Protein AF-A0A2E5EJB9-F1 (afdb_monomer_lite)

Structure (mmCIF, N/CA/C/O backbone):
data_AF-A0A2E5EJB9-F1
#
_entry.id   AF-A0A2E5EJB9-F1
#
loop_
_atom_site.group_PDB
_atom_site.id
_atom_site.type_symbol
_atom_site.label_atom_id
_atom_site.label_alt_id
_atom_site.label_comp_id
_atom_site.label_asym_id
_atom_site.label_entity_id
_atom_site.label_seq_id
_atom_site.pdbx_PDB_ins_code
_atom_site.Cartn_x
_atom_site.Cartn_y
_atom_site.Cartn_z
_atom_site.occupancy
_atom_site.B_iso_or_equiv
_atom_site.auth_seq_id
_atom_site.auth_comp_id
_atom_site.auth_asym_id
_atom_site.auth_atom_id
_atom_site.pdbx_PDB_model_num
ATOM 1 N N . MET A 1 1 ? -8.604 26.087 9.071 1.00 63.03 1 MET A N 1
ATOM 2 C CA . MET A 1 1 ? -8.391 26.375 7.628 1.00 63.03 1 MET A CA 1
ATOM 3 C C . MET A 1 1 ? -7.013 25.954 7.106 1.00 63.03 1 MET A C 1
ATOM 5 O O . MET A 1 1 ? -7.003 25.175 6.163 1.00 63.03 1 MET A O 1
ATOM 9 N N . LEU A 1 2 ? -5.882 26.389 7.697 1.00 74.94 2 LEU A N 1
ATOM 10 C CA . LEU A 1 2 ? -4.496 26.127 7.223 1.00 74.94 2 LEU A CA 1
ATOM 11 C C . LEU A 1 2 ? -4.254 24.764 6.537 1.00 74.94 2 LEU A C 1
ATOM 13 O O . LEU A 1 2 ? -3.757 24.719 5.417 1.00 74.94 2 LEU A O 1
ATOM 17 N N . GLY A 1 3 ? -4.651 23.653 7.168 1.00 79.88 3 GLY A N 1
ATOM 18 C CA . GLY A 1 3 ? -4.430 22.298 6.639 1.00 79.88 3 GLY A CA 1
ATOM 19 C C . GLY A 1 3 ? -5.108 21.962 5.298 1.00 79.88 3 GLY A C 1
ATOM 20 O O . GLY A 1 3 ? -4.725 20.964 4.690 1.00 79.88 3 GLY A O 1
ATOM 21 N N . ARG A 1 4 ? -6.078 22.767 4.831 1.00 87.62 4 ARG A N 1
ATOM 22 C CA . ARG A 1 4 ? -6.666 22.680 3.476 1.00 87.62 4 ARG A CA 1
ATOM 23 C C . ARG A 1 4 ? -5.884 23.524 2.461 1.00 87.62 4 ARG A C 1
ATOM 25 O O . ARG A 1 4 ? -5.716 23.090 1.330 1.00 87.62 4 ARG A O 1
ATOM 32 N N . VAL A 1 5 ? -5.340 24.671 2.882 1.00 89.94 5 VAL A N 1
ATOM 33 C CA . VAL A 1 5 ? -4.486 25.540 2.045 1.00 89.94 5 VAL A CA 1
ATOM 34 C C . VAL A 1 5 ? -3.178 24.827 1.695 1.00 89.94 5 VAL A C 1
ATOM 36 O O . VAL A 1 5 ? -2.822 24.738 0.524 1.00 89.94 5 VAL A O 1
ATOM 39 N N . PHE A 1 6 ? -2.514 24.218 2.685 1.00 92.06 6 PHE A N 1
ATOM 40 C CA . PHE A 1 6 ? -1.332 23.387 2.431 1.00 92.06 6 PHE A CA 1
ATOM 41 C C . PHE A 1 6 ? -1.642 22.194 1.517 1.00 92.06 6 PHE A C 1
ATOM 43 O O . PHE A 1 6 ? -0.830 21.867 0.659 1.00 92.06 6 PHE A O 1
ATOM 50 N N . ALA A 1 7 ? -2.821 21.571 1.642 1.00 91.38 7 ALA A N 1
ATOM 51 C CA . ALA A 1 7 ? -3.222 20.479 0.755 1.00 91.38 7 ALA A CA 1
ATOM 52 C C . ALA A 1 7 ? -3.375 20.937 -0.709 1.00 91.38 7 ALA A C 1
ATOM 54 O O . ALA A 1 7 ? -2.936 20.224 -1.604 1.00 91.38 7 ALA A O 1
ATOM 55 N N . GLY A 1 8 ? -3.907 22.141 -0.955 1.00 94.06 8 GLY A N 1
ATOM 56 C CA . GLY A 1 8 ? -3.954 22.732 -2.299 1.00 94.06 8 GLY A CA 1
ATOM 57 C C . GLY A 1 8 ? -2.569 23.039 -2.880 1.00 94.06 8 GLY A C 1
ATOM 58 O O . GLY A 1 8 ? -2.322 22.770 -4.055 1.00 94.06 8 GLY A O 1
ATOM 59 N N . LEU A 1 9 ? -1.634 23.520 -2.051 1.00 95.75 9 LEU A N 1
ATOM 60 C CA . LEU A 1 9 ? -0.243 23.736 -2.462 1.00 95.75 9 LEU A CA 1
ATOM 61 C C . LEU A 1 9 ? 0.457 22.413 -2.825 1.00 95.75 9 LEU A C 1
ATOM 63 O O . LEU A 1 9 ? 1.077 22.320 -3.881 1.00 95.75 9 LEU A O 1
ATOM 67 N N . PHE A 1 10 ? 0.323 21.375 -1.991 1.00 96.12 10 PHE A N 1
ATOM 68 C CA . PHE A 1 10 ? 0.894 20.054 -2.282 1.00 96.12 10 PHE A CA 1
ATOM 69 C C . PHE A 1 10 ? 0.244 19.381 -3.497 1.00 96.12 10 PHE A C 1
ATOM 71 O O . PHE A 1 10 ? 0.957 18.753 -4.272 1.00 96.12 10 PHE A O 1
ATOM 78 N N . PHE A 1 11 ? -1.064 19.563 -3.723 1.00 96.81 11 PHE A N 1
ATOM 79 C CA . PHE A 1 11 ? -1.734 19.122 -4.952 1.00 96.81 11 PHE A CA 1
ATOM 80 C C . PHE A 1 11 ? -1.070 19.724 -6.199 1.00 96.81 11 PHE A C 1
ATOM 82 O O . PHE A 1 11 ? -0.663 18.974 -7.083 1.00 96.81 11 PHE A O 1
ATOM 89 N N . ALA A 1 12 ? -0.886 21.048 -6.246 1.00 96.75 12 ALA A N 1
ATOM 90 C CA . ALA A 1 12 ? -0.256 21.712 -7.388 1.00 96.75 12 ALA A CA 1
ATOM 91 C C . ALA A 1 12 ? 1.209 21.275 -7.597 1.00 96.75 12 ALA A C 1
ATOM 93 O O . ALA A 1 12 ? 1.613 21.002 -8.727 1.00 96.75 12 ALA A O 1
ATOM 94 N N . ILE A 1 13 ? 1.989 21.160 -6.513 1.00 97.56 13 ILE A N 1
ATOM 95 C CA . ILE A 1 13 ? 3.393 20.718 -6.566 1.00 97.56 13 ILE A CA 1
ATOM 96 C C . ILE A 1 13 ? 3.499 19.276 -7.075 1.00 97.56 13 ILE A C 1
ATOM 98 O O . ILE A 1 13 ? 4.293 19.009 -7.974 1.00 97.56 13 ILE A O 1
ATOM 102 N N . PHE A 1 14 ? 2.706 18.347 -6.532 1.00 97.81 14 PHE A N 1
ATOM 103 C CA . PHE A 1 14 ? 2.740 16.948 -6.957 1.00 97.81 14 PHE A CA 1
ATOM 104 C C . PHE A 1 14 ? 2.210 16.771 -8.383 1.00 97.81 14 PHE A C 1
ATOM 106 O O . PHE A 1 14 ? 2.842 16.071 -9.166 1.00 97.81 14 PHE A O 1
ATOM 113 N N . LEU A 1 15 ? 1.129 17.449 -8.776 1.00 97.25 15 LEU A N 1
ATOM 114 C CA . LEU A 1 15 ? 0.631 17.366 -10.150 1.00 97.25 15 LEU A CA 1
ATOM 115 C C . LEU A 1 15 ? 1.692 17.833 -11.164 1.00 97.25 15 LEU A C 1
ATOM 117 O O . LEU A 1 15 ? 1.954 17.132 -12.139 1.00 97.25 15 LEU A O 1
ATOM 121 N N . ALA A 1 16 ? 2.360 18.963 -10.906 1.00 97.75 16 ALA A N 1
ATOM 122 C CA . ALA A 1 16 ? 3.422 19.470 -11.776 1.00 97.75 16 ALA A CA 1
ATOM 123 C C . ALA A 1 16 ? 4.668 18.562 -11.796 1.00 97.75 16 ALA A C 1
ATOM 125 O O . ALA A 1 16 ? 5.182 18.250 -12.870 1.00 97.75 16 ALA A O 1
ATOM 126 N N . LEU A 1 17 ? 5.139 18.108 -10.627 1.00 97.75 17 LEU A N 1
ATOM 127 C CA . LEU A 1 17 ? 6.310 17.231 -10.507 1.00 97.75 17 LEU A CA 1
ATOM 128 C C . LEU A 1 17 ? 6.074 15.863 -11.162 1.00 97.75 17 LEU A C 1
ATOM 130 O O . LEU A 1 17 ? 6.958 15.343 -11.837 1.00 97.75 17 LEU A O 1
ATOM 134 N N . GLY A 1 18 ? 4.884 15.295 -10.976 1.00 96.94 18 GLY A N 1
ATOM 135 C CA . GLY A 1 18 ? 4.509 14.007 -11.543 1.00 96.94 18 GLY A CA 1
ATOM 136 C C . GLY A 1 18 ? 4.367 14.058 -13.065 1.00 96.94 18 GLY A C 1
ATOM 137 O O . GLY A 1 18 ? 4.929 13.209 -13.746 1.00 96.94 18 GLY A O 1
ATOM 138 N N . LEU A 1 19 ? 3.719 15.093 -13.618 1.00 96.25 19 LEU A N 1
ATOM 139 C CA . LEU A 1 19 ? 3.636 15.297 -15.074 1.00 96.25 19 LEU A CA 1
ATOM 140 C C . LEU A 1 19 ? 5.011 15.557 -15.715 1.00 96.25 19 LEU A C 1
ATOM 142 O O . LEU A 1 19 ? 5.276 15.091 -16.824 1.00 96.25 19 LEU A O 1
ATOM 146 N N . TRP A 1 20 ? 5.905 16.267 -15.019 1.00 97.06 20 TRP A N 1
ATOM 147 C CA . TRP A 1 20 ? 7.295 16.431 -15.453 1.00 97.06 20 TRP A CA 1
ATOM 148 C C . TRP A 1 20 ? 8.044 15.090 -15.479 1.00 97.06 20 TRP A C 1
ATOM 150 O O . TRP A 1 20 ? 8.716 14.787 -16.466 1.00 97.06 20 TRP A O 1
ATOM 160 N N . LEU A 1 21 ? 7.882 14.268 -14.437 1.00 96.62 21 LEU A N 1
ATOM 161 C CA . LEU A 1 21 ? 8.530 12.961 -14.331 1.00 96.62 21 LEU A CA 1
ATOM 162 C C . LEU A 1 21 ? 7.988 11.949 -15.358 1.00 96.62 21 LEU A C 1
ATOM 164 O O . LEU A 1 21 ? 8.785 11.225 -15.949 1.00 96.62 21 LEU A O 1
ATOM 168 N N . GLU A 1 22 ? 6.684 11.956 -15.658 1.00 94.69 22 GLU A N 1
ATOM 169 C CA . GLU A 1 22 ? 6.112 11.172 -16.766 1.00 94.69 22 GLU A CA 1
ATOM 170 C C . GLU A 1 22 ? 6.654 11.608 -18.135 1.00 94.69 22 GLU A C 1
ATOM 172 O O . GLU A 1 22 ? 7.011 10.774 -18.965 1.00 94.69 22 GLU A O 1
ATOM 177 N N . SER A 1 23 ? 6.756 12.918 -18.388 1.00 94.62 23 SER A N 1
ATOM 178 C CA . SER A 1 23 ? 7.301 13.440 -19.649 1.00 94.62 23 SER A CA 1
ATOM 179 C C . SER A 1 23 ? 8.758 13.005 -19.865 1.00 94.62 23 SER A C 1
ATOM 181 O O . SER A 1 23 ? 9.145 12.591 -20.959 1.00 94.62 23 SER A O 1
ATOM 183 N N . LEU A 1 24 ? 9.552 13.047 -18.793 1.00 95.50 24 LEU A N 1
ATOM 184 C CA . LEU A 1 24 ? 10.957 12.647 -18.766 1.00 95.50 24 LEU A CA 1
ATOM 185 C C . LEU A 1 24 ? 11.122 11.118 -18.893 1.00 95.50 24 LEU A C 1
ATOM 187 O O . LEU A 1 24 ? 11.963 10.647 -19.657 1.00 95.50 24 LEU A O 1
ATOM 191 N N . SER A 1 25 ? 10.249 10.352 -18.236 1.00 94.56 25 SER A N 1
ATOM 192 C CA . SER A 1 25 ? 10.111 8.899 -18.378 1.00 94.56 25 SER A CA 1
ATOM 193 C C . SER A 1 25 ? 9.823 8.465 -19.821 1.00 94.56 25 SER A C 1
ATOM 195 O O . SER A 1 25 ? 10.523 7.613 -20.377 1.00 94.56 25 SER A O 1
ATOM 197 N N . PHE A 1 26 ? 8.828 9.092 -20.457 1.00 93.75 26 PHE A N 1
ATOM 198 C CA . PHE A 1 26 ? 8.464 8.828 -21.848 1.00 93.75 26 PHE A CA 1
ATOM 199 C C . PHE A 1 26 ? 9.611 9.167 -22.815 1.00 93.75 26 PHE A C 1
ATOM 201 O O . PHE A 1 26 ? 9.797 8.476 -23.816 1.00 93.75 26 PHE A O 1
ATOM 208 N N . GLY A 1 27 ? 10.426 10.180 -22.493 1.00 93.38 27 GLY A N 1
ATOM 209 C CA . GLY A 1 27 ? 11.668 10.483 -23.210 1.00 93.38 27 GLY A CA 1
ATOM 210 C C . GLY A 1 27 ? 12.625 9.288 -23.257 1.00 93.38 27 GLY A C 1
ATOM 211 O O . GLY A 1 27 ? 12.993 8.843 -24.344 1.00 93.38 27 GLY A O 1
ATOM 212 N N . TRP A 1 28 ? 12.953 8.705 -22.099 1.00 93.38 28 TRP A N 1
ATOM 213 C CA . TRP A 1 28 ? 13.815 7.518 -22.018 1.00 93.38 28 TRP A CA 1
ATOM 214 C C . TRP A 1 28 ? 13.224 6.290 -22.722 1.00 93.38 28 TRP A C 1
ATOM 216 O O . TRP A 1 28 ? 13.954 5.566 -23.403 1.00 93.38 28 TRP A O 1
ATOM 226 N N . LEU A 1 29 ? 11.908 6.072 -22.608 1.00 92.25 29 LEU A N 1
ATOM 227 C CA . LEU A 1 29 ? 11.217 4.987 -23.312 1.00 92.25 29 LEU A CA 1
ATOM 228 C C . LEU A 1 29 ? 11.375 5.133 -24.830 1.00 92.25 29 LEU A C 1
ATOM 230 O O . LEU A 1 29 ? 11.723 4.174 -25.521 1.00 92.25 29 LEU A O 1
ATOM 234 N N . ARG A 1 30 ? 11.163 6.347 -25.348 1.00 91.25 30 ARG A N 1
ATOM 235 C CA . ARG A 1 30 ? 11.303 6.650 -26.772 1.00 91.25 30 ARG A CA 1
ATOM 236 C C . ARG A 1 30 ? 12.739 6.487 -27.258 1.00 91.25 30 ARG A C 1
ATOM 238 O O . ARG A 1 30 ? 12.937 5.883 -28.304 1.00 91.25 30 ARG A O 1
ATOM 245 N N . GLU A 1 31 ? 13.730 6.969 -26.513 1.00 91.25 31 GLU A N 1
ATOM 246 C CA . GLU A 1 31 ? 15.151 6.776 -26.846 1.00 91.25 31 GLU A CA 1
ATOM 247 C C . GLU A 1 31 ? 15.518 5.282 -26.926 1.00 91.25 31 GLU A C 1
ATOM 249 O O . GLU A 1 31 ? 16.180 4.829 -27.863 1.00 91.25 31 GLU A O 1
ATOM 254 N N . MET A 1 32 ? 15.021 4.475 -25.982 1.00 91.19 32 MET A N 1
ATOM 255 C CA . MET A 1 32 ? 15.191 3.021 -26.009 1.00 91.19 32 MET A CA 1
ATOM 256 C C . MET A 1 32 ? 14.561 2.400 -27.269 1.00 91.19 32 MET A C 1
ATOM 258 O O . MET A 1 32 ? 15.213 1.608 -27.957 1.00 91.19 32 MET A O 1
ATOM 262 N N . ARG A 1 33 ? 13.329 2.805 -27.610 1.00 88.75 33 ARG A N 1
ATOM 263 C CA . ARG A 1 33 ? 12.585 2.321 -28.788 1.00 88.75 33 ARG A CA 1
ATOM 264 C C . ARG A 1 33 ? 13.207 2.767 -30.116 1.00 88.75 33 ARG A C 1
ATOM 266 O O . ARG A 1 33 ? 13.258 1.970 -31.051 1.00 88.75 33 ARG A O 1
ATOM 273 N N . GLN A 1 34 ? 13.749 3.983 -30.195 1.00 88.50 34 GLN A N 1
ATOM 274 C CA . GLN A 1 34 ? 14.555 4.455 -31.328 1.00 88.50 34 GLN A CA 1
ATOM 275 C C . GLN A 1 34 ? 15.764 3.536 -31.542 1.00 88.50 34 GLN A C 1
ATOM 277 O O . GLN A 1 34 ? 15.936 2.974 -32.625 1.00 88.50 34 GLN A O 1
ATOM 282 N N . MET A 1 35 ? 16.557 3.295 -30.492 1.00 88.19 35 MET A N 1
ATOM 283 C CA . MET A 1 35 ? 17.724 2.410 -30.572 1.00 88.19 35 MET A CA 1
ATOM 284 C C . MET A 1 35 ? 17.367 0.947 -30.886 1.00 88.19 35 MET A C 1
ATOM 286 O O . MET A 1 35 ? 18.165 0.264 -31.523 1.00 88.19 35 MET A O 1
ATOM 290 N N . SER A 1 36 ? 16.191 0.439 -30.489 1.00 84.81 36 SER A N 1
ATOM 291 C CA . SER A 1 36 ? 15.765 -0.921 -30.866 1.00 84.81 36 SER A CA 1
ATOM 292 C C . SER A 1 36 ? 15.254 -1.014 -32.309 1.00 84.81 36 SER A C 1
ATOM 294 O O . SER A 1 36 ? 15.343 -2.078 -32.921 1.00 84.81 36 SER A O 1
ATOM 296 N N . ARG A 1 37 ? 14.724 0.085 -32.870 1.00 84.81 37 ARG A N 1
ATOM 297 C CA . ARG A 1 37 ? 14.212 0.148 -34.251 1.00 84.81 37 ARG A CA 1
ATOM 298 C C . ARG A 1 37 ? 15.318 0.280 -35.313 1.00 84.81 37 ARG A C 1
ATOM 300 O O . ARG A 1 37 ? 15.056 -0.040 -36.474 1.00 84.81 37 ARG A O 1
ATOM 307 N N . ILE A 1 38 ? 16.538 0.691 -34.950 1.00 87.50 38 ILE A N 1
ATOM 308 C CA . ILE A 1 38 ? 17.683 0.821 -35.874 1.00 87.50 38 ILE A CA 1
ATOM 309 C C . ILE A 1 38 ? 18.577 -0.441 -35.799 1.00 87.50 38 ILE A C 1
ATOM 311 O O . ILE A 1 38 ? 19.299 -0.624 -34.813 1.00 87.50 38 ILE A O 1
ATOM 315 N N . PRO A 1 39 ? 18.561 -1.331 -36.816 1.00 86.31 39 PRO A N 1
ATOM 316 C CA . PRO A 1 39 ? 19.358 -2.556 -36.802 1.00 86.31 39 PRO A CA 1
ATOM 317 C C . PRO A 1 39 ? 20.857 -2.260 -36.941 1.00 86.31 39 PRO A C 1
ATOM 319 O O . PRO A 1 39 ? 21.262 -1.361 -37.682 1.00 86.31 39 PRO A O 1
ATOM 322 N N . GLN A 1 40 ? 21.685 -3.065 -36.271 1.00 89.06 40 GLN A N 1
ATOM 323 C CA . GLN A 1 40 ? 23.136 -3.019 -36.439 1.00 89.06 40 GLN A CA 1
ATOM 324 C C . GLN A 1 40 ? 23.508 -3.313 -37.900 1.00 89.06 40 GLN A C 1
ATOM 326 O O . GLN A 1 40 ? 23.061 -4.306 -38.480 1.00 89.06 40 GLN A O 1
ATOM 331 N N . THR A 1 41 ? 24.313 -2.425 -38.479 1.00 89.62 41 THR A N 1
ATOM 332 C CA . THR A 1 41 ? 24.704 -2.401 -39.893 1.00 89.62 41 THR A CA 1
ATOM 333 C C . THR A 1 41 ? 26.230 -2.406 -39.994 1.00 89.62 41 THR A C 1
ATOM 335 O O . THR A 1 41 ? 26.900 -1.683 -39.260 1.00 89.62 41 THR A O 1
ATOM 338 N N . GLN A 1 42 ? 26.788 -3.213 -40.900 1.00 90.88 42 GLN A N 1
ATOM 339 C CA . GLN A 1 42 ? 28.237 -3.274 -41.144 1.00 90.88 42 GLN A CA 1
ATOM 340 C C . GLN A 1 42 ? 28.729 -2.015 -41.872 1.00 90.88 42 GLN A C 1
ATOM 342 O O . GLN A 1 42 ? 28.010 -1.459 -42.706 1.00 90.88 42 GLN A O 1
ATOM 347 N N . VAL A 1 43 ? 29.969 -1.588 -41.620 1.00 91.12 43 VAL A N 1
ATOM 348 C CA . VAL A 1 43 ? 30.525 -0.307 -42.094 1.00 91.12 43 VAL A CA 1
ATOM 349 C C . VAL A 1 43 ? 30.408 -0.139 -43.610 1.00 91.12 43 VAL A C 1
ATOM 351 O O . VAL A 1 43 ? 29.977 0.912 -44.092 1.00 91.12 43 VAL A O 1
ATOM 354 N N . HIS A 1 44 ? 30.718 -1.177 -44.390 1.00 89.00 44 HIS A N 1
ATOM 355 C CA . HIS A 1 44 ? 30.594 -1.096 -45.846 1.00 89.00 44 HIS A CA 1
ATOM 356 C C . HIS A 1 44 ? 29.144 -0.880 -46.325 1.00 89.00 44 HIS A C 1
ATOM 358 O O . HIS A 1 44 ? 28.943 -0.278 -47.380 1.00 89.00 44 HIS A O 1
ATOM 364 N N . ALA A 1 45 ? 28.136 -1.305 -45.560 1.00 89.31 45 ALA A N 1
ATOM 365 C CA . ALA A 1 45 ? 26.717 -1.281 -45.922 1.00 89.31 45 ALA A CA 1
ATOM 366 C C . ALA A 1 45 ? 25.965 -0.010 -45.486 1.00 89.31 45 ALA A C 1
ATOM 368 O O . ALA A 1 45 ? 24.795 0.147 -45.829 1.00 89.31 45 ALA A O 1
ATOM 369 N N . ILE A 1 46 ? 26.630 0.908 -44.776 1.00 92.25 46 ILE A N 1
ATOM 370 C CA . ILE A 1 46 ? 26.067 2.179 -44.298 1.00 92.25 46 ILE A CA 1
ATOM 371 C C . ILE A 1 46 ? 25.344 2.940 -45.427 1.00 92.25 46 ILE A C 1
ATOM 373 O O . ILE A 1 46 ? 25.959 3.359 -46.416 1.00 92.25 46 ILE A O 1
ATOM 377 N N . LEU A 1 47 ? 24.035 3.147 -45.245 1.00 91.38 47 LEU A N 1
ATOM 378 C CA . LEU A 1 47 ? 23.187 4.016 -46.065 1.00 91.38 47 LEU A CA 1
ATOM 379 C C . LEU A 1 47 ? 23.116 5.428 -45.458 1.00 91.38 47 LEU A C 1
ATOM 381 O O . LEU A 1 47 ? 23.068 5.539 -44.236 1.00 91.38 47 LEU A O 1
ATOM 385 N N . PRO A 1 48 ? 23.037 6.498 -46.273 1.00 91.50 48 PRO A N 1
ATOM 386 C CA . PRO A 1 48 ? 22.734 7.839 -45.780 1.00 91.50 48 PRO A CA 1
ATOM 387 C C . PRO A 1 48 ? 21.378 7.891 -45.055 1.00 91.50 48 PRO A C 1
ATOM 389 O O . PRO A 1 48 ? 20.350 7.536 -45.646 1.00 91.50 48 PRO A O 1
ATOM 392 N N . GLY A 1 49 ? 21.387 8.332 -43.796 1.00 91.75 49 GLY A N 1
ATOM 393 C CA . GLY A 1 49 ? 20.266 8.242 -42.855 1.00 91.75 49 GLY A CA 1
ATOM 394 C C . GLY A 1 49 ? 20.700 7.776 -41.461 1.00 91.75 49 GLY A C 1
ATOM 395 O O . GLY A 1 49 ? 21.886 7.694 -41.155 1.00 91.75 49 GLY A O 1
ATOM 396 N N . GLU A 1 50 ? 19.731 7.446 -40.612 1.00 92.88 50 GLU A N 1
ATOM 397 C CA . GLU A 1 50 ? 19.952 6.931 -39.258 1.00 92.88 50 GLU A CA 1
ATOM 398 C C . GLU A 1 50 ? 20.625 5.544 -39.270 1.00 92.88 50 GLU A C 1
ATOM 400 O O . GLU A 1 50 ? 20.157 4.635 -39.963 1.00 92.88 50 GLU A O 1
ATOM 405 N N . VAL A 1 51 ? 21.702 5.363 -38.495 1.00 92.56 51 VAL A N 1
ATOM 406 C CA . VAL A 1 51 ? 22.515 4.131 -38.468 1.00 92.56 51 VAL A CA 1
ATOM 407 C C . VAL A 1 51 ? 22.929 3.707 -37.059 1.00 92.56 51 VAL A C 1
ATOM 409 O O . VAL A 1 51 ? 23.073 4.530 -36.159 1.00 92.56 51 VAL A O 1
ATOM 412 N N . ASN A 1 52 ? 23.148 2.401 -36.898 1.00 93.19 52 ASN A N 1
ATOM 413 C CA . ASN A 1 52 ? 23.681 1.746 -35.705 1.00 93.19 52 ASN A CA 1
ATOM 414 C C . ASN A 1 52 ? 24.863 0.870 -36.152 1.00 93.19 52 ASN A C 1
ATOM 416 O O . ASN A 1 52 ? 24.675 -0.028 -36.975 1.00 93.19 52 ASN A O 1
ATOM 420 N N . VAL A 1 53 ? 26.076 1.168 -35.686 1.00 93.69 53 VAL A N 1
ATOM 421 C CA . VAL A 1 53 ? 27.328 0.563 -36.181 1.00 93.69 53 VAL A CA 1
ATOM 422 C C . VAL A 1 53 ? 28.232 0.202 -35.004 1.00 93.69 53 VAL A C 1
ATOM 424 O O . VAL A 1 53 ? 28.329 0.959 -34.039 1.00 93.69 53 VAL A O 1
ATOM 427 N N . VAL A 1 54 ? 28.911 -0.942 -35.090 1.00 94.19 54 VAL A N 1
ATOM 428 C CA . VAL A 1 54 ? 29.873 -1.422 -34.085 1.00 94.19 54 VAL A CA 1
ATOM 429 C C . VAL A 1 54 ? 31.222 -1.647 -34.756 1.00 94.19 54 VAL A C 1
ATOM 431 O O . VAL A 1 54 ? 31.279 -2.168 -35.867 1.00 94.19 54 VAL A O 1
ATOM 434 N N . GLY A 1 55 ? 32.308 -1.267 -34.088 1.00 94.50 55 GLY A N 1
ATOM 435 C CA . GLY A 1 55 ? 33.664 -1.497 -34.578 1.00 94.50 55 GLY A CA 1
ATOM 436 C C . GLY A 1 55 ? 34.723 -0.987 -33.609 1.00 94.50 55 GLY A C 1
ATOM 437 O O . GLY A 1 55 ? 34.412 -0.546 -32.502 1.00 94.50 55 GLY A O 1
ATOM 438 N N . LYS A 1 56 ? 35.984 -1.035 -34.031 1.00 96.25 56 LYS A N 1
ATOM 439 C CA . LYS A 1 56 ? 37.121 -0.541 -33.252 1.00 96.25 56 LYS A CA 1
ATOM 440 C C . LYS A 1 56 ? 37.440 0.918 -33.545 1.00 96.25 56 LYS A C 1
ATOM 442 O O . LYS A 1 56 ? 37.459 1.336 -34.707 1.00 96.25 56 LYS A O 1
ATOM 447 N N . ALA A 1 57 ? 37.750 1.670 -32.495 1.00 94.81 57 ALA A N 1
ATOM 448 C CA . ALA A 1 57 ? 38.225 3.040 -32.579 1.00 94.81 57 ALA A CA 1
ATOM 449 C C . ALA A 1 57 ? 39.668 3.095 -33.121 1.00 94.81 57 ALA A C 1
ATOM 451 O O . ALA A 1 57 ? 40.572 2.422 -32.624 1.00 94.81 57 ALA A O 1
ATOM 452 N N . SER A 1 58 ? 39.889 3.910 -34.152 1.00 94.00 58 SER A N 1
ATOM 453 C CA . SER A 1 58 ? 41.148 3.992 -34.905 1.00 94.00 58 SER A CA 1
ATOM 454 C C . SER A 1 58 ? 41.456 5.435 -35.328 1.00 94.00 58 SER A C 1
ATOM 456 O O . SER A 1 58 ? 40.547 6.239 -35.527 1.00 94.00 58 SER A O 1
ATOM 458 N N . ALA A 1 59 ? 42.738 5.798 -35.442 1.00 91.62 59 ALA A N 1
ATOM 459 C CA . ALA A 1 59 ? 43.141 7.193 -35.635 1.00 91.62 59 ALA A CA 1
ATOM 460 C C . ALA A 1 59 ? 42.818 7.718 -37.045 1.00 91.62 59 ALA A C 1
ATOM 462 O O . ALA A 1 59 ? 43.276 7.163 -38.044 1.00 91.62 59 ALA A O 1
ATOM 463 N N . PHE A 1 60 ? 42.100 8.842 -37.132 1.00 86.19 60 PHE A N 1
ATOM 464 C CA . PHE A 1 60 ? 41.876 9.545 -38.397 1.00 86.19 60 PHE A CA 1
ATOM 465 C C . PHE A 1 60 ? 42.991 10.575 -38.630 1.00 86.19 60 PHE A C 1
ATOM 467 O O . PHE A 1 60 ? 43.209 11.475 -37.819 1.00 86.19 60 PHE A O 1
ATOM 474 N N . GLY A 1 61 ? 43.733 10.427 -39.731 1.00 81.12 61 GLY A N 1
ATOM 475 C CA . GLY A 1 61 ? 44.856 11.314 -40.069 1.00 81.12 61 GLY A CA 1
ATOM 476 C C . GLY A 1 61 ? 46.057 11.241 -39.113 1.00 81.12 61 GLY A C 1
ATOM 477 O O . GLY A 1 61 ? 46.900 12.128 -39.148 1.00 81.12 61 GLY A O 1
ATOM 478 N N . GLY A 1 62 ? 46.136 10.214 -38.256 1.00 79.50 62 GLY A N 1
ATOM 479 C CA . GLY A 1 62 ? 47.210 10.043 -37.267 1.00 79.50 62 GLY A CA 1
ATOM 480 C C . GLY A 1 62 ? 47.067 10.876 -35.985 1.00 79.50 62 GLY A C 1
ATOM 481 O O . GLY A 1 62 ? 47.923 10.779 -35.110 1.00 79.50 62 GLY A O 1
ATOM 482 N N . ASN A 1 63 ? 45.996 11.662 -35.843 1.00 86.38 63 ASN A N 1
ATOM 483 C CA . ASN A 1 63 ? 45.771 12.497 -34.662 1.00 86.38 63 ASN A CA 1
ATOM 484 C C . ASN A 1 63 ? 45.307 11.670 -33.449 1.00 86.38 63 ASN A C 1
ATOM 486 O O . ASN A 1 63 ? 44.466 10.778 -33.581 1.00 86.38 63 ASN A O 1
ATOM 490 N N . VAL A 1 64 ? 45.821 12.017 -32.264 1.00 92.00 64 VAL A N 1
ATOM 491 C CA . VAL A 1 64 ? 45.425 11.495 -30.943 1.00 92.00 64 VAL A CA 1
ATOM 492 C C . VAL A 1 64 ? 45.509 12.611 -29.895 1.00 92.00 64 VAL A C 1
ATOM 494 O O . VAL A 1 64 ? 46.371 13.483 -29.990 1.00 92.00 64 VAL A O 1
ATOM 497 N N . LEU A 1 65 ? 44.640 12.569 -28.885 1.00 93.75 65 LEU A N 1
ATOM 498 C CA . LEU A 1 65 ? 44.713 13.392 -27.672 1.00 93.75 65 LEU A CA 1
ATOM 499 C C . LEU A 1 65 ? 45.528 12.675 -26.588 1.00 93.75 65 LEU A C 1
ATOM 501 O O . LEU A 1 65 ? 45.553 11.446 -26.563 1.00 93.75 65 LEU A O 1
ATOM 505 N N . SER A 1 66 ? 46.133 13.415 -25.652 1.00 93.62 66 SER A N 1
ATOM 506 C CA . SER A 1 66 ? 46.741 12.835 -24.441 1.00 93.62 66 SER A CA 1
ATOM 507 C C . SER A 1 66 ? 45.876 13.114 -23.214 1.00 93.62 66 SER A C 1
ATOM 509 O O . SER A 1 66 ? 45.581 14.269 -22.910 1.00 93.62 66 SER A O 1
ATOM 511 N N . ALA A 1 67 ? 45.487 12.066 -22.487 1.00 91.56 67 ALA A N 1
ATOM 512 C CA . ALA A 1 67 ? 44.639 12.188 -21.301 1.00 91.56 67 ALA A CA 1
ATOM 513 C C . ALA A 1 67 ? 45.327 13.003 -20.174 1.00 91.56 67 ALA A C 1
ATOM 515 O O . ALA A 1 67 ? 46.451 12.654 -19.794 1.00 91.56 67 ALA A O 1
ATOM 516 N N . PRO A 1 68 ? 44.692 14.038 -19.581 1.00 90.44 68 PRO A N 1
ATOM 517 C CA . PRO A 1 68 ? 45.384 15.016 -18.734 1.00 90.44 68 PRO A CA 1
ATOM 518 C C . PRO A 1 68 ? 46.189 14.461 -17.550 1.00 90.44 68 PRO A C 1
ATOM 520 O O . PRO A 1 68 ? 47.265 14.990 -17.264 1.00 90.44 68 PRO A O 1
ATOM 523 N N . HIS A 1 69 ? 45.721 13.410 -16.865 1.00 88.31 69 HIS A N 1
ATOM 524 C CA . HIS A 1 69 ? 46.438 12.817 -15.731 1.00 88.31 69 HIS A CA 1
ATOM 525 C C . HIS A 1 69 ? 47.111 11.487 -16.089 1.00 88.31 69 HIS A C 1
ATOM 527 O O . HIS A 1 69 ? 48.219 11.233 -15.612 1.00 88.31 69 HIS A O 1
ATOM 533 N N . SER A 1 70 ? 46.475 10.604 -16.863 1.00 88.50 70 SER A N 1
ATOM 534 C CA . SER A 1 70 ? 47.073 9.291 -17.175 1.00 88.50 70 SER A CA 1
ATOM 535 C C . SER A 1 70 ? 47.995 9.277 -18.399 1.00 88.50 70 SER A C 1
ATOM 537 O O . SER A 1 70 ? 48.726 8.305 -18.571 1.00 88.50 70 SER A O 1
ATOM 539 N N . GLN A 1 71 ? 47.989 10.335 -19.219 1.00 91.19 71 GLN A N 1
ATOM 540 C CA . GLN A 1 71 ? 48.896 10.559 -20.354 1.00 91.19 71 GLN A CA 1
ATOM 541 C C . GLN A 1 71 ? 48.948 9.412 -21.386 1.00 91.19 71 GLN A C 1
ATOM 543 O O . GLN A 1 71 ? 49.963 9.206 -22.051 1.00 91.19 71 GLN A O 1
ATOM 548 N N . LYS A 1 72 ? 47.846 8.659 -21.548 1.00 92.12 72 LYS A N 1
ATOM 549 C CA . LYS A 1 72 ? 47.660 7.792 -22.724 1.00 92.12 72 LYS A CA 1
ATOM 550 C C . LYS A 1 72 ? 47.097 8.584 -23.904 1.00 92.12 72 LYS A C 1
ATOM 552 O O . LYS A 1 72 ? 46.253 9.461 -23.708 1.00 92.12 72 LYS A O 1
ATOM 557 N N . SER A 1 73 ? 47.449 8.137 -25.107 1.00 92.62 73 SER A N 1
ATOM 558 C CA . SER A 1 73 ? 46.746 8.442 -26.355 1.00 92.62 73 SER A CA 1
ATOM 559 C C . SER A 1 73 ? 45.277 7.998 -26.308 1.00 92.62 73 SER A C 1
ATOM 561 O O . SER A 1 73 ? 45.002 6.861 -25.932 1.00 92.62 73 SER A O 1
ATOM 563 N N . CYS A 1 74 ? 44.355 8.863 -26.726 1.00 94.25 74 CYS A N 1
ATOM 564 C CA . CYS A 1 74 ? 42.908 8.618 -26.802 1.00 94.25 74 CYS A CA 1
ATOM 565 C C . CYS A 1 74 ? 42.249 9.489 -27.899 1.00 94.25 74 CYS A C 1
ATOM 567 O O . CYS A 1 74 ? 42.882 10.404 -28.426 1.00 94.25 74 CYS A O 1
ATOM 569 N N . PHE A 1 75 ? 40.992 9.214 -28.268 1.00 94.75 75 PHE A N 1
ATOM 570 C CA . PHE A 1 75 ? 40.216 10.026 -29.235 1.00 94.75 75 PHE A CA 1
ATOM 571 C C . PHE A 1 75 ? 39.172 10.937 -28.575 1.00 94.75 75 PHE A C 1
ATOM 573 O O . PHE A 1 75 ? 38.748 11.936 -29.154 1.00 94.75 75 PHE A O 1
ATOM 580 N N . TYR A 1 76 ? 38.782 10.582 -27.355 1.00 94.94 76 TYR A N 1
ATOM 581 C CA . TYR A 1 76 ? 37.920 11.339 -26.458 1.00 94.94 76 TYR A CA 1
ATOM 582 C C . TYR A 1 76 ? 38.501 11.222 -25.053 1.00 94.94 76 TYR A C 1
ATOM 584 O O . TYR A 1 76 ? 38.894 10.120 -24.649 1.00 94.94 76 TYR A O 1
ATOM 592 N N . TYR A 1 77 ? 38.461 12.306 -24.283 1.00 94.50 77 TYR A N 1
ATOM 593 C CA . TYR A 1 77 ? 38.487 12.211 -22.831 1.00 94.50 77 TYR A CA 1
ATOM 594 C C . TYR A 1 77 ? 37.488 13.169 -22.177 1.00 94.50 77 TYR A C 1
ATOM 596 O O . TYR A 1 77 ? 37.273 14.288 -22.639 1.00 94.50 77 TYR A O 1
ATOM 604 N N . ARG A 1 78 ? 36.967 12.757 -21.019 1.00 94.88 78 ARG A N 1
ATOM 605 C CA . ARG A 1 78 ? 36.486 13.659 -19.970 1.00 94.88 78 ARG A CA 1
ATOM 606 C C . ARG A 1 78 ? 37.335 13.468 -18.724 1.00 94.88 78 ARG A C 1
ATOM 608 O O . ARG A 1 78 ? 37.512 12.341 -18.264 1.00 94.88 78 ARG A O 1
ATOM 615 N N . TYR A 1 79 ? 37.849 14.566 -18.186 1.00 94.38 79 TYR A N 1
ATOM 616 C CA . TYR A 1 79 ? 38.708 14.623 -17.010 1.00 94.38 79 TYR A CA 1
ATOM 617 C C . TYR A 1 79 ? 38.013 15.424 -15.907 1.00 94.38 79 TYR A C 1
ATOM 619 O O . TYR A 1 79 ? 37.799 16.628 -16.047 1.00 94.38 79 TYR A O 1
ATOM 627 N N . LEU A 1 80 ? 37.686 14.748 -14.803 1.00 94.62 80 LEU A N 1
ATOM 628 C CA . LEU A 1 80 ? 37.092 15.351 -13.613 1.00 94.62 80 LEU A CA 1
ATOM 629 C C . LEU A 1 80 ? 38.094 15.329 -12.455 1.00 94.62 80 LEU A C 1
ATOM 631 O O . LEU A 1 80 ? 38.481 14.266 -11.958 1.00 94.62 80 LEU A O 1
ATOM 635 N N . GLU A 1 81 ? 38.461 16.517 -11.990 1.00 94.62 81 GLU A N 1
ATOM 636 C CA . GLU A 1 81 ? 39.272 16.747 -10.804 1.00 94.62 81 GLU A CA 1
ATOM 637 C C . GLU A 1 81 ? 38.414 17.321 -9.678 1.00 94.62 81 GLU A C 1
ATOM 639 O O . GLU A 1 81 ? 37.805 18.384 -9.805 1.00 94.62 81 GLU A O 1
ATOM 644 N N . GLU A 1 82 ? 38.411 16.643 -8.536 1.00 94.81 82 GLU A N 1
ATOM 645 C CA . GLU A 1 82 ? 37.644 17.023 -7.355 1.00 94.81 82 GLU A CA 1
ATOM 646 C C . GLU A 1 82 ? 38.571 17.185 -6.152 1.00 94.81 82 GLU A C 1
ATOM 648 O O . GLU A 1 82 ? 39.429 16.340 -5.885 1.00 94.81 82 GLU A O 1
ATOM 653 N N . LYS A 1 83 ? 38.358 18.234 -5.360 1.00 94.56 83 LYS A N 1
ATOM 654 C CA . LYS A 1 83 ? 39.051 18.447 -4.089 1.00 94.56 83 LYS A CA 1
ATOM 655 C C . LYS A 1 83 ? 38.124 18.132 -2.925 1.00 94.56 83 LYS A C 1
ATOM 657 O O . LYS A 1 83 ? 36.972 18.558 -2.890 1.00 94.56 83 LYS A O 1
ATOM 662 N N . GLU A 1 84 ? 38.653 17.408 -1.950 1.00 93.31 84 GLU A N 1
ATOM 663 C CA . GLU A 1 84 ? 37.992 17.125 -0.687 1.00 93.31 84 GLU A CA 1
ATOM 664 C C . GLU A 1 84 ? 37.947 18.406 0.157 1.00 93.31 84 GLU A C 1
ATOM 666 O O . GLU A 1 84 ? 38.970 18.897 0.648 1.00 93.31 84 GLU A O 1
ATOM 671 N N . LYS A 1 85 ? 36.747 18.973 0.293 1.00 91.62 85 LYS A N 1
ATOM 672 C CA . LYS A 1 85 ? 36.446 20.122 1.144 1.00 91.62 85 LYS A CA 1
ATOM 673 C C . LYS A 1 85 ? 35.821 19.600 2.434 1.00 91.62 85 LYS A C 1
ATOM 675 O O . LYS A 1 85 ? 34.787 18.942 2.403 1.00 91.62 85 LYS A O 1
ATOM 680 N N . ARG A 1 86 ? 36.445 19.895 3.574 1.00 88.00 86 ARG A N 1
ATOM 681 C CA . ARG A 1 86 ? 35.840 19.695 4.896 1.00 88.00 86 ARG A CA 1
ATOM 682 C C . ARG A 1 86 ? 35.001 20.925 5.243 1.00 88.00 86 ARG A C 1
ATOM 684 O O . ARG A 1 86 ? 35.467 22.045 5.039 1.00 88.00 86 ARG A O 1
ATOM 691 N N . ASP A 1 87 ? 33.778 20.715 5.715 1.00 85.75 87 ASP A N 1
ATOM 692 C CA . ASP A 1 87 ? 32.930 21.785 6.241 1.00 85.75 87 ASP A CA 1
ATOM 693 C C . ASP A 1 87 ? 33.225 22.088 7.724 1.00 85.75 87 ASP A C 1
ATOM 695 O O . ASP A 1 87 ? 34.060 21.440 8.360 1.00 85.75 87 ASP A O 1
ATOM 699 N N . SER A 1 88 ? 32.553 23.107 8.262 1.00 74.00 88 SER A N 1
ATOM 700 C CA . SER A 1 88 ? 32.698 23.603 9.638 1.00 74.00 88 SER A CA 1
ATOM 701 C C . SER A 1 88 ? 32.374 22.577 10.735 1.00 74.00 88 SER A C 1
ATOM 703 O O . SER A 1 88 ? 32.757 22.784 11.881 1.00 74.00 88 SER A O 1
ATOM 705 N N . GLU A 1 89 ? 31.736 21.455 10.399 1.00 67.44 89 GLU A N 1
ATOM 706 C CA . GLU A 1 89 ? 31.362 20.382 11.323 1.00 67.44 89 GLU A CA 1
ATOM 707 C C . GLU A 1 89 ? 32.063 19.061 10.953 1.00 67.44 89 GLU A C 1
ATOM 709 O O . GLU A 1 89 ? 31.642 17.970 11.337 1.00 67.44 89 GLU A O 1
ATOM 714 N N . GLY A 1 90 ? 33.168 19.148 10.205 1.00 73.25 90 GLY A N 1
ATOM 715 C CA . GLY A 1 90 ? 34.076 18.034 9.950 1.00 73.25 90 GLY A CA 1
ATOM 716 C C . GLY A 1 90 ? 33.661 17.090 8.818 1.00 73.25 90 GLY A C 1
ATOM 717 O O . GLY A 1 90 ? 34.467 16.228 8.439 1.00 73.25 90 GLY A O 1
ATOM 718 N N . LYS A 1 91 ? 32.470 17.258 8.230 1.00 76.12 91 LYS A N 1
ATOM 719 C CA . LYS A 1 91 ? 31.984 16.426 7.124 1.00 76.12 91 LYS A CA 1
ATOM 720 C C . LYS A 1 91 ? 32.763 16.770 5.856 1.00 76.12 91 LYS A C 1
ATOM 722 O O . LYS A 1 91 ? 32.916 17.943 5.518 1.00 76.12 91 LYS A O 1
ATOM 727 N N . THR A 1 92 ? 33.280 15.761 5.156 1.00 84.19 92 THR A N 1
ATOM 728 C CA . THR A 1 92 ? 33.966 15.974 3.876 1.00 84.19 92 THR A CA 1
ATOM 729 C C . THR A 1 92 ? 33.014 15.795 2.700 1.00 84.19 92 THR A C 1
ATOM 731 O O . THR A 1 92 ? 32.197 14.873 2.661 1.00 84.19 92 THR A O 1
ATOM 734 N N . SER A 1 93 ? 33.115 16.699 1.731 1.00 87.81 93 SER A N 1
ATOM 735 C CA . SER A 1 93 ? 32.465 16.612 0.428 1.00 87.81 93 SER A CA 1
ATOM 736 C C . SER A 1 93 ? 33.503 16.759 -0.681 1.00 87.81 93 SER A C 1
ATOM 738 O O . SER A 1 93 ? 34.569 17.350 -0.496 1.00 87.81 93 SER A O 1
ATOM 740 N N . TRP A 1 94 ? 33.201 16.192 -1.843 1.00 89.12 94 TRP A N 1
ATOM 741 C CA . TRP A 1 94 ? 33.998 16.385 -3.048 1.00 89.12 94 TRP A CA 1
ATOM 742 C C . TRP A 1 94 ? 33.444 17.591 -3.802 1.00 89.12 94 TRP A C 1
ATOM 744 O O . TRP A 1 94 ? 32.236 17.690 -4.003 1.00 89.12 94 TRP A O 1
ATOM 754 N N . VAL A 1 95 ? 34.322 18.524 -4.163 1.00 91.62 95 VAL A N 1
ATOM 755 C CA . VAL A 1 95 ? 33.978 19.735 -4.914 1.00 91.62 95 VAL A CA 1
ATOM 756 C C . VAL A 1 95 ? 34.811 19.754 -6.185 1.00 91.62 95 VAL A C 1
ATOM 758 O O . VAL A 1 95 ? 36.039 19.688 -6.111 1.00 91.62 95 VAL A O 1
ATOM 761 N N . THR A 1 96 ? 34.151 19.845 -7.338 1.00 94.31 96 THR A N 1
ATOM 762 C CA . THR A 1 96 ? 34.801 19.977 -8.645 1.00 94.31 96 THR A CA 1
ATOM 763 C C . THR A 1 96 ? 35.740 21.183 -8.663 1.00 94.31 96 THR A C 1
ATOM 765 O O . THR A 1 96 ? 35.359 22.289 -8.285 1.00 94.31 96 THR A O 1
ATOM 768 N N . VAL A 1 97 ? 36.976 20.952 -9.098 1.00 93.38 97 VAL A N 1
ATOM 769 C CA . VAL A 1 97 ? 38.005 21.972 -9.350 1.00 93.38 97 VAL A CA 1
ATOM 770 C C . VAL A 1 97 ? 38.177 22.193 -10.850 1.00 93.38 97 VAL A C 1
ATOM 772 O O . VAL A 1 97 ? 38.414 23.320 -11.275 1.00 93.38 97 VAL A O 1
ATOM 775 N N . ARG A 1 98 ? 38.061 21.120 -11.640 1.00 94.50 98 ARG A N 1
ATOM 776 C CA . ARG A 1 98 ? 38.236 21.104 -13.094 1.00 94.50 98 ARG A CA 1
ATOM 777 C C . ARG A 1 98 ? 37.365 19.980 -13.657 1.00 94.50 98 ARG A C 1
ATOM 779 O O . ARG A 1 98 ? 37.415 18.867 -13.140 1.00 94.50 98 ARG A O 1
ATOM 786 N N . ASP A 1 99 ? 36.548 20.279 -14.656 1.00 94.44 99 ASP A N 1
ATOM 787 C CA . ASP A 1 99 ? 35.781 19.302 -15.435 1.00 94.44 99 ASP A CA 1
ATOM 788 C C . ASP A 1 99 ? 35.960 19.714 -16.893 1.00 94.44 99 ASP A C 1
ATOM 790 O O . ASP A 1 99 ? 35.503 20.781 -17.302 1.00 94.44 99 ASP A O 1
ATOM 794 N N . GLU A 1 100 ? 36.741 18.937 -17.631 1.00 93.75 100 GLU A N 1
ATOM 795 C CA . GLU A 1 100 ? 37.131 19.233 -19.008 1.00 93.75 100 GLU A CA 1
ATOM 796 C C . GLU A 1 100 ? 36.795 18.044 -19.894 1.00 93.75 100 GLU A C 1
ATOM 798 O O . GLU A 1 100 ? 36.941 16.893 -19.487 1.00 93.75 100 GLU A O 1
ATOM 803 N N . THR A 1 101 ? 36.335 18.321 -21.110 1.00 93.88 101 THR A N 1
ATOM 804 C CA . THR A 1 101 ? 36.009 17.308 -22.116 1.00 93.88 101 THR A CA 1
ATOM 805 C C . THR A 1 101 ? 36.586 17.752 -23.450 1.00 93.88 101 THR A C 1
ATOM 807 O O . THR A 1 101 ? 36.337 18.878 -23.875 1.00 93.88 101 THR A O 1
ATOM 810 N N . GLU A 1 102 ? 37.350 16.879 -24.098 1.00 94.50 102 GLU A N 1
ATOM 811 C CA . GLU A 1 102 ? 37.977 17.132 -25.395 1.00 94.50 102 GLU A CA 1
ATOM 812 C C . GLU A 1 102 ? 37.849 15.885 -26.278 1.00 94.50 102 GLU A C 1
ATOM 814 O O . GLU A 1 102 ? 37.900 14.748 -25.799 1.00 94.50 102 GLU A O 1
ATOM 819 N N . PHE A 1 103 ? 37.644 16.097 -27.577 1.00 93.62 103 PHE A N 1
ATOM 820 C CA . PHE A 1 103 ? 37.476 15.035 -28.561 1.00 93.62 103 PHE A CA 1
ATOM 821 C C . PHE A 1 103 ? 37.955 15.476 -29.941 1.00 93.62 103 PHE A C 1
ATOM 823 O O . PHE A 1 103 ? 37.949 16.661 -30.272 1.00 93.62 103 PHE A O 1
ATOM 830 N N . ILE A 1 104 ? 38.340 14.501 -30.760 1.00 94.75 104 ILE A N 1
ATOM 831 C CA . ILE A 1 104 ? 38.763 14.706 -32.148 1.00 94.75 104 ILE A CA 1
ATOM 832 C C . ILE A 1 104 ? 37.961 13.824 -33.106 1.00 94.75 104 ILE A C 1
ATOM 834 O O . ILE A 1 104 ? 37.310 12.862 -32.704 1.00 94.75 104 ILE A O 1
ATOM 838 N N . ASN A 1 105 ? 38.037 14.133 -34.402 1.00 94.62 105 ASN A N 1
ATOM 839 C CA . ASN A 1 105 ? 37.581 13.216 -35.445 1.00 94.62 105 ASN A CA 1
ATOM 840 C C . ASN A 1 105 ? 38.435 11.941 -35.410 1.00 94.62 105 ASN A C 1
ATOM 842 O O . ASN A 1 105 ? 39.664 12.022 -35.412 1.00 94.62 105 ASN A O 1
ATOM 846 N N . PHE A 1 106 ? 37.790 10.779 -35.441 1.00 94.94 106 PHE A N 1
ATOM 847 C CA . PHE A 1 106 ? 38.448 9.474 -35.489 1.00 94.94 106 PHE A CA 1
ATOM 848 C C . PHE A 1 106 ? 37.670 8.516 -36.403 1.00 94.94 106 PHE A C 1
ATOM 850 O O . PHE A 1 106 ? 36.627 8.878 -36.948 1.00 94.94 106 PHE A O 1
ATOM 857 N N . SER A 1 107 ? 38.198 7.319 -36.635 1.00 94.56 107 SER A N 1
ATOM 858 C CA . SER A 1 107 ? 37.620 6.326 -37.542 1.00 94.56 107 SER A CA 1
ATOM 859 C C . SER A 1 107 ? 37.092 5.113 -36.781 1.00 94.56 107 SER A C 1
ATOM 861 O O . SER A 1 107 ? 37.768 4.595 -35.890 1.00 94.56 107 SER A O 1
ATOM 863 N N . LEU A 1 108 ? 35.930 4.604 -37.191 1.00 95.00 108 LEU A N 1
ATOM 864 C CA . LEU A 1 108 ? 35.429 3.291 -36.786 1.00 95.00 108 LEU A CA 1
ATOM 865 C C . LEU A 1 108 ? 35.808 2.261 -37.854 1.00 95.00 108 LEU A C 1
ATOM 867 O O . LEU A 1 108 ? 35.546 2.494 -39.035 1.00 95.00 108 LEU A O 1
ATOM 871 N N . THR A 1 109 ? 36.401 1.140 -37.450 1.00 93.88 109 THR A N 1
ATOM 872 C CA . THR A 1 109 ? 36.809 0.055 -38.360 1.00 93.88 109 THR A CA 1
ATOM 873 C C . THR A 1 109 ? 36.142 -1.260 -37.956 1.00 93.88 109 THR A C 1
ATOM 875 O O . THR A 1 109 ? 36.220 -1.649 -36.790 1.00 93.88 109 THR A O 1
ATOM 878 N N . ASP A 1 110 ? 35.511 -1.950 -38.907 1.00 92.56 110 ASP A N 1
ATOM 879 C CA . ASP A 1 110 ? 35.024 -3.330 -38.765 1.00 92.56 110 ASP A CA 1
ATOM 880 C C . ASP A 1 110 ? 35.696 -4.254 -39.805 1.00 92.56 110 ASP A C 1
ATOM 882 O O . ASP A 1 110 ? 36.591 -3.835 -40.540 1.00 92.56 110 ASP A O 1
ATOM 886 N N . GLU A 1 111 ? 35.283 -5.521 -39.876 1.00 88.81 111 GLU A N 1
ATOM 887 C CA . GLU A 1 111 ? 35.824 -6.508 -40.831 1.00 88.81 111 GLU A CA 1
ATOM 888 C C . GLU A 1 111 ? 35.531 -6.176 -42.309 1.00 88.81 111 GLU A C 1
ATOM 890 O O . GLU A 1 111 ? 36.109 -6.774 -43.215 1.00 88.81 111 GLU A O 1
ATOM 895 N N . THR A 1 112 ? 34.626 -5.228 -42.568 1.00 87.69 112 THR A N 1
ATOM 896 C CA . THR A 1 112 ? 34.118 -4.869 -43.898 1.00 87.69 112 THR A CA 1
ATOM 897 C C . THR A 1 112 ? 34.647 -3.530 -44.413 1.00 87.69 112 THR A C 1
ATOM 899 O O . THR A 1 112 ? 34.651 -3.299 -45.625 1.00 87.69 112 THR A O 1
ATOM 902 N N . GLY A 1 113 ? 3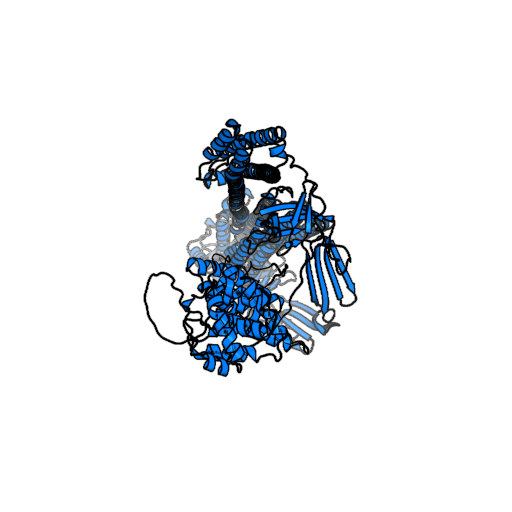5.105 -2.641 -43.527 1.00 88.69 113 GLY A N 1
ATOM 903 C CA . GLY A 1 113 ? 35.712 -1.370 -43.908 1.00 88.69 113 GLY A CA 1
ATOM 904 C C . GLY A 1 113 ? 35.888 -0.378 -42.760 1.00 88.69 113 GLY A C 1
ATOM 905 O O . GLY A 1 113 ? 35.778 -0.709 -41.582 1.00 88.69 113 GLY A O 1
ATOM 906 N N . GLN A 1 114 ? 36.157 0.875 -43.132 1.00 92.12 114 GLN A N 1
ATOM 907 C CA . GLN A 1 114 ? 36.373 1.987 -42.209 1.00 92.12 114 GLN A CA 1
ATOM 908 C C . GLN A 1 114 ? 35.455 3.172 -42.554 1.00 92.12 114 GLN A C 1
ATOM 910 O O . GLN A 1 114 ? 35.285 3.505 -43.728 1.00 92.12 114 GLN A O 1
ATOM 915 N N . VAL A 1 115 ? 34.884 3.822 -41.535 1.00 93.94 115 VAL A N 1
ATOM 916 C CA . VAL A 1 115 ? 34.053 5.034 -41.655 1.00 93.94 115 VAL A CA 1
ATOM 917 C C . VAL A 1 115 ? 34.579 6.142 -40.744 1.00 93.94 115 VAL A C 1
ATOM 919 O O . VAL A 1 115 ? 35.008 5.887 -39.618 1.00 93.94 115 VAL A O 1
ATOM 922 N N . ARG A 1 116 ? 34.551 7.386 -41.234 1.00 94.25 116 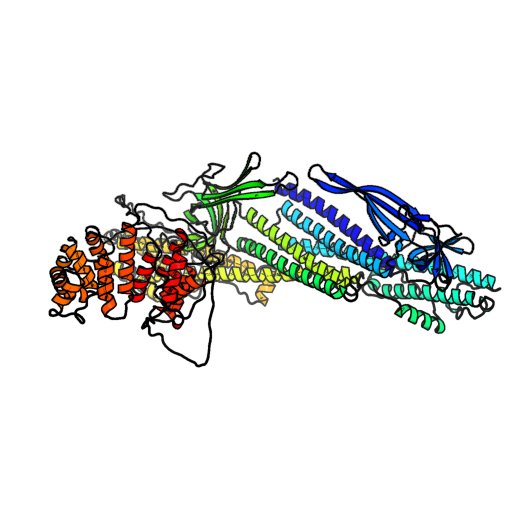ARG A N 1
ATOM 923 C CA . ARG A 1 116 ? 34.949 8.575 -40.470 1.00 94.25 116 ARG A CA 1
ATOM 924 C C . ARG A 1 116 ? 33.823 8.985 -39.520 1.00 94.25 116 ARG A C 1
ATOM 926 O O . ARG A 1 116 ? 32.671 9.094 -39.932 1.00 94.25 116 ARG A O 1
ATOM 933 N N . LEU A 1 117 ? 34.172 9.288 -38.279 1.00 94.62 117 LEU A N 1
ATOM 934 C CA . LEU A 1 117 ? 33.276 9.853 -37.277 1.00 94.62 117 LEU A CA 1
ATOM 935 C C . LEU A 1 117 ? 33.570 11.345 -37.110 1.00 94.62 117 LEU A C 1
ATOM 937 O O . LEU A 1 117 ? 34.735 11.756 -37.103 1.00 94.62 117 LEU A O 1
ATOM 941 N N . GLN A 1 118 ? 32.518 12.143 -36.936 1.00 93.81 118 GLN A N 1
ATOM 942 C CA . GLN A 1 118 ? 32.608 13.543 -36.524 1.00 93.81 118 GLN A CA 1
ATOM 943 C C . GLN A 1 118 ? 31.786 13.752 -35.239 1.00 93.81 118 GLN A C 1
ATOM 945 O O . GLN A 1 118 ? 30.610 14.117 -35.311 1.00 93.81 118 GLN A O 1
ATOM 950 N N . PRO A 1 119 ? 32.368 13.475 -34.052 1.00 92.88 119 PRO A N 1
ATOM 951 C CA . PRO A 1 119 ? 31.716 13.754 -32.777 1.00 92.88 119 PRO A CA 1
ATOM 952 C C . PRO A 1 119 ? 31.480 15.258 -32.597 1.00 92.88 119 PRO A C 1
ATOM 954 O O . PRO A 1 119 ? 32.231 16.087 -33.112 1.00 92.88 119 PRO A O 1
ATOM 957 N N . ASN A 1 120 ? 30.440 15.619 -31.850 1.00 91.25 120 ASN A N 1
ATOM 958 C CA . ASN A 1 120 ? 30.073 17.007 -31.574 1.00 91.25 120 ASN A CA 1
ATOM 959 C C . ASN A 1 120 ? 29.565 17.148 -30.118 1.00 91.25 120 ASN A C 1
ATOM 961 O O . ASN A 1 120 ? 29.378 16.136 -29.445 1.00 91.25 120 ASN A O 1
ATOM 965 N N . PRO A 1 121 ? 29.299 18.364 -29.606 1.00 87.06 121 PRO A N 1
ATOM 966 C CA . PRO A 1 121 ? 28.794 18.550 -28.239 1.00 87.06 121 PRO A CA 1
ATOM 967 C C . PRO A 1 121 ? 27.348 18.077 -27.977 1.00 87.06 121 PRO A C 1
ATOM 969 O O . PRO A 1 121 ? 26.837 18.322 -26.888 1.00 87.06 121 PRO A O 1
ATOM 972 N N . LEU A 1 122 ? 26.666 17.472 -28.960 1.00 85.00 122 LEU A N 1
ATOM 973 C CA . LEU A 1 122 ? 25.284 16.980 -28.855 1.00 85.00 122 LEU A CA 1
ATOM 974 C C . LEU A 1 122 ? 25.200 15.456 -28.659 1.00 85.00 122 LEU A C 1
ATOM 976 O O . LEU A 1 122 ? 24.129 14.958 -28.319 1.00 85.00 122 LEU A O 1
ATOM 980 N N . VAL A 1 123 ? 26.292 14.717 -28.890 1.00 90.31 123 VAL A N 1
ATOM 981 C CA . VAL A 1 123 ? 26.328 13.257 -28.713 1.00 90.31 123 VAL A CA 1
ATOM 982 C C . VAL A 1 123 ? 26.587 12.885 -27.254 1.00 90.31 123 VAL A C 1
ATOM 984 O O . VAL A 1 123 ? 27.455 13.468 -26.602 1.00 90.31 123 VAL A O 1
ATOM 987 N N . ASP A 1 124 ? 25.853 11.895 -26.744 1.00 88.88 124 ASP A N 1
ATOM 988 C CA . ASP A 1 124 ? 26.128 11.331 -25.421 1.00 88.88 124 ASP A CA 1
ATOM 989 C C . ASP A 1 124 ? 27.321 10.357 -25.482 1.00 88.88 124 ASP A C 1
ATOM 991 O O . ASP A 1 124 ? 27.478 9.599 -26.443 1.00 88.88 124 ASP A O 1
ATOM 995 N N . PHE A 1 125 ? 28.166 10.376 -24.451 1.00 92.00 125 PHE A N 1
ATOM 996 C CA . PHE A 1 125 ? 29.395 9.581 -24.356 1.00 92.00 125 PHE A CA 1
ATOM 997 C C . PHE A 1 125 ? 29.299 8.608 -23.175 1.00 92.00 125 PHE A C 1
ATOM 999 O O . PHE A 1 125 ? 29.807 8.862 -22.077 1.00 92.00 125 PHE A O 1
ATOM 1006 N N . SER A 1 126 ? 28.651 7.467 -23.410 1.00 91.94 126 SER A N 1
ATOM 1007 C CA . SER A 1 126 ? 28.444 6.431 -22.396 1.00 91.94 126 SER A CA 1
ATOM 1008 C C . SER A 1 126 ? 29.669 5.517 -22.293 1.00 91.94 126 SER A C 1
ATOM 1010 O O . SER A 1 126 ? 29.838 4.536 -23.021 1.00 91.94 126 SER A O 1
ATOM 1012 N N . LEU A 1 127 ? 30.579 5.898 -21.396 1.00 91.62 127 LEU A N 1
ATOM 1013 C CA . LEU A 1 127 ? 31.899 5.288 -21.238 1.00 91.62 127 LEU A CA 1
ATOM 1014 C C . LEU A 1 127 ? 32.148 4.863 -19.779 1.00 91.62 127 LEU A C 1
ATOM 1016 O O . LEU A 1 127 ? 31.649 5.503 -18.846 1.00 91.62 127 LEU A O 1
ATOM 1020 N N . PRO A 1 128 ? 32.963 3.823 -19.532 1.00 87.81 128 PRO A N 1
ATOM 1021 C CA . PRO A 1 128 ? 33.403 3.462 -18.197 1.00 87.81 128 PRO A CA 1
ATOM 1022 C C . PRO A 1 128 ? 34.417 4.465 -17.640 1.00 87.81 128 PRO A C 1
ATOM 1024 O O . PRO A 1 128 ? 35.086 5.214 -18.352 1.00 87.81 128 PRO A O 1
ATOM 1027 N N . LYS A 1 129 ? 34.583 4.431 -16.316 1.00 87.56 129 LYS A N 1
ATOM 1028 C CA . LYS A 1 129 ? 35.623 5.180 -15.595 1.00 87.56 129 LYS A CA 1
ATOM 1029 C C . LYS A 1 129 ? 36.964 4.462 -15.756 1.00 87.56 129 LYS A C 1
ATOM 1031 O O . LYS A 1 129 ? 37.390 3.741 -14.857 1.00 87.56 129 LYS A O 1
ATOM 1036 N N . VAL A 1 130 ? 37.594 4.643 -16.920 1.00 83.69 130 VAL A N 1
ATOM 1037 C CA . VAL A 1 130 ? 38.849 3.983 -17.337 1.00 83.69 130 VAL A CA 1
ATOM 1038 C C . VAL A 1 130 ? 40.002 4.263 -16.365 1.00 83.69 130 VAL A C 1
ATOM 1040 O O . VAL A 1 130 ? 40.906 3.444 -16.218 1.00 83.69 130 VAL A O 1
ATOM 1043 N N . PHE A 1 131 ? 39.998 5.413 -15.683 1.00 85.94 131 PHE A N 1
ATOM 1044 C CA . PHE A 1 131 ? 40.986 5.726 -14.649 1.00 85.94 131 PHE A CA 1
ATOM 1045 C C . PHE A 1 131 ? 40.365 6.468 -13.464 1.00 85.94 131 PHE A C 1
ATOM 1047 O O . PHE A 1 131 ? 39.507 7.337 -13.626 1.00 85.94 131 PHE A O 1
ATOM 1054 N N . ARG A 1 132 ? 40.825 6.142 -12.251 1.00 88.62 132 ARG A N 1
ATOM 1055 C CA . ARG A 1 132 ? 40.451 6.839 -11.016 1.00 88.62 132 ARG A CA 1
ATOM 1056 C C . ARG A 1 132 ? 41.569 6.735 -9.983 1.00 88.62 132 ARG A C 1
ATOM 1058 O O . ARG A 1 132 ? 41.970 5.631 -9.632 1.00 88.62 132 ARG A O 1
ATOM 1065 N N . THR A 1 133 ? 42.028 7.860 -9.439 1.00 90.44 133 THR A N 1
ATOM 1066 C CA . THR A 1 133 ? 43.014 7.866 -8.342 1.00 90.44 133 THR A CA 1
ATOM 1067 C C . THR A 1 133 ? 42.771 8.997 -7.339 1.00 90.44 133 THR A C 1
ATOM 1069 O O . THR A 1 133 ? 42.086 9.975 -7.643 1.00 90.44 133 THR A O 1
ATOM 1072 N N . LYS A 1 134 ? 43.312 8.864 -6.122 1.00 90.00 134 LYS A N 1
ATOM 1073 C CA . LYS A 1 134 ? 43.284 9.890 -5.065 1.00 90.00 134 LYS A CA 1
ATOM 1074 C C . LYS A 1 134 ? 44.715 10.188 -4.617 1.00 90.00 134 LYS A C 1
ATOM 1076 O O . LYS A 1 134 ? 45.424 9.285 -4.186 1.00 90.00 134 LYS A O 1
ATOM 1081 N N . LYS A 1 135 ? 45.123 11.459 -4.672 1.00 88.44 135 LYS A N 1
ATOM 1082 C CA . LYS A 1 135 ? 46.439 11.939 -4.218 1.00 88.44 135 LYS A CA 1
ATOM 1083 C C . LYS A 1 135 ? 46.226 13.043 -3.184 1.00 88.44 135 LYS A C 1
ATOM 1085 O O . LYS A 1 135 ? 45.800 14.147 -3.520 1.00 88.44 135 LYS A O 1
ATOM 1090 N N . GLY A 1 136 ? 46.475 12.731 -1.912 1.00 88.50 136 GLY A N 1
ATOM 1091 C CA . GLY A 1 136 ? 46.152 13.629 -0.800 1.00 88.50 136 GLY A CA 1
ATOM 1092 C C . GLY A 1 136 ? 44.655 13.960 -0.759 1.00 88.50 136 GLY A C 1
ATOM 1093 O O . GLY A 1 136 ? 43.818 13.059 -0.750 1.00 88.50 136 GLY A O 1
ATOM 1094 N N . ASN A 1 137 ? 44.316 15.251 -0.770 1.00 88.50 137 ASN A N 1
ATOM 1095 C CA . ASN A 1 137 ? 42.934 15.742 -0.780 1.00 88.50 137 ASN A CA 1
ATOM 1096 C C . ASN A 1 137 ? 42.347 15.968 -2.189 1.00 88.50 137 ASN A C 1
ATOM 1098 O O . ASN A 1 137 ? 41.310 16.615 -2.295 1.00 88.50 137 ASN A O 1
ATOM 1102 N N . ARG A 1 138 ? 42.971 15.465 -3.265 1.00 92.00 138 ARG A N 1
ATOM 1103 C CA . ARG A 1 138 ? 42.407 15.518 -4.628 1.00 92.00 138 ARG A CA 1
ATOM 1104 C C . ARG A 1 138 ? 42.099 14.127 -5.174 1.00 92.00 138 ARG A C 1
ATOM 1106 O O . ARG A 1 138 ? 42.850 13.182 -4.929 1.00 92.00 138 ARG A O 1
ATOM 1113 N N . ARG A 1 139 ? 41.003 14.019 -5.920 1.00 92.69 139 ARG A N 1
ATOM 1114 C CA . ARG A 1 139 ? 40.557 12.842 -6.668 1.00 92.69 139 ARG A CA 1
ATOM 1115 C C . ARG A 1 139 ? 40.497 13.203 -8.145 1.00 92.69 139 ARG A C 1
ATOM 1117 O O . ARG A 1 139 ? 39.993 14.263 -8.493 1.00 92.69 139 ARG A O 1
ATOM 1124 N N . TYR A 1 140 ? 40.981 12.299 -8.980 1.00 93.12 140 TYR A N 1
ATOM 1125 C CA . TYR A 1 140 ? 41.025 12.449 -10.429 1.00 93.12 140 TYR A CA 1
ATOM 1126 C C . TYR A 1 140 ? 40.292 11.262 -11.045 1.00 93.12 140 TYR A C 1
ATOM 1128 O O . TYR A 1 140 ? 40.518 10.123 -10.621 1.00 93.12 140 TYR A O 1
ATOM 1136 N N . THR A 1 141 ? 39.410 11.524 -12.004 1.00 94.25 141 THR A N 1
ATOM 1137 C CA . THR A 1 141 ? 38.627 10.506 -12.716 1.00 94.25 141 THR A CA 1
ATOM 1138 C C . THR A 1 141 ? 38.667 10.807 -14.210 1.00 94.25 141 THR A C 1
ATOM 1140 O O . THR A 1 141 ? 38.424 11.947 -14.600 1.00 94.25 141 THR A O 1
ATOM 1143 N N . GLU A 1 142 ? 38.954 9.802 -15.037 1.00 93.69 142 GLU A N 1
ATOM 1144 C CA . GLU A 1 142 ? 38.934 9.923 -16.499 1.00 93.69 142 GLU A CA 1
ATOM 1145 C C . GLU A 1 142 ? 37.986 8.892 -17.124 1.00 93.69 142 GLU A C 1
ATOM 1147 O O . GLU A 1 142 ? 38.015 7.703 -16.783 1.00 93.69 142 GLU A O 1
ATOM 1152 N N . TRP A 1 143 ? 37.196 9.366 -18.084 1.00 94.88 143 TRP A N 1
ATOM 1153 C CA . TRP A 1 143 ? 36.418 8.586 -19.046 1.00 94.88 143 TRP A CA 1
ATOM 1154 C C . TRP A 1 143 ? 37.053 8.801 -20.417 1.00 94.88 143 TRP A C 1
ATOM 1156 O O . TRP A 1 143 ? 37.402 9.939 -20.730 1.00 94.88 143 TRP A O 1
ATOM 1166 N N . ARG A 1 144 ? 37.251 7.747 -21.212 1.00 94.44 144 ARG A N 1
ATOM 1167 C CA . ARG A 1 144 ? 38.039 7.813 -22.453 1.00 94.44 144 ARG A CA 1
ATOM 1168 C C . ARG A 1 144 ? 37.569 6.820 -23.502 1.00 94.44 144 ARG A C 1
ATOM 1170 O O . ARG A 1 144 ? 36.912 5.844 -23.159 1.00 94.44 144 ARG A O 1
ATOM 1177 N N . ILE A 1 145 ? 37.985 7.082 -24.739 1.00 94.69 145 ILE A N 1
ATOM 1178 C CA . ILE A 1 145 ? 38.064 6.097 -25.821 1.00 94.69 145 ILE A CA 1
ATOM 1179 C C . ILE A 1 145 ? 39.548 5.983 -26.189 1.00 94.69 145 ILE A C 1
ATOM 1181 O O . ILE A 1 145 ? 40.105 6.907 -26.791 1.00 94.69 145 ILE A O 1
ATOM 1185 N N . ASP A 1 146 ? 40.190 4.895 -25.777 1.00 93.69 146 ASP A N 1
ATOM 1186 C CA . ASP A 1 146 ? 41.569 4.558 -26.137 1.00 93.69 146 ASP A CA 1
ATOM 1187 C C . ASP A 1 146 ? 41.593 3.893 -27.548 1.00 93.69 146 ASP A C 1
ATOM 1189 O O . ASP A 1 146 ? 40.557 3.456 -28.059 1.00 93.69 146 ASP A O 1
ATOM 1193 N N . PRO A 1 147 ? 42.745 3.816 -28.242 1.00 93.75 147 PRO A N 1
ATOM 1194 C CA . PRO A 1 147 ? 42.866 3.062 -29.494 1.00 93.75 147 PRO A CA 1
ATOM 1195 C C . PRO A 1 147 ? 42.511 1.575 -29.346 1.00 93.75 147 PRO A C 1
ATOM 1197 O O . PRO A 1 147 ? 42.773 0.979 -28.305 1.00 93.75 147 PRO A O 1
ATOM 1200 N N . ASP A 1 148 ? 41.944 0.985 -30.404 1.00 92.25 148 ASP A N 1
ATOM 1201 C CA . ASP A 1 148 ? 41.404 -0.387 -30.457 1.00 92.25 148 ASP A CA 1
ATOM 1202 C C . ASP A 1 148 ? 40.173 -0.673 -29.565 1.00 92.25 148 ASP A C 1
ATOM 1204 O O . ASP A 1 148 ? 39.604 -1.766 -29.678 1.00 92.25 148 ASP A O 1
ATOM 1208 N N . ASP A 1 149 ? 39.691 0.290 -28.761 1.00 93.88 149 ASP A N 1
ATOM 1209 C CA . ASP A 1 149 ? 38.433 0.151 -28.013 1.00 93.88 149 ASP A CA 1
ATOM 1210 C C . ASP A 1 149 ? 37.272 -0.173 -28.962 1.00 93.88 149 ASP A C 1
ATOM 1212 O O . ASP A 1 149 ? 37.073 0.477 -29.994 1.00 93.88 149 ASP A O 1
ATOM 1216 N N . THR A 1 150 ? 36.479 -1.184 -28.605 1.00 94.69 150 THR A N 1
ATOM 1217 C CA . THR A 1 150 ? 35.274 -1.548 -29.358 1.00 94.69 150 THR A CA 1
ATOM 1218 C C . THR A 1 150 ? 34.111 -0.685 -28.890 1.00 94.69 150 THR A C 1
ATOM 1220 O O . THR A 1 150 ? 33.729 -0.731 -27.721 1.00 94.69 150 THR A O 1
ATOM 1223 N N . ILE A 1 151 ? 33.545 0.098 -29.806 1.00 95.00 151 ILE A N 1
ATOM 1224 C CA . ILE A 1 151 ? 32.455 1.032 -29.525 1.00 95.00 151 ILE A CA 1
ATOM 1225 C C . ILE A 1 151 ? 31.259 0.768 -30.437 1.00 95.00 151 ILE A C 1
ATOM 1227 O O . ILE A 1 151 ? 31.395 0.356 -31.590 1.00 95.00 151 ILE A O 1
ATOM 1231 N N . THR A 1 152 ? 30.071 1.020 -29.897 1.00 94.69 152 THR A N 1
ATOM 1232 C CA . THR A 1 152 ? 28.802 1.084 -30.621 1.00 94.69 152 THR A CA 1
ATOM 1233 C C . THR A 1 152 ? 28.403 2.540 -30.795 1.00 94.69 152 THR A C 1
ATOM 1235 O O . THR A 1 152 ? 28.519 3.337 -29.863 1.00 94.69 152 THR A O 1
ATOM 1238 N N . ILE A 1 153 ? 27.918 2.881 -31.982 1.00 94.38 153 ILE A N 1
ATOM 1239 C CA . ILE A 1 153 ? 27.532 4.237 -32.349 1.00 94.38 153 ILE A CA 1
ATOM 1240 C C . ILE A 1 153 ? 26.132 4.210 -32.940 1.00 94.38 153 ILE A C 1
ATOM 1242 O O . ILE A 1 153 ? 25.892 3.497 -33.915 1.00 94.38 153 ILE A O 1
ATOM 1246 N N . VAL A 1 154 ? 25.239 5.031 -32.387 1.00 94.06 154 VAL A N 1
ATOM 1247 C CA . VAL A 1 154 ? 23.964 5.378 -33.020 1.00 94.06 154 VAL A CA 1
ATOM 1248 C C . VAL A 1 154 ? 24.032 6.848 -33.415 1.00 94.06 154 VAL A C 1
ATOM 1250 O O . VAL A 1 154 ? 24.249 7.722 -32.576 1.00 94.06 154 VAL A O 1
ATOM 1253 N N . GLY A 1 155 ? 23.908 7.112 -34.713 1.00 93.75 155 GLY A N 1
ATOM 1254 C CA . GLY A 1 155 ? 24.163 8.421 -35.310 1.00 93.75 155 GLY A CA 1
ATOM 1255 C C . GLY A 1 155 ? 23.527 8.553 -36.689 1.00 93.75 155 GLY A C 1
ATOM 1256 O O . GLY A 1 155 ? 22.770 7.681 -37.124 1.00 93.75 155 GLY A O 1
ATOM 1257 N N . PHE A 1 156 ? 23.855 9.629 -37.399 1.00 94.19 156 PHE A N 1
ATOM 1258 C CA . PHE A 1 156 ? 23.357 9.880 -38.747 1.00 94.19 156 PHE A CA 1
ATOM 1259 C C . PHE A 1 156 ? 24.499 9.815 -39.761 1.00 94.19 156 PHE A C 1
ATOM 1261 O O . PHE A 1 156 ? 25.495 10.525 -39.649 1.00 94.19 156 PHE A O 1
ATOM 1268 N N . ALA A 1 157 ? 24.361 8.954 -40.763 1.00 94.19 157 ALA A N 1
ATOM 1269 C CA . ALA A 1 157 ? 25.328 8.820 -41.837 1.00 94.19 157 ALA A CA 1
ATOM 1270 C C . ALA A 1 157 ? 25.037 9.810 -42.974 1.00 94.19 157 ALA A C 1
ATOM 1272 O O . ALA A 1 157 ? 23.928 9.856 -43.511 1.00 94.19 157 ALA A O 1
ATOM 1273 N N . GLN A 1 158 ? 26.062 10.542 -43.403 1.00 92.19 158 GLN A N 1
ATOM 1274 C CA . GLN A 1 158 ? 26.048 11.421 -44.572 1.00 92.19 158 GLN A CA 1
ATOM 1275 C C . GLN A 1 158 ? 27.177 11.057 -45.547 1.00 92.19 158 GLN A C 1
ATOM 1277 O O . GLN A 1 158 ? 28.116 10.333 -45.210 1.00 92.19 158 GLN A O 1
ATOM 1282 N N . THR A 1 159 ? 27.078 11.542 -46.786 1.00 87.75 159 THR A N 1
ATOM 1283 C CA . THR A 1 159 ? 28.097 11.333 -47.826 1.00 87.75 159 THR A CA 1
ATOM 1284 C C . THR A 1 159 ? 28.899 12.615 -48.034 1.00 87.75 159 THR A C 1
ATOM 1286 O O . THR A 1 159 ? 28.407 13.573 -48.626 1.00 87.75 159 THR A O 1
ATOM 1289 N N . GLU A 1 160 ? 30.150 12.624 -47.575 1.00 86.06 160 GLU A N 1
ATOM 1290 C CA . GLU A 1 160 ? 31.098 13.721 -47.780 1.00 86.06 160 GLU A CA 1
ATOM 1291 C C . GLU A 1 160 ? 31.959 13.391 -49.014 1.00 86.06 160 GLU A C 1
ATOM 1293 O O . GLU A 1 160 ? 32.911 12.606 -48.966 1.00 86.06 160 GLU A O 1
ATOM 1298 N N . GLY A 1 161 ? 31.568 13.929 -50.173 1.00 80.00 161 GLY A N 1
ATOM 1299 C CA . GLY A 1 161 ? 32.212 13.638 -51.457 1.00 80.00 161 GLY A CA 1
ATOM 1300 C C . GLY A 1 161 ? 31.987 12.191 -51.914 1.00 80.00 161 GLY A C 1
ATOM 1301 O O . GLY A 1 161 ? 30.921 11.861 -52.425 1.00 80.00 161 GLY A O 1
ATOM 1302 N N . ASN A 1 162 ? 33.000 11.335 -51.756 1.00 73.25 162 ASN A N 1
ATOM 1303 C CA . ASN A 1 162 ? 32.942 9.899 -52.081 1.00 73.25 162 ASN A CA 1
ATOM 1304 C C . ASN A 1 162 ? 33.098 8.999 -50.832 1.00 73.25 162 ASN A C 1
ATOM 1306 O O . ASN A 1 162 ? 33.171 7.776 -50.957 1.00 73.25 162 ASN A O 1
ATOM 1310 N N . SER A 1 163 ? 33.142 9.592 -49.635 1.00 83.00 163 SER A N 1
ATOM 1311 C CA . SER A 1 163 ? 33.297 8.894 -48.355 1.00 83.00 163 SER A CA 1
ATOM 1312 C C . SER A 1 163 ? 32.012 8.968 -47.532 1.00 83.00 163 SER A C 1
ATOM 1314 O O . SER A 1 163 ? 31.283 9.958 -47.594 1.00 83.00 163 SER A O 1
ATOM 1316 N N . MET A 1 164 ? 31.744 7.937 -46.728 1.00 89.69 164 MET A N 1
ATOM 1317 C CA . MET A 1 164 ? 30.719 8.020 -45.686 1.00 89.69 164 MET A CA 1
ATOM 1318 C C . MET A 1 164 ? 31.306 8.641 -44.419 1.00 89.69 164 MET A C 1
ATOM 1320 O O . MET A 1 164 ? 32.457 8.381 -44.057 1.00 89.69 164 MET A O 1
ATOM 1324 N N . VAL A 1 165 ? 30.485 9.439 -43.747 1.00 93.69 165 VAL A N 1
ATOM 1325 C CA . VAL A 1 165 ? 30.766 10.079 -42.462 1.00 93.69 165 VAL A CA 1
ATOM 1326 C C . VAL A 1 165 ? 29.574 9.841 -41.547 1.00 93.69 165 VAL A C 1
ATOM 1328 O O . VAL A 1 165 ? 28.444 9.906 -42.021 1.00 93.69 165 VAL A O 1
ATOM 1331 N N . ILE A 1 166 ? 29.805 9.592 -40.258 1.00 94.81 166 ILE A N 1
ATOM 1332 C CA . ILE A 1 166 ? 28.748 9.619 -39.238 1.00 94.81 166 ILE A CA 1
ATOM 1333 C C . ILE A 1 166 ? 28.888 10.902 -38.415 1.00 94.81 166 ILE A C 1
ATOM 1335 O O . ILE A 1 166 ? 29.955 11.160 -37.850 1.00 94.81 166 ILE A O 1
ATOM 1339 N N . ASP A 1 167 ? 27.809 11.679 -38.348 1.00 92.12 167 ASP A N 1
ATOM 1340 C CA . ASP A 1 167 ? 27.643 12.833 -37.464 1.00 92.12 167 ASP A CA 1
ATOM 1341 C C . ASP A 1 167 ? 26.455 12.644 -36.501 1.00 92.12 167 ASP A C 1
ATOM 1343 O O . ASP A 1 167 ? 25.749 11.632 -36.522 1.00 92.12 167 ASP A O 1
ATOM 1347 N N . PHE A 1 168 ? 26.261 13.634 -35.629 1.00 92.12 168 PHE A N 1
ATOM 1348 C CA . PHE A 1 168 ? 25.241 13.652 -34.576 1.00 92.12 168 PHE A CA 1
ATOM 1349 C C . PHE A 1 168 ? 24.513 15.008 -34.535 1.00 92.12 168 PHE A C 1
ATOM 1351 O O . PHE A 1 168 ? 24.235 15.559 -33.472 1.00 92.12 168 PHE A O 1
ATOM 1358 N N . SER A 1 169 ? 24.331 15.632 -35.699 1.00 87.94 169 SER A N 1
ATOM 1359 C CA . SER A 1 169 ? 23.726 16.964 -35.869 1.00 87.94 169 SER A CA 1
ATOM 1360 C C . SER A 1 169 ? 22.583 16.989 -36.881 1.00 87.94 169 SER A C 1
ATOM 1362 O O . SER A 1 169 ? 21.732 17.876 -36.817 1.00 87.94 169 SER A O 1
ATOM 1364 N N . ALA A 1 170 ? 22.525 16.018 -37.795 1.00 86.44 170 ALA A N 1
ATOM 1365 C CA . ALA A 1 170 ? 21.394 15.865 -38.697 1.00 86.44 170 ALA A CA 1
ATOM 1366 C C . ALA A 1 170 ? 20.104 15.468 -37.939 1.00 86.44 170 ALA A C 1
ATOM 1368 O O . ALA A 1 170 ? 20.153 14.597 -37.062 1.00 86.44 170 ALA A O 1
ATOM 1369 N N . PRO A 1 171 ? 18.939 16.053 -38.284 1.00 81.12 171 PRO A N 1
ATOM 1370 C CA . PRO A 1 171 ? 17.654 15.672 -37.707 1.00 81.12 171 PRO A CA 1
ATOM 1371 C C . PRO A 1 171 ? 17.186 14.308 -38.240 1.00 81.12 171 PRO A C 1
ATOM 1373 O O . PRO A 1 171 ? 17.155 14.075 -39.448 1.00 81.12 171 PRO A O 1
ATOM 1376 N N . GLY A 1 172 ? 16.769 13.423 -37.336 1.00 82.31 172 GLY A N 1
ATOM 1377 C CA . GLY A 1 172 ? 16.254 12.088 -37.648 1.00 82.31 172 GLY A CA 1
ATOM 1378 C C . GLY A 1 172 ? 15.609 11.435 -36.424 1.00 82.31 172 GLY A C 1
ATOM 1379 O O . GLY A 1 172 ? 15.604 12.016 -35.340 1.00 82.31 172 GLY A O 1
ATOM 1380 N N . ASP A 1 173 ? 15.079 10.225 -36.588 1.00 86.19 173 ASP A N 1
ATOM 1381 C CA . ASP A 1 173 ? 14.445 9.460 -35.504 1.00 86.19 173 ASP A CA 1
ATOM 1382 C C . ASP A 1 173 ? 15.445 8.484 -34.858 1.00 86.19 173 ASP A C 1
ATOM 1384 O O . ASP A 1 173 ? 15.368 7.266 -35.022 1.00 86.19 173 ASP A O 1
ATOM 1388 N N . TYR A 1 174 ? 16.442 9.047 -34.171 1.00 90.12 174 TYR A N 1
ATOM 1389 C CA . TYR A 1 174 ? 17.508 8.314 -33.486 1.00 90.12 174 TYR A CA 1
ATOM 1390 C C . TYR A 1 174 ? 17.939 9.025 -32.197 1.00 90.12 174 TYR A C 1
ATOM 1392 O O . TYR A 1 174 ? 17.739 10.228 -32.033 1.00 90.12 174 TYR A O 1
ATOM 1400 N N . THR A 1 175 ? 18.578 8.277 -31.297 1.00 91.12 175 THR A N 1
ATOM 1401 C CA . THR A 1 175 ? 19.264 8.824 -30.120 1.00 91.12 175 THR A CA 1
ATOM 1402 C C . THR A 1 175 ? 20.764 8.931 -30.432 1.00 91.12 175 THR A C 1
ATOM 1404 O O . THR A 1 175 ? 21.367 7.896 -30.719 1.00 91.12 175 THR A O 1
ATOM 1407 N N . PRO A 1 176 ? 21.385 10.127 -30.417 1.00 92.69 176 PRO A N 1
ATOM 1408 C CA . PRO A 1 176 ? 22.809 10.287 -30.709 1.00 92.69 176 PRO A CA 1
ATOM 1409 C C . PRO A 1 176 ? 23.669 9.797 -29.534 1.00 92.69 176 PRO A C 1
ATOM 1411 O O . PRO A 1 176 ? 23.709 10.434 -28.482 1.00 92.69 176 PRO A O 1
ATOM 1414 N N . ILE A 1 177 ? 24.383 8.682 -29.710 1.00 93.62 177 ILE A N 1
ATOM 1415 C CA . ILE A 1 177 ? 25.230 8.104 -28.656 1.00 93.62 177 ILE A CA 1
ATOM 1416 C C . ILE A 1 177 ? 26.480 7.408 -29.210 1.00 93.62 177 ILE A C 1
ATOM 1418 O O . ILE A 1 177 ? 26.427 6.688 -30.210 1.00 93.62 177 ILE A O 1
ATOM 1422 N N . ILE A 1 178 ? 27.598 7.587 -28.504 1.00 95.00 178 ILE A N 1
ATOM 1423 C CA . ILE A 1 178 ? 28.815 6.779 -28.607 1.00 95.00 178 ILE A CA 1
ATOM 1424 C C . ILE A 1 178 ? 28.962 6.023 -27.281 1.00 95.00 178 ILE A C 1
ATOM 1426 O O . ILE A 1 178 ? 29.106 6.636 -26.224 1.00 95.00 178 ILE A O 1
ATOM 1430 N N . SER A 1 179 ? 28.917 4.690 -27.329 1.00 94.81 179 SER A N 1
ATOM 1431 C CA . SER A 1 179 ? 28.962 3.828 -26.142 1.00 94.81 179 SER A CA 1
ATOM 1432 C C . SER A 1 179 ? 29.976 2.699 -26.287 1.00 94.81 179 SER A C 1
ATOM 1434 O O . SER A 1 179 ? 29.975 1.984 -27.288 1.00 94.81 179 SER A O 1
ATOM 1436 N N . SER A 1 180 ? 30.789 2.471 -25.255 1.00 92.56 180 SER A N 1
ATOM 1437 C CA . SER A 1 180 ? 31.616 1.258 -25.135 1.00 92.56 180 SER A CA 1
ATOM 1438 C C . SER A 1 180 ? 30.961 0.167 -24.268 1.00 92.56 180 SER A C 1
ATOM 1440 O O . SER A 1 180 ? 31.539 -0.901 -24.087 1.00 92.56 180 SER A O 1
ATOM 1442 N N . TYR A 1 181 ? 29.768 0.419 -23.716 1.00 88.56 181 TYR A N 1
ATOM 1443 C CA . TYR A 1 181 ? 28.920 -0.600 -23.075 1.00 88.56 181 TYR A CA 1
ATOM 1444 C C . TYR A 1 181 ? 28.049 -1.351 -24.096 1.00 88.56 181 TYR A C 1
ATOM 1446 O O . TYR A 1 181 ? 27.631 -2.485 -23.860 1.00 88.56 181 TYR A O 1
ATOM 1454 N N . GLY A 1 182 ? 27.799 -0.721 -25.245 1.00 86.94 182 GLY A N 1
ATOM 1455 C CA . GLY A 1 182 ? 27.074 -1.279 -26.379 1.00 86.94 182 GLY A CA 1
ATOM 1456 C C . GLY A 1 182 ? 25.560 -1.075 -26.309 1.00 86.94 182 GLY A C 1
ATOM 1457 O O . GLY A 1 182 ? 24.951 -1.076 -25.238 1.00 86.94 182 GLY A O 1
ATOM 1458 N N . ALA A 1 183 ? 24.920 -0.952 -27.477 1.00 85.06 183 ALA A N 1
ATOM 1459 C CA . ALA A 1 183 ? 23.498 -0.596 -27.606 1.00 85.06 183 ALA A CA 1
ATOM 1460 C C . ALA A 1 183 ? 22.507 -1.590 -26.956 1.00 85.06 183 ALA A C 1
ATOM 1462 O O . ALA A 1 183 ? 21.309 -1.316 -26.890 1.00 85.06 183 ALA A O 1
ATOM 1463 N N . LEU A 1 184 ? 22.966 -2.753 -26.485 1.00 85.00 184 LEU A N 1
ATOM 1464 C CA . LEU A 1 184 ? 22.154 -3.708 -25.723 1.00 85.00 184 LEU A CA 1
ATOM 1465 C C . LEU A 1 184 ? 22.124 -3.401 -24.208 1.00 85.00 184 LEU A C 1
ATOM 1467 O O . LEU A 1 184 ? 21.163 -3.788 -23.538 1.00 85.00 184 LEU A O 1
ATOM 1471 N N . SER A 1 185 ? 23.139 -2.693 -23.689 1.00 86.25 185 SER A N 1
ATOM 1472 C CA . SER A 1 185 ? 23.173 -2.148 -22.323 1.00 86.25 185 SER A CA 1
ATOM 1473 C C . SER A 1 185 ? 22.429 -0.815 -22.259 1.00 86.25 185 SER A C 1
ATOM 1475 O O . SER A 1 185 ? 21.511 -0.674 -21.459 1.00 86.25 185 SER A O 1
ATOM 1477 N N . GLU A 1 186 ? 22.725 0.108 -23.185 1.00 90.19 186 GLU A N 1
ATOM 1478 C CA . GLU A 1 186 ? 22.087 1.438 -23.262 1.00 90.19 186 GLU A CA 1
ATOM 1479 C C . GLU A 1 186 ? 20.555 1.358 -23.321 1.00 90.19 186 GLU A C 1
ATOM 1481 O O . GLU A 1 186 ? 19.842 2.124 -22.672 1.00 90.19 186 GLU A O 1
ATOM 1486 N N . ARG A 1 187 ? 20.031 0.384 -24.079 1.00 90.62 187 ARG A N 1
ATOM 1487 C CA . ARG A 1 187 ? 18.593 0.106 -24.124 1.00 90.62 187 ARG A CA 1
ATOM 1488 C C . ARG A 1 187 ? 18.054 -0.410 -22.785 1.00 90.62 187 ARG A C 1
ATOM 1490 O O . ARG A 1 187 ? 16.960 -0.016 -22.400 1.00 90.62 187 ARG A O 1
ATOM 1497 N N . GLY A 1 188 ? 18.798 -1.262 -22.078 1.00 88.06 188 GLY A N 1
ATOM 1498 C CA . GLY A 1 188 ? 18.391 -1.819 -20.782 1.00 88.06 188 GLY A CA 1
ATOM 1499 C C . GLY A 1 188 ? 18.313 -0.761 -19.678 1.00 88.06 188 GLY A C 1
ATOM 1500 O O . GLY A 1 188 ? 17.325 -0.716 -18.944 1.00 88.06 188 GLY A O 1
ATOM 1501 N N . ASP A 1 189 ? 19.297 0.138 -19.610 1.00 87.31 189 ASP A N 1
ATOM 1502 C CA . ASP A 1 189 ? 19.306 1.226 -18.628 1.00 87.31 189 ASP A CA 1
ATOM 1503 C C . ASP A 1 189 ? 18.172 2.228 -18.889 1.00 87.31 189 ASP A C 1
ATOM 1505 O O . ASP A 1 189 ? 17.387 2.520 -17.985 1.00 87.31 189 ASP A O 1
ATOM 1509 N N . LYS A 1 190 ? 17.994 2.697 -20.135 1.00 91.88 190 LYS A N 1
ATOM 1510 C CA . LYS A 1 190 ? 16.884 3.610 -20.478 1.00 91.88 190 LYS A CA 1
ATOM 1511 C C . LYS A 1 190 ? 15.506 2.967 -20.261 1.00 91.88 190 LYS A C 1
ATOM 1513 O O . LYS A 1 190 ? 14.607 3.629 -19.745 1.00 91.88 190 LYS A O 1
ATOM 1518 N N . ALA A 1 191 ? 15.353 1.672 -20.555 1.00 90.69 191 ALA A N 1
ATOM 1519 C CA . ALA A 1 191 ? 14.150 0.900 -20.230 1.00 90.69 191 ALA A CA 1
ATOM 1520 C C . ALA A 1 191 ? 13.851 0.880 -18.718 1.00 90.69 191 ALA A C 1
ATOM 1522 O O . ALA A 1 191 ? 12.733 1.197 -18.300 1.00 90.69 191 ALA A O 1
ATOM 1523 N N . MET A 1 192 ? 14.853 0.570 -17.888 1.00 89.94 192 MET A N 1
ATOM 1524 C CA . MET A 1 192 ? 14.726 0.580 -16.427 1.00 89.94 192 MET A CA 1
ATOM 1525 C C . MET A 1 192 ? 14.346 1.971 -15.904 1.00 89.94 192 MET A C 1
ATOM 1527 O O . MET A 1 192 ? 13.431 2.094 -15.085 1.00 89.94 192 MET A O 1
ATOM 1531 N N . PHE A 1 193 ? 15.004 3.022 -16.400 1.00 91.56 193 PHE A N 1
ATOM 1532 C CA . PHE A 1 193 ? 14.700 4.396 -16.013 1.00 91.56 193 PHE A CA 1
ATOM 1533 C C . PHE A 1 193 ? 13.293 4.832 -16.453 1.00 91.56 193 PHE A C 1
ATOM 1535 O O . PHE A 1 193 ? 12.615 5.489 -15.667 1.00 91.56 193 PHE A O 1
ATOM 1542 N N . SER A 1 194 ? 12.789 4.409 -17.620 1.00 92.75 194 SER A N 1
ATOM 1543 C CA . SER A 1 194 ? 11.392 4.679 -18.010 1.00 92.75 194 SER A CA 1
ATOM 1544 C C . SER A 1 194 ? 10.355 3.962 -17.133 1.00 92.75 194 SER A C 1
ATOM 1546 O O . SER A 1 194 ? 9.338 4.553 -16.781 1.00 92.75 194 SER A O 1
ATOM 1548 N N . ILE A 1 195 ? 10.604 2.726 -16.685 1.00 91.06 195 ILE A N 1
ATOM 1549 C CA . ILE A 1 195 ? 9.667 2.040 -15.776 1.00 91.06 195 ILE A CA 1
ATOM 1550 C C . ILE A 1 195 ? 9.650 2.718 -14.405 1.00 91.06 195 ILE A C 1
ATOM 1552 O O . ILE A 1 195 ? 8.579 3.022 -13.880 1.00 91.06 195 ILE A O 1
ATOM 1556 N N . LEU A 1 196 ? 10.825 3.006 -13.837 1.00 92.69 196 LEU A N 1
ATOM 1557 C CA . LEU A 1 196 ? 10.932 3.693 -12.546 1.00 92.69 196 LEU A CA 1
ATOM 1558 C C . LEU A 1 196 ? 10.388 5.128 -12.612 1.00 92.69 196 LEU A C 1
ATOM 1560 O O . LEU A 1 196 ? 9.748 5.584 -11.665 1.00 92.69 196 LEU A O 1
ATOM 1564 N N . GLY A 1 197 ? 10.604 5.814 -13.736 1.00 94.00 197 GLY A N 1
ATOM 1565 C CA . GLY A 1 197 ? 10.064 7.138 -14.018 1.00 94.00 197 GLY A CA 1
ATOM 1566 C C . GLY A 1 197 ? 8.541 7.135 -14.120 1.00 94.00 197 GLY A C 1
ATOM 1567 O O . GLY A 1 197 ? 7.910 7.926 -13.429 1.00 94.00 197 GLY A O 1
ATOM 1568 N N . SER A 1 198 ? 7.945 6.225 -14.904 1.00 92.75 198 SER A N 1
ATOM 1569 C CA . SER A 1 198 ? 6.483 6.165 -15.076 1.00 92.75 198 SER A CA 1
ATOM 1570 C C . SER A 1 198 ? 5.763 5.646 -13.828 1.00 92.75 198 SER A C 1
ATOM 1572 O O . SER A 1 198 ? 4.683 6.100 -13.470 1.00 92.75 198 SER A O 1
ATOM 1574 N N . TRP A 1 199 ? 6.372 4.733 -13.069 1.00 93.12 199 TRP A N 1
ATOM 1575 C CA . TRP A 1 199 ? 5.844 4.409 -11.744 1.00 93.12 199 TRP A CA 1
ATOM 1576 C C . TRP A 1 199 ? 5.899 5.618 -10.803 1.00 93.12 199 TRP A C 1
ATOM 1578 O O . TRP A 1 199 ? 4.918 5.911 -10.121 1.00 93.12 199 TRP A O 1
ATOM 1588 N N . GLY A 1 200 ? 7.033 6.325 -10.769 1.00 95.38 200 GLY A N 1
ATOM 1589 C CA . GLY A 1 200 ? 7.236 7.478 -9.899 1.00 95.38 200 GLY A CA 1
ATOM 1590 C C . GLY A 1 200 ? 6.307 8.646 -10.229 1.00 95.38 200 GLY A C 1
ATOM 1591 O O . GLY A 1 200 ? 5.731 9.239 -9.317 1.00 95.38 200 GLY A O 1
ATOM 1592 N N . GLY A 1 201 ? 6.121 8.969 -11.510 1.00 96.38 201 GLY A N 1
ATOM 1593 C CA . GLY A 1 201 ? 5.227 10.039 -11.936 1.00 96.38 201 GLY A CA 1
ATOM 1594 C C . GLY A 1 201 ? 3.769 9.679 -11.664 1.00 96.38 201 GLY A C 1
ATOM 1595 O O . GLY A 1 201 ? 3.107 10.435 -10.956 1.00 96.38 201 GLY A O 1
ATOM 1596 N N . LEU A 1 202 ? 3.288 8.501 -12.075 1.00 95.25 202 LEU A N 1
ATOM 1597 C CA . LEU A 1 202 ? 1.927 8.032 -11.775 1.00 95.25 202 LEU A CA 1
ATOM 1598 C C . LEU A 1 202 ? 1.654 7.974 -10.259 1.00 95.25 202 LEU A C 1
ATOM 1600 O O . LEU A 1 202 ? 0.594 8.426 -9.817 1.00 95.25 202 LEU A O 1
ATOM 1604 N N . LEU A 1 203 ? 2.612 7.526 -9.436 1.00 96.19 203 LEU A N 1
ATOM 1605 C CA . LEU A 1 203 ? 2.535 7.573 -7.966 1.00 96.19 203 LEU A CA 1
ATOM 1606 C C . LEU A 1 203 ? 2.409 9.014 -7.433 1.00 96.19 203 LEU A C 1
ATOM 1608 O O . LEU A 1 203 ? 1.612 9.272 -6.531 1.00 96.19 203 LEU A O 1
ATOM 1612 N N . ILE A 1 204 ? 3.159 9.972 -7.980 1.00 97.38 204 ILE A N 1
ATOM 1613 C CA . ILE A 1 204 ? 3.125 11.375 -7.539 1.00 97.38 204 ILE A CA 1
ATOM 1614 C C . ILE A 1 204 ? 1.843 12.083 -8.026 1.00 97.38 204 ILE A C 1
ATOM 1616 O O . ILE A 1 204 ? 1.202 12.795 -7.249 1.00 97.38 204 ILE A O 1
ATOM 1620 N N . ILE A 1 205 ? 1.402 11.852 -9.268 1.00 96.69 205 ILE A N 1
ATOM 1621 C CA . ILE A 1 205 ? 0.136 12.390 -9.797 1.00 96.69 205 ILE A CA 1
ATOM 1622 C C . ILE A 1 205 ? -1.049 11.838 -8.985 1.00 96.69 205 ILE A C 1
ATOM 1624 O O . ILE A 1 205 ? -1.950 12.597 -8.622 1.00 96.69 205 ILE A O 1
ATOM 1628 N N . SER A 1 206 ? -1.035 10.555 -8.617 1.00 95.94 206 SER A N 1
ATOM 1629 C CA . SER A 1 206 ? -2.077 9.946 -7.775 1.00 95.94 206 SER A CA 1
ATOM 1630 C C . SER A 1 206 ? -2.002 10.389 -6.298 1.00 95.94 206 SER A C 1
ATOM 1632 O O . SER A 1 206 ? -3.036 10.682 -5.697 1.00 95.94 206 SER A O 1
ATOM 1634 N N . MET A 1 207 ? -0.810 10.641 -5.739 1.00 96.75 207 MET A N 1
ATOM 1635 C CA . MET A 1 207 ? -0.663 11.370 -4.463 1.00 96.75 207 MET A CA 1
ATOM 1636 C C . MET A 1 207 ? -1.290 12.775 -4.511 1.00 96.75 207 MET A C 1
ATOM 1638 O O . MET A 1 207 ? -1.911 13.202 -3.532 1.00 96.75 207 MET A O 1
ATOM 1642 N N . SER A 1 208 ? -1.206 13.483 -5.647 1.00 97.00 208 SER A N 1
ATOM 1643 C CA . SER A 1 208 ? -1.887 14.776 -5.822 1.00 97.00 208 SER A CA 1
ATOM 1644 C C . SER A 1 208 ? -3.409 14.651 -5.646 1.00 97.00 208 SER A C 1
ATOM 1646 O O . SER A 1 208 ? -4.019 15.507 -5.003 1.00 97.00 208 SER A O 1
ATOM 1648 N N . LEU A 1 209 ? -4.024 13.548 -6.091 1.00 96.31 209 LEU A N 1
ATOM 1649 C CA . LEU A 1 209 ? -5.456 13.288 -5.913 1.00 96.31 209 LEU A CA 1
ATOM 1650 C C . LEU A 1 209 ? -5.835 13.102 -4.431 1.00 96.31 209 LEU A C 1
ATOM 1652 O O . LEU A 1 209 ? -6.902 13.558 -4.012 1.00 96.31 209 LEU A O 1
ATOM 1656 N N . VAL A 1 210 ? -4.958 12.522 -3.605 1.00 95.88 210 VAL A N 1
ATOM 1657 C CA . VAL A 1 210 ? -5.164 12.463 -2.144 1.00 95.88 210 VAL A CA 1
ATOM 1658 C C . VAL A 1 210 ? -5.101 13.868 -1.525 1.00 95.88 210 VAL A C 1
ATOM 1660 O O . VAL A 1 210 ? -5.937 14.226 -0.688 1.00 95.88 210 VAL A O 1
ATOM 1663 N N . CYS A 1 211 ? -4.162 14.710 -1.973 1.00 96.06 211 CYS A N 1
ATOM 1664 C CA . CYS A 1 211 ? -4.099 16.118 -1.574 1.00 96.06 211 CYS A CA 1
ATOM 1665 C C . CYS A 1 211 ? -5.353 16.901 -2.007 1.00 96.06 211 CYS A C 1
ATOM 1667 O O . CYS A 1 211 ? -5.889 17.673 -1.209 1.00 96.06 211 CYS A O 1
ATOM 1669 N N . LEU A 1 212 ? -5.878 16.649 -3.211 1.00 95.50 212 LEU A N 1
ATOM 1670 C CA . LEU A 1 212 ? -7.130 17.226 -3.706 1.00 95.50 212 LEU A CA 1
ATOM 1671 C C . LEU A 1 212 ? -8.328 16.801 -2.841 1.00 95.50 212 LEU A C 1
ATOM 1673 O O . LEU A 1 212 ? -9.109 17.654 -2.415 1.00 95.50 212 LEU A O 1
ATOM 1677 N N . CYS A 1 213 ? -8.434 15.514 -2.492 1.00 93.94 213 CYS A N 1
ATOM 1678 C CA . CYS A 1 213 ? -9.479 15.014 -1.595 1.00 93.94 213 CYS A CA 1
ATOM 1679 C C . CYS A 1 213 ? -9.431 15.723 -0.231 1.00 93.94 213 CYS A C 1
ATOM 1681 O O . CYS A 1 213 ? -10.460 16.211 0.245 1.00 93.94 213 CYS A O 1
ATOM 1683 N N . ARG A 1 214 ? -8.235 15.900 0.351 1.00 93.69 214 ARG A N 1
ATOM 1684 C CA . ARG A 1 214 ? -8.043 16.686 1.585 1.00 93.69 214 ARG A CA 1
ATOM 1685 C C . ARG A 1 214 ? -8.396 18.170 1.420 1.00 93.69 214 ARG A C 1
ATOM 1687 O O . ARG A 1 214 ? -8.934 18.770 2.351 1.00 93.69 214 ARG A O 1
ATOM 1694 N N . MET A 1 215 ? -8.088 18.774 0.272 1.00 93.94 215 MET A N 1
ATOM 1695 C CA . MET A 1 215 ? -8.386 20.181 -0.012 1.00 93.94 215 MET A CA 1
ATOM 1696 C C . MET A 1 215 ? -9.898 20.427 -0.105 1.00 93.94 215 MET A C 1
ATOM 1698 O O . MET A 1 215 ? -10.397 21.389 0.485 1.00 93.94 215 MET A O 1
ATOM 1702 N N . VAL A 1 216 ? -10.635 19.550 -0.795 1.00 93.12 216 VAL A N 1
ATOM 1703 C CA . VAL A 1 216 ? -12.095 19.649 -0.986 1.00 93.12 216 VAL A CA 1
ATOM 1704 C C . VAL A 1 216 ? -12.875 19.175 0.251 1.00 93.12 216 VAL A C 1
ATOM 1706 O O . VAL A 1 216 ? -13.930 19.729 0.553 1.00 93.12 216 VAL A O 1
ATOM 1709 N N . GLY A 1 217 ? -12.330 18.233 1.025 1.00 90.00 217 GLY A N 1
ATOM 1710 C CA . GLY A 1 217 ? -13.011 17.606 2.166 1.00 90.00 217 GLY A CA 1
ATOM 1711 C C . GLY A 1 217 ? -13.697 16.279 1.817 1.00 90.00 217 GLY A C 1
ATOM 1712 O O . GLY A 1 217 ? -14.616 15.857 2.517 1.00 90.00 217 GLY A O 1
ATOM 1713 N N . ILE A 1 218 ? -13.251 15.608 0.752 1.00 91.94 218 ILE A N 1
ATOM 1714 C CA . ILE A 1 218 ? -13.767 14.308 0.314 1.00 91.94 218 ILE A CA 1
ATOM 1715 C C . ILE A 1 218 ? -13.138 13.201 1.168 1.00 91.94 218 ILE A C 1
ATOM 1717 O O . ILE A 1 218 ? -11.944 12.935 1.075 1.00 91.94 218 ILE A O 1
ATOM 1721 N N . HIS A 1 219 ? -13.962 12.527 1.971 1.00 90.50 219 HIS A N 1
ATOM 1722 C CA . HIS A 1 219 ? -13.597 11.322 2.731 1.00 90.50 219 HIS A CA 1
ATOM 1723 C C . HIS A 1 219 ? -14.190 10.030 2.127 1.00 90.50 219 HIS A C 1
ATOM 1725 O O . HIS A 1 219 ? -13.864 8.928 2.575 1.00 90.50 219 HIS A O 1
ATOM 1731 N N . ARG A 1 220 ? -15.087 10.137 1.133 1.00 91.06 220 ARG A N 1
ATOM 1732 C CA . ARG A 1 220 ? -15.739 8.984 0.490 1.00 91.06 220 ARG A CA 1
ATOM 1733 C C . ARG A 1 220 ? -14.738 8.228 -0.385 1.00 91.06 220 ARG A C 1
ATOM 1735 O O . ARG A 1 220 ? -14.346 8.701 -1.449 1.00 91.06 220 ARG A O 1
ATOM 1742 N N . LEU A 1 221 ? -14.347 7.038 0.071 1.00 90.56 221 LEU A N 1
ATOM 1743 C CA . LEU A 1 221 ? -13.313 6.219 -0.562 1.00 90.56 221 LEU A CA 1
ATOM 1744 C C . LEU A 1 221 ? -13.656 5.826 -2.002 1.00 90.56 221 LEU A C 1
ATOM 1746 O O . LEU A 1 221 ? -12.789 5.901 -2.863 1.00 90.56 221 LEU A O 1
ATOM 1750 N N . LEU A 1 222 ? -14.904 5.424 -2.266 1.00 90.44 222 LEU A N 1
ATOM 1751 C CA . LEU A 1 222 ? -15.320 4.962 -3.592 1.00 90.44 222 LEU A CA 1
ATOM 1752 C C . LEU A 1 222 ? -15.103 6.046 -4.661 1.00 90.44 222 LEU A C 1
ATOM 1754 O O . LEU A 1 222 ? -14.577 5.756 -5.728 1.00 90.44 222 LEU A O 1
ATOM 1758 N N . LEU A 1 223 ? -15.408 7.310 -4.339 1.00 93.25 223 LEU A N 1
ATOM 1759 C CA . LEU A 1 223 ? -15.154 8.448 -5.226 1.00 93.25 223 LEU A CA 1
ATOM 1760 C C . LEU A 1 223 ? -13.653 8.645 -5.486 1.00 93.25 223 LEU A C 1
ATOM 1762 O O . LEU A 1 223 ? -13.257 8.877 -6.623 1.00 93.25 223 LEU A O 1
ATOM 1766 N N . TYR A 1 224 ? -12.812 8.502 -4.458 1.00 95.00 224 TYR A N 1
ATOM 1767 C CA . TYR A 1 224 ? -11.359 8.540 -4.624 1.00 95.00 224 TYR A CA 1
ATOM 1768 C C . TYR A 1 224 ? -10.842 7.395 -5.514 1.00 95.00 224 TYR A C 1
ATOM 1770 O O . TYR A 1 224 ? -10.056 7.654 -6.418 1.00 95.00 224 TYR A O 1
ATOM 1778 N N . LEU A 1 225 ? -11.306 6.153 -5.318 1.00 94.00 225 LEU A N 1
ATOM 1779 C CA . LEU A 1 225 ? -10.884 5.006 -6.135 1.00 94.00 225 LEU A CA 1
ATOM 1780 C C . LEU A 1 225 ? -11.369 5.115 -7.593 1.00 94.00 225 LEU A C 1
ATOM 1782 O O . LEU A 1 225 ? -10.630 4.753 -8.505 1.00 94.00 225 LEU A O 1
ATOM 1786 N N . ILE A 1 226 ? -12.565 5.667 -7.827 1.00 95.38 226 ILE A N 1
ATOM 1787 C CA . ILE A 1 226 ? -13.064 5.990 -9.174 1.00 95.38 226 ILE A CA 1
ATOM 1788 C C . ILE A 1 226 ? -12.169 7.043 -9.837 1.00 95.38 226 ILE A C 1
ATOM 1790 O O . ILE A 1 226 ? -11.701 6.832 -10.954 1.00 95.38 226 ILE A O 1
ATOM 1794 N N . LEU A 1 227 ? -11.879 8.152 -9.146 1.00 95.88 227 LEU A N 1
ATOM 1795 C CA . LEU A 1 227 ? -11.011 9.209 -9.671 1.00 95.88 227 LEU A CA 1
ATOM 1796 C C . LEU A 1 227 ? -9.579 8.705 -9.922 1.00 95.88 227 LEU A C 1
ATOM 1798 O O . LEU A 1 227 ? -9.000 9.046 -10.948 1.00 95.88 227 LEU A O 1
ATOM 1802 N N . LEU A 1 228 ? -9.041 7.850 -9.046 1.00 95.50 228 LEU A N 1
ATOM 1803 C CA . LEU A 1 228 ? -7.741 7.191 -9.207 1.00 95.50 228 LEU A CA 1
ATOM 1804 C C . LEU A 1 228 ? -7.723 6.286 -10.447 1.00 95.50 228 LEU A C 1
ATOM 1806 O O . LEU A 1 228 ? -6.794 6.359 -11.248 1.00 95.50 228 LEU A O 1
ATOM 1810 N N . SER A 1 229 ? -8.766 5.472 -10.633 1.00 95.25 229 SER A N 1
ATOM 1811 C CA . SER A 1 229 ? -8.902 4.591 -11.794 1.00 95.25 229 SER A CA 1
ATOM 1812 C C . SER A 1 229 ? -9.006 5.377 -13.104 1.00 95.25 229 SER A C 1
ATOM 1814 O O . SER A 1 229 ? -8.357 5.008 -14.077 1.00 95.25 229 SER A O 1
ATOM 1816 N N . ILE A 1 230 ? -9.800 6.454 -13.143 1.00 96.19 230 ILE A N 1
ATOM 1817 C CA . ILE A 1 230 ? -9.961 7.309 -14.334 1.00 96.19 230 ILE A CA 1
ATOM 1818 C C . ILE A 1 230 ? -8.647 8.025 -14.665 1.00 96.19 230 ILE A C 1
ATOM 1820 O O . ILE A 1 230 ? -8.225 8.036 -15.820 1.00 96.19 230 ILE A O 1
ATOM 1824 N N . LEU A 1 231 ? -7.983 8.583 -13.650 1.00 95.06 231 LEU A N 1
ATOM 1825 C CA . LEU A 1 231 ? -6.689 9.251 -13.766 1.00 95.06 231 LEU A CA 1
ATOM 1826 C C . LEU A 1 231 ? -5.619 8.306 -14.329 1.00 95.06 231 LEU A C 1
ATOM 1828 O O . LEU A 1 231 ? -4.973 8.638 -15.321 1.00 95.06 231 LEU A O 1
ATOM 1832 N N . GLN A 1 232 ? -5.475 7.112 -13.747 1.00 93.31 232 GLN A N 1
ATOM 1833 C CA . GLN A 1 232 ? -4.496 6.125 -14.201 1.00 93.31 232 GLN A CA 1
ATOM 1834 C C . GLN A 1 232 ? -4.792 5.639 -15.623 1.00 93.31 232 GLN A C 1
ATOM 1836 O O . GLN A 1 232 ? -3.884 5.584 -16.452 1.00 93.31 232 GLN A O 1
ATOM 1841 N N . PHE A 1 233 ? -6.057 5.310 -15.910 1.00 95.06 233 PHE A N 1
ATOM 1842 C CA . PHE A 1 233 ? -6.497 4.883 -17.236 1.00 95.06 233 PHE A CA 1
ATOM 1843 C C . PHE A 1 233 ? -6.163 5.950 -18.284 1.00 95.06 233 PHE A C 1
ATOM 1845 O O . PHE A 1 233 ? -5.544 5.636 -19.295 1.00 95.06 233 PHE A O 1
ATOM 1852 N N . GLY A 1 234 ? -6.503 7.216 -18.015 1.00 94.88 234 GLY A N 1
ATOM 1853 C CA . GLY A 1 234 ? -6.228 8.336 -18.914 1.00 94.88 234 GLY A CA 1
ATOM 1854 C C . GLY A 1 234 ? -4.736 8.549 -19.175 1.00 94.88 234 GLY A C 1
ATOM 1855 O O . GLY A 1 234 ? -4.342 8.687 -20.331 1.00 94.88 234 GLY A O 1
ATOM 1856 N N . MET A 1 235 ? -3.898 8.523 -18.132 1.00 94.06 235 MET A N 1
ATOM 1857 C CA . MET A 1 235 ? -2.448 8.715 -18.272 1.00 94.06 235 MET A CA 1
ATOM 1858 C C . MET A 1 235 ? -1.777 7.569 -19.045 1.00 94.06 235 MET A C 1
ATOM 1860 O O . MET A 1 235 ? -1.020 7.822 -19.984 1.00 94.06 235 MET A O 1
ATOM 1864 N N . LEU A 1 236 ? -2.077 6.310 -18.701 1.00 92.06 236 LEU A N 1
ATOM 1865 C CA . LEU A 1 236 ? -1.501 5.143 -19.380 1.00 92.06 236 LEU A CA 1
ATOM 1866 C C . LEU A 1 236 ? -2.015 4.995 -20.820 1.00 92.06 236 LEU A C 1
ATOM 1868 O O . LEU A 1 236 ? -1.225 4.702 -21.717 1.00 92.06 236 LEU A O 1
ATOM 1872 N N . ALA A 1 237 ? -3.301 5.265 -21.073 1.00 93.81 237 ALA A N 1
ATOM 1873 C CA . ALA A 1 237 ? -3.850 5.267 -22.427 1.00 93.81 237 ALA A CA 1
ATOM 1874 C C . ALA A 1 237 ? -3.245 6.389 -23.283 1.00 93.81 237 ALA A C 1
ATOM 1876 O O . ALA A 1 237 ? -2.897 6.147 -24.437 1.00 93.81 237 ALA A O 1
ATOM 1877 N N . TYR A 1 238 ? -3.058 7.591 -22.723 1.00 94.31 238 TYR A N 1
ATOM 1878 C CA . TYR A 1 238 ? -2.400 8.701 -23.415 1.00 94.31 238 TYR A CA 1
ATOM 1879 C C . TYR A 1 238 ? -0.975 8.334 -23.845 1.00 94.31 238 TYR A C 1
ATOM 1881 O O . TYR A 1 238 ? -0.649 8.468 -25.025 1.00 94.31 238 TYR A O 1
ATOM 1889 N N . TYR A 1 239 ? -0.138 7.823 -22.934 1.00 91.94 239 TYR A N 1
ATOM 1890 C CA . TYR A 1 239 ? 1.235 7.451 -23.287 1.00 91.94 239 TYR A CA 1
ATOM 1891 C C . TYR A 1 239 ? 1.315 6.217 -24.191 1.00 91.94 239 TYR A C 1
ATOM 1893 O O . TYR A 1 239 ? 2.133 6.216 -25.108 1.00 91.94 239 TYR A O 1
ATOM 1901 N N . GLY A 1 240 ? 0.438 5.222 -24.022 1.00 92.19 240 GLY A N 1
ATOM 1902 C CA . GLY A 1 240 ? 0.338 4.080 -24.936 1.00 92.19 240 GLY A CA 1
ATOM 1903 C C . GLY A 1 240 ? -0.008 4.509 -26.367 1.00 92.19 240 GLY A C 1
ATOM 1904 O O . GLY A 1 240 ? 0.732 4.205 -27.300 1.00 92.19 240 GLY A O 1
ATOM 1905 N N . LEU A 1 241 ? -1.077 5.292 -26.550 1.00 93.75 241 LEU A N 1
ATOM 1906 C CA . LEU A 1 241 ? -1.479 5.816 -27.864 1.00 93.75 241 LEU A CA 1
ATOM 1907 C C . LEU A 1 241 ? -0.417 6.742 -28.475 1.00 93.75 241 LEU A C 1
ATOM 1909 O O . LEU A 1 241 ? -0.170 6.694 -29.680 1.00 93.75 241 LEU A O 1
ATOM 1913 N N . ARG A 1 242 ? 0.247 7.561 -27.651 1.00 93.25 242 ARG A N 1
ATOM 1914 C CA . ARG A 1 242 ? 1.349 8.423 -28.093 1.00 93.25 242 ARG A CA 1
ATOM 1915 C C . ARG A 1 242 ? 2.571 7.613 -28.542 1.00 93.25 242 ARG A C 1
ATOM 1917 O O . ARG A 1 242 ? 3.217 8.002 -29.513 1.00 93.25 242 ARG A O 1
ATOM 1924 N N . LEU A 1 243 ? 2.865 6.488 -27.885 1.00 91.81 243 LEU A N 1
ATOM 1925 C CA . LEU A 1 243 ? 3.953 5.589 -28.272 1.00 91.81 243 LEU A CA 1
ATOM 1926 C C . LEU A 1 243 ? 3.680 4.921 -29.627 1.00 91.81 243 LEU A C 1
ATOM 1928 O O . LEU A 1 243 ? 4.580 4.908 -30.462 1.00 91.81 243 LEU A O 1
ATOM 1932 N N . VAL A 1 244 ? 2.442 4.460 -29.883 1.00 92.25 244 VAL A N 1
ATOM 1933 C CA . VAL A 1 244 ? 2.022 3.966 -31.217 1.00 92.25 244 VAL A CA 1
ATOM 1934 C C . VAL A 1 244 ? 2.335 5.008 -32.291 1.00 92.25 244 VAL A C 1
ATOM 1936 O O . VAL A 1 244 ? 2.965 4.690 -33.298 1.00 92.25 244 VAL A O 1
ATOM 1939 N N . TYR A 1 245 ? 1.920 6.258 -32.067 1.00 93.12 245 TYR A N 1
ATOM 1940 C CA . TYR A 1 245 ? 2.111 7.331 -33.038 1.00 93.12 245 TYR A CA 1
ATOM 1941 C C . TYR A 1 245 ? 3.595 7.640 -33.295 1.00 93.12 245 TYR A C 1
ATOM 1943 O O . TYR A 1 245 ? 4.025 7.639 -34.450 1.00 93.12 245 TYR A O 1
ATOM 1951 N N . GLU A 1 246 ? 4.390 7.887 -32.243 1.00 90.38 246 GLU A N 1
ATOM 1952 C CA . GLU A 1 246 ? 5.804 8.263 -32.401 1.00 90.38 246 GLU A CA 1
ATOM 1953 C C . GLU A 1 246 ? 6.648 7.113 -32.991 1.00 90.38 246 GLU A C 1
ATOM 1955 O O . GLU A 1 246 ? 7.477 7.368 -33.867 1.00 90.38 246 GLU A O 1
ATOM 1960 N N . ASP A 1 247 ? 6.404 5.852 -32.608 1.00 89.50 247 ASP A N 1
ATOM 1961 C CA . ASP A 1 247 ? 7.142 4.708 -33.163 1.00 89.50 247 ASP A CA 1
ATOM 1962 C C . ASP A 1 247 ? 6.809 4.429 -34.635 1.00 89.50 247 ASP A C 1
ATOM 1964 O O . ASP A 1 247 ? 7.726 4.236 -35.441 1.00 89.50 247 ASP A O 1
ATOM 1968 N N . LEU A 1 248 ? 5.519 4.396 -34.999 1.00 90.69 248 LEU A N 1
ATOM 1969 C CA . LEU A 1 248 ? 5.090 4.049 -36.357 1.00 90.69 248 LEU A CA 1
ATOM 1970 C C . LEU A 1 248 ? 5.384 5.170 -37.361 1.00 90.69 248 LEU A C 1
ATOM 1972 O O . LEU A 1 248 ? 5.849 4.881 -38.467 1.00 90.69 248 LEU A O 1
ATOM 1976 N N . ASN A 1 249 ? 5.169 6.439 -36.986 1.00 91.31 249 ASN A N 1
ATOM 1977 C CA . ASN A 1 249 ? 5.495 7.566 -37.860 1.00 91.31 249 ASN A CA 1
ATOM 1978 C C . ASN A 1 249 ? 7.012 7.653 -38.094 1.00 91.31 249 ASN A C 1
ATOM 1980 O O . ASN A 1 249 ? 7.460 7.667 -39.240 1.00 91.31 249 ASN A O 1
ATOM 1984 N N . GLY A 1 250 ? 7.809 7.643 -37.018 1.00 88.62 250 GLY A N 1
ATOM 1985 C CA . GLY A 1 250 ? 9.268 7.732 -37.109 1.00 88.62 250 GLY A CA 1
ATOM 1986 C C . GLY A 1 250 ? 9.895 6.573 -37.894 1.00 88.62 250 GLY A C 1
ATOM 1987 O O . GLY A 1 250 ? 10.789 6.786 -38.718 1.00 88.62 250 GLY A O 1
ATOM 1988 N N . ALA A 1 251 ? 9.365 5.352 -37.738 1.00 87.56 251 ALA A N 1
ATOM 1989 C CA . ALA A 1 251 ? 9.772 4.205 -38.548 1.00 87.56 251 ALA A CA 1
ATOM 1990 C C . ALA A 1 251 ? 9.412 4.369 -40.038 1.00 87.56 251 ALA A C 1
ATOM 1992 O O . ALA A 1 251 ? 10.264 4.124 -40.895 1.00 87.56 251 ALA A O 1
ATOM 1993 N N . GLY A 1 252 ? 8.193 4.815 -40.361 1.00 88.44 252 GLY A N 1
ATOM 1994 C CA . GLY A 1 252 ? 7.767 5.068 -41.743 1.00 88.44 252 GLY A CA 1
ATOM 1995 C C . GLY A 1 252 ? 8.638 6.114 -42.447 1.00 88.44 252 GLY A C 1
ATOM 1996 O O . GLY A 1 252 ? 9.166 5.858 -43.533 1.00 88.44 252 GLY A O 1
ATOM 1997 N N . ASP A 1 253 ? 8.866 7.248 -41.783 1.00 89.06 253 ASP A N 1
ATOM 1998 C CA . ASP A 1 253 ? 9.719 8.343 -42.254 1.00 89.06 253 ASP A CA 1
ATOM 1999 C C . ASP A 1 253 ? 11.172 7.896 -42.499 1.00 89.06 253 ASP A C 1
ATOM 2001 O O . ASP A 1 253 ? 11.783 8.246 -43.517 1.00 89.06 253 ASP A O 1
ATOM 2005 N N . ARG A 1 254 ? 11.734 7.081 -41.596 1.00 90.06 254 ARG A N 1
ATOM 2006 C CA . ARG A 1 254 ? 13.095 6.535 -41.724 1.00 90.06 254 ARG A CA 1
ATOM 2007 C C . ARG A 1 254 ? 13.221 5.563 -42.899 1.00 90.06 254 ARG A C 1
ATOM 2009 O O . ARG A 1 254 ? 14.173 5.667 -43.672 1.00 90.06 254 ARG A O 1
ATOM 2016 N N . ILE A 1 255 ? 12.258 4.655 -43.081 1.00 90.69 255 ILE A N 1
ATOM 2017 C CA . ILE A 1 255 ? 12.247 3.728 -44.227 1.00 90.69 255 ILE A CA 1
ATOM 2018 C C . ILE A 1 255 ? 12.098 4.498 -45.549 1.00 90.69 255 ILE A C 1
ATOM 2020 O O . ILE A 1 255 ? 12.779 4.169 -46.522 1.00 90.69 255 ILE A O 1
ATOM 2024 N N . ALA A 1 256 ? 11.292 5.565 -45.587 1.00 90.06 256 ALA A N 1
ATOM 2025 C CA . ALA A 1 256 ? 11.180 6.436 -46.757 1.00 90.06 256 ALA A CA 1
ATOM 2026 C C . ALA A 1 256 ? 12.507 7.152 -47.092 1.00 90.06 256 ALA A C 1
ATOM 2028 O O . ALA A 1 256 ? 12.909 7.167 -48.260 1.00 90.06 256 ALA A O 1
ATOM 2029 N N . ARG A 1 257 ? 13.226 7.679 -46.084 1.00 90.31 257 ARG A N 1
ATOM 2030 C CA . ARG A 1 257 ? 14.583 8.240 -46.248 1.00 90.31 257 ARG A CA 1
ATOM 2031 C C . ARG A 1 257 ? 15.560 7.204 -46.806 1.00 90.31 257 ARG A C 1
ATOM 2033 O O . ARG A 1 257 ? 16.116 7.411 -47.882 1.00 90.31 257 ARG A O 1
ATOM 2040 N N . GLN A 1 258 ? 15.739 6.082 -46.108 1.00 90.62 258 GLN A N 1
ATOM 2041 C CA . GLN A 1 258 ? 16.743 5.069 -46.453 1.00 90.62 258 GLN A CA 1
ATOM 2042 C C . GLN A 1 258 ? 16.476 4.420 -47.823 1.00 90.62 258 GLN A C 1
ATOM 2044 O O . GLN A 1 258 ? 17.419 4.200 -48.587 1.00 90.62 258 GLN A O 1
ATOM 2049 N N . LYS A 1 259 ? 15.203 4.198 -48.190 1.00 92.00 259 LYS A N 1
ATOM 2050 C CA . LYS A 1 259 ? 14.816 3.752 -49.537 1.00 92.00 259 LYS A CA 1
ATOM 2051 C C . LYS A 1 259 ? 15.259 4.751 -50.607 1.00 92.00 259 LYS A C 1
ATOM 2053 O O . LYS A 1 259 ? 15.951 4.352 -51.540 1.00 92.00 259 LYS A O 1
ATOM 2058 N N . LYS A 1 260 ? 14.937 6.040 -50.451 1.00 91.69 260 LYS A N 1
ATOM 2059 C CA . LYS A 1 260 ? 15.330 7.096 -51.402 1.00 91.69 260 LYS A CA 1
ATOM 2060 C C . LYS A 1 260 ? 16.856 7.218 -51.531 1.00 91.69 260 LYS A C 1
ATOM 2062 O O . LYS A 1 260 ? 17.365 7.379 -52.641 1.00 91.69 260 LYS A O 1
ATOM 2067 N N . SER A 1 261 ? 17.588 7.092 -50.420 1.00 91.75 261 SER A N 1
ATOM 2068 C CA . SER A 1 261 ? 19.057 7.051 -50.414 1.00 91.75 261 SER A CA 1
ATOM 2069 C C . SER A 1 261 ? 19.598 5.876 -51.241 1.00 91.75 261 SER A C 1
ATOM 2071 O O . SER A 1 261 ? 20.463 6.069 -52.098 1.00 91.75 261 SER A O 1
ATOM 2073 N N . LEU A 1 262 ? 19.069 4.663 -51.036 1.00 92.31 262 LEU A N 1
ATOM 2074 C CA . LEU A 1 262 ? 19.492 3.472 -51.779 1.00 92.31 262 LEU A CA 1
ATOM 2075 C C . LEU A 1 262 ? 19.087 3.531 -53.262 1.00 92.31 262 LEU A C 1
ATOM 2077 O O . LEU A 1 262 ? 19.889 3.167 -54.118 1.00 92.31 262 LEU A O 1
ATOM 2081 N N . GLU A 1 263 ? 17.907 4.056 -53.600 1.00 92.88 263 GLU A N 1
ATOM 2082 C CA . GLU A 1 263 ? 17.486 4.266 -54.994 1.00 92.88 263 GLU A CA 1
ATOM 2083 C C . GLU A 1 263 ? 18.458 5.196 -55.744 1.00 92.88 263 GLU A C 1
ATOM 2085 O O . GLU A 1 263 ? 18.864 4.895 -56.872 1.00 92.88 263 GLU A O 1
ATOM 2090 N N . GLY A 1 264 ? 18.920 6.271 -55.095 1.00 91.06 264 GLY A N 1
ATOM 2091 C CA . GLY A 1 264 ? 19.971 7.145 -55.626 1.00 91.06 264 GLY A CA 1
ATOM 2092 C C . GLY A 1 264 ? 21.310 6.425 -55.829 1.00 91.06 264 GLY A C 1
ATOM 2093 O O . GLY A 1 264 ? 21.921 6.544 -56.894 1.00 91.06 264 GLY A O 1
ATOM 2094 N N . ILE A 1 265 ? 21.746 5.625 -54.847 1.00 90.81 265 ILE A N 1
ATOM 2095 C CA . ILE A 1 265 ? 22.994 4.844 -54.915 1.00 90.81 265 ILE A CA 1
ATOM 2096 C C . ILE A 1 265 ? 22.942 3.804 -56.046 1.00 90.81 265 ILE A C 1
ATOM 2098 O O . ILE A 1 265 ? 23.886 3.719 -56.836 1.00 90.81 265 ILE A O 1
ATOM 2102 N N . ILE A 1 266 ? 21.846 3.047 -56.171 1.00 91.81 266 ILE A N 1
ATOM 2103 C CA . ILE A 1 266 ? 21.651 2.055 -57.240 1.00 91.81 266 ILE A CA 1
ATOM 2104 C C . ILE A 1 266 ? 21.662 2.747 -58.607 1.00 91.81 266 ILE A C 1
ATOM 2106 O O . ILE A 1 266 ? 22.374 2.302 -59.505 1.00 91.81 266 ILE A O 1
ATOM 2110 N N . THR A 1 267 ? 20.954 3.870 -58.762 1.00 92.19 267 THR A N 1
ATOM 2111 C CA . THR A 1 267 ? 20.909 4.630 -60.025 1.00 92.19 267 THR A CA 1
ATOM 2112 C C . THR A 1 267 ? 22.296 5.146 -60.429 1.00 92.19 267 THR A C 1
ATOM 2114 O O . THR A 1 267 ? 22.720 4.982 -61.577 1.00 92.19 267 THR A O 1
ATOM 2117 N N . ALA A 1 268 ? 23.057 5.702 -59.479 1.00 89.75 268 ALA A N 1
ATOM 2118 C CA . ALA A 1 268 ? 24.428 6.152 -59.715 1.00 89.75 268 ALA A CA 1
ATOM 2119 C C . ALA A 1 268 ? 25.367 4.989 -60.093 1.00 89.75 268 ALA A C 1
ATOM 2121 O O . ALA A 1 268 ? 26.202 5.131 -60.991 1.00 89.75 268 ALA A O 1
ATOM 2122 N N . LYS A 1 269 ? 25.214 3.818 -59.459 1.00 90.50 269 LYS A N 1
ATOM 2123 C CA . LYS A 1 269 ? 26.024 2.625 -59.752 1.00 90.50 269 LYS A CA 1
ATOM 2124 C C . LYS A 1 269 ? 25.636 1.941 -61.065 1.00 90.50 269 LYS A C 1
ATOM 2126 O O . LYS A 1 269 ? 26.534 1.484 -61.765 1.00 90.50 269 LYS A O 1
ATOM 2131 N N . ALA A 1 270 ? 24.362 1.955 -61.461 1.00 90.06 270 ALA A N 1
ATOM 2132 C CA . ALA A 1 270 ? 23.922 1.520 -62.789 1.00 90.06 270 ALA A CA 1
ATOM 2133 C C . ALA A 1 270 ? 24.576 2.371 -63.892 1.00 90.06 270 ALA A C 1
ATOM 2135 O O . ALA A 1 270 ? 25.140 1.825 -64.842 1.00 90.06 270 ALA A O 1
ATOM 2136 N N . LYS A 1 271 ? 24.593 3.700 -63.707 1.00 89.56 271 LYS A N 1
ATOM 2137 C CA . LYS A 1 271 ? 25.265 4.639 -64.617 1.00 89.56 271 LYS A CA 1
ATOM 2138 C C . LYS A 1 271 ? 26.779 4.415 -64.667 1.00 89.56 271 LYS A C 1
ATOM 2140 O O . LYS A 1 271 ? 27.347 4.399 -65.754 1.00 89.56 271 LYS A O 1
ATOM 2145 N N . GLN A 1 272 ? 27.429 4.171 -63.522 1.00 87.31 272 GLN A N 1
ATOM 2146 C CA . GLN A 1 272 ? 28.853 3.802 -63.474 1.00 87.31 272 GLN A CA 1
ATOM 2147 C C . GLN A 1 272 ? 29.144 2.475 -64.204 1.00 87.31 272 GLN A C 1
ATOM 2149 O O . GLN A 1 272 ? 30.214 2.322 -64.785 1.00 87.31 272 GLN A O 1
ATOM 2154 N N . ALA A 1 273 ? 28.198 1.533 -64.204 1.00 87.44 273 ALA A N 1
ATOM 2155 C CA . ALA A 1 273 ? 28.321 0.237 -64.870 1.00 87.44 273 ALA A CA 1
ATOM 2156 C C . ALA A 1 273 ? 28.061 0.279 -66.394 1.00 87.44 273 ALA A C 1
ATOM 2158 O O . ALA A 1 273 ? 28.175 -0.751 -67.059 1.00 87.44 273 ALA A O 1
ATOM 2159 N N . GLY A 1 274 ? 27.713 1.444 -66.957 1.00 83.38 274 GLY A N 1
ATOM 2160 C CA . GLY A 1 274 ? 27.408 1.605 -68.383 1.00 83.38 274 GLY A CA 1
ATOM 2161 C C . GLY A 1 274 ? 25.960 1.280 -68.770 1.00 83.38 274 GLY A C 1
ATOM 2162 O O . GLY A 1 274 ? 25.707 0.914 -69.915 1.00 83.38 274 GLY A O 1
ATOM 2163 N N . GLY A 1 275 ? 25.009 1.393 -67.837 1.00 87.00 275 GLY A N 1
ATOM 2164 C CA . GLY A 1 275 ? 23.579 1.224 -68.108 1.00 87.00 275 GLY A CA 1
ATOM 2165 C C . GLY A 1 275 ? 22.695 2.177 -67.300 1.00 87.00 275 GLY A C 1
ATOM 2166 O O . GLY A 1 275 ? 23.157 3.196 -66.789 1.00 87.00 275 GLY A O 1
ATOM 2167 N N . ALA A 1 276 ? 21.412 1.842 -67.180 1.00 86.19 276 ALA A N 1
ATOM 2168 C CA . ALA A 1 276 ? 20.423 2.606 -66.423 1.00 86.19 276 ALA A CA 1
ATOM 2169 C C . ALA A 1 276 ? 19.522 1.671 -65.600 1.00 86.19 276 ALA A C 1
ATOM 2171 O O . ALA A 1 276 ? 19.418 0.480 -65.893 1.00 86.19 276 ALA A O 1
ATOM 2172 N N . TRP A 1 277 ? 18.877 2.220 -64.571 1.00 88.44 277 TRP A N 1
ATOM 2173 C CA . TRP A 1 277 ? 17.835 1.555 -63.789 1.00 88.44 277 TRP A CA 1
ATOM 2174 C C . TRP A 1 277 ? 16.773 2.588 -63.409 1.00 88.44 277 TRP A C 1
ATOM 2176 O O . TRP A 1 277 ? 17.107 3.662 -62.916 1.00 88.44 277 TRP A O 1
ATOM 2186 N N . GLU A 1 278 ? 15.505 2.269 -63.657 1.00 83.81 278 GLU A N 1
ATOM 2187 C CA . GLU A 1 278 ? 14.378 3.215 -63.604 1.00 83.81 278 GLU A CA 1
ATOM 2188 C C . GLU A 1 278 ? 13.587 3.121 -62.284 1.00 83.81 278 GLU A C 1
ATOM 2190 O O . GLU A 1 278 ? 12.374 3.308 -62.252 1.00 83.81 278 GLU A O 1
ATOM 2195 N N . GLY A 1 279 ? 14.244 2.746 -61.180 1.00 83.38 279 GLY A N 1
ATOM 2196 C CA . GLY A 1 279 ? 13.591 2.565 -59.873 1.00 83.38 279 GLY A CA 1
ATOM 2197 C C . GLY A 1 279 ? 12.732 1.298 -59.738 1.00 83.38 279 GLY A C 1
ATOM 2198 O O . GLY A 1 279 ? 12.161 1.043 -58.676 1.00 83.38 279 GLY A O 1
ATOM 2199 N N . ASN A 1 280 ? 12.621 0.470 -60.784 1.00 86.31 280 ASN A N 1
ATOM 2200 C CA . ASN A 1 280 ? 11.779 -0.724 -60.747 1.00 86.31 280 ASN A CA 1
ATOM 2201 C C . ASN A 1 280 ? 12.444 -1.873 -59.969 1.00 86.31 280 ASN A C 1
ATOM 2203 O O . ASN A 1 280 ? 13.217 -2.672 -60.504 1.00 86.31 280 ASN A O 1
ATOM 2207 N N . TRP A 1 281 ? 12.086 -1.980 -58.691 1.00 86.38 281 TRP A N 1
ATOM 2208 C CA . TRP A 1 281 ? 12.535 -3.042 -57.793 1.00 86.38 281 TRP A CA 1
ATOM 2209 C C . TRP A 1 281 ? 12.123 -4.455 -58.232 1.00 86.38 281 TRP A C 1
ATOM 2211 O O . TRP A 1 281 ? 12.880 -5.394 -58.007 1.00 86.38 281 TRP A O 1
ATOM 2221 N N . LYS A 1 282 ? 10.969 -4.637 -58.896 1.00 83.69 282 LYS A N 1
ATOM 2222 C CA . LYS A 1 282 ? 10.509 -5.974 -59.336 1.00 83.69 282 LYS A CA 1
ATOM 2223 C C . LYS A 1 282 ? 11.349 -6.552 -60.480 1.00 83.69 282 LYS A C 1
ATOM 2225 O O . LYS A 1 282 ? 11.352 -7.761 -60.673 1.00 83.69 282 LYS A O 1
ATOM 2230 N N . GLN A 1 283 ? 12.060 -5.703 -61.223 1.00 81.81 283 GLN A N 1
ATOM 2231 C CA . GLN A 1 283 ? 12.988 -6.114 -62.283 1.00 81.81 283 GLN A CA 1
ATOM 2232 C C . GLN A 1 283 ? 14.415 -6.371 -61.760 1.00 81.81 283 GLN A C 1
ATOM 2234 O O . GLN A 1 283 ? 15.243 -6.920 -62.483 1.00 81.81 283 GLN A O 1
ATOM 2239 N N . LEU A 1 284 ? 14.718 -6.001 -60.510 1.00 82.94 284 LEU A N 1
ATOM 2240 C CA . LEU A 1 284 ? 16.059 -6.064 -59.921 1.00 82.94 284 LEU A CA 1
ATOM 2241 C C . LEU A 1 284 ? 16.323 -7.426 -59.248 1.00 82.94 284 LEU A C 1
ATOM 2243 O O . LEU A 1 284 ? 16.546 -7.512 -58.041 1.00 82.94 284 LEU A O 1
ATOM 2247 N N . SER A 1 285 ? 16.282 -8.512 -60.023 1.00 78.25 285 SER A N 1
ATOM 2248 C CA . SER A 1 285 ? 16.424 -9.880 -59.493 1.00 78.25 285 SER A CA 1
ATOM 2249 C C . SER A 1 285 ? 17.799 -10.169 -58.875 1.00 78.25 285 SER A C 1
ATOM 2251 O O . SER A 1 285 ? 17.879 -10.924 -57.911 1.00 78.25 285 SER A O 1
ATOM 2253 N N . SER A 1 286 ? 18.881 -9.554 -59.362 1.00 83.38 286 SER A N 1
ATOM 2254 C CA . SER A 1 286 ? 20.213 -9.646 -58.749 1.00 83.38 286 SER A CA 1
ATOM 2255 C C . SER A 1 286 ? 21.112 -8.474 -59.151 1.00 83.38 286 SER A C 1
ATOM 2257 O O . SER A 1 286 ? 20.985 -7.930 -60.246 1.00 83.38 286 SER A O 1
ATOM 2259 N N . PHE A 1 287 ? 22.071 -8.113 -58.294 1.00 88.62 287 PHE A N 1
ATOM 2260 C CA . PHE A 1 287 ? 23.167 -7.208 -58.661 1.00 88.62 287 PHE A CA 1
ATOM 2261 C C . PHE A 1 287 ? 24.268 -7.909 -59.483 1.00 88.62 287 PHE A C 1
ATOM 2263 O O . PHE A 1 287 ? 25.167 -7.247 -59.992 1.00 88.62 287 PHE A O 1
ATOM 2270 N N . GLU A 1 288 ? 24.175 -9.227 -59.682 1.00 85.19 288 GLU A N 1
ATOM 2271 C CA . GLU A 1 288 ? 25.045 -9.987 -60.589 1.00 85.19 288 GLU A CA 1
ATOM 2272 C C . GLU A 1 288 ? 24.638 -9.857 -62.070 1.00 85.19 288 GLU A C 1
ATOM 2274 O O . GLU A 1 288 ? 25.443 -10.131 -62.959 1.00 85.19 288 GLU A O 1
ATOM 2279 N N . SER A 1 289 ? 23.405 -9.426 -62.371 1.00 84.75 289 SER A N 1
ATOM 2280 C CA . SER A 1 289 ? 22.931 -9.243 -63.751 1.00 84.75 289 SER A CA 1
ATOM 2281 C C . SER A 1 289 ? 23.255 -7.853 -64.311 1.00 84.75 289 SER A C 1
ATOM 2283 O O . SER A 1 289 ? 23.596 -6.917 -63.586 1.00 84.75 289 SER A O 1
ATOM 2285 N N . LYS A 1 290 ? 23.121 -7.677 -65.633 1.00 80.31 290 LYS A N 1
ATOM 2286 C CA . LYS A 1 290 ? 23.185 -6.341 -66.255 1.00 80.31 290 LYS A CA 1
ATOM 2287 C C . LYS A 1 290 ? 22.087 -5.426 -65.666 1.00 80.31 290 LYS A C 1
ATOM 2289 O O . LYS A 1 290 ? 20.996 -5.926 -65.397 1.00 80.31 290 LYS A O 1
ATOM 2294 N N . PRO A 1 291 ? 22.344 -4.116 -65.476 1.00 85.06 291 PRO A N 1
ATOM 2295 C CA . PRO A 1 291 ? 23.581 -3.397 -65.810 1.00 85.06 291 PRO A CA 1
ATOM 2296 C C . PRO A 1 291 ? 24.750 -3.639 -64.834 1.00 85.06 291 PRO A C 1
ATOM 2298 O O . PRO A 1 291 ? 25.901 -3.441 -65.207 1.00 85.06 291 PRO A O 1
ATOM 2301 N N . PHE A 1 292 ? 24.481 -4.101 -63.612 1.00 88.25 292 PHE A N 1
ATOM 2302 C CA . PHE A 1 292 ? 25.428 -4.139 -62.489 1.00 88.25 292 PHE A CA 1
ATOM 2303 C C . PHE A 1 292 ? 26.581 -5.149 -62.624 1.00 88.25 292 PHE A C 1
ATOM 2305 O O . PHE A 1 292 ? 27.618 -4.955 -61.993 1.00 88.25 292 PHE A O 1
ATOM 2312 N N . ALA A 1 293 ? 26.454 -6.157 -63.493 1.00 84.62 293 ALA A N 1
ATOM 2313 C CA . ALA A 1 293 ? 27.490 -7.156 -63.795 1.00 84.62 293 ALA A CA 1
ATOM 2314 C C . ALA A 1 293 ? 28.894 -6.570 -64.078 1.00 84.62 293 ALA A C 1
ATOM 2316 O O . ALA A 1 293 ? 29.902 -7.191 -63.743 1.00 84.62 293 ALA A O 1
ATOM 2317 N N . ASN A 1 294 ? 28.969 -5.366 -64.661 1.00 85.50 294 ASN A N 1
ATOM 2318 C CA . ASN A 1 294 ? 30.228 -4.681 -64.981 1.00 85.50 294 ASN A CA 1
ATOM 2319 C C . ASN A 1 294 ? 30.938 -4.067 -63.752 1.00 85.50 294 ASN A C 1
ATOM 2321 O O . ASN A 1 294 ? 32.067 -3.594 -63.868 1.00 85.50 294 ASN A O 1
ATOM 2325 N N . LEU A 1 295 ? 30.297 -4.030 -62.578 1.00 88.00 295 LEU A N 1
ATOM 2326 C CA . LEU A 1 295 ? 30.903 -3.523 -61.343 1.00 88.00 295 LEU A CA 1
ATOM 2327 C C . LEU A 1 295 ? 31.844 -4.569 -60.717 1.00 88.00 295 LEU A C 1
ATOM 2329 O O . LEU A 1 295 ? 31.602 -5.771 -60.861 1.00 88.00 295 LEU A O 1
ATOM 2333 N N . PRO A 1 296 ? 32.869 -4.157 -59.947 1.00 89.62 296 PRO A N 1
ATOM 2334 C CA . PRO A 1 296 ? 33.640 -5.070 -59.102 1.00 89.62 296 PRO A CA 1
ATOM 2335 C C . PRO A 1 296 ? 32.737 -5.874 -58.154 1.00 89.62 296 PRO A C 1
ATOM 2337 O O . PRO A 1 296 ? 31.725 -5.356 -57.679 1.00 89.62 296 PRO A O 1
ATOM 2340 N N . SER A 1 297 ? 33.122 -7.110 -57.828 1.00 86.81 297 SER A N 1
ATOM 2341 C CA . SER A 1 297 ? 32.356 -8.008 -56.944 1.00 86.81 297 SER A CA 1
ATOM 2342 C C . SER A 1 297 ? 32.050 -7.381 -55.579 1.00 86.81 297 SER A C 1
ATOM 2344 O O . SER A 1 297 ? 30.904 -7.405 -55.142 1.00 86.81 297 SER A O 1
ATOM 2346 N N . ALA A 1 298 ? 33.024 -6.712 -54.954 1.00 84.38 298 ALA A N 1
ATOM 2347 C CA . ALA A 1 298 ? 32.815 -5.953 -53.716 1.00 84.38 298 ALA A CA 1
ATOM 2348 C C . ALA A 1 298 ? 31.757 -4.836 -53.867 1.00 84.38 298 ALA A C 1
ATOM 2350 O O . ALA A 1 298 ? 30.996 -4.563 -52.942 1.00 84.38 298 ALA A O 1
ATOM 2351 N N . GLY A 1 299 ? 31.662 -4.217 -55.050 1.00 85.88 299 GLY A N 1
ATOM 2352 C CA . GLY A 1 299 ? 30.641 -3.216 -55.365 1.00 85.88 299 GLY A CA 1
ATOM 2353 C C . GLY A 1 299 ? 29.238 -3.810 -55.521 1.00 85.88 299 GLY A C 1
ATOM 2354 O O . GLY A 1 299 ? 28.274 -3.181 -55.092 1.00 85.88 299 GLY A O 1
ATOM 2355 N N . ARG A 1 300 ? 29.124 -5.023 -56.081 1.00 90.19 300 ARG A N 1
ATOM 2356 C CA . ARG A 1 300 ? 27.863 -5.784 -56.154 1.00 90.19 300 ARG A CA 1
ATOM 2357 C C . ARG A 1 300 ? 27.426 -6.264 -54.772 1.00 90.19 300 ARG A C 1
ATOM 2359 O O . ARG A 1 300 ? 26.315 -5.955 -54.355 1.00 90.19 300 ARG A O 1
ATOM 2366 N N . HIS A 1 301 ? 28.326 -6.900 -54.019 1.00 88.38 301 HIS A N 1
ATOM 2367 C CA . HIS A 1 301 ? 28.054 -7.389 -52.665 1.00 88.38 301 HIS A CA 1
ATOM 2368 C C . HIS A 1 301 ? 27.600 -6.265 -51.720 1.00 88.38 301 HIS A C 1
ATOM 2370 O O . HIS A 1 301 ? 26.627 -6.434 -50.990 1.00 88.38 301 HIS A O 1
ATOM 2376 N N . ARG A 1 302 ? 28.219 -5.076 -51.808 1.00 90.00 302 ARG A N 1
ATOM 2377 C CA . ARG A 1 302 ? 27.785 -3.875 -51.075 1.00 90.00 302 ARG A CA 1
ATOM 2378 C C . ARG A 1 302 ? 26.327 -3.498 -51.369 1.00 90.00 302 ARG A C 1
ATOM 2380 O O . ARG A 1 302 ? 25.593 -3.178 -50.440 1.00 90.00 302 ARG A O 1
ATOM 2387 N N . LEU A 1 303 ? 25.902 -3.540 -52.636 1.00 91.00 303 LEU A N 1
ATOM 2388 C CA . LEU A 1 303 ? 24.516 -3.246 -53.026 1.00 91.00 303 LEU A CA 1
ATOM 2389 C C . LEU A 1 303 ? 23.542 -4.329 -52.535 1.00 91.00 303 LEU A C 1
ATOM 2391 O O . LEU A 1 303 ? 22.468 -3.990 -52.037 1.00 91.00 303 LEU A O 1
ATOM 2395 N N . THR A 1 304 ? 23.929 -5.608 -52.600 1.00 91.31 304 THR A N 1
ATOM 2396 C CA . THR A 1 304 ? 23.162 -6.724 -52.018 1.00 91.31 304 THR A CA 1
ATOM 2397 C C . THR A 1 304 ? 22.966 -6.528 -50.515 1.00 91.31 304 THR A C 1
ATOM 2399 O O . THR A 1 304 ? 21.833 -6.530 -50.040 1.00 91.31 304 THR A O 1
ATOM 2402 N N . ARG A 1 305 ? 24.045 -6.266 -49.766 1.00 90.88 305 ARG A N 1
ATOM 2403 C CA . ARG A 1 305 ? 23.995 -6.050 -48.313 1.00 90.88 305 ARG A CA 1
ATOM 2404 C C . ARG A 1 305 ? 23.125 -4.840 -47.945 1.00 90.88 305 ARG A C 1
ATOM 2406 O O . ARG A 1 305 ? 22.252 -4.965 -47.093 1.00 90.88 305 ARG A O 1
ATOM 2413 N N . MET A 1 306 ? 23.275 -3.716 -48.653 1.00 91.75 306 MET A N 1
ATOM 2414 C CA . MET A 1 306 ? 22.416 -2.531 -48.494 1.00 91.75 306 MET A CA 1
ATOM 2415 C C . MET A 1 306 ? 20.928 -2.824 -48.732 1.00 91.75 306 MET A C 1
ATOM 2417 O O . MET A 1 306 ? 20.077 -2.310 -48.005 1.00 91.75 306 MET A O 1
ATOM 2421 N N . ARG A 1 307 ? 20.597 -3.650 -49.736 1.00 92.12 307 ARG A N 1
ATOM 2422 C CA . ARG A 1 307 ? 19.220 -4.102 -49.986 1.00 92.12 307 ARG A CA 1
ATOM 2423 C C . ARG A 1 307 ? 18.702 -4.961 -48.832 1.00 92.12 307 ARG A C 1
ATOM 2425 O O . ARG A 1 307 ? 17.590 -4.722 -48.369 1.00 92.12 307 ARG A O 1
ATOM 2432 N N . VAL A 1 308 ? 19.495 -5.924 -48.361 1.00 91.62 308 VAL A N 1
ATOM 2433 C CA . VAL A 1 308 ? 19.117 -6.824 -47.260 1.00 91.62 308 VAL A CA 1
ATOM 2434 C C . VAL A 1 308 ? 18.892 -6.054 -45.956 1.00 91.62 308 VAL A C 1
ATOM 2436 O O . VAL A 1 308 ? 17.853 -6.248 -45.331 1.00 91.62 308 VAL A O 1
ATOM 2439 N N . ASP A 1 309 ? 19.781 -5.134 -45.567 1.00 90.00 309 ASP A N 1
ATOM 2440 C CA . ASP A 1 309 ? 19.613 -4.354 -44.328 1.00 90.00 309 ASP A CA 1
ATOM 2441 C C . ASP A 1 309 ? 18.412 -3.386 -44.393 1.00 90.00 309 ASP A C 1
ATOM 2443 O O . ASP A 1 309 ? 17.690 -3.233 -43.401 1.00 90.00 309 ASP A O 1
ATOM 2447 N N . LEU A 1 310 ? 18.119 -2.794 -45.563 1.00 91.25 310 LEU A N 1
ATOM 2448 C CA . LEU A 1 310 ? 16.895 -2.004 -45.759 1.00 91.25 310 LEU A CA 1
ATOM 2449 C C . LEU A 1 310 ? 15.635 -2.872 -45.610 1.00 91.25 310 LEU A C 1
ATOM 2451 O O . LEU A 1 310 ? 14.701 -2.470 -44.915 1.00 91.25 310 LEU A O 1
ATOM 2455 N N . VAL A 1 311 ? 15.603 -4.062 -46.224 1.00 91.88 311 VAL A N 1
ATOM 2456 C CA . VAL A 1 311 ? 14.450 -4.974 -46.126 1.00 91.88 311 VAL A CA 1
ATOM 2457 C C . VAL A 1 311 ? 14.293 -5.527 -44.706 1.00 91.88 311 VAL A C 1
ATOM 2459 O O . VAL A 1 311 ? 13.180 -5.499 -44.191 1.00 91.88 311 VAL A O 1
ATOM 2462 N N . ARG A 1 312 ? 15.380 -5.893 -44.009 1.00 90.62 312 ARG A N 1
ATOM 2463 C CA . ARG A 1 312 ? 15.387 -6.263 -42.573 1.00 90.62 312 ARG A CA 1
ATOM 2464 C C . ARG A 1 312 ? 14.725 -5.187 -41.712 1.00 90.62 312 ARG A C 1
ATOM 2466 O O . ARG A 1 312 ? 13.946 -5.487 -40.811 1.00 90.62 312 ARG A O 1
ATOM 2473 N N . SER A 1 313 ? 15.005 -3.915 -41.995 1.00 88.94 313 SER A N 1
ATOM 2474 C CA . SER A 1 313 ? 14.396 -2.796 -41.271 1.00 88.94 313 SER A CA 1
ATOM 2475 C C . SER A 1 313 ? 12.929 -2.553 -41.666 1.00 88.94 313 SER A C 1
ATOM 2477 O O . SER A 1 313 ? 12.093 -2.239 -40.810 1.00 88.94 313 SER A O 1
ATOM 2479 N N . GLN A 1 314 ? 12.595 -2.734 -42.947 1.00 91.31 314 GLN A N 1
ATOM 2480 C CA . GLN A 1 314 ? 11.233 -2.595 -43.456 1.00 91.31 314 GLN A CA 1
ATOM 2481 C C . GLN A 1 314 ? 10.306 -3.705 -42.945 1.00 91.31 314 GLN A C 1
ATOM 2483 O O . GLN A 1 314 ? 9.201 -3.393 -42.508 1.00 91.31 314 GLN A O 1
ATOM 2488 N N . GLU A 1 315 ? 10.731 -4.970 -42.956 1.00 89.56 315 GLU A N 1
ATOM 2489 C CA . GLU A 1 315 ? 9.919 -6.094 -42.478 1.00 89.56 315 GLU A CA 1
ATOM 2490 C C . GLU A 1 315 ? 9.581 -5.960 -40.995 1.00 89.56 315 GLU A C 1
ATOM 2492 O O . GLU A 1 315 ? 8.428 -6.153 -40.622 1.00 89.56 315 GLU A O 1
ATOM 2497 N N . ARG A 1 316 ? 10.527 -5.526 -40.153 1.00 87.69 316 ARG A N 1
ATOM 2498 C CA . ARG A 1 316 ? 10.250 -5.223 -38.737 1.00 87.69 316 ARG A CA 1
ATOM 2499 C C . ARG A 1 316 ? 9.181 -4.148 -38.572 1.00 87.69 316 ARG A C 1
ATOM 2501 O O . ARG A 1 316 ? 8.273 -4.312 -37.765 1.00 87.69 316 ARG A O 1
ATOM 2508 N N . THR A 1 317 ? 9.254 -3.088 -39.375 1.00 89.31 317 THR A N 1
ATOM 2509 C CA . THR A 1 317 ? 8.238 -2.024 -39.382 1.00 89.31 317 THR A CA 1
ATOM 2510 C C . THR A 1 317 ? 6.888 -2.558 -39.882 1.00 89.31 317 THR A C 1
ATOM 2512 O O . THR A 1 317 ? 5.854 -2.253 -39.304 1.00 89.31 317 THR A O 1
ATOM 2515 N N . ILE A 1 318 ? 6.872 -3.411 -40.910 1.00 91.50 318 ILE A N 1
ATOM 2516 C CA . ILE A 1 318 ? 5.653 -4.053 -41.424 1.00 91.50 318 ILE A CA 1
ATOM 2517 C C . ILE A 1 318 ? 5.002 -4.951 -40.365 1.00 91.50 318 ILE A C 1
ATOM 2519 O O . ILE A 1 318 ? 3.807 -4.796 -40.128 1.00 91.50 318 ILE A O 1
ATOM 2523 N N . ARG A 1 319 ? 5.781 -5.795 -39.675 1.00 89.12 319 ARG A N 1
ATOM 2524 C CA . ARG A 1 319 ? 5.302 -6.647 -38.573 1.00 89.12 319 ARG A CA 1
ATOM 2525 C C . ARG A 1 319 ? 4.756 -5.8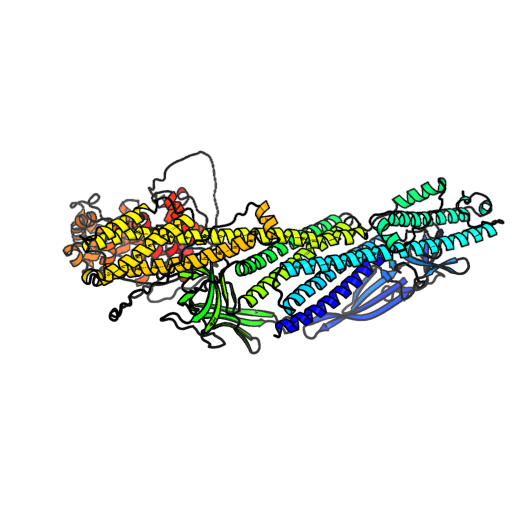11 -37.406 1.00 89.12 319 ARG A C 1
ATOM 2527 O O . ARG A 1 319 ? 3.769 -6.203 -36.799 1.00 89.12 319 ARG A O 1
ATOM 2534 N N . GLN A 1 320 ? 5.331 -4.633 -37.137 1.00 87.94 320 GLN A N 1
ATOM 2535 C CA . GLN A 1 320 ? 4.783 -3.665 -36.172 1.00 87.94 320 GLN A CA 1
ATOM 2536 C C . GLN A 1 320 ? 3.448 -3.058 -36.637 1.00 87.94 320 GLN A C 1
ATOM 2538 O O . GLN A 1 320 ? 2.515 -3.006 -35.851 1.00 87.94 320 GLN A O 1
ATOM 2543 N N . PHE A 1 321 ? 3.306 -2.666 -37.909 1.00 91.00 321 PHE A N 1
ATOM 2544 C CA . PHE A 1 321 ? 2.025 -2.200 -38.476 1.00 91.00 321 PHE A CA 1
ATOM 2545 C C . PHE A 1 321 ? 0.943 -3.302 -38.564 1.00 91.00 321 PHE A C 1
ATOM 2547 O O . PHE A 1 321 ? -0.228 -2.986 -38.763 1.00 91.00 321 PHE A O 1
ATOM 2554 N N . GLU A 1 322 ? 1.320 -4.580 -38.467 1.00 91.69 322 GLU A N 1
ATOM 2555 C CA . GLU A 1 322 ? 0.418 -5.744 -38.474 1.00 91.69 322 GLU A CA 1
ATOM 2556 C C . GLU A 1 322 ? 0.085 -6.269 -37.064 1.00 91.69 322 GLU A C 1
ATOM 2558 O O . GLU A 1 322 ? -0.820 -7.091 -36.919 1.00 91.69 322 GLU A O 1
ATOM 2563 N N . ALA A 1 323 ? 0.779 -5.792 -36.026 1.00 89.38 323 ALA A N 1
ATOM 2564 C CA . ALA A 1 323 ? 0.535 -6.173 -34.638 1.00 89.38 323 ALA A CA 1
ATOM 2565 C C . ALA A 1 323 ? -0.780 -5.584 -34.095 1.00 89.38 323 ALA A C 1
ATOM 2567 O O . ALA A 1 323 ? -1.309 -4.597 -34.608 1.00 89.38 323 ALA A O 1
ATOM 2568 N N . PHE A 1 324 ? -1.322 -6.187 -33.035 1.00 87.31 324 PHE A N 1
ATOM 2569 C CA . PHE A 1 324 ? -2.404 -5.590 -32.251 1.00 87.31 324 PHE A CA 1
ATOM 2570 C C . PHE A 1 324 ? -1.808 -4.780 -31.089 1.00 87.31 324 PHE A C 1
ATOM 2572 O O . PHE A 1 324 ? -0.998 -5.351 -30.358 1.00 87.31 324 PHE A O 1
ATOM 2579 N N . PRO A 1 325 ? -2.274 -3.540 -30.824 1.00 89.25 325 PRO A N 1
ATOM 2580 C CA . PRO A 1 325 ? -3.390 -2.830 -31.467 1.00 89.25 325 PRO A CA 1
ATOM 2581 C C . PRO A 1 325 ? -3.007 -1.953 -32.676 1.00 89.25 325 PRO A C 1
ATOM 2583 O O . PRO A 1 325 ? -3.880 -1.294 -33.246 1.00 89.25 325 PRO A O 1
ATOM 2586 N N . GLU A 1 326 ? -1.736 -1.917 -33.072 1.00 90.94 326 GLU A N 1
ATOM 2587 C CA . GLU A 1 326 ? -1.192 -1.060 -34.132 1.00 90.94 326 GLU A CA 1
ATOM 2588 C C . GLU A 1 326 ? -1.976 -1.144 -35.453 1.00 90.94 326 GLU A C 1
ATOM 2590 O O . GLU A 1 326 ? -2.257 -0.104 -36.048 1.00 90.94 326 GLU A O 1
ATOM 2595 N N . PHE A 1 327 ? -2.414 -2.333 -35.883 1.00 91.12 327 PHE A N 1
ATOM 2596 C CA . PHE A 1 327 ? -3.175 -2.513 -37.128 1.00 91.12 327 PHE A CA 1
ATOM 2597 C C . PHE A 1 327 ? -4.538 -1.793 -37.123 1.00 91.12 327 PHE A C 1
ATOM 2599 O O . PHE A 1 327 ? -5.053 -1.436 -38.183 1.00 91.12 327 PHE A O 1
ATOM 2606 N N . ILE A 1 328 ? -5.122 -1.571 -35.938 1.00 92.62 328 ILE A N 1
ATOM 2607 C CA . ILE A 1 328 ? -6.384 -0.838 -35.746 1.00 92.62 328 ILE A CA 1
ATOM 2608 C C . ILE A 1 328 ? -6.102 0.661 -35.618 1.00 92.62 328 ILE A C 1
ATOM 2610 O O . ILE A 1 328 ? -6.819 1.488 -36.180 1.00 92.62 328 ILE A O 1
ATOM 2614 N N . LEU A 1 329 ? -5.058 1.020 -34.869 1.00 93.19 329 LEU A N 1
ATOM 2615 C CA . LEU A 1 329 ? -4.757 2.405 -34.514 1.00 93.19 329 LEU A CA 1
ATOM 2616 C C . LEU A 1 329 ? -4.063 3.179 -35.639 1.00 93.19 329 LEU A C 1
ATOM 2618 O O . LEU A 1 329 ? -4.375 4.350 -35.839 1.00 93.19 329 LEU A O 1
ATOM 2622 N N . ALA A 1 330 ? -3.170 2.551 -36.406 1.00 92.38 330 ALA A N 1
ATOM 2623 C CA . ALA A 1 330 ? -2.416 3.231 -37.455 1.00 92.38 330 ALA A CA 1
ATOM 2624 C C . ALA A 1 330 ? -3.317 3.845 -38.552 1.00 92.38 330 ALA A C 1
ATOM 2626 O O . ALA A 1 330 ? -3.124 5.026 -38.855 1.00 92.38 330 ALA A O 1
ATOM 2627 N N . PRO A 1 331 ? -4.354 3.155 -39.080 1.00 93.38 331 PRO A N 1
ATOM 2628 C CA . PRO A 1 331 ? -5.310 3.769 -40.005 1.00 93.38 331 PRO A CA 1
ATOM 2629 C C . PRO A 1 331 ? -6.096 4.931 -39.381 1.00 93.38 331 PRO A C 1
ATOM 2631 O O . PRO A 1 331 ? -6.307 5.945 -40.042 1.00 93.38 331 PRO A O 1
ATOM 2634 N N . LEU A 1 332 ? -6.491 4.818 -38.104 1.00 94.19 332 LEU A N 1
ATOM 2635 C CA . LEU A 1 332 ? -7.208 5.875 -37.374 1.00 94.19 332 LEU A CA 1
ATOM 2636 C C . LEU A 1 332 ? -6.332 7.114 -37.120 1.00 94.19 332 LEU A C 1
ATOM 2638 O O . LEU A 1 332 ? -6.842 8.230 -37.075 1.00 94.19 332 LEU A O 1
ATOM 2642 N N . MET A 1 333 ? -5.017 6.924 -36.996 1.00 93.88 333 MET A N 1
ATOM 2643 C CA . MET A 1 333 ? -4.009 7.985 -36.885 1.00 93.88 333 MET A CA 1
ATOM 2644 C C . MET A 1 333 ? -3.534 8.522 -38.251 1.00 93.88 333 MET A C 1
ATOM 2646 O O . MET A 1 333 ? -2.669 9.392 -38.293 1.00 93.88 333 MET A O 1
ATOM 2650 N N . GLY A 1 334 ? -4.068 8.015 -39.370 1.00 92.94 334 GLY A N 1
ATOM 2651 C CA . GLY A 1 334 ? -3.668 8.411 -40.727 1.00 92.94 334 GLY A CA 1
ATOM 2652 C C . GLY A 1 334 ? -2.295 7.889 -41.179 1.00 92.94 334 GLY A C 1
ATOM 2653 O O . GLY A 1 334 ? -1.778 8.331 -42.205 1.00 92.94 334 GLY A O 1
ATOM 2654 N N . LEU A 1 335 ? -1.694 6.951 -40.441 1.00 92.25 335 LEU A N 1
ATOM 2655 C CA . LEU A 1 335 ? -0.350 6.433 -40.697 1.00 92.25 335 LEU A CA 1
ATOM 2656 C C . LEU A 1 335 ? -0.382 5.324 -41.760 1.00 92.25 335 LEU A C 1
ATOM 2658 O O . LEU A 1 335 ? -1.022 4.285 -41.584 1.00 92.25 335 LEU A O 1
ATOM 2662 N N . LYS A 1 336 ? 0.344 5.517 -42.870 1.00 90.31 336 LYS A N 1
ATOM 2663 C CA . LYS A 1 336 ? 0.420 4.528 -43.956 1.00 90.31 336 LYS A CA 1
ATOM 2664 C C . LYS A 1 336 ? 1.524 3.493 -43.697 1.00 90.31 336 LYS A C 1
ATOM 2666 O O . LYS A 1 336 ? 2.702 3.834 -43.635 1.00 90.31 336 LYS A O 1
ATOM 2671 N N . LYS A 1 337 ? 1.145 2.211 -43.679 1.00 91.19 337 LYS A N 1
ATOM 2672 C CA . LYS A 1 337 ? 2.068 1.064 -43.726 1.00 91.19 337 LYS A CA 1
ATOM 2673 C C . LYS A 1 337 ? 3.037 1.165 -44.930 1.00 91.19 337 LYS A C 1
ATOM 2675 O O . LYS A 1 337 ? 2.567 1.415 -46.045 1.00 91.19 337 LYS A O 1
ATOM 2680 N N . PRO A 1 338 ? 4.355 0.928 -44.757 1.00 88.25 338 PRO A N 1
ATOM 2681 C CA . PRO A 1 338 ? 5.317 0.921 -45.862 1.00 88.25 338 PRO A CA 1
ATOM 2682 C C . PRO A 1 338 ? 5.052 -0.174 -46.910 1.00 88.25 338 PRO A C 1
ATOM 2684 O O . PRO A 1 338 ? 4.754 -1.318 -46.568 1.00 88.25 338 PRO A O 1
ATOM 2687 N N . ASP A 1 339 ? 5.230 0.154 -48.194 1.00 86.31 339 ASP A N 1
ATOM 2688 C CA . ASP A 1 339 ? 5.052 -0.792 -49.306 1.00 86.31 339 ASP A CA 1
ATOM 2689 C C . ASP A 1 339 ? 6.256 -1.754 -49.414 1.00 86.31 339 ASP A C 1
ATOM 2691 O O . ASP A 1 339 ? 7.372 -1.320 -49.719 1.00 86.31 339 ASP A O 1
ATOM 2695 N N . ALA A 1 340 ? 6.033 -3.051 -49.168 1.00 87.31 340 ALA A N 1
ATOM 2696 C CA . ALA A 1 340 ? 7.075 -4.084 -49.116 1.00 87.31 340 ALA A CA 1
ATOM 2697 C C . ALA A 1 340 ? 7.928 -4.166 -50.400 1.00 87.31 340 ALA A C 1
ATOM 2699 O O . ALA A 1 340 ? 7.403 -4.300 -51.511 1.00 87.31 340 ALA A O 1
ATOM 2700 N N . LEU A 1 341 ? 9.253 -4.125 -50.244 1.00 86.81 341 LEU A N 1
ATOM 2701 C CA . LEU A 1 341 ? 10.210 -4.291 -51.336 1.00 86.81 341 LEU A CA 1
ATOM 2702 C C . LEU A 1 341 ? 10.404 -5.783 -51.685 1.00 86.81 341 LEU A C 1
ATOM 2704 O O . LEU A 1 341 ? 10.496 -6.620 -50.788 1.00 86.81 341 LEU A O 1
ATOM 2708 N N . PRO A 1 342 ? 10.503 -6.148 -52.978 1.00 86.56 342 PRO A N 1
ATOM 2709 C CA . PRO A 1 342 ? 10.760 -7.526 -53.385 1.00 86.56 342 PRO A CA 1
ATOM 2710 C C . PRO A 1 342 ? 12.208 -7.937 -53.070 1.00 86.56 342 PRO A C 1
ATOM 2712 O O . PRO A 1 342 ? 13.153 -7.383 -53.634 1.00 86.56 342 PRO A O 1
ATOM 2715 N N . LEU A 1 343 ? 12.373 -8.947 -52.210 1.00 88.81 343 LEU A N 1
ATOM 2716 C CA . LEU A 1 343 ? 13.665 -9.567 -51.905 1.00 88.81 343 LEU A CA 1
ATOM 2717 C C . LEU A 1 343 ? 13.793 -10.945 -52.594 1.00 88.81 343 LEU A C 1
ATOM 2719 O O . LEU A 1 343 ? 12.957 -11.819 -52.326 1.00 88.81 343 LEU A O 1
ATOM 2723 N N . PRO A 1 344 ? 14.805 -11.159 -53.464 1.00 86.88 344 PRO A N 1
ATOM 2724 C CA . PRO A 1 344 ? 15.061 -12.444 -54.124 1.00 86.88 344 PRO A CA 1
ATOM 2725 C C . PRO A 1 344 ? 15.386 -13.574 -53.142 1.00 86.88 344 PRO A C 1
ATOM 2727 O O . PRO A 1 344 ? 15.924 -13.335 -52.065 1.00 86.88 344 PRO A O 1
ATOM 2730 N N . GLU A 1 345 ? 15.127 -14.823 -53.530 1.00 84.06 345 GLU A N 1
ATOM 2731 C CA . GLU A 1 345 ? 15.321 -15.994 -52.656 1.00 84.06 345 GLU A CA 1
ATOM 2732 C C . GLU A 1 345 ? 16.774 -16.174 -52.187 1.00 84.06 345 GLU A C 1
ATOM 2734 O O . GLU A 1 345 ? 17.002 -16.501 -51.025 1.00 84.06 345 GLU A O 1
ATOM 2739 N N . ALA A 1 346 ? 17.755 -15.865 -53.043 1.00 80.06 346 ALA A N 1
ATOM 2740 C CA . ALA A 1 346 ? 19.174 -15.882 -52.679 1.00 80.06 346 ALA A CA 1
ATOM 2741 C C . ALA A 1 346 ? 19.522 -14.875 -51.561 1.00 80.06 346 ALA A C 1
ATOM 2743 O O . ALA A 1 346 ? 20.330 -15.177 -50.685 1.00 80.06 346 ALA A O 1
ATOM 2744 N N . ASP A 1 347 ? 18.879 -13.704 -51.553 1.00 87.56 347 ASP A N 1
ATOM 2745 C CA . ASP A 1 347 ? 19.055 -12.679 -50.520 1.00 87.56 347 ASP A CA 1
ATOM 2746 C C . ASP A 1 347 ? 18.270 -13.017 -49.232 1.00 87.56 347 ASP A C 1
ATOM 2748 O O . ASP A 1 347 ? 18.674 -12.616 -48.140 1.00 87.56 347 ASP A O 1
ATOM 2752 N N . ARG A 1 348 ? 17.160 -13.770 -49.322 1.00 88.00 348 ARG A N 1
ATOM 2753 C CA . ARG A 1 348 ? 16.338 -14.153 -48.153 1.00 88.00 348 ARG A CA 1
ATOM 2754 C C . ARG A 1 348 ? 17.094 -15.011 -47.141 1.00 88.00 348 ARG A C 1
ATOM 2756 O O . ARG A 1 348 ? 16.874 -14.852 -45.945 1.00 88.00 348 ARG A O 1
ATOM 2763 N N . ALA A 1 349 ? 18.001 -15.877 -47.592 1.00 87.00 349 ALA A N 1
ATOM 2764 C CA . ALA A 1 349 ? 18.861 -16.649 -46.692 1.00 87.00 349 ALA A CA 1
ATOM 2765 C C . ALA A 1 349 ? 19.775 -15.732 -45.851 1.00 87.00 349 ALA A C 1
ATOM 2767 O O . ALA A 1 349 ? 19.957 -15.960 -44.657 1.00 87.00 349 ALA A O 1
ATOM 2768 N N . MET A 1 350 ? 20.285 -14.652 -46.456 1.00 86.38 350 MET A N 1
ATOM 2769 C CA . MET A 1 350 ? 21.078 -13.635 -45.758 1.00 86.38 350 MET A CA 1
ATOM 2770 C C . MET A 1 350 ? 20.226 -12.827 -44.771 1.00 86.38 350 MET A C 1
ATOM 2772 O O . MET A 1 350 ? 20.685 -12.538 -43.670 1.00 86.38 350 MET A O 1
ATOM 2776 N N . LEU A 1 351 ? 18.979 -12.500 -45.132 1.00 88.25 351 LEU A N 1
ATOM 2777 C CA . LEU A 1 351 ? 18.027 -11.860 -44.219 1.00 88.25 351 LEU A CA 1
ATOM 2778 C C . LEU A 1 351 ? 17.734 -12.740 -42.992 1.00 88.25 351 LEU A C 1
ATOM 2780 O O . LEU A 1 351 ? 17.802 -12.236 -41.876 1.00 88.25 351 LEU A O 1
ATOM 2784 N N . GLY A 1 352 ? 17.461 -14.036 -43.182 1.00 85.56 352 GLY A N 1
ATOM 2785 C CA . GLY A 1 352 ? 17.147 -14.967 -42.090 1.00 85.56 352 GLY A CA 1
ATOM 2786 C C . GLY A 1 352 ? 18.263 -15.069 -41.046 1.00 85.56 352 GLY A C 1
ATOM 2787 O O . GLY A 1 352 ? 18.014 -14.854 -39.862 1.00 85.56 352 GLY A O 1
ATOM 2788 N N . ALA A 1 353 ? 19.510 -15.266 -41.485 1.00 85.75 353 ALA A N 1
ATOM 2789 C CA . ALA A 1 353 ? 20.674 -15.294 -40.590 1.00 85.75 353 ALA A CA 1
ATOM 2790 C C . ALA A 1 353 ? 20.873 -13.975 -39.807 1.00 85.75 353 ALA A C 1
ATOM 2792 O O . ALA A 1 353 ? 21.382 -13.973 -38.690 1.00 85.75 353 ALA A O 1
ATOM 2793 N N . LEU A 1 354 ? 20.441 -12.843 -40.372 1.00 84.12 354 LEU A N 1
ATOM 2794 C CA . LEU A 1 354 ? 20.451 -11.537 -39.707 1.00 84.12 354 LEU A CA 1
ATOM 2795 C C . LEU A 1 354 ? 19.218 -11.300 -38.815 1.00 84.12 354 LEU A C 1
ATOM 2797 O O . LEU A 1 354 ? 19.205 -10.360 -38.017 1.00 84.12 354 LEU A O 1
ATOM 2801 N N . GLU A 1 355 ? 18.162 -12.098 -38.921 1.00 80.81 355 GLU A N 1
ATOM 2802 C CA . GLU A 1 355 ? 17.050 -12.059 -37.969 1.00 80.81 355 GLU A CA 1
ATOM 2803 C C . GLU A 1 355 ? 17.401 -12.836 -36.694 1.00 80.81 355 GLU A C 1
ATOM 2805 O O . GLU A 1 355 ? 17.149 -12.327 -35.605 1.00 80.81 355 GLU A O 1
ATOM 2810 N N . GLU A 1 356 ? 18.089 -13.978 -36.817 1.00 80.06 356 GLU A N 1
ATOM 2811 C CA . GLU A 1 356 ? 18.594 -14.784 -35.688 1.00 80.06 356 GLU A CA 1
ATOM 2812 C C . GLU A 1 356 ? 19.610 -14.035 -34.799 1.00 80.06 356 GLU A C 1
ATOM 2814 O O . GLU A 1 356 ? 19.694 -14.283 -33.599 1.00 80.06 356 GLU A O 1
ATOM 2819 N N . GLU A 1 357 ? 20.340 -13.062 -35.355 1.00 76.00 357 GLU A N 1
ATOM 2820 C CA . GLU A 1 357 ? 21.274 -12.181 -34.627 1.00 76.00 357 GLU A CA 1
ATOM 2821 C C . GLU A 1 357 ? 20.569 -11.209 -33.643 1.00 76.00 357 GLU A C 1
ATOM 2823 O O . GLU A 1 357 ? 21.213 -10.538 -32.832 1.00 76.00 357 GLU A O 1
ATOM 2828 N N . TYR A 1 358 ? 19.241 -11.058 -33.714 1.00 75.06 358 TYR A N 1
ATOM 2829 C CA . TYR A 1 358 ? 18.529 -10.024 -32.963 1.00 75.06 358 TYR A CA 1
ATOM 2830 C C . TYR A 1 358 ? 18.235 -10.403 -31.507 1.00 75.06 358 TYR A C 1
ATOM 2832 O O . TYR A 1 358 ? 17.414 -11.270 -31.223 1.00 75.06 358 TYR A O 1
ATOM 2840 N N . VAL A 1 359 ? 18.829 -9.650 -30.574 1.00 76.31 359 VAL A N 1
ATOM 2841 C CA . VAL A 1 359 ? 18.563 -9.771 -29.133 1.00 76.31 359 VAL A CA 1
ATOM 2842 C C . VAL A 1 359 ? 17.645 -8.647 -28.633 1.00 76.31 359 VAL A C 1
ATOM 2844 O O . VAL A 1 359 ? 17.931 -7.448 -28.785 1.00 76.31 359 VAL A O 1
ATOM 2847 N N . GLU A 1 360 ? 16.552 -9.050 -27.985 1.00 77.75 360 GLU A N 1
ATOM 2848 C CA . GLU A 1 360 ? 15.550 -8.172 -27.373 1.00 77.75 360 GLU A CA 1
ATOM 2849 C C . GLU A 1 360 ? 16.070 -7.435 -26.125 1.00 77.75 360 GLU A C 1
ATOM 2851 O O . GLU A 1 360 ? 17.060 -7.824 -25.491 1.00 77.75 360 GLU A O 1
ATOM 2856 N N . THR A 1 361 ? 15.414 -6.326 -25.767 1.00 79.56 361 THR A N 1
ATOM 2857 C CA . THR A 1 361 ? 15.793 -5.485 -24.619 1.00 79.56 361 THR A CA 1
ATOM 2858 C C . THR A 1 361 ? 15.264 -6.063 -23.301 1.00 79.56 361 THR A C 1
ATOM 2860 O O . THR A 1 361 ? 14.310 -5.550 -22.737 1.00 79.56 361 THR A O 1
ATOM 2863 N N . GLU A 1 362 ? 15.887 -7.104 -22.759 1.00 81.56 362 GLU A N 1
ATOM 2864 C CA . GLU A 1 362 ? 15.631 -7.517 -21.370 1.00 81.56 362 GLU A CA 1
ATOM 2865 C C . GLU A 1 362 ? 16.345 -6.574 -20.381 1.00 81.56 362 GLU A C 1
ATOM 2867 O O . GLU A 1 362 ? 17.539 -6.309 -20.549 1.00 81.56 362 GLU A O 1
ATOM 2872 N N . ILE A 1 363 ? 15.658 -6.116 -19.323 1.00 78.06 363 ILE A N 1
ATOM 2873 C CA . ILE A 1 363 ? 16.287 -5.314 -18.245 1.00 78.06 363 ILE A CA 1
ATOM 2874 C C . ILE A 1 363 ? 17.301 -6.160 -17.464 1.00 78.06 363 ILE A C 1
ATOM 2876 O O . ILE A 1 363 ? 18.403 -5.719 -17.141 1.00 78.06 363 ILE A O 1
ATOM 2880 N N . PHE A 1 364 ? 16.919 -7.398 -17.151 1.00 76.31 364 PHE A N 1
ATOM 2881 C CA . PHE A 1 364 ? 17.705 -8.325 -16.348 1.00 76.31 364 PHE A CA 1
ATOM 2882 C C . PHE A 1 364 ? 18.091 -9.532 -17.205 1.00 76.31 364 PHE A C 1
ATOM 2884 O O . PHE A 1 364 ? 17.228 -10.167 -17.805 1.00 76.31 364 PHE A O 1
ATOM 2891 N N . ARG A 1 365 ? 19.385 -9.873 -17.256 1.00 71.00 365 ARG A N 1
ATOM 2892 C CA . ARG A 1 365 ? 19.929 -10.951 -18.100 1.00 71.00 365 ARG A CA 1
ATOM 2893 C C . ARG A 1 365 ? 20.759 -11.947 -17.302 1.00 71.00 365 ARG A C 1
ATOM 2895 O O . ARG A 1 365 ? 21.435 -11.599 -16.332 1.00 71.00 365 ARG A O 1
ATOM 2902 N N . GLY A 1 366 ? 20.723 -13.209 -17.728 1.00 76.56 366 GLY A N 1
ATOM 2903 C CA . GLY A 1 366 ? 21.433 -14.300 -17.060 1.00 76.56 366 GLY A CA 1
ATOM 2904 C C . GLY A 1 366 ? 21.122 -14.339 -15.560 1.00 76.56 366 GLY A C 1
ATOM 2905 O O . GLY A 1 366 ? 19.960 -14.346 -15.156 1.00 76.56 366 GLY A O 1
ATOM 2906 N N . ARG A 1 367 ? 22.164 -14.308 -14.719 1.00 72.31 367 ARG A N 1
ATOM 2907 C CA . ARG A 1 367 ? 22.019 -14.367 -13.254 1.00 72.31 367 ARG A CA 1
ATOM 2908 C C . ARG A 1 367 ? 21.232 -13.198 -12.642 1.00 72.31 367 ARG A C 1
ATOM 2910 O O . ARG A 1 367 ? 20.659 -13.396 -11.573 1.00 72.31 367 ARG A O 1
ATOM 2917 N N . SER A 1 368 ? 21.135 -12.023 -13.280 1.00 79.31 368 SER A N 1
ATOM 2918 C CA . SER A 1 368 ? 20.355 -10.912 -12.704 1.00 79.31 368 SER A CA 1
ATOM 2919 C C . SER A 1 368 ? 18.837 -11.083 -12.845 1.00 79.31 368 SER A C 1
ATOM 2921 O O . SER A 1 368 ? 18.099 -10.413 -12.126 1.00 79.31 368 SER A O 1
ATOM 2923 N N . LYS A 1 369 ? 18.340 -12.040 -13.650 1.00 82.56 369 LYS A N 1
ATOM 2924 C CA . LYS A 1 369 ? 16.898 -12.359 -13.707 1.00 82.56 369 LYS A CA 1
ATOM 2925 C C . LYS A 1 369 ? 16.323 -12.785 -12.352 1.00 82.56 369 LYS A C 1
ATOM 2927 O O . LYS A 1 369 ? 15.184 -12.448 -12.052 1.00 82.56 369 LYS A O 1
ATOM 2932 N N . MET A 1 370 ? 17.117 -13.440 -11.499 1.00 85.31 370 MET A N 1
ATOM 2933 C CA . MET A 1 370 ? 16.716 -13.762 -10.119 1.00 85.31 370 MET A CA 1
ATOM 2934 C C . MET A 1 370 ? 16.465 -12.506 -9.271 1.00 85.31 370 MET A C 1
ATOM 2936 O O . MET A 1 370 ? 15.554 -12.490 -8.448 1.00 85.31 370 MET A O 1
ATOM 2940 N N . PHE A 1 371 ? 17.238 -11.439 -9.490 1.00 84.38 371 PHE A N 1
ATOM 2941 C CA . PHE A 1 371 ? 17.042 -10.155 -8.816 1.00 84.38 371 PHE A CA 1
ATOM 2942 C C . PHE A 1 371 ? 15.803 -9.421 -9.354 1.00 84.38 371 PHE A C 1
ATOM 2944 O O . PHE A 1 371 ? 15.026 -8.898 -8.561 1.00 84.38 371 PHE A O 1
ATOM 2951 N N . GLY A 1 372 ? 15.551 -9.472 -10.668 1.00 82.69 372 GLY A N 1
ATOM 2952 C CA . GLY A 1 372 ? 14.312 -8.967 -11.275 1.00 82.69 372 GLY A CA 1
ATOM 2953 C C . GLY A 1 372 ? 13.051 -9.644 -10.717 1.00 82.69 372 GLY A C 1
ATOM 2954 O O . GLY A 1 372 ? 12.131 -8.961 -10.270 1.00 82.69 372 GLY A O 1
ATOM 2955 N N . TRP A 1 373 ? 13.040 -10.980 -10.629 1.00 87.25 373 TRP A N 1
ATOM 2956 C CA . TRP A 1 373 ? 11.966 -11.722 -9.953 1.00 87.25 373 TRP A CA 1
ATOM 2957 C C . TRP A 1 373 ? 11.836 -11.359 -8.467 1.00 87.25 373 TRP A C 1
ATOM 2959 O O . TRP A 1 373 ? 10.719 -11.215 -7.973 1.00 87.25 373 TRP A O 1
ATOM 2969 N N . GLY A 1 374 ? 12.955 -11.144 -7.767 1.00 87.38 374 GLY A N 1
ATOM 2970 C CA . GLY A 1 374 ? 12.965 -10.657 -6.386 1.00 87.38 374 GLY A CA 1
ATOM 2971 C C . GLY A 1 374 ? 12.309 -9.280 -6.222 1.00 87.38 374 GLY A C 1
ATOM 2972 O O . GLY A 1 374 ? 11.531 -9.086 -5.290 1.00 87.38 374 GLY A O 1
ATOM 2973 N N . LEU A 1 375 ? 12.553 -8.345 -7.149 1.00 85.06 375 LEU A N 1
ATOM 2974 C CA . LEU A 1 375 ? 11.907 -7.027 -7.160 1.00 85.06 375 LEU A CA 1
ATOM 2975 C C . LEU A 1 375 ? 10.401 -7.112 -7.446 1.00 85.06 375 LEU A C 1
ATOM 2977 O O . LEU A 1 375 ? 9.627 -6.420 -6.787 1.00 85.06 375 LEU A O 1
ATOM 2981 N N . ILE A 1 376 ? 9.971 -7.975 -8.373 1.00 87.94 376 ILE A N 1
ATOM 2982 C CA . ILE A 1 376 ? 8.541 -8.204 -8.653 1.00 87.94 376 ILE A CA 1
ATOM 2983 C C . ILE A 1 376 ? 7.850 -8.820 -7.428 1.00 87.94 376 ILE A C 1
ATOM 2985 O O . ILE A 1 376 ? 6.811 -8.323 -6.996 1.00 87.94 376 ILE A O 1
ATOM 2989 N N . GLY A 1 377 ? 8.449 -9.848 -6.815 1.00 87.75 377 GLY A N 1
ATOM 2990 C CA . GLY A 1 377 ? 7.936 -10.469 -5.591 1.00 87.75 377 GLY A CA 1
ATOM 2991 C C . GLY A 1 377 ? 7.847 -9.484 -4.422 1.00 87.75 377 GLY A C 1
ATOM 2992 O O . GLY A 1 377 ? 6.815 -9.406 -3.759 1.00 87.75 377 GLY A O 1
ATOM 2993 N N . PHE A 1 378 ? 8.882 -8.663 -4.218 1.00 87.44 378 PHE A N 1
ATOM 2994 C CA . PHE A 1 378 ? 8.863 -7.579 -3.233 1.00 87.44 378 PHE A CA 1
ATOM 2995 C C . PHE A 1 378 ? 7.773 -6.541 -3.536 1.00 87.44 378 PHE A C 1
ATOM 2997 O O . PHE A 1 378 ? 7.058 -6.129 -2.626 1.00 87.44 378 PHE A O 1
ATOM 3004 N N . GLY A 1 379 ? 7.594 -6.154 -4.804 1.00 85.56 379 GLY A N 1
ATOM 3005 C CA . GLY A 1 379 ? 6.537 -5.237 -5.237 1.00 85.56 379 GLY A CA 1
ATOM 3006 C C . GLY A 1 379 ? 5.133 -5.767 -4.938 1.00 85.56 379 GLY A C 1
ATOM 3007 O O . GLY A 1 379 ? 4.306 -5.035 -4.397 1.00 85.56 379 GLY A O 1
ATOM 3008 N N . LEU A 1 380 ? 4.878 -7.051 -5.204 1.00 87.38 380 LEU A N 1
ATOM 3009 C CA . LEU A 1 380 ? 3.604 -7.708 -4.892 1.00 87.38 380 LEU A CA 1
ATOM 3010 C C . LEU A 1 380 ? 3.366 -7.827 -3.377 1.00 87.38 380 LEU A C 1
ATOM 3012 O O . LEU A 1 380 ? 2.272 -7.513 -2.909 1.00 87.38 380 LEU A O 1
ATOM 3016 N N . LEU A 1 381 ? 4.384 -8.203 -2.594 1.00 89.81 381 LEU A N 1
ATOM 3017 C CA . LEU A 1 381 ? 4.294 -8.270 -1.128 1.00 89.81 381 LEU A CA 1
ATOM 3018 C C . LEU A 1 381 ? 4.070 -6.886 -0.498 1.00 89.81 381 LEU A C 1
ATOM 3020 O O . LEU A 1 381 ? 3.219 -6.738 0.380 1.00 89.81 381 LEU A O 1
ATOM 3024 N N . ALA A 1 382 ? 4.772 -5.856 -0.978 1.00 88.69 382 ALA A N 1
ATOM 3025 C CA . ALA A 1 382 ? 4.557 -4.471 -0.567 1.00 88.69 382 ALA A CA 1
ATOM 3026 C C . ALA A 1 382 ? 3.152 -3.982 -0.957 1.00 88.69 382 ALA A C 1
ATOM 3028 O O . ALA A 1 382 ? 2.486 -3.329 -0.150 1.00 88.69 382 ALA A O 1
ATOM 3029 N N . GLY A 1 383 ? 2.668 -4.348 -2.148 1.00 90.19 383 GLY A N 1
ATOM 3030 C CA . GLY A 1 383 ? 1.307 -4.072 -2.609 1.00 90.19 383 GLY A CA 1
ATOM 3031 C C . GLY A 1 383 ? 0.240 -4.715 -1.720 1.00 90.19 383 GLY A C 1
ATOM 3032 O O . GLY A 1 383 ? -0.713 -4.051 -1.313 1.00 90.19 383 GLY A O 1
ATOM 3033 N N . PHE A 1 384 ? 0.424 -5.979 -1.332 1.00 91.62 384 PHE A N 1
ATOM 3034 C CA . PHE A 1 384 ? -0.474 -6.672 -0.407 1.00 91.62 384 PHE A CA 1
ATOM 3035 C C . PHE A 1 384 ? -0.444 -6.052 0.999 1.00 91.62 384 PHE A C 1
ATOM 3037 O O . PHE A 1 384 ? -1.494 -5.722 1.550 1.00 91.62 384 PHE A O 1
ATOM 3044 N N . GLY A 1 385 ? 0.745 -5.805 1.559 1.00 92.19 385 GLY A N 1
ATOM 3045 C CA . GLY A 1 385 ? 0.898 -5.194 2.884 1.00 92.19 385 GLY A CA 1
ATOM 3046 C C . GLY A 1 385 ? 0.300 -3.785 2.969 1.00 92.19 385 GLY A C 1
ATOM 3047 O O . GLY A 1 385 ? -0.404 -3.461 3.926 1.00 92.19 385 GLY A O 1
ATOM 3048 N N . THR A 1 386 ? 0.499 -2.957 1.941 1.00 94.25 386 THR A N 1
ATOM 3049 C CA . THR A 1 386 ? -0.109 -1.615 1.864 1.00 94.25 386 THR A CA 1
ATOM 3050 C C . THR A 1 386 ? -1.610 -1.658 1.552 1.00 94.25 386 THR A C 1
ATOM 3052 O O . THR A 1 386 ? -2.342 -0.788 2.035 1.00 94.25 386 THR A O 1
ATOM 3055 N N . THR A 1 387 ? -2.106 -2.698 0.866 1.00 93.88 387 THR A N 1
ATOM 3056 C CA . THR A 1 387 ? -3.551 -2.967 0.747 1.00 93.88 387 THR A CA 1
ATOM 3057 C C . THR A 1 387 ? -4.144 -3.271 2.119 1.00 93.88 387 THR A C 1
ATOM 3059 O O . THR A 1 387 ? -5.109 -2.626 2.521 1.00 93.88 387 THR A O 1
ATOM 3062 N N . TRP A 1 388 ? -3.541 -4.196 2.873 1.00 92.12 388 TRP A N 1
ATOM 3063 C CA . TRP A 1 388 ? -3.990 -4.583 4.213 1.00 92.12 388 TRP A CA 1
ATOM 3064 C C . TRP A 1 388 ? -3.984 -3.400 5.191 1.00 92.12 388 TRP A C 1
ATOM 3066 O O . TRP A 1 388 ? -4.987 -3.156 5.863 1.00 92.12 388 TRP A O 1
ATOM 3076 N N . LEU A 1 389 ? -2.908 -2.603 5.216 1.00 91.25 389 LEU A N 1
ATOM 3077 C CA . LEU A 1 389 ? -2.838 -1.370 6.011 1.00 91.25 389 LEU A CA 1
ATOM 3078 C C . LEU A 1 389 ? -3.938 -0.369 5.621 1.00 91.25 389 LEU A C 1
ATOM 3080 O O . LEU A 1 389 ? -4.591 0.196 6.501 1.00 91.25 389 LEU A O 1
ATOM 3084 N N . GLY A 1 390 ? -4.188 -0.183 4.321 1.00 91.06 390 GLY A N 1
ATOM 3085 C CA . GLY A 1 390 ? -5.250 0.691 3.824 1.00 91.06 390 GLY A CA 1
ATOM 3086 C C . GLY A 1 390 ? -6.634 0.213 4.256 1.00 91.06 390 GLY A C 1
ATOM 3087 O O . GLY A 1 390 ? -7.373 0.958 4.904 1.00 91.06 390 GLY A O 1
ATOM 3088 N N . VAL A 1 391 ? -6.959 -1.051 3.971 1.00 89.94 391 VAL A N 1
ATOM 3089 C CA . VAL A 1 391 ? -8.222 -1.697 4.359 1.00 89.94 391 VAL A CA 1
ATOM 3090 C C . VAL A 1 391 ? -8.423 -1.661 5.877 1.00 89.94 391 VAL A C 1
ATOM 3092 O O . VAL A 1 391 ? -9.541 -1.416 6.317 1.00 89.94 391 VAL A O 1
ATOM 3095 N N . ARG A 1 392 ? -7.370 -1.792 6.696 1.00 87.12 392 ARG A N 1
ATOM 3096 C CA . ARG A 1 392 ? -7.457 -1.663 8.163 1.00 87.12 392 ARG A CA 1
ATOM 3097 C C . ARG A 1 392 ? -7.887 -0.259 8.613 1.00 87.12 392 ARG A C 1
ATOM 3099 O O . ARG A 1 392 ? -8.769 -0.147 9.462 1.00 87.12 392 ARG A O 1
ATOM 3106 N N . GLN A 1 393 ? -7.324 0.807 8.033 1.00 86.06 393 GLN A N 1
ATOM 3107 C CA . GLN A 1 393 ? -7.752 2.190 8.325 1.00 86.06 393 GLN A CA 1
ATOM 3108 C C . GLN A 1 393 ? -9.187 2.459 7.832 1.00 86.06 393 GLN A C 1
ATOM 3110 O O . GLN A 1 393 ? -9.975 3.136 8.495 1.00 86.06 393 GLN A O 1
ATOM 3115 N N . ILE A 1 394 ? -9.539 1.888 6.678 1.00 88.44 394 ILE A N 1
ATOM 3116 C CA . ILE A 1 394 ? -10.852 2.026 6.037 1.00 88.44 394 ILE A CA 1
ATOM 3117 C C . ILE A 1 394 ? -11.945 1.263 6.795 1.00 88.44 394 ILE A C 1
ATOM 3119 O O . ILE A 1 394 ? -13.035 1.807 6.954 1.00 88.44 394 ILE A O 1
ATOM 3123 N N . LYS A 1 395 ? -11.661 0.061 7.319 1.00 86.88 395 LYS A N 1
ATOM 3124 C CA . LYS A 1 395 ? -12.587 -0.713 8.165 1.00 86.88 395 LYS A CA 1
ATOM 3125 C C . LYS A 1 395 ? -13.000 0.100 9.387 1.00 86.88 395 LYS A C 1
ATOM 3127 O O . LYS A 1 395 ? -14.184 0.168 9.686 1.00 86.88 395 LYS A O 1
ATOM 3132 N N . PHE A 1 396 ? -12.051 0.770 10.048 1.00 83.50 396 PHE A N 1
ATOM 3133 C CA . PHE A 1 396 ? -12.388 1.645 11.169 1.00 83.50 396 PHE A CA 1
ATOM 3134 C C . PHE A 1 396 ? -13.270 2.826 10.736 1.00 83.50 396 PHE A C 1
ATOM 3136 O O . PHE A 1 396 ? -14.295 3.078 11.356 1.00 83.50 396 PHE A O 1
ATOM 3143 N N . LYS A 1 397 ? -12.936 3.513 9.635 1.00 89.00 397 LYS A N 1
ATOM 3144 C CA . LYS A 1 397 ? -13.792 4.590 9.113 1.00 89.00 397 LYS A CA 1
ATOM 3145 C C . LYS A 1 397 ? -15.215 4.111 8.785 1.00 89.00 397 LYS A C 1
ATOM 3147 O O . LYS A 1 397 ? -16.164 4.837 9.043 1.00 89.00 397 LYS A O 1
ATOM 3152 N N . ARG A 1 398 ? -15.368 2.918 8.211 1.00 87.62 398 ARG A N 1
ATOM 3153 C CA . ARG A 1 398 ? -16.685 2.373 7.841 1.00 87.62 398 ARG A CA 1
ATOM 3154 C C . ARG A 1 398 ? -17.439 1.808 9.042 1.00 87.62 398 ARG A C 1
ATOM 3156 O O . ARG A 1 398 ? -18.656 1.761 9.010 1.00 87.62 398 ARG A O 1
ATOM 3163 N N . CYS A 1 399 ? -16.740 1.492 10.131 1.00 85.62 399 CYS A N 1
ATOM 3164 C CA . CYS A 1 399 ? -17.362 1.291 11.435 1.00 85.62 399 CYS A CA 1
ATOM 3165 C C . CYS A 1 399 ? -18.067 2.566 11.926 1.00 85.62 399 CYS A C 1
ATOM 3167 O O . CYS A 1 399 ? -19.157 2.446 12.459 1.00 85.62 399 CYS A O 1
ATOM 3169 N N . ILE A 1 400 ? -17.496 3.760 11.698 1.00 88.44 400 ILE A N 1
ATOM 3170 C CA . ILE A 1 400 ? -18.178 5.043 11.970 1.00 88.44 400 ILE A CA 1
ATOM 3171 C C . ILE A 1 400 ? -19.395 5.198 11.045 1.00 88.44 400 ILE A C 1
ATOM 3173 O O . ILE A 1 400 ? -20.508 5.395 11.505 1.00 88.44 400 ILE A O 1
ATOM 3177 N N . GLU A 1 401 ? -19.201 5.052 9.729 1.00 87.12 401 GLU A N 1
ATOM 3178 C CA . GLU A 1 401 ? -20.268 5.281 8.731 1.00 87.12 401 GLU A CA 1
ATOM 3179 C C . GLU A 1 401 ? -21.466 4.313 8.826 1.00 87.12 401 GLU A C 1
ATOM 3181 O O . GLU A 1 401 ? -22.494 4.588 8.213 1.00 87.12 401 GLU A O 1
ATOM 3186 N N . ASN A 1 402 ? -21.335 3.198 9.554 1.00 85.50 402 ASN A N 1
ATOM 3187 C CA . ASN A 1 402 ? -22.351 2.148 9.687 1.00 85.50 402 ASN A CA 1
ATOM 3188 C C . ASN A 1 402 ? -22.873 1.972 11.135 1.00 85.50 402 ASN A C 1
ATOM 3190 O O . ASN A 1 402 ? -23.625 1.028 11.379 1.00 85.50 402 ASN A O 1
ATOM 3194 N N . LEU A 1 403 ? -22.446 2.792 12.104 1.00 86.44 403 LEU A N 1
ATOM 3195 C CA . LEU A 1 403 ? -22.840 2.680 13.517 1.00 86.44 403 LEU A CA 1
ATOM 3196 C C . LEU A 1 403 ? -23.644 3.930 13.923 1.00 86.44 403 LEU A C 1
ATOM 3198 O O . LEU A 1 403 ? -23.079 5.022 13.909 1.00 86.44 403 LEU A O 1
ATOM 3202 N N . PRO A 1 404 ? -24.940 3.814 14.272 1.00 82.62 404 PRO A N 1
ATOM 3203 C CA . PRO A 1 404 ? -25.727 4.966 14.703 1.00 82.62 404 PRO A CA 1
ATOM 3204 C C . PRO A 1 404 ? -25.212 5.517 16.041 1.00 82.62 404 PRO A C 1
ATOM 3206 O O . PRO A 1 404 ? -24.788 4.761 16.918 1.00 82.62 404 PRO A O 1
ATOM 3209 N N . THR A 1 405 ? -25.269 6.841 16.211 1.00 86.81 405 THR A N 1
ATOM 3210 C CA . THR A 1 405 ? -24.935 7.493 17.484 1.00 86.81 405 THR A CA 1
ATOM 3211 C C . THR A 1 405 ? -26.004 7.186 18.529 1.00 86.81 405 THR A C 1
ATOM 3213 O O . THR A 1 405 ? -27.162 7.565 18.366 1.00 86.81 405 THR A O 1
ATOM 3216 N N . SER A 1 406 ? -25.611 6.558 19.631 1.00 85.44 406 SER A N 1
ATOM 3217 C CA . SER A 1 406 ? -26.462 6.360 20.801 1.00 85.44 406 SER A CA 1
ATOM 3218 C C . SER A 1 406 ? -26.518 7.629 21.660 1.00 85.44 406 SER A C 1
ATOM 3220 O O . SER A 1 406 ? -25.502 8.286 21.898 1.00 85.44 406 SER A O 1
ATOM 3222 N N . LYS A 1 407 ? -27.713 7.936 22.171 1.00 85.06 407 LYS A N 1
ATOM 3223 C CA . LYS A 1 407 ? -27.933 8.882 23.281 1.00 85.06 407 LYS A CA 1
ATOM 3224 C C . LYS A 1 407 ? -27.249 8.336 24.537 1.00 85.06 407 LYS A C 1
ATOM 3226 O O . LYS A 1 407 ? -27.286 7.122 24.735 1.00 85.06 407 LYS A O 1
ATOM 3231 N N . ALA A 1 408 ? -26.679 9.179 25.397 1.00 84.38 408 ALA A N 1
ATOM 3232 C CA . ALA A 1 408 ? -25.914 8.720 26.565 1.00 84.38 408 ALA A CA 1
ATOM 3233 C C . ALA A 1 408 ? -26.730 7.808 27.506 1.00 84.38 408 ALA A C 1
ATOM 3235 O O . ALA A 1 408 ? -26.211 6.794 27.968 1.00 84.38 408 ALA A O 1
ATOM 3236 N N . SER A 1 409 ? -28.018 8.108 27.722 1.00 77.56 409 SER A N 1
ATOM 3237 C CA . SER A 1 409 ? -28.929 7.266 28.520 1.00 77.56 409 SER A CA 1
ATOM 3238 C C . SER A 1 409 ? -29.492 6.043 27.778 1.00 77.56 409 SER A C 1
ATOM 3240 O O . SER A 1 409 ? -30.083 5.169 28.405 1.00 77.56 409 SER A O 1
ATOM 3242 N N . GLY A 1 410 ? -29.314 5.970 26.455 1.00 72.94 410 GLY A N 1
ATOM 3243 C CA . GLY A 1 410 ? -29.792 4.893 25.578 1.00 72.94 410 GLY A CA 1
ATOM 3244 C C . GLY A 1 410 ? -28.679 4.003 25.021 1.00 72.94 410 GLY A C 1
ATOM 3245 O O . GLY A 1 410 ? -28.884 3.320 24.018 1.00 72.94 410 GLY A O 1
ATOM 3246 N N . VAL A 1 411 ? -27.488 4.029 25.623 1.00 83.50 411 VAL A N 1
ATOM 3247 C CA . VAL A 1 411 ? -26.393 3.121 25.266 1.00 83.50 411 VAL A CA 1
ATOM 3248 C C . VAL A 1 411 ? -26.747 1.698 25.697 1.00 83.50 411 VAL A C 1
ATOM 3250 O O . VAL A 1 411 ? -27.165 1.467 26.827 1.00 83.50 411 VAL A O 1
ATOM 3253 N N . VAL A 1 412 ? -26.541 0.731 24.802 1.00 78.88 412 VAL A N 1
ATOM 3254 C CA . VAL A 1 412 ? -26.847 -0.691 25.023 1.00 78.88 412 VAL A CA 1
ATOM 3255 C C . VAL A 1 412 ? -25.556 -1.512 24.971 1.00 78.88 412 VAL A C 1
ATOM 3257 O O . VAL A 1 412 ? -24.625 -1.153 24.251 1.00 78.88 412 VAL A O 1
ATOM 3260 N N . TYR A 1 413 ? -25.501 -2.628 25.706 1.00 83.69 413 TYR A N 1
ATOM 3261 C CA . TYR A 1 413 ? -24.345 -3.529 25.763 1.00 83.69 413 TYR A CA 1
ATOM 3262 C C . TYR A 1 413 ? -23.789 -3.905 24.371 1.00 83.69 413 TYR A C 1
ATOM 3264 O O . TYR A 1 413 ? -24.525 -4.320 23.468 1.00 83.69 413 TYR A O 1
ATOM 3272 N N . GLY A 1 414 ? -22.467 -3.802 24.211 1.00 85.56 414 GLY A N 1
ATOM 3273 C CA . GLY A 1 414 ? -21.756 -4.025 22.949 1.00 85.56 414 GLY A CA 1
ATOM 3274 C C . GLY A 1 414 ? -21.151 -2.745 22.362 1.00 85.56 414 GLY A C 1
ATOM 3275 O O . GLY A 1 414 ? -20.969 -1.749 23.049 1.00 85.56 414 GLY A O 1
ATOM 3276 N N . LEU A 1 415 ? -20.772 -2.773 21.083 1.00 89.19 415 LEU A N 1
ATOM 3277 C CA . LEU A 1 415 ? -20.194 -1.611 20.394 1.00 89.19 415 LEU A CA 1
ATOM 3278 C C . LEU A 1 415 ? -21.233 -0.487 20.235 1.00 89.19 415 LEU A C 1
ATOM 3280 O O . LEU A 1 415 ? -22.264 -0.724 19.596 1.00 89.19 415 LEU A O 1
ATOM 3284 N N . ALA A 1 416 ? -20.909 0.706 20.739 1.00 89.19 416 ALA A N 1
ATOM 3285 C CA . ALA A 1 416 ? -21.724 1.919 20.668 1.00 89.19 416 ALA A CA 1
ATOM 3286 C C . ALA A 1 416 ? -20.878 3.155 20.296 1.00 89.19 416 ALA A C 1
ATOM 3288 O O . ALA A 1 416 ? -19.665 3.187 20.529 1.00 89.19 416 ALA A O 1
ATOM 3289 N N . GLU A 1 417 ? -21.528 4.174 19.729 1.00 92.12 417 GLU A N 1
ATOM 3290 C CA . GLU A 1 417 ? -20.970 5.515 19.502 1.00 92.12 417 GLU A CA 1
ATOM 3291 C C . GLU A 1 417 ? -21.704 6.526 20.391 1.00 92.12 417 GLU A C 1
ATOM 3293 O O . GLU A 1 417 ? -22.929 6.511 20.430 1.00 92.12 417 GLU A O 1
ATOM 3298 N N . VAL A 1 418 ? -20.978 7.425 21.061 1.00 92.75 418 VAL A N 1
ATOM 3299 C CA . VAL A 1 418 ? -21.549 8.480 21.918 1.00 92.75 418 VAL A CA 1
ATOM 3300 C C . VAL A 1 418 ? -20.913 9.835 21.591 1.00 92.75 418 VAL A C 1
ATOM 3302 O O . VAL A 1 418 ? -19.719 9.924 21.279 1.00 92.75 418 VAL A O 1
ATOM 3305 N N . LYS A 1 419 ? -21.722 10.901 21.661 1.00 95.00 419 LYS A N 1
ATOM 3306 C CA . LYS A 1 419 ? -21.318 12.302 21.460 1.00 95.00 419 LYS A CA 1
ATOM 3307 C C . LYS A 1 419 ? -21.860 13.162 22.605 1.00 95.00 419 LYS A C 1
ATOM 3309 O O . LYS A 1 419 ? -23.063 13.164 22.835 1.00 95.00 419 LYS A O 1
ATOM 3314 N N . GLY A 1 420 ? -20.990 13.899 23.291 1.00 94.69 420 GLY A N 1
ATOM 3315 C CA . GLY A 1 420 ? -21.351 14.703 24.465 1.00 94.69 420 GLY A CA 1
ATOM 3316 C C . GLY A 1 420 ? -20.135 15.364 25.117 1.00 94.69 420 GLY A C 1
ATOM 3317 O O . GLY A 1 420 ? -19.004 15.144 24.693 1.00 94.69 420 GLY A O 1
ATOM 3318 N N . LYS A 1 421 ? -20.330 16.177 26.154 1.00 96.50 421 LYS A N 1
ATOM 3319 C CA . LYS A 1 421 ? -19.259 16.951 26.805 1.00 96.50 421 LYS A CA 1
ATOM 3320 C C . LYS A 1 421 ? -18.517 16.145 27.857 1.00 96.50 421 LYS A C 1
ATOM 3322 O O . LYS A 1 421 ? -19.128 15.391 28.604 1.00 96.50 421 LYS A O 1
ATOM 3327 N N . ALA A 1 422 ? -17.207 16.354 27.965 1.00 95.31 422 ALA A N 1
ATOM 3328 C CA . ALA A 1 422 ? -16.417 15.793 29.056 1.00 95.31 422 ALA A CA 1
ATOM 3329 C C . ALA A 1 422 ? -16.667 16.560 30.366 1.00 95.31 422 ALA A C 1
ATOM 3331 O O . ALA A 1 422 ? -16.288 17.733 30.475 1.00 95.31 422 ALA A O 1
ATOM 3332 N N . VAL A 1 423 ? -17.264 15.900 31.358 1.00 95.06 423 VAL A N 1
ATOM 3333 C CA . VAL A 1 423 ? -17.527 16.459 32.692 1.00 95.06 423 VAL A CA 1
ATOM 3334 C C . VAL A 1 423 ? -16.955 15.571 33.803 1.00 95.06 423 VAL A C 1
ATOM 3336 O O . VAL A 1 423 ? -16.635 14.397 33.594 1.00 95.06 423 VAL A O 1
ATOM 3339 N N . ASP A 1 424 ? -16.768 16.170 34.980 1.00 93.56 424 ASP A N 1
ATOM 3340 C CA . ASP A 1 424 ? -16.185 15.511 36.152 1.00 93.56 424 ASP A CA 1
ATOM 3341 C C . ASP A 1 424 ? -17.109 14.402 36.677 1.00 93.56 424 ASP A C 1
ATOM 3343 O O . ASP A 1 424 ? -18.332 14.497 36.556 1.00 93.56 424 ASP A O 1
ATOM 3347 N N . MET A 1 425 ? -16.530 13.364 37.288 1.00 88.75 425 MET A N 1
ATOM 3348 C CA . MET A 1 425 ? -17.320 12.400 38.060 1.00 88.75 425 MET A CA 1
ATOM 3349 C C . MET A 1 425 ? -17.602 12.968 39.454 1.00 88.75 425 MET A C 1
ATOM 3351 O O . MET A 1 425 ? -16.810 13.752 39.985 1.00 88.75 425 MET A O 1
ATOM 3355 N N . GLU A 1 426 ? -18.702 12.555 40.081 1.00 82.69 426 GLU A N 1
ATOM 3356 C CA . GLU A 1 426 ? -19.005 12.968 41.452 1.00 82.69 426 GLU A CA 1
ATOM 3357 C C . GLU A 1 426 ? -17.870 12.534 42.401 1.00 82.69 426 GLU A C 1
ATOM 3359 O O . GLU A 1 426 ? -17.430 11.386 42.392 1.00 82.69 426 GLU A O 1
ATOM 3364 N N . GLY A 1 427 ? -17.319 13.490 43.157 1.00 76.69 427 GLY A N 1
ATOM 3365 C CA . GLY A 1 427 ? -16.145 13.277 44.012 1.00 76.69 427 GLY A CA 1
ATOM 3366 C C . GLY A 1 427 ? -14.774 13.234 43.309 1.00 76.69 427 GLY A C 1
ATOM 3367 O O . GLY A 1 427 ? -13.774 13.052 44.001 1.00 76.69 427 GLY A O 1
ATOM 3368 N N . SER A 1 428 ? -14.672 13.426 41.984 1.00 82.56 428 SER A N 1
ATOM 3369 C CA . SER A 1 428 ? -13.393 13.370 41.246 1.00 82.56 428 SER A CA 1
ATOM 3370 C C . SER A 1 428 ? -13.166 14.586 40.338 1.00 82.56 428 SER A C 1
ATOM 3372 O O . SER A 1 428 ? -13.758 14.696 39.265 1.00 82.56 428 SER A O 1
ATOM 3374 N N . GLU A 1 429 ? -12.267 15.494 40.736 1.00 86.19 429 GLU A N 1
ATOM 3375 C CA . GLU A 1 429 ? -11.854 16.628 39.893 1.00 86.19 429 GLU A CA 1
ATOM 3376 C C . GLU A 1 429 ? -10.907 16.201 38.756 1.00 86.19 429 GLU A C 1
ATOM 3378 O O . GLU A 1 429 ? -10.004 15.381 38.946 1.00 86.19 429 GLU A O 1
ATOM 3383 N N . ALA A 1 430 ? -11.046 16.826 37.583 1.00 88.94 430 ALA A N 1
ATOM 3384 C CA . ALA A 1 430 ? -10.080 16.715 36.491 1.00 88.94 430 ALA A CA 1
ATOM 3385 C C . ALA A 1 430 ? -8.654 17.131 36.913 1.00 88.94 430 ALA A C 1
ATOM 3387 O O . ALA A 1 430 ? -8.412 18.274 37.320 1.00 88.94 430 ALA A O 1
ATOM 3388 N N . ALA A 1 431 ? -7.681 16.238 36.717 1.00 90.44 431 ALA A N 1
ATOM 3389 C CA . ALA A 1 431 ? -6.264 16.529 36.928 1.00 90.44 431 ALA A CA 1
ATOM 3390 C C . ALA A 1 431 ? -5.758 17.675 36.028 1.00 90.44 431 ALA A C 1
ATOM 3392 O O . ALA A 1 431 ? -6.366 18.013 35.013 1.00 90.44 431 ALA A O 1
ATOM 3393 N N . ARG A 1 432 ? -4.615 18.287 36.366 1.00 93.12 432 ARG A N 1
ATOM 3394 C CA . ARG A 1 432 ? -4.071 19.435 35.614 1.00 93.12 432 ARG A CA 1
ATOM 3395 C C . ARG A 1 432 ? -2.924 19.048 34.684 1.00 93.12 432 ARG A C 1
ATOM 3397 O O . ARG A 1 432 ? -1.989 18.368 35.099 1.00 93.12 432 ARG A O 1
ATOM 3404 N N . GLY A 1 433 ? -2.968 19.546 33.447 1.00 91.06 433 GLY A N 1
ATOM 3405 C CA . GLY A 1 433 ? -1.925 19.331 32.440 1.00 91.06 433 GLY A CA 1
ATOM 3406 C C . GLY A 1 433 ? -0.563 19.911 32.873 1.00 91.06 433 GLY A C 1
ATOM 3407 O O . GLY A 1 433 ? -0.531 21.074 33.284 1.00 91.06 433 GLY A O 1
ATOM 3408 N N . PRO A 1 434 ? 0.567 19.175 32.769 1.00 91.75 434 PRO A N 1
ATOM 3409 C CA . PRO A 1 434 ? 1.863 19.617 33.307 1.00 91.75 434 PRO A CA 1
ATOM 3410 C C . PRO A 1 434 ? 2.440 20.902 32.696 1.00 91.75 434 PRO A C 1
ATOM 3412 O O . PRO A 1 434 ? 3.308 21.527 33.302 1.00 91.75 434 PRO A O 1
ATOM 3415 N N . LEU A 1 435 ? 2.000 21.290 31.492 1.00 92.69 435 LEU A N 1
ATOM 3416 C CA . LEU A 1 435 ? 2.514 22.458 30.767 1.00 92.69 435 LEU A CA 1
ATOM 3417 C C . LEU A 1 435 ? 1.448 23.550 30.588 1.00 92.69 435 LEU A C 1
ATOM 3419 O O . LEU A 1 435 ? 1.787 24.729 30.479 1.00 92.69 435 LEU A O 1
ATOM 3423 N N . SER A 1 436 ? 0.171 23.165 30.526 1.00 92.19 436 SER A N 1
ATOM 3424 C CA . SER A 1 436 ? -0.967 24.072 30.350 1.00 92.19 436 SER A CA 1
ATOM 3425 C C . SER A 1 436 ? -1.696 24.438 31.643 1.00 92.19 436 SER A C 1
ATOM 3427 O O . SER A 1 436 ? -2.524 25.350 31.618 1.00 92.19 436 SER A O 1
ATOM 3429 N N . PHE A 1 437 ? -1.448 23.710 32.739 1.00 92.94 437 PHE A N 1
ATOM 3430 C CA . PHE A 1 437 ? -2.130 23.801 34.042 1.00 92.94 437 PHE A CA 1
ATOM 3431 C C . PHE A 1 437 ? -3.670 23.752 33.975 1.00 92.94 437 PHE A C 1
ATOM 3433 O O . PHE A 1 437 ? -4.354 24.094 34.941 1.00 92.94 437 PHE A O 1
ATOM 3440 N N . SER A 1 438 ? -4.215 23.321 32.835 1.00 92.44 438 SER A N 1
ATOM 3441 C CA . SER A 1 438 ? -5.648 23.271 32.543 1.00 92.44 438 SER A CA 1
ATOM 3442 C C . SER A 1 438 ? -6.253 21.951 33.042 1.00 92.44 438 SER A C 1
ATOM 3444 O O . SER A 1 438 ? -5.561 20.937 32.953 1.00 92.44 438 SER A O 1
ATOM 3446 N N . PRO A 1 439 ? -7.511 21.929 33.523 1.00 94.19 439 PRO A N 1
ATOM 3447 C CA . PRO A 1 439 ? -8.198 20.695 33.911 1.00 94.19 439 PRO A CA 1
ATOM 3448 C C . PRO A 1 439 ? -8.419 19.777 32.699 1.00 94.19 439 PRO A C 1
ATOM 3450 O O . PRO A 1 439 ? -8.983 20.199 31.683 1.00 94.19 439 PRO A O 1
ATOM 3453 N N . CYS A 1 440 ? -7.961 18.530 32.796 1.00 93.75 440 CYS A N 1
ATOM 3454 C CA . CYS A 1 440 ? -7.943 17.552 31.715 1.00 93.75 440 CYS A CA 1
ATOM 3455 C C . CYS A 1 440 ? -8.014 16.097 32.203 1.00 93.75 440 CYS A C 1
ATOM 3457 O O . CYS A 1 440 ? -7.235 15.683 33.058 1.00 93.75 440 CYS A O 1
ATOM 3459 N N . TYR A 1 441 ? -8.886 15.306 31.573 1.00 94.06 441 TYR A N 1
ATOM 3460 C CA . TYR A 1 441 ? -9.023 13.863 31.820 1.00 94.06 441 TYR A CA 1
ATOM 3461 C C . TYR A 1 441 ? -7.979 13.035 31.062 1.00 94.06 441 TYR A C 1
ATOM 3463 O O . TYR A 1 441 ? -7.658 11.912 31.438 1.00 94.06 441 TYR A O 1
ATOM 3471 N N . TYR A 1 442 ? -7.416 13.603 29.996 1.00 94.81 442 TYR A N 1
ATOM 3472 C CA . TYR A 1 442 ? -6.274 13.035 29.292 1.00 94.81 442 TYR A CA 1
ATOM 3473 C C . TYR A 1 442 ? -5.212 14.099 29.069 1.00 94.81 442 TYR A C 1
ATOM 3475 O O . TYR A 1 442 ? -5.512 15.194 28.579 1.00 94.81 442 TYR A O 1
ATOM 3483 N N . TYR A 1 443 ? -3.958 13.737 29.318 1.00 94.50 443 TYR A N 1
ATOM 3484 C CA . TYR A 1 443 ? -2.824 14.409 28.702 1.00 94.50 443 TYR A CA 1
ATOM 3485 C C . TYR A 1 443 ? -1.733 13.409 28.338 1.00 94.50 443 TYR A C 1
ATOM 3487 O O . TYR A 1 443 ? -1.482 12.454 29.066 1.00 94.50 443 TYR A O 1
ATOM 3495 N N . ARG A 1 444 ? -1.014 13.694 27.252 1.00 95.69 444 ARG A N 1
ATOM 3496 C CA . ARG A 1 444 ? 0.314 13.140 26.984 1.00 95.69 444 ARG A CA 1
ATOM 3497 C C . ARG A 1 444 ? 1.337 14.265 26.974 1.00 95.69 444 ARG A C 1
ATOM 3499 O O . ARG A 1 444 ? 1.228 15.194 26.171 1.00 95.69 444 ARG A O 1
ATOM 3506 N N . TYR A 1 445 ? 2.311 14.180 27.870 1.00 95.81 445 TYR A N 1
ATOM 3507 C CA . TYR A 1 445 ? 3.373 15.153 28.084 1.00 95.81 445 TYR A CA 1
ATOM 3508 C C . TYR A 1 445 ? 4.724 14.526 27.730 1.00 95.81 445 TYR A C 1
ATOM 3510 O O . TYR A 1 445 ? 5.190 13.599 28.387 1.00 95.81 445 TYR A O 1
ATOM 3518 N N . VAL A 1 446 ? 5.342 15.032 26.662 1.00 96.44 446 VAL A N 1
ATOM 3519 C CA . VAL A 1 446 ? 6.597 14.507 26.113 1.00 96.44 446 VAL A CA 1
ATOM 3520 C C . VAL A 1 446 ? 7.694 15.556 26.223 1.00 96.44 446 VAL A C 1
ATOM 3522 O O . VAL A 1 446 ? 7.560 16.657 25.678 1.00 96.44 446 VAL A O 1
ATOM 3525 N N . VAL A 1 447 ? 8.807 15.186 26.852 1.00 95.75 447 VAL A N 1
ATOM 3526 C CA . VAL A 1 447 ? 10.021 16.003 26.940 1.00 95.75 447 VAL A CA 1
ATOM 3527 C C . VAL A 1 447 ? 11.087 15.424 26.025 1.00 95.75 447 VAL A C 1
ATOM 3529 O O . VAL A 1 447 ? 11.437 14.244 26.103 1.00 95.75 447 VAL A O 1
ATOM 3532 N N . LYS A 1 448 ? 11.620 16.263 25.136 1.00 96.50 448 LYS A N 1
ATOM 3533 C CA . LYS A 1 448 ? 12.648 15.878 24.165 1.00 96.50 448 LYS A CA 1
ATOM 3534 C C . LYS A 1 448 ? 13.889 16.737 24.342 1.00 96.50 448 LYS A C 1
ATOM 3536 O O . LYS A 1 448 ? 13.795 17.961 24.375 1.00 96.50 448 LYS A O 1
ATOM 3541 N N . GLU A 1 449 ? 15.051 16.100 24.387 1.00 96.56 449 GLU A N 1
ATOM 3542 C CA . GLU A 1 449 ? 16.349 16.768 24.373 1.00 96.56 449 GLU A CA 1
ATOM 3543 C C . GLU A 1 449 ? 16.953 16.723 22.964 1.00 96.56 449 GLU A C 1
ATOM 3545 O O . GLU A 1 449 ? 16.982 15.674 22.319 1.00 96.56 449 GLU A O 1
ATOM 3550 N N . LYS A 1 450 ? 17.476 17.851 22.485 1.00 93.81 450 LYS A N 1
ATOM 3551 C CA . LYS A 1 450 ? 18.308 17.942 21.284 1.00 93.81 450 LYS A CA 1
ATOM 3552 C C . LYS A 1 450 ? 19.729 17.476 21.621 1.00 93.81 450 LYS A C 1
ATOM 3554 O O . LYS A 1 450 ? 20.504 18.218 22.224 1.00 93.81 450 LYS A O 1
ATOM 3559 N N . VAL A 1 451 ? 20.067 16.253 21.215 1.00 89.94 451 VAL A N 1
ATOM 3560 C CA . VAL A 1 451 ? 21.350 15.591 21.500 1.00 89.94 451 VAL A CA 1
ATOM 3561 C C . VAL A 1 451 ? 22.209 15.515 20.235 1.00 89.94 451 VAL A C 1
ATOM 3563 O O . VAL A 1 451 ? 21.779 14.964 19.221 1.00 89.94 451 VAL A O 1
ATOM 3566 N N . GLY A 1 452 ? 23.443 16.023 20.315 1.00 83.81 452 GLY A N 1
ATOM 3567 C CA . GLY A 1 452 ? 24.443 16.010 19.238 1.00 83.81 452 GLY A CA 1
ATOM 3568 C C . GLY A 1 452 ? 24.902 17.410 18.809 1.00 83.81 452 GLY A C 1
ATOM 3569 O O . GLY A 1 452 ? 24.285 18.412 19.162 1.00 83.81 452 GLY A O 1
ATOM 3570 N N . SER A 1 453 ? 25.994 17.471 18.038 1.00 68.88 453 SER A N 1
ATOM 3571 C CA . SER A 1 453 ? 26.439 18.692 17.338 1.00 68.88 453 SER A CA 1
ATOM 3572 C C . SER A 1 453 ? 25.397 19.117 16.295 1.00 68.88 453 SER A C 1
ATOM 3574 O O . SER A 1 453 ? 24.756 18.248 15.708 1.00 68.88 453 SER A O 1
ATOM 3576 N N . ASP A 1 454 ? 25.229 20.420 16.046 1.00 66.38 454 ASP A N 1
ATOM 3577 C CA . ASP A 1 454 ? 24.060 20.997 15.362 1.00 66.38 454 ASP A CA 1
ATOM 3578 C C . ASP A 1 454 ? 23.639 20.340 14.035 1.00 66.38 454 ASP A C 1
ATOM 3580 O O . ASP A 1 454 ? 22.439 20.195 13.805 1.00 66.38 454 ASP A O 1
ATOM 3584 N N . LYS A 1 455 ? 24.572 19.859 13.198 1.00 71.62 455 LYS A N 1
ATOM 3585 C CA . LYS A 1 455 ? 24.235 19.121 11.959 1.00 71.62 455 LYS A CA 1
ATOM 3586 C C . LYS A 1 455 ? 23.717 17.698 12.163 1.00 71.62 455 LYS A C 1
ATOM 3588 O O . LYS A 1 455 ? 22.962 17.209 11.329 1.00 71.62 455 LYS A O 1
ATOM 3593 N N . ASN A 1 456 ? 24.125 17.037 13.242 1.00 79.12 456 ASN A N 1
ATOM 3594 C CA . ASN A 1 456 ? 23.746 15.660 13.580 1.00 79.12 456 ASN A CA 1
ATOM 3595 C C . ASN A 1 456 ? 22.823 15.613 14.815 1.00 79.12 456 ASN A C 1
ATOM 3597 O O . ASN A 1 456 ? 22.641 14.555 15.421 1.00 79.12 456 ASN A O 1
ATOM 3601 N N . ALA A 1 457 ? 22.277 16.761 15.220 1.00 82.31 457 ALA A N 1
ATOM 3602 C CA . ALA A 1 457 ? 21.495 16.906 16.433 1.00 82.31 457 ALA A CA 1
ATOM 3603 C C . ALA A 1 457 ? 20.103 16.284 16.267 1.00 82.31 457 ALA A C 1
ATOM 3605 O O . ALA A 1 457 ? 19.268 16.779 15.508 1.00 82.31 457 ALA A O 1
ATOM 3606 N N . LYS A 1 458 ? 19.840 15.208 17.012 1.00 90.50 458 LYS A N 1
ATOM 3607 C CA . LYS A 1 458 ? 18.558 14.495 17.016 1.00 90.50 458 LYS A CA 1
ATOM 3608 C C . LYS A 1 458 ? 17.773 14.789 18.289 1.00 90.50 458 LYS A C 1
ATOM 3610 O O . LYS A 1 458 ? 18.349 14.907 19.368 1.00 90.50 458 LYS A O 1
ATOM 3615 N N . TRP A 1 459 ? 16.452 14.875 18.167 1.00 89.75 459 TRP A N 1
ATOM 3616 C CA . TRP A 1 459 ? 15.558 14.945 19.322 1.00 89.75 459 TRP A CA 1
ATOM 3617 C C . TRP A 1 459 ? 15.391 13.545 19.917 1.00 89.75 459 TRP A C 1
ATOM 3619 O O . TRP A 1 459 ? 14.883 12.646 19.251 1.00 89.75 459 TRP A O 1
ATOM 3629 N N . VAL A 1 460 ? 15.825 13.369 21.161 1.00 93.94 460 VAL A N 1
ATOM 3630 C CA . VAL A 1 460 ? 15.703 12.131 21.938 1.00 93.94 460 VAL A CA 1
ATOM 3631 C C . VAL A 1 460 ? 14.651 12.359 23.017 1.00 93.94 460 VAL A C 1
ATOM 3633 O O . VAL A 1 460 ? 14.732 13.342 23.750 1.00 93.94 460 VAL A O 1
ATOM 3636 N N . VAL A 1 461 ? 13.654 11.477 23.109 1.00 95.50 461 VAL A N 1
ATOM 3637 C CA . VAL A 1 461 ? 12.674 11.510 24.205 1.00 95.50 461 VAL A CA 1
ATOM 3638 C C . VAL A 1 461 ? 13.396 11.198 25.517 1.00 95.50 461 VAL A C 1
ATOM 3640 O O . VAL A 1 461 ? 14.210 10.276 25.571 1.00 95.50 461 VAL A O 1
ATOM 3643 N N . ARG A 1 462 ? 13.136 11.998 26.551 1.00 96.31 462 ARG A N 1
ATOM 3644 C CA . ARG A 1 462 ? 13.634 11.788 27.920 1.00 96.31 462 ARG A CA 1
ATOM 3645 C C . ARG A 1 462 ? 12.526 11.383 28.884 1.00 96.31 462 ARG A C 1
ATOM 3647 O O . ARG A 1 462 ? 12.798 10.667 29.835 1.00 96.31 462 ARG A O 1
ATOM 3654 N N . GLU A 1 463 ? 11.305 11.820 28.604 1.00 95.12 463 GLU A N 1
ATOM 3655 C CA . GLU A 1 463 ? 10.114 11.613 29.421 1.00 95.12 463 GLU A CA 1
ATOM 3656 C C . GLU A 1 463 ? 8.893 11.618 28.487 1.00 95.12 463 GLU A C 1
ATOM 3658 O O . GLU A 1 463 ? 8.849 12.406 27.535 1.00 95.12 463 GLU A O 1
ATOM 3663 N N . ASP A 1 464 ? 7.944 10.711 28.713 1.00 95.12 464 ASP A N 1
ATOM 3664 C CA . ASP A 1 464 ? 6.718 10.543 27.919 1.00 95.12 464 ASP A CA 1
ATOM 3665 C C . ASP A 1 464 ? 5.595 10.072 28.859 1.00 95.12 464 ASP A C 1
ATOM 3667 O O . ASP A 1 464 ? 5.269 8.889 28.942 1.00 95.12 464 ASP A O 1
ATOM 3671 N N . ILE A 1 465 ? 5.085 11.003 29.667 1.00 93.81 465 ILE A N 1
ATOM 3672 C CA . ILE A 1 465 ? 4.059 10.738 30.682 1.00 93.81 465 ILE A CA 1
ATOM 3673 C C . ILE A 1 465 ? 2.687 10.824 30.019 1.00 93.81 465 ILE A C 1
ATOM 3675 O O . ILE A 1 465 ? 2.393 11.793 29.318 1.00 93.81 465 ILE A O 1
ATOM 3679 N N . THR A 1 466 ? 1.826 9.840 30.274 1.00 94.06 466 THR A N 1
ATOM 3680 C CA . THR A 1 466 ? 0.425 9.856 29.837 1.00 94.06 466 THR A CA 1
ATOM 3681 C C . THR A 1 466 ? -0.498 9.654 31.034 1.00 94.06 466 THR A C 1
ATOM 3683 O O . THR A 1 466 ? -0.309 8.708 31.794 1.00 94.06 466 THR A O 1
ATOM 3686 N N . LEU A 1 467 ? -1.495 10.526 31.187 1.00 93.50 467 LEU A N 1
ATOM 3687 C CA . LEU A 1 467 ? -2.612 10.357 32.115 1.00 93.50 467 LEU A CA 1
ATOM 3688 C C . LEU A 1 467 ? -3.858 9.921 31.343 1.00 93.50 467 LEU A C 1
ATOM 3690 O O . LEU A 1 467 ? -4.225 10.574 30.368 1.00 93.50 467 LEU A O 1
ATOM 3694 N N . ASN A 1 468 ? -4.536 8.894 31.857 1.00 92.88 468 ASN A N 1
ATOM 3695 C CA . ASN A 1 468 ? -5.853 8.434 31.422 1.00 92.88 468 ASN A CA 1
ATOM 3696 C C . ASN A 1 468 ? -6.783 8.418 32.654 1.00 92.88 468 ASN A C 1
ATOM 3698 O O . ASN A 1 468 ? -6.782 7.446 33.401 1.00 92.88 468 ASN A O 1
ATOM 3702 N N . GLN A 1 469 ? -7.522 9.499 32.909 1.00 93.00 469 GLN A N 1
ATOM 3703 C CA . GLN A 1 469 ? -8.493 9.602 34.008 1.00 93.00 469 GLN A CA 1
ATOM 3704 C C . GLN A 1 469 ? -9.905 9.306 33.482 1.00 93.00 469 GLN A C 1
ATOM 3706 O O . GLN A 1 469 ? -10.312 9.866 32.467 1.00 93.00 469 GLN A O 1
ATOM 3711 N N . THR A 1 470 ? -10.659 8.456 34.179 1.00 93.88 470 THR A N 1
ATOM 3712 C CA . THR A 1 470 ? -12.084 8.192 33.905 1.00 93.88 470 THR A CA 1
ATOM 3713 C C . THR A 1 470 ? -12.928 9.455 34.095 1.00 93.88 470 THR A C 1
ATOM 3715 O O . THR A 1 470 ? -12.715 10.204 35.048 1.00 93.88 470 THR A O 1
ATOM 3718 N N . PHE A 1 471 ? -13.893 9.690 33.204 1.00 94.75 471 PHE A N 1
ATOM 3719 C CA . PHE A 1 471 ? -14.738 10.891 33.198 1.00 94.75 471 PHE A CA 1
ATOM 3720 C C . PHE A 1 471 ? -16.156 10.586 32.692 1.00 94.75 471 PHE A C 1
ATOM 3722 O O . PHE A 1 471 ? -16.412 9.497 32.176 1.00 94.75 471 PHE A O 1
ATOM 3729 N N . LEU A 1 472 ? -17.090 11.532 32.828 1.00 94.25 472 LEU A N 1
ATOM 3730 C CA . LEU A 1 472 ? -18.445 11.400 32.280 1.00 94.25 472 LEU A CA 1
ATOM 3731 C C . LEU A 1 472 ? -18.558 12.096 30.919 1.00 94.25 472 LEU A C 1
ATOM 3733 O O . LEU A 1 472 ? -18.061 13.206 30.730 1.00 94.25 472 LEU A O 1
ATOM 3737 N N . CYS A 1 473 ? -19.259 11.464 29.982 1.00 94.88 473 CYS A N 1
ATOM 3738 C CA . CYS A 1 473 ? -19.737 12.090 28.756 1.00 94.88 473 CYS A CA 1
ATOM 3739 C C . CYS A 1 473 ? -21.204 12.490 28.951 1.00 94.88 473 CYS A C 1
ATOM 3741 O O . CYS A 1 473 ? -22.057 11.618 29.110 1.00 94.88 473 CYS A O 1
ATOM 3743 N N . GLU A 1 474 ? -21.474 13.794 28.991 1.00 94.62 474 GLU A N 1
ATOM 3744 C CA . GLU A 1 474 ? -22.797 14.393 29.200 1.00 94.62 474 GLU A CA 1
ATOM 3745 C C . GLU A 1 474 ? -23.439 14.783 27.864 1.00 94.62 474 GLU A C 1
ATOM 3747 O O . GLU A 1 474 ? -22.861 15.552 27.091 1.00 94.62 474 GLU A O 1
ATOM 3752 N N . ASP A 1 475 ? -24.655 14.308 27.605 1.00 92.00 475 ASP A N 1
ATOM 3753 C CA . ASP A 1 475 ? -25.503 14.814 26.529 1.00 92.00 475 ASP A CA 1
ATOM 3754 C C . ASP A 1 475 ? -26.842 15.348 27.074 1.00 92.00 475 ASP A C 1
ATOM 3756 O O . ASP A 1 475 ? -27.079 15.434 28.276 1.00 92.00 475 ASP A O 1
ATOM 3760 N N . HIS A 1 476 ? -27.736 15.749 26.173 1.00 87.12 476 HIS A N 1
ATOM 3761 C CA . HIS A 1 476 ? -29.063 16.273 26.509 1.00 87.12 476 HIS A CA 1
ATOM 3762 C C . HIS A 1 476 ? -30.049 15.245 27.111 1.00 87.12 476 HIS A C 1
ATOM 3764 O O . HIS A 1 476 ? -31.187 15.608 27.406 1.00 87.12 476 HIS A O 1
ATOM 3770 N N . THR A 1 477 ? -29.644 13.981 27.260 1.00 80.31 477 THR A N 1
ATOM 3771 C CA . THR A 1 477 ? -30.456 12.858 27.758 1.00 80.31 477 THR A CA 1
ATOM 3772 C C . THR A 1 477 ? -29.927 12.261 29.062 1.00 80.31 477 THR A C 1
ATOM 3774 O O . THR A 1 477 ? -30.701 11.647 29.796 1.00 80.31 477 THR A O 1
ATOM 3777 N N . GLY A 1 478 ? -28.635 12.431 29.358 1.00 85.75 478 GLY A N 1
ATOM 3778 C CA . GLY A 1 478 ? -27.996 11.924 30.568 1.00 85.75 478 GLY A CA 1
ATOM 3779 C C . GLY A 1 478 ? -26.471 11.900 30.467 1.00 85.75 478 GLY A C 1
ATOM 3780 O O . GLY A 1 478 ? -25.866 12.601 29.656 1.00 85.75 478 GLY A O 1
ATOM 3781 N N . THR A 1 479 ? -25.845 11.067 31.295 1.00 90.62 479 THR A N 1
ATOM 3782 C CA . THR A 1 479 ? -24.393 10.859 31.319 1.00 90.62 479 THR A CA 1
ATOM 3783 C C . THR A 1 479 ? -24.042 9.386 31.129 1.00 90.62 479 THR A C 1
ATOM 3785 O O . THR A 1 479 ? -24.779 8.500 31.556 1.00 90.62 479 THR A O 1
ATOM 3788 N N . ILE A 1 480 ? -22.884 9.115 30.523 1.00 91.81 480 ILE A N 1
ATOM 3789 C CA . ILE A 1 480 ? -22.254 7.788 30.526 1.00 91.81 480 ILE A CA 1
ATOM 3790 C C . ILE A 1 480 ? -20.790 7.892 30.955 1.00 91.81 480 ILE A C 1
ATOM 3792 O O . ILE A 1 480 ? -20.076 8.816 30.557 1.00 91.81 480 ILE A O 1
ATOM 3796 N N . ARG A 1 481 ? -20.322 6.935 31.763 1.00 93.31 481 ARG A N 1
ATOM 3797 C CA . ARG A 1 481 ? -18.918 6.853 32.178 1.00 93.31 481 ARG A CA 1
ATOM 3798 C C . ARG A 1 481 ? -18.042 6.405 31.008 1.00 93.31 481 ARG A C 1
ATOM 3800 O O . ARG A 1 481 ? -18.281 5.347 30.433 1.00 93.31 481 ARG A O 1
ATOM 3807 N N . ILE A 1 482 ? -17.008 7.179 30.686 1.00 94.00 482 ILE A N 1
ATOM 3808 C CA . ILE A 1 482 ? -15.938 6.790 29.763 1.00 94.00 482 ILE A CA 1
ATOM 3809 C C . ILE A 1 482 ? -14.700 6.434 30.583 1.00 94.00 482 ILE A C 1
ATOM 3811 O O . ILE A 1 482 ? -14.157 7.270 31.306 1.00 94.00 482 ILE A O 1
ATOM 3815 N N . ASP A 1 483 ? -14.232 5.198 30.428 1.00 92.69 483 ASP A N 1
ATOM 3816 C CA . ASP A 1 483 ? -12.908 4.764 30.876 1.00 92.69 483 ASP A CA 1
ATOM 3817 C C . ASP A 1 483 ? -11.938 4.835 29.690 1.00 92.69 483 ASP A C 1
ATOM 3819 O O . ASP A 1 483 ? -12.017 3.978 28.816 1.00 92.69 483 ASP A O 1
ATOM 3823 N N . PRO A 1 484 ? -11.032 5.824 29.605 1.00 91.94 484 PRO A N 1
ATOM 3824 C CA . PRO A 1 484 ? -10.130 5.963 28.465 1.00 91.94 484 PRO A CA 1
ATOM 3825 C C . PRO A 1 484 ? -8.992 4.924 28.411 1.00 91.94 484 PRO A C 1
ATOM 3827 O O . PRO A 1 484 ? -8.172 4.990 27.488 1.00 91.94 484 PRO A O 1
ATOM 3830 N N . MET A 1 485 ? -8.884 3.973 29.349 1.00 89.06 485 MET A N 1
ATOM 3831 C CA . MET A 1 485 ? -7.827 2.959 29.294 1.00 89.06 485 MET A CA 1
ATOM 3832 C C . MET A 1 485 ? -7.945 2.077 28.036 1.00 89.06 485 MET A C 1
ATOM 3834 O O . MET A 1 485 ? -8.989 1.518 27.709 1.00 89.06 485 MET A O 1
ATOM 3838 N N . GLY A 1 486 ? -6.843 1.973 27.286 1.00 86.00 486 GLY A N 1
ATOM 3839 C CA . GLY A 1 486 ? -6.778 1.209 26.034 1.00 86.00 486 GLY A CA 1
ATOM 3840 C C . GLY A 1 486 ? -7.331 1.909 24.780 1.00 86.00 486 GLY A C 1
ATOM 3841 O O . GLY A 1 486 ? -7.359 1.276 23.723 1.00 86.00 486 GLY A O 1
ATOM 3842 N N . ALA A 1 487 ? -7.747 3.180 24.856 1.00 89.88 487 ALA A N 1
ATOM 3843 C CA . ALA A 1 487 ? -8.260 3.943 23.710 1.00 89.88 487 ALA A CA 1
ATOM 3844 C C . ALA A 1 487 ? -7.169 4.521 22.778 1.00 89.88 487 ALA A C 1
ATOM 3846 O O . ALA A 1 487 ? -6.108 4.968 23.218 1.00 89.88 487 ALA A O 1
ATOM 3847 N N . ASP A 1 488 ? -7.480 4.634 21.479 1.00 89.31 488 ASP A N 1
ATOM 3848 C CA . ASP A 1 488 ? -6.762 5.475 20.500 1.00 89.31 488 ASP A CA 1
ATOM 3849 C C . ASP A 1 488 ? -7.108 6.961 20.746 1.00 89.31 488 ASP A C 1
ATOM 3851 O O . ASP A 1 488 ? -7.959 7.554 20.077 1.00 89.31 488 ASP A O 1
ATOM 3855 N N . LEU A 1 489 ? -6.501 7.534 21.792 1.00 90.94 489 LEU A N 1
ATOM 3856 C CA . LEU A 1 489 ? -6.803 8.869 22.321 1.00 90.94 489 LEU A CA 1
ATOM 3857 C C . LEU A 1 489 ? -6.327 9.998 21.398 1.00 90.94 489 LEU A C 1
ATOM 3859 O O . LEU A 1 489 ? -5.131 10.250 21.230 1.00 90.94 489 LEU A O 1
ATOM 3863 N N . MET A 1 490 ? -7.281 10.740 20.831 1.00 90.31 490 MET A N 1
ATOM 3864 C CA . MET A 1 490 ? -7.005 11.825 19.884 1.00 90.31 490 MET A CA 1
ATOM 3865 C C . MET A 1 490 ? -7.381 13.191 20.451 1.00 90.31 490 MET A C 1
ATOM 3867 O O . MET A 1 490 ? -8.521 13.640 20.319 1.00 90.31 490 MET A O 1
ATOM 3871 N N . ALA A 1 491 ? -6.377 13.868 21.004 1.00 92.62 491 ALA A N 1
ATOM 3872 C CA . ALA A 1 491 ? -6.471 15.204 21.581 1.00 92.62 491 ALA A CA 1
ATOM 3873 C C . ALA A 1 491 ? -6.143 16.338 20.580 1.00 92.62 491 ALA A C 1
ATOM 3875 O O . ALA A 1 491 ? -5.169 16.270 19.826 1.00 92.62 491 ALA A O 1
ATOM 3876 N N . LYS A 1 492 ? -6.971 17.387 20.587 1.00 90.62 492 LYS A N 1
ATOM 3877 C CA . LYS A 1 492 ? -6.966 18.559 19.693 1.00 90.62 492 LYS A CA 1
ATOM 3878 C C . LYS A 1 492 ? -6.212 19.752 20.272 1.00 90.62 492 LYS A C 1
ATOM 3880 O O . LYS A 1 492 ? -5.632 20.529 19.514 1.00 90.62 492 LYS A O 1
ATOM 3885 N N . HIS A 1 493 ? -6.174 19.877 21.600 1.00 92.50 493 HIS A N 1
ATOM 3886 C CA . HIS A 1 493 ? -5.308 20.835 22.282 1.00 92.50 493 HIS A CA 1
ATOM 3887 C C . HIS A 1 493 ? -3.877 20.309 22.244 1.00 92.50 493 HIS A C 1
ATOM 3889 O O . HIS A 1 493 ? -3.587 19.266 22.823 1.00 92.50 493 HIS A O 1
ATOM 3895 N N . THR A 1 494 ? -2.978 21.023 21.569 1.00 92.25 494 THR A N 1
ATOM 3896 C CA . THR A 1 494 ? -1.536 20.743 21.588 1.00 92.25 494 THR A CA 1
ATOM 3897 C C . THR A 1 494 ? -0.785 22.010 21.963 1.00 92.25 494 THR A C 1
ATOM 3899 O O . THR A 1 494 ? -0.862 23.013 21.253 1.00 92.25 494 THR A O 1
ATOM 3902 N N . LEU A 1 495 ? -0.030 21.958 23.056 1.00 93.88 495 LEU A N 1
ATOM 3903 C CA . LEU A 1 495 ? 0.860 23.026 23.497 1.00 93.88 495 LEU A CA 1
ATOM 3904 C C . LEU A 1 495 ? 2.311 22.557 23.352 1.00 93.88 495 LEU A C 1
ATOM 3906 O O . LEU A 1 495 ? 2.624 21.406 23.646 1.00 93.88 495 LEU A O 1
ATOM 3910 N N . SER A 1 496 ? 3.223 23.431 22.925 1.00 92.94 496 SER A N 1
ATOM 3911 C CA . SER A 1 496 ? 4.655 23.118 22.922 1.00 92.94 496 SER A CA 1
ATOM 3912 C C . SER A 1 496 ? 5.496 24.339 23.268 1.00 92.94 496 SER A C 1
ATOM 3914 O O . SER A 1 496 ? 5.211 25.452 22.829 1.00 92.94 496 SER A O 1
ATOM 3916 N N . ARG A 1 497 ? 6.539 24.108 24.067 1.00 94.06 497 ARG A N 1
ATOM 3917 C CA . ARG A 1 497 ? 7.478 25.104 24.591 1.00 94.06 497 ARG A CA 1
ATOM 3918 C C . ARG A 1 497 ? 8.899 24.600 24.339 1.00 94.06 497 ARG A C 1
ATOM 3920 O O . ARG A 1 497 ? 9.153 23.404 24.457 1.00 94.06 497 ARG A O 1
ATOM 3927 N N . ARG A 1 498 ? 9.829 25.486 23.977 1.00 92.94 498 ARG A N 1
ATOM 3928 C CA . ARG A 1 498 ? 11.241 25.139 23.736 1.00 92.94 498 ARG A CA 1
ATOM 3929 C C . ARG A 1 498 ? 12.159 26.021 24.559 1.00 92.94 498 ARG A C 1
ATOM 3931 O O . ARG A 1 498 ? 11.990 27.234 24.551 1.00 92.94 498 ARG A O 1
ATOM 3938 N N . GLU A 1 499 ? 13.141 25.408 25.210 1.00 92.12 499 GLU A N 1
ATOM 3939 C CA . GLU A 1 499 ? 14.074 26.076 26.120 1.00 92.12 499 GLU A CA 1
ATOM 3940 C C . GLU A 1 499 ? 15.489 25.522 25.906 1.00 92.12 499 GLU A C 1
ATOM 3942 O O . GLU A 1 499 ? 15.843 24.432 26.357 1.00 92.12 499 GLU A O 1
ATOM 3947 N N . GLY A 1 500 ? 16.306 26.252 25.142 1.00 90.69 500 GLY A N 1
ATOM 3948 C CA . GLY A 1 500 ? 17.664 25.830 24.789 1.00 90.69 500 GLY A CA 1
ATOM 3949 C C . GLY A 1 500 ? 17.692 24.491 24.040 1.00 90.69 500 GLY A C 1
ATOM 3950 O O . GLY A 1 500 ? 17.283 24.412 22.881 1.00 90.69 500 GLY A O 1
ATOM 3951 N N . ARG A 1 501 ? 18.192 23.434 24.699 1.00 91.94 501 ARG A N 1
ATOM 3952 C CA . ARG A 1 501 ? 18.213 22.062 24.152 1.00 91.94 501 ARG A CA 1
ATOM 3953 C C . ARG A 1 501 ? 16.892 21.306 24.325 1.00 91.94 501 ARG A C 1
ATOM 3955 O O . ARG A 1 501 ? 16.768 20.221 23.767 1.00 91.94 501 ARG A O 1
ATOM 3962 N N . TRP A 1 502 ? 15.937 21.824 25.089 1.00 94.56 502 TRP A N 1
ATOM 3963 C CA . TRP A 1 502 ? 14.735 21.097 25.496 1.00 94.56 502 TRP A CA 1
ATOM 3964 C C . TRP A 1 502 ? 13.510 21.511 24.680 1.00 94.56 502 TRP A C 1
ATOM 3966 O O . TRP A 1 502 ? 13.351 22.674 24.306 1.00 94.56 502 TRP A O 1
ATOM 3976 N N . SER A 1 503 ? 12.640 20.548 24.386 1.00 94.94 503 SER A N 1
ATOM 3977 C CA . SER A 1 503 ? 11.346 20.756 23.739 1.00 94.94 503 SER A CA 1
ATOM 3978 C C . SER A 1 503 ? 10.289 19.961 24.490 1.00 94.94 503 SER A C 1
ATOM 3980 O O . SER A 1 503 ? 10.263 18.732 24.425 1.00 94.94 503 SER A O 1
ATOM 3982 N N . TYR A 1 504 ? 9.412 20.687 25.167 1.00 95.94 504 TYR A N 1
ATOM 3983 C CA . TYR A 1 504 ? 8.251 20.182 25.885 1.00 95.94 504 TYR A CA 1
ATOM 3984 C C . TYR A 1 504 ? 7.042 20.188 24.946 1.00 95.94 504 TYR A C 1
ATOM 3986 O O . TYR A 1 504 ? 6.867 21.123 24.154 1.00 95.94 504 TYR A O 1
ATOM 3994 N N . SER A 1 505 ? 6.189 19.172 25.023 1.00 95.50 505 SER A N 1
ATOM 3995 C CA . SER A 1 505 ? 4.904 19.151 24.318 1.00 95.50 505 SER A CA 1
ATOM 3996 C C . SER A 1 505 ? 3.839 18.426 25.129 1.00 95.50 505 SER A C 1
ATOM 3998 O O . SER A 1 505 ? 4.035 17.265 25.473 1.00 95.50 505 SER A O 1
ATOM 4000 N N . GLU A 1 506 ? 2.715 19.093 25.379 1.00 95.94 506 GLU A N 1
ATOM 4001 C CA . GLU A 1 506 ? 1.511 18.533 25.998 1.00 95.94 506 GLU A CA 1
ATOM 4002 C C . GLU A 1 506 ? 0.417 18.409 24.931 1.00 95.94 506 GLU A C 1
ATOM 4004 O O . GLU A 1 506 ? 0.201 19.341 24.154 1.00 95.94 506 GLU A O 1
ATOM 4009 N N . THR A 1 507 ? -0.290 17.281 24.899 1.00 95.62 507 THR A N 1
ATOM 4010 C CA . THR A 1 507 ? -1.504 17.100 24.087 1.00 95.62 507 THR A CA 1
ATOM 4011 C C . THR A 1 507 ? -2.630 16.610 24.996 1.00 95.62 507 THR A C 1
ATOM 4013 O O . THR A 1 507 ? -2.447 15.568 25.619 1.00 95.62 507 THR A O 1
ATOM 4016 N N . SER A 1 508 ? -3.751 17.335 25.114 1.00 95.12 508 SER A N 1
ATOM 4017 C CA . SER A 1 508 ? -4.756 17.100 26.176 1.00 95.12 508 SER A CA 1
ATOM 4018 C C . SER A 1 508 ? -6.236 17.141 25.734 1.00 95.12 508 SER A C 1
ATOM 4020 O O . SER A 1 508 ? -6.601 17.810 24.762 1.00 95.12 508 SER A O 1
ATOM 4022 N N . ILE A 1 509 ? -7.091 16.402 26.457 1.00 95.62 509 ILE A N 1
ATOM 4023 C CA . ILE A 1 509 ? -8.567 16.489 26.422 1.00 95.62 509 ILE A CA 1
ATOM 4024 C C . ILE A 1 509 ? -9.019 17.122 27.738 1.00 95.62 509 ILE A C 1
ATOM 4026 O O . ILE A 1 509 ? -8.634 16.652 28.808 1.00 95.62 509 ILE A O 1
ATOM 4030 N N . ARG A 1 510 ? -9.797 18.200 27.661 1.00 94.88 510 ARG A N 1
ATOM 4031 C CA . ARG A 1 510 ? -10.068 19.134 28.759 1.00 94.88 510 ARG A CA 1
ATOM 4032 C C . ARG A 1 510 ? -11.509 19.054 29.255 1.00 94.88 510 ARG A C 1
ATOM 4034 O O . ARG A 1 510 ? -12.401 18.640 28.518 1.00 94.88 510 ARG A O 1
ATOM 4041 N N . ARG A 1 511 ? -11.740 19.502 30.493 1.00 94.56 511 ARG A N 1
ATOM 4042 C CA . ARG A 1 511 ? -13.099 19.683 31.029 1.00 94.56 511 ARG A CA 1
ATOM 4043 C C . ARG A 1 511 ? -13.902 20.627 30.129 1.00 94.56 511 ARG A C 1
ATOM 4045 O O . ARG A 1 511 ? -13.442 21.726 29.824 1.00 94.56 511 ARG A O 1
ATOM 4052 N N . GLY A 1 512 ? -15.090 20.190 29.721 1.00 93.31 512 GLY A N 1
ATOM 4053 C CA . GLY A 1 512 ? -15.977 20.911 28.807 1.00 93.31 512 GLY A CA 1
ATOM 4054 C C . GLY A 1 512 ? -15.641 20.783 27.315 1.00 93.31 512 GLY A C 1
ATOM 4055 O O . GLY A 1 512 ? -16.296 21.447 26.514 1.00 93.31 512 GLY A O 1
ATOM 4056 N N . ASP A 1 513 ? -14.663 19.960 26.916 1.00 95.69 513 ASP A N 1
ATOM 4057 C CA . ASP A 1 513 ? -14.494 19.603 25.501 1.00 95.69 513 ASP A CA 1
ATOM 4058 C C . ASP A 1 513 ? -15.688 18.767 25.008 1.00 95.69 513 ASP A C 1
ATOM 4060 O O . ASP A 1 513 ? -16.150 17.863 25.704 1.00 95.69 513 ASP A O 1
ATOM 4064 N N . GLU A 1 514 ? -16.138 19.023 23.778 1.00 95.56 514 GLU A N 1
ATOM 4065 C CA . GLU A 1 514 ? -17.048 18.131 23.048 1.00 95.56 514 GLU A CA 1
ATOM 4066 C C . GLU A 1 514 ? -16.301 16.842 22.677 1.00 95.56 514 GLU A C 1
ATOM 4068 O O . GLU A 1 514 ? -15.285 16.889 21.973 1.00 95.56 514 GLU A O 1
ATOM 4073 N N . ILE A 1 515 ? -16.799 15.699 23.146 1.00 95.38 515 ILE A N 1
ATOM 4074 C CA . ILE A 1 515 ? -16.215 14.373 22.956 1.00 95.38 515 ILE A CA 1
ATOM 4075 C C . ILE A 1 515 ? -16.990 13.587 21.912 1.00 95.38 515 ILE A C 1
ATOM 4077 O O . ILE A 1 515 ? -18.218 13.564 21.870 1.00 95.38 515 ILE A O 1
ATOM 4081 N N . TYR A 1 516 ? -16.216 12.887 21.099 1.00 94.88 516 TYR A N 1
ATOM 4082 C CA . TYR A 1 516 ? -16.633 11.803 20.242 1.00 94.88 516 TYR A CA 1
ATOM 4083 C C . TYR A 1 516 ? -15.960 10.519 20.736 1.00 94.88 516 TYR A C 1
ATOM 4085 O O . TYR A 1 516 ? -14.726 10.468 20.840 1.00 94.88 516 TYR A O 1
ATOM 4093 N N . ALA A 1 517 ? -16.750 9.485 21.022 1.00 93.62 517 ALA A N 1
ATOM 4094 C CA . ALA A 1 517 ? -16.232 8.188 21.432 1.00 93.62 517 ALA A CA 1
ATOM 4095 C C . ALA A 1 517 ? -16.950 7.031 20.724 1.00 93.62 517 ALA A C 1
ATOM 4097 O O . ALA A 1 517 ? -18.172 7.017 20.619 1.00 93.62 517 ALA A O 1
ATOM 4098 N N . ILE A 1 518 ? -16.174 6.037 20.286 1.00 92.94 518 ILE A N 1
ATOM 4099 C CA . ILE A 1 518 ? -16.664 4.700 19.918 1.00 92.94 518 ILE A CA 1
ATOM 4100 C C . ILE A 1 518 ? -15.951 3.716 20.825 1.00 92.94 518 ILE A C 1
ATOM 4102 O O . ILE A 1 518 ? -14.722 3.745 20.880 1.00 92.94 518 ILE A O 1
ATOM 4106 N N . GLY A 1 519 ? -16.697 2.830 21.479 1.00 91.56 519 GLY A N 1
ATOM 4107 C CA . GLY A 1 519 ? -16.154 1.797 22.358 1.00 91.56 519 GLY A CA 1
ATOM 4108 C C . GLY A 1 519 ? -17.139 0.669 22.615 1.00 91.56 519 GLY A C 1
ATOM 4109 O O . GLY A 1 519 ? -18.247 0.661 22.079 1.00 91.56 519 GLY A O 1
ATOM 4110 N N . GLN A 1 520 ? -16.735 -0.292 23.442 1.00 91.38 520 GLN A N 1
ATOM 4111 C CA . GLN A 1 520 ? -17.653 -1.309 23.933 1.00 91.38 520 GLN A CA 1
ATOM 4112 C C . GLN A 1 520 ? -18.301 -0.804 25.222 1.00 91.38 520 GLN A C 1
ATOM 4114 O O . GLN A 1 520 ? -17.619 -0.575 26.219 1.00 91.38 520 GLN A O 1
ATOM 4119 N N . ALA A 1 521 ? -19.619 -0.647 25.188 1.00 90.75 521 ALA A N 1
ATOM 4120 C CA . ALA A 1 521 ? -20.441 -0.526 26.372 1.00 90.75 521 ALA A CA 1
ATOM 4121 C C . ALA A 1 521 ? -20.482 -1.881 27.089 1.00 90.75 521 ALA A C 1
ATOM 4123 O O . ALA A 1 521 ? -20.836 -2.904 26.489 1.00 90.75 521 ALA A O 1
ATOM 4124 N N . ALA A 1 522 ? -20.102 -1.888 28.360 1.00 89.00 522 ALA A N 1
ATOM 4125 C CA . ALA A 1 522 ? -20.108 -3.061 29.223 1.00 89.00 522 ALA A CA 1
ATOM 4126 C C . ALA A 1 522 ? -20.595 -2.686 30.624 1.00 89.00 522 ALA A C 1
ATOM 4128 O O . ALA A 1 522 ? -20.636 -1.505 30.967 1.00 89.00 522 ALA A O 1
ATOM 4129 N N . VAL A 1 523 ? -20.978 -3.687 31.419 1.00 84.81 523 VAL A N 1
ATOM 4130 C CA . VAL A 1 523 ? -21.361 -3.482 32.823 1.00 84.81 523 VAL A CA 1
ATOM 4131 C C . VAL A 1 523 ? -20.157 -2.947 33.593 1.00 84.81 523 VAL A C 1
ATOM 4133 O O . VAL A 1 523 ? -19.047 -3.460 33.458 1.00 84.81 523 VAL A O 1
ATOM 4136 N N . ASP A 1 524 ? -20.382 -1.889 34.361 1.00 80.81 524 ASP A N 1
ATOM 4137 C CA . ASP A 1 524 ? -19.372 -1.229 35.173 1.00 80.81 524 ASP A CA 1
ATOM 4138 C C . ASP A 1 524 ? -18.966 -2.114 36.370 1.00 80.81 524 ASP A C 1
ATOM 4140 O O . ASP A 1 524 ? -19.804 -2.374 37.235 1.00 80.81 524 ASP A O 1
ATOM 4144 N N . PRO A 1 525 ? -17.698 -2.561 36.477 1.00 71.31 525 PRO A N 1
ATOM 4145 C CA . PRO A 1 525 ? -17.252 -3.433 37.566 1.00 71.31 525 PRO A CA 1
ATOM 4146 C C . PRO A 1 525 ? -17.193 -2.745 38.943 1.00 71.31 525 PRO A C 1
ATOM 4148 O O . PRO A 1 525 ? -16.824 -3.396 39.915 1.00 71.31 525 PRO A O 1
ATOM 4151 N N . LEU A 1 526 ? -17.501 -1.444 39.039 1.00 67.81 526 LEU A N 1
ATOM 4152 C CA . LEU A 1 526 ? -17.591 -0.711 40.309 1.00 67.81 526 LEU A CA 1
ATOM 4153 C C . LEU A 1 526 ? -19.031 -0.539 40.820 1.00 67.81 526 LEU A C 1
ATOM 4155 O O . LEU A 1 526 ? -19.215 -0.233 41.996 1.00 67.81 526 LEU A O 1
ATOM 4159 N N . THR A 1 527 ? -20.043 -0.699 39.960 1.00 71.56 527 THR A N 1
ATOM 4160 C CA . THR A 1 527 ? -21.464 -0.497 40.317 1.00 71.56 527 THR A CA 1
ATOM 4161 C C . THR A 1 527 ? -22.345 -1.709 40.018 1.00 71.56 527 THR A C 1
ATOM 4163 O O . THR A 1 527 ? -23.469 -1.767 40.511 1.00 71.56 527 THR A O 1
ATOM 4166 N N . GLU A 1 528 ? -21.878 -2.622 39.158 1.00 70.06 528 GLU A N 1
ATOM 4167 C CA . GLU A 1 528 ? -22.560 -3.810 38.611 1.00 70.06 528 GLU A CA 1
ATOM 4168 C C . GLU A 1 528 ? -23.930 -3.552 37.942 1.00 70.06 528 GLU A C 1
ATOM 4170 O O . GLU A 1 528 ? -24.596 -4.476 37.478 1.00 70.06 528 GLU A O 1
ATOM 4175 N N . THR A 1 529 ? -24.342 -2.286 37.842 1.00 67.25 529 THR A N 1
ATOM 4176 C CA . THR A 1 529 ? -25.713 -1.861 37.509 1.00 67.25 529 THR A CA 1
ATOM 4177 C C . THR A 1 529 ? -25.768 -0.794 36.419 1.00 67.25 529 THR A C 1
ATOM 4179 O O . THR A 1 529 ? -26.784 -0.677 35.736 1.00 67.25 529 THR A O 1
ATOM 4182 N N . THR A 1 530 ? -24.685 -0.042 36.201 1.00 79.31 530 THR A N 1
ATOM 4183 C CA . THR A 1 530 ? -24.571 0.934 35.107 1.00 79.31 530 THR A CA 1
ATOM 4184 C C . THR A 1 530 ? -23.711 0.394 33.964 1.00 79.31 530 THR A C 1
ATOM 4186 O O . THR A 1 530 ? -22.910 -0.527 34.138 1.00 79.31 530 THR A O 1
ATOM 4189 N N . LEU A 1 531 ? -23.863 0.973 32.768 1.00 87.00 531 LEU A N 1
ATOM 4190 C CA . LEU A 1 531 ? -22.951 0.731 31.651 1.00 87.00 531 LEU A CA 1
ATOM 4191 C C . LEU A 1 531 ? -21.857 1.805 31.610 1.00 87.00 531 LEU A C 1
ATOM 4193 O O . LEU A 1 531 ? -22.130 2.992 31.795 1.00 87.00 531 LEU A O 1
ATOM 4197 N N . TYR A 1 532 ? -20.631 1.389 31.298 1.00 91.12 532 TYR A N 1
ATOM 4198 C CA . TYR A 1 532 ? -19.525 2.282 30.957 1.00 91.12 532 TYR A CA 1
ATOM 4199 C C . TYR A 1 532 ? -19.036 1.996 29.535 1.00 91.12 532 TYR A C 1
ATOM 4201 O O . TYR A 1 532 ? -19.070 0.855 29.069 1.00 91.12 532 TYR A O 1
ATOM 4209 N N . LEU A 1 533 ? -18.579 3.036 28.839 1.00 93.06 533 LEU A N 1
ATOM 4210 C CA . LEU A 1 533 ? -17.948 2.926 27.530 1.00 93.06 533 LEU A CA 1
ATOM 4211 C C . LEU A 1 533 ? -16.436 2.762 27.724 1.00 93.06 533 LEU A C 1
ATOM 4213 O O . LEU A 1 533 ? -15.764 3.659 28.240 1.00 93.06 533 LEU A O 1
ATOM 4217 N N . GLY A 1 534 ? -15.904 1.617 27.307 1.00 91.31 534 GLY A N 1
ATOM 4218 C CA . GLY A 1 534 ? -14.506 1.268 27.534 1.00 91.31 534 GLY A CA 1
ATOM 4219 C C . GLY A 1 534 ? -13.995 0.183 26.592 1.00 91.31 534 GLY A C 1
ATOM 4220 O O . GLY A 1 534 ? -14.539 -0.059 25.506 1.00 91.31 534 GLY A O 1
ATOM 4221 N N . LYS A 1 535 ? -12.944 -0.504 27.047 1.00 89.31 535 LYS A N 1
ATOM 4222 C CA . LYS A 1 535 ? -12.402 -1.706 26.412 1.00 89.31 535 LYS A CA 1
ATOM 4223 C C . LYS A 1 535 ? -12.220 -2.830 27.451 1.00 89.31 535 LYS A C 1
ATOM 4225 O O . LYS A 1 535 ? -11.117 -2.997 27.967 1.00 89.31 535 LYS A O 1
ATOM 4230 N N . PRO A 1 536 ? -13.279 -3.591 27.781 1.00 82.00 536 PRO A N 1
ATOM 4231 C CA . PRO A 1 536 ? -13.178 -4.706 28.719 1.00 82.00 536 PRO A CA 1
ATOM 4232 C C . PRO A 1 536 ? -12.312 -5.828 28.126 1.00 82.00 536 PRO A C 1
ATOM 4234 O O . PRO A 1 536 ? -12.587 -6.319 27.027 1.00 82.00 536 PRO A O 1
ATOM 4237 N N . GLY A 1 537 ? -11.262 -6.222 28.852 1.00 77.25 537 GLY A N 1
ATOM 4238 C CA . GLY A 1 537 ? -10.329 -7.282 28.456 1.00 77.25 537 GLY A CA 1
ATOM 4239 C C . GLY A 1 537 ? -9.755 -7.115 27.041 1.00 77.25 537 GLY A C 1
ATOM 4240 O O . GLY A 1 537 ? -9.529 -6.009 26.540 1.00 77.25 537 GLY A O 1
ATOM 4241 N N . GLU A 1 538 ? -9.555 -8.236 26.350 1.00 69.06 538 GLU A N 1
ATOM 4242 C CA . GLU A 1 538 ? -9.019 -8.271 24.983 1.00 69.06 538 GLU A CA 1
ATOM 4243 C C . GLU A 1 538 ? -10.073 -8.000 23.894 1.00 69.06 538 GLU A C 1
ATOM 4245 O O . GLU A 1 538 ? -10.075 -8.621 22.830 1.00 69.06 538 GLU A O 1
ATOM 4250 N N . SER A 1 539 ? -10.978 -7.042 24.126 1.00 70.94 539 SER A N 1
ATOM 4251 C CA . SER A 1 539 ? -11.995 -6.678 23.135 1.00 70.94 539 SER A CA 1
ATOM 4252 C C . SER A 1 539 ? -11.367 -6.342 21.774 1.00 70.94 539 SER A C 1
ATOM 4254 O O . SER A 1 539 ? -10.499 -5.470 21.651 1.00 70.94 539 SER A O 1
ATOM 4256 N N . GLN A 1 540 ? -11.825 -7.037 20.729 1.00 71.38 540 GLN A N 1
ATOM 4257 C CA . GLN A 1 540 ? -11.375 -6.835 19.346 1.00 71.38 540 GLN A CA 1
ATOM 4258 C C . GLN A 1 540 ? -11.997 -5.588 18.694 1.00 71.38 540 GLN A C 1
ATOM 4260 O O . GLN A 1 540 ? -11.624 -5.214 17.576 1.00 71.38 540 GLN A O 1
ATOM 4265 N N . PHE A 1 541 ? -12.959 -4.948 19.365 1.00 76.25 541 PHE A N 1
ATOM 4266 C CA . PHE A 1 541 ? -13.586 -3.729 18.880 1.00 76.25 541 PHE A CA 1
ATOM 4267 C C . PHE A 1 541 ? -12.629 -2.528 18.975 1.00 76.25 541 PHE A C 1
ATOM 4269 O O . PHE A 1 541 ? -11.801 -2.446 19.886 1.00 76.25 541 PHE A O 1
ATOM 4276 N N . PRO A 1 542 ? -12.708 -1.575 18.030 1.00 81.31 542 PRO A N 1
ATOM 4277 C CA . PRO A 1 542 ? -11.887 -0.378 18.081 1.00 81.31 542 PRO A CA 1
ATOM 4278 C C . PRO A 1 542 ? -12.409 0.565 19.169 1.00 81.31 542 PRO A C 1
ATOM 4280 O O . PRO A 1 542 ? -13.553 1.003 19.098 1.00 81.31 542 PRO A O 1
ATOM 4283 N N . PHE A 1 543 ? -11.557 0.916 20.132 1.00 90.38 543 PHE A N 1
ATOM 4284 C CA . PHE A 1 543 ? -11.875 1.906 21.159 1.00 90.38 543 PHE A CA 1
ATOM 4285 C C . PHE A 1 543 ? -11.155 3.230 20.868 1.00 90.38 543 PHE A C 1
ATOM 4287 O O . PHE A 1 543 ? -9.927 3.264 20.771 1.00 90.38 543 PHE A O 1
ATOM 4294 N N . ILE A 1 544 ? -11.914 4.312 20.679 1.00 91.94 544 ILE A N 1
ATOM 4295 C CA . ILE A 1 544 ? -11.424 5.667 20.377 1.00 91.94 544 ILE A CA 1
ATOM 4296 C C . ILE A 1 544 ? -12.150 6.660 21.282 1.00 91.94 544 ILE A C 1
ATOM 4298 O O . ILE A 1 544 ? -13.375 6.634 21.364 1.00 91.94 544 ILE A O 1
ATOM 4302 N N . VAL A 1 545 ? -11.397 7.588 21.876 1.00 94.69 545 VAL A N 1
ATOM 4303 C CA . VAL A 1 545 ? -11.917 8.733 22.639 1.00 94.69 545 VAL A CA 1
ATOM 4304 C C . VAL A 1 545 ? -11.228 10.000 22.127 1.00 94.69 545 VAL A C 1
ATOM 4306 O O . VAL A 1 545 ? -10.002 10.039 21.987 1.00 94.69 545 VAL A O 1
ATOM 4309 N N . SER A 1 546 ? -11.995 11.032 21.771 1.00 95.25 546 SER A N 1
ATOM 4310 C CA . SER A 1 546 ? -11.454 12.190 21.056 1.00 95.25 546 SER A CA 1
ATOM 4311 C C . SER A 1 546 ? -12.254 13.475 21.255 1.00 95.25 546 SER A C 1
ATOM 4313 O O . SER A 1 546 ? -13.471 13.436 21.289 1.00 95.25 546 SER A O 1
ATOM 4315 N N . ASN A 1 547 ? -11.572 14.626 21.267 1.00 94.50 547 ASN A N 1
ATOM 4316 C CA . ASN A 1 547 ? -12.174 15.966 21.135 1.00 94.50 547 ASN A CA 1
ATOM 4317 C C . ASN A 1 547 ? -12.024 16.556 19.708 1.00 94.50 547 ASN A C 1
ATOM 4319 O O . ASN A 1 547 ? -12.103 17.769 19.483 1.00 94.50 547 ASN A O 1
ATOM 4323 N N . PHE A 1 548 ? -11.774 15.699 18.713 1.00 93.56 548 PHE A N 1
ATOM 4324 C CA . PHE A 1 548 ? -12.040 16.004 17.307 1.00 93.56 548 PHE A CA 1
ATOM 4325 C C . PHE A 1 548 ? -13.453 15.545 16.952 1.00 93.56 548 PHE A C 1
ATOM 4327 O O . PHE A 1 548 ? -13.925 14.530 17.449 1.00 93.56 548 PHE A O 1
ATOM 4334 N N . SER A 1 549 ? -14.095 16.256 16.029 1.00 91.69 549 SER A N 1
ATOM 4335 C CA . SER A 1 549 ? -15.384 15.820 15.486 1.00 91.69 549 SER A CA 1
ATOM 4336 C C . SER A 1 549 ? -15.267 14.498 14.714 1.00 91.69 549 SER A C 1
ATOM 4338 O O . SER A 1 549 ? -14.233 14.214 14.103 1.00 91.69 549 SER A O 1
ATOM 4340 N N . GLU A 1 550 ? -16.363 13.738 14.666 1.00 91.12 550 GLU A N 1
ATOM 4341 C CA . GLU A 1 550 ? -16.562 12.552 13.816 1.00 91.12 550 GLU A CA 1
ATOM 4342 C C . GLU A 1 550 ? -15.970 12.750 12.406 1.00 91.12 550 GLU A C 1
ATOM 4344 O O . GLU A 1 550 ? -15.073 12.018 11.985 1.00 91.12 550 GLU A O 1
ATOM 4349 N N . PHE A 1 551 ? -16.370 13.826 11.717 1.00 90.06 551 PHE A N 1
ATOM 4350 C CA . PHE A 1 551 ? -15.873 14.180 10.385 1.00 90.06 551 PHE A CA 1
ATOM 4351 C C . PHE A 1 551 ? -14.348 14.389 10.342 1.00 90.06 551 PHE A C 1
ATOM 4353 O O . PHE A 1 551 ? -13.695 13.976 9.383 1.00 90.06 551 PHE A O 1
ATOM 4360 N N . GLU A 1 552 ? -13.741 15.011 11.360 1.00 90.25 552 GLU A N 1
ATOM 4361 C CA . GLU A 1 552 ? -12.282 15.175 11.445 1.00 90.25 552 GLU A CA 1
ATOM 4362 C C . GLU A 1 552 ? -11.562 13.825 11.632 1.00 90.25 552 GLU A C 1
ATOM 4364 O O . GLU A 1 552 ? -10.475 13.632 11.078 1.00 90.25 552 GLU A O 1
ATOM 4369 N N . ILE A 1 553 ? -12.156 12.878 12.364 1.00 90.12 553 ILE A N 1
ATOM 4370 C CA . ILE A 1 553 ? -11.617 11.526 12.594 1.00 90.12 553 ILE A CA 1
ATOM 4371 C C . ILE A 1 553 ? -11.770 10.668 11.335 1.00 90.12 553 ILE A C 1
ATOM 4373 O O . ILE A 1 553 ? -10.779 10.114 10.844 1.00 90.12 553 ILE A O 1
ATOM 4377 N N . MET A 1 554 ? -12.968 10.644 10.742 1.00 91.00 554 MET A N 1
ATOM 4378 C CA . MET A 1 554 ? -13.235 10.044 9.434 1.00 91.00 554 MET A CA 1
ATOM 4379 C C . MET A 1 554 ? -12.281 10.591 8.373 1.00 91.00 554 MET A C 1
ATOM 4381 O O . MET A 1 554 ? -11.734 9.814 7.599 1.00 91.00 554 MET A O 1
ATOM 4385 N N . MET A 1 555 ? -12.016 11.902 8.351 1.00 90.25 555 MET A N 1
ATOM 4386 C CA . MET A 1 555 ? -11.071 12.523 7.417 1.00 90.25 555 MET A CA 1
ATOM 4387 C C . MET A 1 555 ? -9.630 12.040 7.637 1.00 90.25 555 MET A C 1
ATOM 4389 O O . MET A 1 555 ? -8.939 11.727 6.668 1.00 90.25 555 MET A O 1
ATOM 4393 N N . LYS A 1 556 ? -9.155 11.941 8.888 1.00 89.69 556 LYS A N 1
ATOM 4394 C CA . LYS A 1 556 ? -7.815 11.399 9.196 1.00 89.69 556 LYS A CA 1
ATOM 4395 C C . LYS A 1 556 ? -7.676 9.947 8.724 1.00 89.69 556 LYS A C 1
ATOM 4397 O O . LYS A 1 556 ? -6.726 9.626 8.010 1.00 89.69 556 LYS A O 1
ATOM 4402 N N . LYS A 1 557 ? -8.628 9.085 9.098 1.00 90.81 557 LYS A N 1
ATOM 4403 C CA . LYS A 1 557 ? -8.602 7.642 8.798 1.00 90.81 557 LYS A CA 1
ATOM 4404 C C . LYS A 1 557 ? -8.850 7.377 7.301 1.00 90.81 557 LYS A C 1
ATOM 4406 O O . LYS A 1 557 ? -8.180 6.526 6.723 1.00 90.81 557 LYS A O 1
ATOM 4411 N N . ALA A 1 558 ? -9.702 8.174 6.640 1.00 92.00 558 ALA A N 1
ATOM 4412 C CA . ALA A 1 558 ? -9.862 8.183 5.181 1.00 92.00 558 ALA A CA 1
ATOM 4413 C C . ALA A 1 558 ? -8.535 8.457 4.477 1.00 92.00 558 ALA A C 1
ATOM 4415 O O . ALA A 1 558 ? -8.132 7.671 3.631 1.00 92.00 558 ALA A O 1
ATOM 4416 N N . LEU A 1 559 ? -7.843 9.542 4.837 1.00 92.69 559 LEU A N 1
ATOM 4417 C CA . LEU A 1 559 ? -6.607 9.940 4.164 1.00 92.69 559 LEU A CA 1
ATOM 4418 C C . LEU A 1 559 ? -5.477 8.925 4.377 1.00 92.69 559 LEU A C 1
ATOM 4420 O O . LEU A 1 559 ? -4.762 8.635 3.424 1.00 92.69 559 LEU A O 1
ATOM 4424 N N . ALA A 1 560 ? -5.359 8.335 5.572 1.00 92.75 560 ALA A N 1
ATOM 4425 C CA . ALA A 1 560 ? -4.420 7.237 5.826 1.00 92.75 560 ALA A CA 1
ATOM 4426 C C . ALA A 1 560 ? -4.755 5.968 5.013 1.00 92.75 560 ALA A C 1
ATOM 4428 O O . ALA A 1 560 ? -3.857 5.289 4.518 1.00 92.75 560 ALA A O 1
ATOM 4429 N N . GLY A 1 561 ? -6.044 5.664 4.832 1.00 93.62 561 GLY A N 1
ATOM 4430 C CA . GLY A 1 561 ? -6.499 4.595 3.943 1.00 93.62 561 GLY A CA 1
ATOM 4431 C C . GLY A 1 561 ? -6.201 4.880 2.468 1.00 93.62 561 GLY A C 1
ATOM 4432 O O . GLY A 1 561 ? -5.653 4.028 1.773 1.00 93.62 561 GLY A O 1
ATOM 4433 N N . MET A 1 562 ? -6.515 6.092 2.000 1.00 95.38 562 MET A N 1
ATOM 4434 C CA . MET A 1 562 ? -6.310 6.544 0.621 1.00 95.38 562 MET A CA 1
ATOM 4435 C C . MET A 1 562 ? -4.830 6.536 0.231 1.00 95.38 562 MET A C 1
ATOM 4437 O O . MET A 1 562 ? -4.504 5.987 -0.819 1.00 95.38 562 MET A O 1
ATOM 4441 N N . THR A 1 563 ? -3.925 7.068 1.067 1.00 95.88 563 THR A N 1
ATOM 4442 C CA . THR A 1 563 ? -2.480 7.012 0.780 1.00 95.88 563 THR A CA 1
ATOM 4443 C C . THR A 1 563 ? -1.971 5.575 0.726 1.00 95.88 563 THR A C 1
ATOM 4445 O O . THR A 1 563 ? -1.257 5.228 -0.210 1.00 95.88 563 THR A O 1
ATOM 4448 N N . SER A 1 564 ? -2.360 4.721 1.679 1.00 94.81 564 SER A N 1
ATOM 4449 C CA . SER A 1 564 ? -1.904 3.326 1.712 1.00 94.81 564 SER A CA 1
ATOM 4450 C C . SER A 1 564 ? -2.404 2.536 0.498 1.00 94.81 564 SER A C 1
ATOM 4452 O O . SER A 1 564 ? -1.628 1.814 -0.125 1.00 94.81 564 SER A O 1
ATOM 4454 N N . LEU A 1 565 ? -3.664 2.730 0.086 1.00 94.62 565 LEU A N 1
ATOM 4455 C CA . LEU A 1 565 ? -4.187 2.126 -1.143 1.00 94.62 565 LEU A CA 1
ATOM 4456 C C . LEU A 1 565 ? -3.556 2.711 -2.416 1.00 94.62 565 LEU A C 1
ATOM 4458 O O . LEU A 1 565 ? -3.428 1.993 -3.403 1.00 94.62 565 LEU A O 1
ATOM 4462 N N . ASN A 1 566 ? -3.118 3.973 -2.407 1.00 95.75 566 ASN A N 1
ATOM 4463 C CA . ASN A 1 566 ? -2.373 4.562 -3.523 1.00 95.75 566 ASN A CA 1
ATOM 4464 C C . ASN A 1 566 ? -1.021 3.865 -3.728 1.00 95.75 566 ASN A C 1
ATOM 4466 O O . ASN A 1 566 ? -0.646 3.561 -4.861 1.00 95.75 566 ASN A O 1
ATOM 4470 N N . PHE A 1 567 ? -0.288 3.615 -2.637 1.00 95.50 567 PHE A N 1
ATOM 4471 C CA . PHE A 1 567 ? 0.959 2.850 -2.687 1.00 95.50 567 PHE A CA 1
ATOM 4472 C C . PHE A 1 567 ? 0.699 1.420 -3.159 1.00 95.50 567 PHE A C 1
ATOM 4474 O O . PHE A 1 567 ? 1.376 0.977 -4.081 1.00 95.50 567 PHE A O 1
ATOM 4481 N N . ALA A 1 568 ? -0.332 0.755 -2.630 1.00 94.19 568 ALA A N 1
ATOM 4482 C CA . ALA A 1 568 ? -0.721 -0.585 -3.065 1.00 94.19 568 ALA A CA 1
ATOM 4483 C C . ALA A 1 568 ? -0.976 -0.665 -4.574 1.00 94.19 568 ALA A C 1
ATOM 4485 O O . ALA A 1 568 ? -0.396 -1.496 -5.272 1.00 94.19 568 ALA A O 1
ATOM 4486 N N . PHE A 1 569 ? -1.799 0.252 -5.080 1.00 92.94 569 PHE A N 1
ATOM 4487 C CA . PHE A 1 569 ? -2.122 0.368 -6.493 1.00 92.94 569 PHE A CA 1
ATOM 4488 C C . PHE A 1 569 ? -0.876 0.609 -7.356 1.00 92.94 569 PHE A C 1
ATOM 4490 O O . PHE A 1 569 ? -0.633 -0.104 -8.330 1.00 92.94 569 PHE A O 1
ATOM 4497 N N . SER A 1 570 ? -0.034 1.563 -6.949 1.00 92.62 570 SER A N 1
ATOM 4498 C CA . SER A 1 570 ? 1.208 1.891 -7.657 1.00 92.62 570 SER A CA 1
ATOM 4499 C C . SER A 1 570 ? 2.202 0.721 -7.642 1.00 92.62 570 SER A C 1
ATOM 4501 O O . SER A 1 570 ? 2.900 0.506 -8.628 1.00 92.62 570 SER A O 1
ATOM 4503 N N . SER A 1 571 ? 2.255 -0.073 -6.567 1.00 92.19 571 SER A N 1
ATOM 4504 C CA . SER A 1 571 ? 3.075 -1.290 -6.483 1.00 92.19 571 SER A CA 1
ATOM 4505 C C . SER A 1 571 ? 2.604 -2.398 -7.432 1.00 92.19 571 SER A C 1
ATOM 4507 O O . SER A 1 571 ? 3.446 -3.077 -8.018 1.00 92.19 571 SER A O 1
ATOM 4509 N N . VAL A 1 572 ? 1.291 -2.559 -7.645 1.00 89.56 572 VAL A N 1
ATOM 4510 C CA . VAL A 1 572 ? 0.757 -3.501 -8.651 1.00 89.56 572 VAL A CA 1
ATOM 4511 C C . VAL A 1 572 ? 1.126 -3.048 -10.068 1.00 89.56 572 VAL A C 1
ATOM 4513 O O . VAL A 1 572 ? 1.607 -3.856 -10.862 1.00 89.56 572 VAL A O 1
ATOM 4516 N N . VAL A 1 573 ? 0.986 -1.751 -10.370 1.00 89.56 573 VAL A N 1
ATOM 4517 C CA . VAL A 1 573 ? 1.403 -1.172 -11.661 1.00 89.56 573 VAL A CA 1
ATOM 4518 C C . VAL A 1 573 ? 2.909 -1.359 -11.890 1.00 89.56 573 VAL A C 1
ATOM 4520 O O . VAL A 1 573 ? 3.306 -1.808 -12.963 1.00 89.56 573 VAL A O 1
ATOM 4523 N N . LEU A 1 574 ? 3.749 -1.103 -10.879 1.00 90.19 574 LEU A N 1
ATOM 4524 C CA . LEU A 1 574 ? 5.197 -1.337 -10.949 1.00 90.19 574 LEU A CA 1
ATOM 4525 C C . LEU A 1 574 ? 5.538 -2.805 -11.228 1.00 90.19 574 LEU A C 1
ATOM 4527 O O . LEU A 1 574 ? 6.402 -3.085 -12.054 1.00 90.19 574 LEU A O 1
ATOM 4531 N N . GLY A 1 575 ? 4.854 -3.738 -10.556 1.00 87.75 575 GLY A N 1
ATOM 4532 C CA . GLY A 1 575 ? 5.041 -5.173 -10.764 1.00 87.75 575 GLY A CA 1
ATOM 4533 C C . GLY A 1 575 ? 4.727 -5.604 -12.198 1.00 87.75 575 GLY A C 1
ATOM 4534 O O . GLY A 1 575 ? 5.484 -6.379 -12.775 1.00 87.75 575 GLY A O 1
ATOM 4535 N N . ILE A 1 576 ? 3.666 -5.057 -12.798 1.00 85.88 576 ILE A N 1
ATOM 4536 C CA . ILE A 1 576 ? 3.266 -5.342 -14.186 1.00 85.88 576 ILE A CA 1
ATOM 4537 C C . ILE A 1 576 ? 4.245 -4.722 -15.193 1.00 85.88 576 ILE A C 1
ATOM 4539 O O . ILE A 1 576 ? 4.658 -5.401 -16.132 1.00 85.88 576 ILE A O 1
ATOM 4543 N N . LEU A 1 577 ? 4.684 -3.477 -14.978 1.00 86.12 577 LEU A N 1
ATOM 4544 C CA . LEU A 1 577 ? 5.680 -2.830 -15.840 1.00 86.12 577 LEU A CA 1
ATOM 4545 C C . LEU A 1 577 ? 7.046 -3.542 -15.780 1.00 86.12 577 LEU A C 1
ATOM 4547 O O . LEU A 1 577 ? 7.673 -3.759 -16.817 1.00 86.12 577 LEU A O 1
ATOM 4551 N N . PHE A 1 578 ? 7.491 -3.986 -14.597 1.00 87.94 578 PHE A N 1
ATOM 4552 C CA . PHE A 1 578 ? 8.686 -4.831 -14.487 1.00 87.94 578 PHE A CA 1
ATOM 4553 C C . PHE A 1 578 ? 8.494 -6.226 -15.090 1.00 87.94 578 PHE A C 1
ATOM 4555 O O . PHE A 1 578 ? 9.456 -6.771 -15.626 1.00 87.94 578 PHE A O 1
ATOM 4562 N N . LEU A 1 579 ? 7.291 -6.806 -15.035 1.00 88.62 579 LEU A N 1
ATOM 4563 C CA . LEU A 1 579 ? 7.004 -8.092 -15.671 1.00 88.62 579 LEU A CA 1
ATOM 4564 C C . LEU A 1 579 ? 7.129 -7.991 -17.199 1.00 88.62 579 LEU A C 1
ATOM 4566 O O . LEU A 1 579 ? 7.795 -8.831 -17.799 1.00 88.62 579 LEU A O 1
ATOM 4570 N N . ALA A 1 580 ? 6.586 -6.934 -17.812 1.00 86.06 580 ALA A N 1
ATOM 4571 C CA . ALA A 1 580 ? 6.774 -6.654 -19.237 1.00 86.06 580 ALA A CA 1
ATOM 4572 C C . ALA A 1 580 ? 8.273 -6.527 -19.584 1.00 86.06 580 ALA A C 1
ATOM 4574 O O . ALA A 1 580 ? 8.783 -7.266 -20.428 1.00 86.06 580 ALA A O 1
ATOM 4575 N N . GLY A 1 581 ? 9.018 -5.708 -18.833 1.00 85.81 581 GLY A N 1
ATOM 4576 C CA . GLY A 1 581 ? 10.459 -5.519 -19.036 1.00 85.81 581 GLY A CA 1
ATOM 4577 C C . GLY A 1 581 ? 11.356 -6.729 -18.711 1.00 85.81 581 GLY A C 1
ATOM 4578 O O . GLY A 1 581 ? 12.489 -6.803 -19.196 1.00 85.81 581 GLY A O 1
ATOM 4579 N N . MET A 1 582 ? 10.865 -7.703 -17.936 1.00 84.88 582 MET A N 1
ATOM 4580 C CA . MET A 1 582 ? 11.509 -9.010 -17.722 1.00 84.88 582 MET A CA 1
ATOM 4581 C C . MET A 1 582 ? 11.394 -9.931 -18.943 1.00 84.88 582 MET A C 1
ATOM 4583 O O . MET A 1 582 ? 12.298 -10.733 -19.178 1.00 84.88 582 MET A O 1
ATOM 4587 N N . PHE A 1 583 ? 10.314 -9.798 -19.719 1.00 84.62 583 PHE A N 1
ATOM 4588 C CA . PHE A 1 583 ? 10.111 -10.472 -21.007 1.00 84.62 583 PHE A CA 1
ATOM 4589 C C . PHE A 1 583 ? 10.583 -9.632 -22.206 1.00 84.62 583 PHE A C 1
ATOM 4591 O O . PHE A 1 583 ? 10.329 -10.000 -23.344 1.00 84.62 583 PHE A O 1
ATOM 4598 N N . GLY A 1 584 ? 11.239 -8.490 -21.969 1.00 82.06 584 GLY A N 1
ATOM 4599 C CA . GLY A 1 584 ? 11.675 -7.577 -23.029 1.00 82.06 584 GLY A CA 1
ATOM 4600 C C . GLY A 1 584 ? 10.541 -6.848 -23.760 1.00 82.06 584 GLY A C 1
ATOM 4601 O O . GLY A 1 584 ? 10.799 -6.166 -24.755 1.00 82.06 584 GLY A O 1
ATOM 4602 N N . SER A 1 585 ? 9.307 -6.951 -23.259 1.00 84.31 585 SER A N 1
ATOM 4603 C CA . SER A 1 585 ? 8.145 -6.274 -23.823 1.00 84.31 585 SER A CA 1
ATOM 4604 C C . SER A 1 585 ? 8.113 -4.815 -23.369 1.00 84.31 585 SER A C 1
ATOM 4606 O O . SER A 1 585 ? 8.060 -4.504 -22.179 1.00 84.31 585 SER A O 1
ATOM 4608 N N . PHE A 1 586 ? 8.193 -3.930 -24.358 1.00 83.38 586 PHE A N 1
ATOM 4609 C CA . PHE A 1 586 ? 8.059 -2.476 -24.240 1.00 83.38 586 PHE A CA 1
ATOM 4610 C C . PHE A 1 586 ? 7.224 -1.958 -25.411 1.00 83.38 586 PHE A C 1
ATOM 4612 O O . PHE A 1 586 ? 7.591 -0.995 -26.089 1.00 83.38 586 PHE A O 1
ATOM 4619 N N . ALA A 1 587 ? 6.172 -2.689 -25.753 1.00 83.56 587 ALA A N 1
ATOM 4620 C CA . ALA A 1 587 ? 5.262 -2.332 -26.822 1.00 83.56 587 ALA A CA 1
ATOM 4621 C C . ALA A 1 587 ? 4.121 -1.454 -26.272 1.00 83.56 587 ALA A C 1
ATOM 4623 O O . ALA A 1 587 ? 3.826 -1.480 -25.073 1.00 83.56 587 ALA A O 1
ATOM 4624 N N . PRO A 1 588 ? 3.451 -0.663 -27.127 1.00 84.94 588 PRO A N 1
ATOM 4625 C CA . PRO A 1 588 ? 2.269 0.098 -26.727 1.00 84.94 588 PRO A CA 1
ATOM 4626 C C . PRO A 1 588 ? 1.163 -0.758 -26.090 1.00 84.94 588 PRO A C 1
ATOM 4628 O O . PRO A 1 588 ? 0.427 -0.261 -25.237 1.00 84.94 588 PRO A O 1
ATOM 4631 N N . THR A 1 589 ? 1.094 -2.049 -26.443 1.00 85.50 589 THR A N 1
ATOM 4632 C CA . THR A 1 589 ? 0.285 -3.078 -25.765 1.00 85.50 589 THR A CA 1
ATOM 4633 C C . THR A 1 589 ? 0.409 -3.029 -24.251 1.00 85.50 589 THR A C 1
ATOM 4635 O O . THR A 1 589 ? -0.597 -3.122 -23.560 1.00 85.50 589 THR A O 1
ATOM 4638 N N . ASP A 1 590 ? 1.619 -2.869 -23.723 1.00 87.19 590 ASP A N 1
ATOM 4639 C CA . ASP A 1 590 ? 1.914 -3.125 -22.312 1.00 87.19 590 ASP A CA 1
ATOM 4640 C C . ASP A 1 590 ? 1.373 -1.987 -21.440 1.00 87.19 590 ASP A C 1
ATOM 4642 O O . ASP A 1 590 ? 0.731 -2.216 -20.414 1.00 87.19 590 ASP A O 1
ATOM 4646 N N . TYR A 1 591 ? 1.516 -0.754 -21.933 1.00 86.00 591 TYR A N 1
ATOM 4647 C CA . TYR A 1 591 ? 0.886 0.438 -21.368 1.00 86.00 591 TYR A CA 1
ATOM 4648 C C . TYR A 1 591 ? -0.643 0.375 -21.475 1.00 86.00 591 TYR A C 1
ATOM 4650 O O . TYR A 1 591 ? -1.340 0.734 -20.525 1.00 86.00 591 TYR A O 1
ATOM 4658 N N . LEU A 1 592 ? -1.177 -0.127 -22.594 1.00 88.25 592 LEU A N 1
ATOM 4659 C CA . LEU A 1 592 ? -2.621 -0.248 -22.808 1.00 88.25 592 LEU A CA 1
ATOM 4660 C C . LEU A 1 592 ? -3.254 -1.352 -21.944 1.00 88.25 592 LEU A C 1
ATOM 4662 O O . LEU A 1 592 ? -4.310 -1.117 -21.359 1.00 88.25 592 LEU A O 1
ATOM 4666 N N . PHE A 1 593 ? -2.606 -2.504 -21.754 1.00 87.38 593 PHE A N 1
ATOM 4667 C CA . PHE A 1 593 ? -3.052 -3.531 -20.806 1.00 87.38 593 PHE A CA 1
ATOM 4668 C C . PHE A 1 593 ? -2.930 -3.056 -19.351 1.00 87.38 593 PHE A C 1
ATOM 4670 O O . PHE A 1 593 ? -3.831 -3.311 -18.550 1.00 87.38 593 PHE A O 1
ATOM 4677 N N . ALA A 1 594 ? -1.891 -2.284 -19.011 1.00 88.94 594 ALA A N 1
ATOM 4678 C CA . ALA A 1 594 ? -1.749 -1.683 -17.685 1.00 88.94 594 ALA A CA 1
ATOM 4679 C C . ALA A 1 594 ? -2.884 -0.690 -17.332 1.00 88.94 594 ALA A C 1
ATOM 4681 O O . ALA A 1 594 ? -3.135 -0.458 -16.147 1.00 88.94 594 ALA A O 1
ATOM 4682 N N . THR A 1 595 ? -3.641 -0.163 -18.309 1.00 90.88 595 THR A N 1
ATOM 4683 C CA . THR A 1 595 ? -4.847 0.647 -18.026 1.00 90.88 595 THR A CA 1
ATOM 4684 C C . THR A 1 595 ? -5.918 -0.131 -17.249 1.00 90.88 595 THR A C 1
ATOM 4686 O O . THR A 1 595 ? -6.629 0.456 -16.430 1.00 90.88 595 THR A O 1
ATOM 4689 N N . LEU A 1 596 ? -6.012 -1.454 -17.449 1.00 91.94 596 LEU A N 1
ATOM 4690 C CA . LEU A 1 596 ? -7.030 -2.318 -16.838 1.00 91.94 596 LEU A CA 1
ATOM 4691 C C . LEU A 1 596 ? -6.826 -2.511 -15.329 1.00 91.94 596 LEU A C 1
ATOM 4693 O O . LEU A 1 596 ? -7.767 -2.869 -14.620 1.00 91.94 596 LEU A O 1
ATOM 4697 N N . VAL A 1 597 ? -5.623 -2.226 -14.818 1.00 90.88 597 VAL A N 1
ATOM 4698 C CA . VAL A 1 597 ? -5.291 -2.351 -13.391 1.00 90.88 597 VAL A CA 1
ATOM 4699 C C . VAL A 1 597 ? -6.183 -1.442 -12.540 1.00 90.88 597 VAL A C 1
ATOM 4701 O O . VAL A 1 597 ? -6.644 -1.871 -11.485 1.00 90.88 597 VAL A O 1
ATOM 4704 N N . GLY A 1 598 ? -6.490 -0.228 -13.019 1.00 92.56 598 GLY A N 1
ATOM 4705 C CA . GLY A 1 598 ? -7.409 0.717 -12.365 1.00 92.56 598 GLY A CA 1
ATOM 4706 C C . GLY A 1 598 ? -8.798 0.119 -12.122 1.00 92.56 598 GLY A C 1
ATOM 4707 O O . GLY A 1 598 ? -9.170 -0.081 -10.961 1.00 92.56 598 GLY A O 1
ATOM 4708 N N . PRO A 1 599 ? -9.545 -0.222 -13.190 1.00 95.06 599 PRO A N 1
ATOM 4709 C CA . PRO A 1 599 ? -10.869 -0.825 -13.079 1.00 95.06 599 PRO A CA 1
ATOM 4710 C C . PRO A 1 599 ? -10.895 -2.128 -12.270 1.00 95.06 599 PRO A C 1
ATOM 4712 O O . PRO A 1 599 ? -11.802 -2.315 -11.460 1.00 95.06 599 PRO A O 1
ATOM 4715 N N . ILE A 1 600 ? -9.898 -3.008 -12.433 1.00 94.94 600 ILE A N 1
ATOM 4716 C CA . ILE A 1 600 ? -9.834 -4.291 -11.711 1.00 94.94 600 ILE A CA 1
ATOM 4717 C C . ILE A 1 600 ? -9.618 -4.069 -10.206 1.00 94.94 600 ILE A C 1
ATOM 4719 O O . ILE A 1 600 ? -10.329 -4.658 -9.392 1.00 94.94 600 ILE A O 1
ATOM 4723 N N . PHE A 1 601 ? -8.689 -3.189 -9.818 1.00 93.00 601 PHE A N 1
ATOM 4724 C CA . PHE A 1 601 ? -8.417 -2.866 -8.412 1.00 93.00 601 PHE A CA 1
ATOM 4725 C C . PHE A 1 601 ? -9.614 -2.174 -7.740 1.00 93.00 601 PHE A C 1
ATOM 4727 O O . PHE A 1 601 ? -9.987 -2.527 -6.619 1.00 93.00 601 PHE A O 1
ATOM 4734 N N . LEU A 1 602 ? -10.263 -1.241 -8.448 1.00 94.00 602 LEU A N 1
ATOM 4735 C CA . LEU A 1 602 ? -11.511 -0.602 -8.020 1.00 94.00 602 LEU A CA 1
ATOM 4736 C C . LEU A 1 602 ? -12.624 -1.637 -7.793 1.00 94.00 602 LEU A C 1
ATOM 4738 O O . LEU A 1 602 ? -13.260 -1.619 -6.737 1.00 94.00 602 LEU A O 1
ATOM 4742 N N . ALA A 1 603 ? -12.855 -2.542 -8.748 1.00 93.12 603 ALA A N 1
ATOM 4743 C CA . ALA A 1 603 ? -13.901 -3.558 -8.654 1.00 93.12 603 ALA A CA 1
ATOM 4744 C C . ALA A 1 603 ? -13.651 -4.532 -7.490 1.00 93.12 603 ALA A C 1
ATOM 4746 O O . ALA A 1 603 ? -14.537 -4.725 -6.655 1.00 93.12 603 ALA A O 1
ATOM 4747 N N . LEU A 1 604 ? -12.431 -5.076 -7.386 1.00 92.94 604 LEU A N 1
ATOM 4748 C CA . LEU A 1 604 ? -12.031 -6.002 -6.324 1.00 92.94 604 LEU A CA 1
ATOM 4749 C C . LEU A 1 604 ? -12.234 -5.383 -4.932 1.00 92.94 604 LEU A C 1
ATOM 4751 O O . LEU A 1 604 ? -12.889 -5.980 -4.076 1.00 92.94 604 LEU A O 1
ATOM 4755 N N . LEU A 1 605 ? -11.715 -4.169 -4.712 1.00 91.94 605 LEU A N 1
ATOM 4756 C CA . LEU A 1 605 ? -11.878 -3.478 -3.434 1.00 91.94 605 LEU A CA 1
ATOM 4757 C C . LEU A 1 605 ? -13.340 -3.149 -3.144 1.00 91.94 605 LEU A C 1
ATOM 4759 O O . LEU A 1 605 ? -13.758 -3.295 -2.000 1.00 91.94 605 LEU A O 1
ATOM 4763 N N . THR A 1 606 ? -14.125 -2.739 -4.143 1.00 90.19 606 THR A N 1
ATOM 4764 C CA . THR A 1 606 ? -15.547 -2.416 -3.941 1.00 90.19 606 THR A CA 1
ATOM 4765 C C . THR A 1 606 ? -16.321 -3.642 -3.460 1.00 90.19 606 THR A C 1
ATOM 4767 O O . THR A 1 606 ? -17.013 -3.547 -2.449 1.00 90.19 606 THR A O 1
ATOM 4770 N N . VAL A 1 607 ? -16.143 -4.807 -4.095 1.00 91.44 607 VAL A N 1
ATOM 4771 C CA . VAL A 1 607 ? -16.802 -6.058 -3.678 1.00 91.44 607 VAL A CA 1
ATOM 4772 C C . VAL A 1 607 ? -16.387 -6.461 -2.260 1.00 91.44 607 VAL A C 1
ATOM 4774 O O . VAL A 1 607 ? -17.252 -6.637 -1.403 1.00 91.44 607 VAL A O 1
ATOM 4777 N N . ILE A 1 608 ? -15.079 -6.541 -1.978 1.00 90.94 608 ILE A N 1
ATOM 4778 C CA . ILE A 1 608 ? -14.563 -6.937 -0.653 1.00 90.94 608 ILE A CA 1
ATOM 4779 C C . ILE A 1 608 ? -15.065 -5.985 0.438 1.00 90.94 608 ILE A C 1
ATOM 4781 O O . ILE A 1 608 ? -15.491 -6.419 1.508 1.00 90.94 608 ILE A O 1
ATOM 4785 N N . LEU A 1 609 ? -15.018 -4.676 0.193 1.00 89.94 609 LEU A N 1
ATOM 4786 C CA . LEU A 1 609 ? -15.423 -3.680 1.177 1.00 89.94 609 LEU A CA 1
ATOM 4787 C C . LEU A 1 609 ? -16.939 -3.697 1.408 1.00 89.94 609 LEU A C 1
ATOM 4789 O O . LEU A 1 609 ? -17.367 -3.662 2.559 1.00 89.94 609 LEU A O 1
ATOM 4793 N N . HIS A 1 610 ? -17.761 -3.754 0.361 1.00 90.44 610 HIS A N 1
ATOM 4794 C CA . HIS A 1 610 ? -19.217 -3.698 0.515 1.00 90.44 610 HIS A CA 1
ATOM 4795 C C . HIS A 1 610 ? -19.785 -4.996 1.117 1.00 90.44 610 HIS A C 1
ATOM 4797 O O . HIS A 1 610 ? -20.663 -4.926 1.973 1.00 90.44 610 HIS A O 1
ATOM 4803 N N . TYR A 1 611 ? -19.204 -6.161 0.801 1.00 91.81 611 TYR A N 1
ATOM 4804 C CA . TYR A 1 611 ? -19.526 -7.434 1.463 1.00 91.81 611 TYR A CA 1
ATOM 4805 C C . TYR A 1 611 ? -19.334 -7.367 2.989 1.00 91.81 611 TYR A C 1
ATOM 4807 O O . TYR A 1 611 ? -20.215 -7.755 3.757 1.00 91.81 611 TYR A O 1
ATOM 4815 N N . ASN A 1 612 ? -18.205 -6.806 3.436 1.00 90.50 612 ASN A N 1
ATOM 4816 C CA . ASN A 1 612 ? -17.888 -6.681 4.860 1.00 90.50 612 ASN A CA 1
ATOM 4817 C C . ASN A 1 612 ? -18.814 -5.703 5.615 1.00 90.50 612 ASN A C 1
ATOM 4819 O O . ASN A 1 612 ? -19.061 -5.923 6.800 1.00 90.50 612 ASN A O 1
ATOM 4823 N N . ASP A 1 613 ? -19.360 -4.666 4.962 1.00 90.00 613 ASP A N 1
ATOM 4824 C CA . ASP A 1 613 ? -20.366 -3.793 5.599 1.00 90.00 613 ASP A CA 1
ATOM 4825 C C . ASP A 1 613 ? -21.671 -4.543 5.866 1.00 90.00 613 ASP A C 1
ATOM 4827 O O . ASP A 1 613 ? -22.243 -4.406 6.941 1.00 90.00 613 ASP A O 1
ATOM 4831 N N . MET A 1 614 ? -22.149 -5.330 4.895 1.00 92.81 614 MET A N 1
ATOM 4832 C CA . MET A 1 614 ? -23.414 -6.059 5.031 1.00 92.81 614 MET A CA 1
ATOM 4833 C C . MET A 1 614 ? -23.334 -7.114 6.142 1.00 92.81 614 MET A C 1
ATOM 4835 O O . MET A 1 614 ? -24.304 -7.305 6.872 1.00 92.81 614 MET A O 1
ATOM 4839 N N . ILE A 1 615 ? -22.167 -7.747 6.327 1.00 92.88 615 ILE A N 1
ATOM 4840 C CA . ILE A 1 615 ? -21.906 -8.622 7.482 1.00 92.88 615 ILE A CA 1
ATOM 4841 C C . ILE A 1 615 ? -21.932 -7.826 8.792 1.00 92.88 615 ILE A C 1
ATOM 4843 O O . ILE A 1 615 ? -22.606 -8.248 9.728 1.00 92.88 615 ILE A O 1
ATOM 4847 N N . PHE A 1 616 ? -21.242 -6.683 8.864 1.00 91.06 616 PHE A N 1
ATOM 4848 C CA . PHE A 1 616 ? -21.211 -5.849 10.071 1.00 91.06 616 PHE A CA 1
ATOM 4849 C C . PHE A 1 616 ? -22.609 -5.350 10.469 1.00 91.06 616 PHE A C 1
ATOM 4851 O O . PHE A 1 616 ? -23.000 -5.490 11.624 1.00 91.06 616 PHE A O 1
ATOM 4858 N N . LEU A 1 617 ? -23.386 -4.835 9.511 1.00 91.50 617 LEU A N 1
ATOM 4859 C CA . LEU A 1 617 ? -24.752 -4.358 9.740 1.00 91.50 617 LEU A CA 1
ATOM 4860 C C . LEU A 1 617 ? -25.695 -5.496 10.150 1.00 91.50 617 LEU A C 1
ATOM 4862 O O . LEU A 1 617 ? -26.466 -5.334 11.092 1.00 91.50 617 LEU A O 1
ATOM 4866 N N . ARG A 1 618 ? -25.585 -6.677 9.526 1.00 92.94 618 ARG A N 1
ATOM 4867 C CA . ARG A 1 618 ? -26.326 -7.864 9.973 1.00 92.94 618 ARG A CA 1
ATOM 4868 C C . ARG A 1 618 ? -25.966 -8.242 11.412 1.00 92.94 618 ARG A C 1
ATOM 4870 O O . ARG A 1 618 ? -26.864 -8.485 12.207 1.00 92.94 618 ARG A O 1
ATOM 4877 N N . GLN A 1 619 ? -24.678 -8.281 11.755 1.00 90.62 619 GLN A N 1
ATOM 4878 C CA . GLN A 1 619 ? -24.217 -8.600 13.112 1.00 90.62 619 GLN A CA 1
ATOM 4879 C C . GLN A 1 619 ? -24.663 -7.550 14.142 1.00 90.62 619 GLN A C 1
ATOM 4881 O O . GLN A 1 619 ? -24.930 -7.905 15.287 1.00 90.62 619 GLN A O 1
ATOM 4886 N N . LEU A 1 620 ? -24.781 -6.279 13.744 1.00 88.06 620 LEU A N 1
ATOM 4887 C CA . LEU A 1 620 ? -25.331 -5.210 14.577 1.00 88.06 620 LEU A CA 1
ATOM 4888 C C . LEU A 1 620 ? -26.827 -5.428 14.858 1.00 88.06 620 LEU A C 1
ATOM 4890 O O . LEU A 1 620 ? -27.228 -5.382 16.017 1.00 88.06 620 LEU A O 1
ATOM 4894 N N . VAL A 1 621 ? -27.629 -5.741 13.832 1.00 90.38 621 VAL A N 1
ATOM 4895 C CA . VAL A 1 621 ? -29.056 -6.091 13.988 1.00 90.38 621 VAL A CA 1
ATOM 4896 C C . VAL A 1 621 ? -29.230 -7.350 14.842 1.00 90.38 621 VAL A C 1
ATOM 4898 O O . VAL A 1 621 ? -29.993 -7.333 15.806 1.00 90.38 621 VAL A O 1
ATOM 4901 N N . ASP A 1 622 ? -28.496 -8.422 14.526 1.00 90.44 622 ASP A N 1
ATOM 4902 C CA . ASP A 1 622 ? -28.575 -9.707 15.231 1.00 90.44 622 ASP A CA 1
ATOM 4903 C C . ASP A 1 622 ? -28.167 -9.556 16.716 1.00 90.44 622 ASP A C 1
ATOM 4905 O O . ASP A 1 622 ? -28.780 -10.170 17.583 1.00 90.44 622 ASP A O 1
ATOM 4909 N N . ARG A 1 623 ? -27.201 -8.681 17.047 1.00 87.75 623 ARG A N 1
ATOM 4910 C CA . ARG A 1 623 ? -26.818 -8.368 18.439 1.00 87.75 623 ARG A CA 1
ATOM 4911 C C . ARG A 1 623 ? -27.825 -7.465 19.154 1.00 87.75 623 ARG A C 1
ATOM 4913 O O . ARG A 1 623 ? -28.141 -7.716 20.314 1.00 87.75 623 ARG A O 1
ATOM 4920 N N . ASN A 1 624 ? -28.310 -6.409 18.498 1.00 86.38 624 ASN A N 1
ATOM 4921 C CA . ASN A 1 624 ? -29.296 -5.509 19.099 1.00 86.38 624 ASN A CA 1
ATOM 4922 C C . ASN A 1 624 ? -30.604 -6.269 19.403 1.00 86.38 624 ASN A C 1
ATOM 4924 O O . ASN A 1 624 ? -31.237 -5.992 20.418 1.00 86.38 624 ASN A O 1
ATOM 4928 N N . TRP A 1 625 ? -30.940 -7.292 18.604 1.00 88.56 625 TRP A N 1
ATOM 4929 C CA . TRP A 1 625 ? -31.996 -8.257 18.922 1.00 88.56 625 TRP A CA 1
ATOM 4930 C C . TRP A 1 625 ? -31.721 -9.045 20.211 1.00 88.56 625 TRP A C 1
ATOM 4932 O O . TRP A 1 625 ? -32.561 -9.054 21.108 1.00 88.56 625 TRP A O 1
ATOM 4942 N N . SER A 1 626 ? -30.536 -9.655 20.346 1.00 87.62 626 SER A N 1
ATOM 4943 C CA . SER A 1 626 ? -30.163 -10.419 21.549 1.00 87.62 626 SER A CA 1
ATOM 4944 C C . SER A 1 626 ? -30.232 -9.590 22.835 1.00 87.62 626 SER A C 1
ATOM 4946 O O . SER A 1 626 ? -30.616 -10.109 23.880 1.00 87.62 626 SER A O 1
ATOM 4948 N N . ASN A 1 627 ? -29.895 -8.298 22.772 1.00 84.69 627 ASN A N 1
ATOM 4949 C CA . ASN A 1 627 ? -30.016 -7.398 23.921 1.00 84.69 627 ASN A CA 1
ATOM 4950 C C . ASN A 1 627 ? -31.490 -7.201 24.343 1.00 84.69 627 ASN A C 1
ATOM 4952 O O . ASN A 1 627 ? -31.792 -7.208 25.538 1.00 84.69 627 ASN A O 1
ATOM 4956 N N . ILE A 1 628 ? -32.410 -7.087 23.375 1.00 85.62 628 ILE A N 1
ATOM 4957 C CA . ILE A 1 628 ? -33.856 -6.976 23.628 1.00 85.62 628 ILE A CA 1
ATOM 4958 C C . ILE A 1 628 ? -34.416 -8.282 24.207 1.00 85.62 628 ILE A C 1
ATOM 4960 O O . ILE A 1 628 ? -35.151 -8.223 25.187 1.00 85.62 628 ILE A O 1
ATOM 4964 N N . ASP A 1 629 ? -34.047 -9.446 23.660 1.00 85.38 629 ASP A N 1
ATOM 4965 C CA . ASP A 1 629 ? -34.463 -10.764 24.177 1.00 85.38 629 ASP A CA 1
ATOM 4966 C C . ASP A 1 629 ? -34.015 -10.968 25.639 1.00 85.38 629 ASP A C 1
ATOM 4968 O O . ASP A 1 629 ? -34.811 -11.362 26.493 1.00 85.38 629 ASP A O 1
ATOM 4972 N N . VAL A 1 630 ? -32.778 -10.577 25.974 1.00 83.75 630 VAL A N 1
ATOM 4973 C CA . VAL A 1 630 ? -32.272 -10.609 27.357 1.00 83.75 630 VAL A CA 1
ATOM 4974 C C . VAL A 1 630 ? -33.076 -9.693 28.287 1.00 83.75 630 VAL A C 1
ATOM 4976 O O . VAL A 1 630 ? -33.466 -10.135 29.368 1.00 83.75 630 VAL A O 1
ATOM 4979 N N . SER A 1 631 ? -33.361 -8.441 27.909 1.00 82.75 631 SER A N 1
ATOM 4980 C CA . SER A 1 631 ? -34.129 -7.537 28.785 1.00 82.75 631 SER A CA 1
ATOM 4981 C C . SER A 1 631 ? -35.634 -7.862 28.829 1.00 82.75 631 SER A C 1
ATOM 4983 O O . SER A 1 631 ? -36.259 -7.653 29.870 1.00 82.75 631 SER A O 1
ATOM 4985 N N . LEU A 1 632 ? -36.214 -8.471 27.785 1.00 83.19 632 LEU A N 1
ATOM 4986 C CA . LEU A 1 632 ? -37.541 -9.104 27.850 1.00 83.19 632 LEU A CA 1
ATOM 4987 C C . LEU A 1 632 ? -37.551 -10.253 28.867 1.00 83.19 632 LEU A C 1
ATOM 4989 O O . LEU A 1 632 ? -38.450 -10.324 29.706 1.00 83.19 632 LEU A O 1
ATOM 4993 N N . LYS A 1 633 ? -36.528 -11.115 28.846 1.00 83.38 633 LYS A N 1
ATOM 4994 C CA . LYS A 1 633 ? -36.404 -12.214 29.807 1.00 83.38 633 LYS A CA 1
ATOM 4995 C C . LYS A 1 633 ? -36.275 -11.712 31.249 1.00 83.38 633 LYS A C 1
ATOM 4997 O O . LYS A 1 633 ? -37.013 -12.192 32.103 1.00 83.38 633 LYS A O 1
ATOM 5002 N N . LYS A 1 634 ? -35.451 -10.683 31.514 1.00 83.19 634 LYS A N 1
ATOM 5003 C CA . LYS A 1 634 ? -35.379 -10.027 32.843 1.00 83.19 634 LYS A CA 1
ATOM 5004 C C . LYS A 1 634 ? -36.769 -9.622 33.359 1.00 83.19 634 LYS A C 1
ATOM 5006 O O . LYS A 1 634 ? -37.067 -9.821 34.533 1.00 83.19 634 LYS A O 1
ATOM 5011 N N . ARG A 1 635 ? -37.623 -9.048 32.499 1.00 81.88 635 ARG A N 1
ATOM 5012 C CA . ARG A 1 635 ? -38.991 -8.626 32.862 1.00 81.88 635 ARG A CA 1
ATOM 5013 C C . ARG A 1 635 ? -39.899 -9.816 33.148 1.00 81.88 635 ARG A C 1
ATOM 5015 O O . ARG A 1 635 ? -40.589 -9.817 34.165 1.00 81.88 635 ARG A O 1
ATOM 5022 N N . PHE A 1 636 ? -39.851 -10.849 32.308 1.00 82.12 636 PHE A N 1
ATOM 5023 C CA . PHE A 1 636 ? -40.586 -12.095 32.531 1.00 82.12 636 PHE A CA 1
ATOM 5024 C C . PHE A 1 636 ? -40.207 -12.755 33.866 1.00 82.12 636 PHE A C 1
ATOM 5026 O O . PHE A 1 636 ? -41.092 -13.124 34.637 1.00 82.12 636 PHE A O 1
ATOM 5033 N N . ASP A 1 637 ? -38.912 -12.808 34.191 1.00 83.44 637 ASP A N 1
ATOM 5034 C CA . ASP A 1 637 ? -38.387 -13.372 35.442 1.00 83.44 637 ASP A CA 1
ATOM 5035 C C . ASP A 1 637 ? -38.814 -12.562 36.695 1.00 83.44 637 ASP A C 1
ATOM 5037 O O . ASP A 1 637 ? -38.829 -13.095 37.810 1.00 83.44 637 ASP A O 1
ATOM 5041 N N . LEU A 1 638 ? -39.249 -11.302 36.538 1.00 83.19 638 LEU A N 1
ATOM 5042 C CA . LEU A 1 638 ? -39.849 -10.492 37.611 1.00 83.19 638 LEU A CA 1
ATOM 5043 C C . LEU A 1 638 ? -41.356 -10.743 37.810 1.00 83.19 638 LEU A C 1
ATOM 5045 O O . LEU A 1 638 ? -41.850 -10.556 38.927 1.00 83.19 638 LEU A O 1
ATOM 5049 N N . LEU A 1 639 ? -42.099 -11.204 36.793 1.00 82.38 639 LEU A N 1
ATOM 5050 C CA . LEU A 1 639 ? -43.553 -11.430 36.892 1.00 82.38 639 LEU A CA 1
ATOM 5051 C C . LEU A 1 639 ? -43.971 -12.389 38.033 1.00 82.38 639 LEU A C 1
ATOM 5053 O O . LEU A 1 639 ? -44.972 -12.099 38.690 1.00 82.38 639 LEU A O 1
ATOM 5057 N N . PRO A 1 640 ? -43.250 -13.488 38.354 1.00 82.00 640 PRO A N 1
ATOM 5058 C CA . PRO A 1 640 ? -43.571 -14.336 39.506 1.00 82.00 640 PRO A CA 1
ATOM 5059 C C . PRO A 1 640 ? -43.396 -13.632 40.860 1.00 82.00 640 PRO A C 1
ATOM 5061 O O . PRO A 1 640 ? -44.128 -13.927 41.807 1.00 82.00 640 PRO A O 1
ATOM 5064 N N . ASN A 1 641 ? -42.442 -12.700 40.967 1.00 81.44 641 ASN A N 1
ATOM 5065 C CA . ASN A 1 641 ? -42.240 -11.902 42.176 1.00 81.44 641 ASN A CA 1
ATOM 5066 C C . ASN A 1 641 ? -43.350 -10.855 42.320 1.00 81.44 641 ASN A C 1
ATOM 5068 O O . ASN A 1 641 ? -43.945 -10.753 43.394 1.00 81.44 641 ASN A O 1
ATOM 5072 N N . LEU A 1 642 ? -43.702 -10.179 41.220 1.00 79.50 642 LEU A N 1
ATOM 5073 C CA . LEU A 1 642 ? -44.858 -9.286 41.151 1.00 79.50 642 LEU A CA 1
ATOM 5074 C C . LEU A 1 642 ? -46.144 -10.007 41.561 1.00 79.50 642 LEU A C 1
ATOM 5076 O O . LEU A 1 642 ? -46.857 -9.518 42.433 1.00 79.50 642 LEU A O 1
ATOM 5080 N N . GLN A 1 643 ? -46.400 -11.200 41.016 1.00 81.69 643 GLN A N 1
ATOM 5081 C CA . GLN A 1 643 ? -47.561 -12.013 41.374 1.00 81.69 643 GLN A CA 1
ATOM 5082 C C . GLN A 1 643 ? -47.623 -12.294 42.880 1.00 81.69 643 GLN A C 1
ATOM 5084 O O . GLN A 1 643 ? -48.656 -12.062 43.500 1.00 81.69 643 GLN A O 1
ATOM 5089 N N . ARG A 1 644 ? -46.515 -12.752 43.481 1.00 80.31 644 ARG A N 1
ATOM 5090 C CA . ARG A 1 644 ? -46.458 -13.116 44.907 1.00 80.31 644 ARG A CA 1
ATOM 5091 C C . ARG A 1 644 ? -46.794 -11.938 45.823 1.00 80.31 644 ARG A C 1
ATOM 5093 O O . ARG A 1 644 ? -47.504 -12.121 46.805 1.00 80.31 644 ARG A O 1
ATOM 5100 N N . ILE A 1 645 ? -46.288 -10.751 45.491 1.00 76.06 645 ILE A N 1
ATOM 5101 C CA . ILE A 1 645 ? -46.497 -9.525 46.269 1.00 76.06 645 ILE A CA 1
ATOM 5102 C C . ILE A 1 645 ? -47.913 -8.985 46.043 1.00 76.06 645 ILE A C 1
ATOM 5104 O O . ILE A 1 645 ? -48.593 -8.612 46.991 1.00 76.06 645 ILE A O 1
ATOM 5108 N N . VAL A 1 646 ? -48.406 -8.975 44.804 1.00 72.56 646 VAL A N 1
ATOM 5109 C CA . VAL A 1 646 ? -49.759 -8.482 44.509 1.00 72.56 646 VAL A CA 1
ATOM 5110 C C . VAL A 1 646 ? -50.825 -9.384 45.133 1.00 72.56 646 VAL A C 1
ATOM 5112 O O . VAL A 1 646 ? -51.762 -8.871 45.739 1.00 72.56 646 VAL A O 1
ATOM 5115 N N . SER A 1 647 ? -50.658 -10.709 45.092 1.00 74.44 647 SER A N 1
ATOM 5116 C CA . SER A 1 647 ? -51.585 -11.652 45.734 1.00 74.44 647 SER A CA 1
ATOM 5117 C C . SER A 1 647 ? -51.648 -11.529 47.264 1.00 74.44 647 SER A C 1
ATOM 5119 O O . SER A 1 647 ? -52.674 -11.899 47.821 1.00 74.44 647 SER A O 1
ATOM 5121 N N . SER A 1 648 ? -50.625 -10.994 47.951 1.00 74.25 648 SER A N 1
ATOM 5122 C CA . SER A 1 648 ? -50.669 -10.790 49.415 1.00 74.25 648 SER A CA 1
ATOM 5123 C C . SER A 1 648 ? -51.341 -9.483 49.858 1.00 74.25 648 SER A C 1
ATOM 5125 O O . SER A 1 648 ? -51.538 -9.282 51.052 1.00 74.25 648 SER A O 1
ATOM 5127 N N . TYR A 1 649 ? -51.665 -8.585 48.922 1.00 69.44 649 TYR A N 1
ATOM 5128 C CA . TYR A 1 649 ? -52.379 -7.327 49.192 1.00 69.44 649 TYR A CA 1
ATOM 5129 C C . TYR A 1 649 ? -53.735 -7.245 48.470 1.00 69.44 649 TYR A C 1
ATOM 5131 O O . TYR A 1 649 ? -54.633 -6.553 48.939 1.00 69.44 649 TYR A O 1
ATOM 5139 N N . LEU A 1 650 ? -53.897 -7.944 47.340 1.00 69.19 650 LEU A N 1
ATOM 5140 C CA . LEU A 1 650 ? -55.103 -7.956 46.509 1.00 69.19 650 LEU A CA 1
ATOM 5141 C C . LEU A 1 650 ? -55.697 -9.374 46.399 1.00 69.19 650 LEU A C 1
ATOM 5143 O O . LEU A 1 650 ? -55.816 -9.939 45.308 1.00 69.19 650 LEU A O 1
ATOM 5147 N N . GLU A 1 651 ? -56.119 -9.941 47.533 1.00 65.25 651 GLU A N 1
ATOM 5148 C CA . GLU A 1 651 ? -56.773 -11.263 47.608 1.00 65.25 651 GLU A CA 1
ATOM 5149 C C . GLU A 1 651 ? -58.102 -11.359 46.827 1.00 65.25 651 GLU A C 1
ATOM 5151 O O . GLU A 1 651 ? -58.660 -12.447 46.696 1.00 65.25 651 GLU A O 1
ATOM 5156 N N . HIS A 1 652 ? -58.656 -10.241 46.340 1.00 59.62 652 HIS A N 1
ATOM 5157 C CA . HIS A 1 652 ? -59.968 -10.186 45.674 1.00 59.62 652 HIS A CA 1
ATOM 5158 C C . HIS A 1 652 ? -59.929 -9.630 44.234 1.00 59.62 652 HIS A C 1
ATOM 5160 O O . HIS A 1 652 ? -60.972 -9.568 43.588 1.00 59.62 652 HIS A O 1
ATOM 5166 N N . GLU A 1 653 ? -58.758 -9.268 43.690 1.00 72.19 653 GLU A N 1
ATOM 5167 C CA . GLU A 1 653 ? -58.620 -8.854 42.279 1.00 72.19 653 GLU A CA 1
ATOM 5168 C C . GLU A 1 653 ? -58.192 -10.023 41.379 1.00 72.19 653 GLU A C 1
ATOM 5170 O O . GLU A 1 653 ? -57.065 -10.110 40.879 1.00 72.19 653 GLU A O 1
ATOM 5175 N N . GLU A 1 654 ? -59.137 -10.938 41.151 1.00 72.38 654 GLU A N 1
ATOM 5176 C CA . GLU A 1 654 ? -58.982 -12.091 40.253 1.00 72.38 654 GLU A CA 1
ATOM 5177 C C . GLU A 1 654 ? -58.559 -11.670 38.830 1.00 72.38 654 GLU A C 1
ATOM 5179 O O . GLU A 1 654 ? -57.780 -12.371 38.179 1.00 72.38 654 GLU A O 1
ATOM 5184 N N . ASN A 1 655 ? -58.991 -10.489 38.365 1.00 74.00 655 ASN A N 1
ATOM 5185 C CA . ASN A 1 655 ? -58.620 -9.941 37.056 1.00 74.00 655 ASN A CA 1
ATOM 5186 C C . ASN A 1 655 ? -57.105 -9.741 36.924 1.00 74.00 655 ASN A C 1
ATOM 5188 O O . ASN A 1 655 ? -56.512 -10.166 35.933 1.00 74.00 655 ASN A O 1
ATOM 5192 N N . VAL A 1 656 ? -56.471 -9.132 37.931 1.00 73.75 656 VAL A N 1
ATOM 5193 C CA . VAL A 1 656 ? -55.031 -8.821 37.925 1.00 73.75 656 VAL A CA 1
ATOM 5194 C C . VAL A 1 656 ? -54.211 -10.107 37.954 1.00 73.75 656 VAL A C 1
ATOM 5196 O O . VAL A 1 656 ? -53.280 -10.272 37.167 1.00 73.75 656 VAL A O 1
ATOM 5199 N N . GLN A 1 657 ? -54.600 -11.060 38.805 1.00 75.06 657 GLN A N 1
ATOM 5200 C CA . GLN A 1 657 ? -53.940 -12.364 38.888 1.00 75.06 657 GLN A CA 1
ATOM 5201 C C . GLN A 1 657 ? -54.095 -13.154 37.574 1.00 75.06 657 GLN A C 1
ATOM 5203 O O . GLN A 1 657 ? -53.143 -13.784 37.110 1.00 75.06 657 GLN A O 1
ATOM 5208 N N . THR A 1 658 ? -55.255 -13.044 36.918 1.00 80.69 658 THR A N 1
ATOM 5209 C CA . THR A 1 658 ? -55.527 -13.643 35.603 1.00 80.69 658 THR A CA 1
ATOM 5210 C C . THR A 1 658 ? -54.731 -12.980 34.470 1.00 80.69 658 THR A C 1
ATOM 5212 O O . THR A 1 658 ? -54.287 -13.679 33.559 1.00 80.69 658 THR A O 1
ATOM 5215 N N . GLU A 1 659 ? -54.519 -11.659 34.484 1.00 77.94 659 GLU A N 1
ATOM 5216 C CA . GLU A 1 659 ? -53.666 -10.977 33.495 1.00 77.94 659 GLU A CA 1
ATOM 5217 C C . GLU A 1 659 ? -52.187 -11.353 33.662 1.00 77.94 659 GLU A C 1
ATOM 5219 O O . GLU A 1 659 ? -51.534 -11.673 32.667 1.00 77.94 659 GLU A O 1
ATOM 5224 N N . ILE A 1 660 ? -51.683 -11.455 34.899 1.00 78.31 660 ILE A N 1
ATOM 5225 C CA . ILE A 1 660 ? -50.322 -11.959 35.158 1.00 78.31 660 ILE A CA 1
ATOM 5226 C C . ILE A 1 660 ? -50.179 -13.415 34.689 1.00 78.31 660 ILE A C 1
ATOM 5228 O O . ILE A 1 660 ? -49.197 -13.752 34.030 1.00 78.31 660 ILE A O 1
ATOM 5232 N N . ALA A 1 661 ? -51.161 -14.279 34.971 1.00 78.25 661 ALA A N 1
ATOM 5233 C CA . ALA A 1 661 ? -51.147 -15.667 34.507 1.00 78.25 661 ALA A CA 1
ATOM 5234 C C . ALA A 1 661 ? -51.132 -15.769 32.970 1.00 78.25 661 ALA A C 1
ATOM 5236 O O . ALA A 1 661 ? -50.396 -16.587 32.419 1.00 78.25 661 ALA A O 1
ATOM 5237 N N . LYS A 1 662 ? -51.881 -14.902 32.270 1.00 80.38 662 LYS A N 1
ATOM 5238 C CA . LYS A 1 662 ? -51.864 -14.814 30.801 1.00 80.38 662 LYS A CA 1
ATOM 5239 C C . LYS A 1 662 ? -50.493 -14.394 30.273 1.00 80.38 662 LYS A C 1
ATOM 5241 O O . LYS A 1 662 ? -49.967 -15.095 29.414 1.00 80.38 662 LYS A O 1
ATOM 5246 N N . LEU A 1 663 ? -49.881 -13.338 30.818 1.00 77.25 663 LEU A N 1
ATOM 5247 C CA . LEU A 1 663 ? -48.527 -12.902 30.433 1.00 77.25 663 LEU A CA 1
ATOM 5248 C C . LEU A 1 663 ? -47.474 -13.992 30.666 1.00 77.25 663 LEU A C 1
ATOM 5250 O O . LEU A 1 663 ? -46.654 -14.267 29.794 1.00 77.25 663 LEU A O 1
ATOM 5254 N N . ARG A 1 664 ? -47.550 -14.686 31.807 1.00 75.44 664 ARG A N 1
ATOM 5255 C CA . ARG A 1 664 ? -46.677 -15.829 32.113 1.00 75.44 664 ARG A CA 1
ATOM 5256 C C . ARG A 1 664 ? -46.890 -17.040 31.193 1.00 75.44 664 ARG A C 1
ATOM 5258 O O . ARG A 1 664 ? -46.045 -17.926 31.187 1.00 75.44 664 ARG A O 1
ATOM 5265 N N . SER A 1 665 ? -47.993 -17.085 30.442 1.00 76.44 665 SER A N 1
ATOM 5266 C CA . SER A 1 665 ? -48.299 -18.137 29.461 1.00 76.44 665 SER A CA 1
ATOM 5267 C C . SER A 1 665 ? -48.066 -17.730 28.000 1.00 76.44 665 SER A C 1
ATOM 5269 O O . SER A 1 665 ? -48.026 -18.604 27.137 1.00 76.44 665 SER A O 1
ATOM 5271 N N . SER A 1 666 ? -47.932 -16.429 27.701 1.00 69.31 666 SER A N 1
ATOM 5272 C CA . SER A 1 666 ? -47.748 -15.928 26.331 1.00 69.31 666 SER A CA 1
ATOM 5273 C C . SER A 1 666 ? -46.281 -15.825 25.905 1.00 69.31 666 SER A C 1
ATOM 5275 O O . SER A 1 666 ? -46.013 -15.776 24.705 1.00 69.31 666 SER A O 1
ATOM 5277 N N . LEU A 1 667 ? -45.339 -15.871 26.853 1.00 64.56 667 LEU A N 1
ATOM 5278 C CA . LEU A 1 667 ? -43.932 -16.166 26.584 1.00 64.56 667 LEU A CA 1
ATOM 5279 C C . LEU A 1 667 ? -43.680 -17.669 26.793 1.00 64.56 667 LEU A C 1
ATOM 5281 O O . LEU A 1 667 ? -43.815 -18.178 27.905 1.00 64.56 667 LEU A O 1
ATOM 5285 N N . SER A 1 668 ? -43.308 -18.391 25.736 1.00 56.41 668 SER A N 1
ATOM 5286 C CA . SER A 1 668 ? -42.799 -19.761 25.863 1.00 56.41 668 SER A CA 1
ATOM 5287 C C . SER A 1 668 ? -41.378 -19.761 26.431 1.00 56.41 668 SER A C 1
ATOM 5289 O O . SER A 1 668 ? -40.587 -18.883 26.101 1.00 56.41 668 SER A O 1
ATOM 5291 N N . GLU A 1 669 ? -41.002 -20.792 27.200 1.00 50.75 669 GLU A N 1
ATOM 5292 C CA . GLU A 1 669 ? -39.628 -20.951 27.727 1.00 50.75 669 GLU A CA 1
ATOM 5293 C C . GLU A 1 669 ? -38.552 -21.005 26.624 1.00 50.75 669 GLU A C 1
ATOM 5295 O O . GLU A 1 669 ? -37.371 -20.773 26.878 1.00 50.75 669 GLU A O 1
ATOM 5300 N N . THR A 1 670 ? -38.956 -21.309 25.386 1.00 47.28 670 THR A N 1
ATOM 5301 C CA . THR A 1 670 ? -38.112 -21.186 24.195 1.00 47.28 670 THR A CA 1
ATOM 5302 C C . THR A 1 670 ? -38.255 -19.784 23.592 1.00 47.28 670 THR A C 1
ATOM 5304 O O . THR A 1 670 ? -39.350 -19.409 23.177 1.00 47.28 670 THR A O 1
ATOM 5307 N N . THR A 1 671 ? -37.126 -19.067 23.562 1.00 55.31 671 THR A N 1
ATOM 5308 C CA . THR A 1 671 ? -36.801 -17.745 22.981 1.00 55.31 671 THR A CA 1
ATOM 5309 C C . THR A 1 671 ? -37.804 -17.124 22.004 1.00 55.31 671 THR A C 1
ATOM 5311 O O . THR A 1 671 ? -38.264 -17.773 21.060 1.00 55.31 671 THR A O 1
ATOM 5314 N N . VAL A 1 672 ? -38.026 -15.808 22.130 1.00 61.53 672 VAL A N 1
ATOM 5315 C CA . VAL A 1 672 ? -38.830 -15.043 21.167 1.00 61.53 672 VAL A CA 1
ATOM 5316 C C . VAL A 1 672 ? -38.051 -14.890 19.858 1.00 61.53 672 VAL A C 1
ATOM 5318 O O . VAL A 1 672 ? -37.162 -14.054 19.713 1.00 61.53 672 VAL A O 1
ATOM 5321 N N . THR A 1 673 ? -38.357 -15.753 18.894 1.00 63.62 673 THR A N 1
ATOM 5322 C CA . THR A 1 673 ? -37.572 -15.906 17.656 1.00 63.62 673 THR A CA 1
ATOM 5323 C C . THR A 1 673 ? -37.935 -14.915 16.546 1.00 63.62 673 THR A C 1
ATOM 5325 O O . THR A 1 673 ? -37.205 -14.839 15.559 1.00 63.62 673 THR A O 1
ATOM 5328 N N . ASP A 1 674 ? -39.015 -14.141 16.699 1.00 72.56 674 ASP A N 1
ATOM 5329 C CA . ASP A 1 674 ? -39.524 -13.218 15.677 1.00 72.56 674 ASP A CA 1
ATOM 5330 C C . ASP A 1 674 ? -39.973 -11.844 16.252 1.00 72.56 674 ASP A C 1
ATOM 5332 O O . ASP A 1 674 ? -40.699 -11.808 17.255 1.00 72.56 674 ASP A O 1
ATOM 5336 N N . PRO A 1 675 ? -39.616 -10.710 15.606 1.00 79.06 675 PRO A N 1
ATOM 5337 C CA . PRO A 1 675 ? -40.042 -9.363 16.003 1.00 79.06 675 PRO A CA 1
ATOM 5338 C C . PRO A 1 675 ? -41.551 -9.092 16.083 1.00 79.06 675 PRO A C 1
ATOM 5340 O O . PRO A 1 675 ? -41.955 -8.297 16.935 1.00 79.06 675 PRO A O 1
ATOM 5343 N N . GLU A 1 676 ? -42.405 -9.717 15.265 1.00 77.12 676 GLU A N 1
ATOM 5344 C CA . GLU A 1 676 ? -43.859 -9.510 15.367 1.00 77.12 676 GLU A CA 1
ATOM 5345 C C . GLU A 1 676 ? -44.412 -10.169 16.636 1.00 77.12 676 GLU A C 1
ATOM 5347 O O . GLU A 1 676 ? -45.190 -9.555 17.377 1.00 77.12 676 GLU A O 1
ATOM 5352 N N . SER A 1 677 ? -43.945 -11.384 16.942 1.00 76.88 677 SER A N 1
ATOM 5353 C CA . SER A 1 677 ? -44.302 -12.086 18.179 1.00 76.88 677 SER A CA 1
ATOM 5354 C C . SER A 1 677 ? -43.867 -11.302 19.427 1.00 76.88 677 SER A C 1
ATOM 5356 O O . SER A 1 677 ? -44.692 -11.081 20.321 1.00 76.88 677 SER A O 1
ATOM 5358 N N . ALA A 1 678 ? -42.648 -10.746 19.442 1.00 80.19 678 ALA A N 1
ATOM 5359 C CA . ALA A 1 678 ? -42.170 -9.868 20.514 1.00 80.19 678 ALA A CA 1
ATOM 5360 C C . ALA A 1 678 ? -43.006 -8.588 20.646 1.00 80.19 678 ALA A C 1
ATOM 5362 O O . ALA A 1 678 ? -43.422 -8.237 21.750 1.00 80.19 678 ALA A O 1
ATOM 5363 N N . ALA A 1 679 ? -43.314 -7.912 19.532 1.00 80.69 679 ALA A N 1
ATOM 5364 C CA . ALA A 1 679 ? -44.170 -6.727 19.543 1.00 80.69 679 ALA A CA 1
ATOM 5365 C C . ALA A 1 679 ? -45.569 -7.036 20.105 1.00 80.69 679 ALA A C 1
ATOM 5367 O O . ALA A 1 679 ? -46.173 -6.179 20.751 1.00 80.69 679 ALA A O 1
ATOM 5368 N N . SER A 1 680 ? -46.093 -8.246 19.878 1.00 79.62 680 SER A N 1
ATOM 5369 C CA . SER A 1 680 ? -47.379 -8.690 20.429 1.00 79.62 680 SER A CA 1
ATOM 5370 C C . SER A 1 680 ? -47.329 -8.931 21.944 1.00 79.62 680 SER A C 1
ATOM 5372 O O . SER A 1 680 ? -48.280 -8.572 22.642 1.00 79.62 680 SER A O 1
ATOM 5374 N N . TYR A 1 681 ? -46.221 -9.475 22.461 1.00 80.69 681 TYR A N 1
ATOM 5375 C CA . TYR A 1 681 ? -45.993 -9.679 23.893 1.00 80.69 681 TYR A CA 1
ATOM 5376 C C . TYR A 1 681 ? -45.777 -8.338 24.615 1.00 80.69 681 TYR A C 1
ATOM 5378 O O . TYR A 1 681 ? -46.498 -8.033 25.564 1.00 80.69 681 TYR A O 1
ATOM 5386 N N . MET A 1 682 ? -44.890 -7.474 24.099 1.00 81.75 682 MET A N 1
ATOM 5387 C CA . MET A 1 682 ? -44.625 -6.142 24.668 1.00 81.75 682 MET A CA 1
ATOM 5388 C C . MET A 1 682 ? -45.903 -5.295 24.801 1.00 81.75 682 MET A C 1
ATOM 5390 O O . MET A 1 682 ? -46.104 -4.638 25.820 1.00 81.75 682 MET A O 1
ATOM 5394 N N . LYS A 1 683 ? -46.807 -5.347 23.809 1.00 82.69 683 LYS A N 1
ATOM 5395 C CA . LYS A 1 683 ? -48.108 -4.649 23.852 1.00 82.69 683 LYS A CA 1
ATOM 5396 C C . LYS A 1 683 ? -48.995 -5.125 25.004 1.00 82.69 683 LYS A C 1
ATOM 5398 O O . LYS A 1 683 ? -49.657 -4.304 25.634 1.00 82.69 683 LYS A O 1
ATOM 5403 N N . GLN A 1 684 ? -49.014 -6.430 25.278 1.00 81.25 684 GLN A N 1
ATOM 5404 C CA . GLN A 1 684 ? -49.770 -7.003 26.395 1.00 81.25 684 GLN A CA 1
ATOM 5405 C C . GLN A 1 684 ? -49.140 -6.607 27.736 1.00 81.25 684 GLN A C 1
ATOM 5407 O O . GLN A 1 684 ? -49.849 -6.160 28.637 1.00 81.25 684 GLN A O 1
ATOM 5412 N N . GLU A 1 685 ? -47.813 -6.717 27.854 1.00 79.50 685 GLU A N 1
ATOM 5413 C CA . GLU A 1 685 ? -47.099 -6.428 29.100 1.00 79.50 685 GLU A CA 1
ATOM 5414 C C . GLU A 1 685 ? -47.170 -4.937 29.474 1.00 79.50 685 GLU A C 1
ATOM 5416 O O . GLU A 1 685 ? -47.456 -4.606 30.621 1.00 79.50 685 GLU A O 1
ATOM 5421 N N . HIS A 1 686 ? -47.016 -4.025 28.507 1.00 82.38 686 HIS A N 1
ATOM 5422 C CA . HIS A 1 686 ? -47.142 -2.578 28.723 1.00 82.38 686 HIS A CA 1
ATOM 5423 C C . HIS A 1 686 ? -48.568 -2.162 29.130 1.00 82.38 686 HIS A C 1
ATOM 5425 O O . HIS A 1 686 ? -48.757 -1.324 30.019 1.00 82.38 686 HIS A O 1
ATOM 5431 N N . ALA A 1 687 ? -49.591 -2.763 28.506 1.00 83.12 687 ALA A N 1
ATOM 5432 C CA . ALA A 1 687 ? -50.988 -2.519 28.860 1.00 83.12 687 ALA A CA 1
ATOM 5433 C C . ALA A 1 687 ? -51.293 -2.975 30.297 1.00 83.12 687 ALA A C 1
ATOM 5435 O O . ALA A 1 687 ? -51.948 -2.249 31.049 1.00 83.12 687 ALA A O 1
ATOM 5436 N N . PHE A 1 688 ? -50.765 -4.134 30.699 1.00 82.88 688 PHE A N 1
ATOM 5437 C CA . PHE A 1 688 ? -50.821 -4.610 32.078 1.00 82.88 688 PHE A CA 1
ATOM 5438 C C . PHE A 1 688 ? -50.036 -3.703 33.040 1.00 82.88 688 PHE A C 1
ATOM 5440 O O . PHE A 1 688 ? -50.584 -3.310 34.064 1.00 82.88 688 PHE A O 1
ATOM 5447 N N . ALA A 1 689 ? -48.805 -3.297 32.714 1.00 79.81 689 ALA A N 1
ATOM 5448 C CA . ALA A 1 689 ? -47.990 -2.430 33.570 1.00 79.81 689 ALA A CA 1
ATOM 5449 C C . ALA A 1 689 ? -48.677 -1.078 33.842 1.00 79.81 689 ALA A C 1
ATOM 5451 O O . ALA A 1 689 ? -48.727 -0.614 34.981 1.00 79.81 689 ALA A O 1
ATOM 5452 N N . THR A 1 690 ? -49.296 -0.485 32.817 1.00 81.38 690 THR A N 1
ATOM 5453 C CA . THR A 1 690 ? -50.067 0.762 32.950 1.00 81.38 690 THR A CA 1
ATOM 5454 C C . THR A 1 690 ? -51.317 0.569 33.818 1.00 81.38 690 THR A C 1
ATOM 5456 O O . THR A 1 690 ? -51.613 1.406 34.673 1.00 81.38 690 THR A O 1
ATOM 5459 N N . ARG A 1 691 ? -52.031 -0.557 33.661 1.00 80.81 691 ARG A N 1
ATOM 5460 C CA . ARG A 1 691 ? -53.161 -0.928 34.534 1.00 80.81 691 ARG A CA 1
ATOM 5461 C C . ARG A 1 691 ? -52.717 -1.148 35.975 1.00 80.81 691 ARG A C 1
ATOM 5463 O O . ARG A 1 691 ? -53.362 -0.636 36.882 1.00 80.81 691 ARG A O 1
ATOM 5470 N N . PHE A 1 692 ? -51.612 -1.855 36.191 1.00 80.06 692 PHE A N 1
ATOM 5471 C CA . PHE A 1 692 ? -51.060 -2.121 37.514 1.00 80.06 692 PHE A CA 1
ATOM 5472 C C . PHE A 1 692 ? -50.677 -0.826 38.242 1.00 80.06 692 PHE A C 1
ATOM 5474 O O . PHE A 1 692 ? -51.034 -0.653 39.405 1.00 80.06 692 PHE A O 1
ATOM 5481 N N . LEU A 1 693 ? -50.040 0.125 37.549 1.00 81.44 693 LEU A N 1
ATOM 5482 C CA . LEU A 1 693 ? -49.753 1.451 38.104 1.00 81.44 693 LEU A CA 1
ATOM 5483 C C . LEU A 1 693 ? -51.040 2.208 38.473 1.00 81.44 693 LEU A C 1
ATOM 5485 O O . LEU A 1 693 ? -51.116 2.759 39.567 1.00 81.44 693 LEU A O 1
ATOM 5489 N N . ALA A 1 694 ? -52.074 2.184 37.624 1.00 81.38 694 ALA A N 1
ATOM 5490 C CA . ALA A 1 694 ? -53.367 2.801 37.939 1.00 81.38 694 ALA A CA 1
ATOM 5491 C C . ALA A 1 694 ? -54.079 2.128 39.132 1.00 81.38 694 ALA A C 1
ATOM 5493 O O . ALA A 1 694 ? -54.678 2.810 39.960 1.00 81.38 694 ALA A O 1
ATOM 5494 N N . ILE A 1 695 ? -53.977 0.802 39.260 1.00 78.75 695 ILE A N 1
ATOM 5495 C CA . ILE A 1 695 ? -54.497 0.041 40.404 1.00 78.75 695 ILE A CA 1
ATOM 5496 C C . ILE A 1 695 ? -53.736 0.409 41.681 1.00 78.75 695 ILE A C 1
ATOM 5498 O O . ILE A 1 695 ? -54.368 0.677 42.699 1.00 78.75 695 ILE A O 1
ATOM 5502 N N . ARG A 1 696 ? -52.402 0.522 41.636 1.00 80.06 696 ARG A N 1
ATOM 5503 C CA . ARG A 1 696 ? -51.588 0.956 42.784 1.00 80.06 696 ARG A CA 1
ATOM 5504 C C . ARG A 1 696 ? -52.037 2.311 43.336 1.00 80.06 696 ARG A C 1
ATOM 5506 O O . ARG A 1 696 ? -52.086 2.477 44.547 1.00 80.06 696 ARG A O 1
ATOM 5513 N N . GLU A 1 697 ? -52.414 3.261 42.483 1.00 82.50 697 GLU A N 1
ATOM 5514 C CA . GLU A 1 697 ? -52.918 4.565 42.939 1.00 82.50 697 GLU A CA 1
ATOM 5515 C C . GLU A 1 697 ? -54.287 4.490 43.646 1.00 82.50 697 GLU A C 1
ATOM 5517 O O . GLU A 1 697 ? -54.582 5.355 44.470 1.00 82.50 697 GLU A O 1
ATOM 5522 N N . ASN A 1 698 ? -55.087 3.446 43.393 1.00 80.25 698 ASN A N 1
ATOM 5523 C CA . ASN A 1 698 ? -56.384 3.217 44.045 1.00 80.25 698 ASN A CA 1
ATOM 5524 C C . ASN A 1 698 ? -56.285 2.488 45.401 1.00 80.25 698 ASN A C 1
ATOM 5526 O O . ASN A 1 698 ? -57.245 2.526 46.168 1.00 80.25 698 ASN A O 1
ATOM 5530 N N . TYR A 1 699 ? -55.155 1.838 45.708 1.00 80.25 699 TYR A N 1
ATOM 5531 C CA . TYR A 1 699 ? -54.947 1.060 46.938 1.00 80.25 699 TYR A CA 1
ATOM 5532 C C . TYR A 1 699 ? -53.820 1.674 47.795 1.00 80.25 699 TYR A C 1
ATOM 5534 O O . TYR A 1 699 ? -52.645 1.369 47.570 1.00 80.25 699 TYR A O 1
ATOM 5542 N N . PRO A 1 700 ? -54.141 2.521 48.798 1.00 77.69 700 PRO A N 1
ATOM 5543 C CA . PRO A 1 700 ? -53.143 3.233 49.601 1.00 77.69 700 PRO A CA 1
ATOM 5544 C C . PRO A 1 700 ? -52.106 2.329 50.276 1.00 77.69 700 PRO A C 1
ATOM 5546 O O . PRO A 1 700 ? -50.928 2.671 50.276 1.00 77.69 700 PRO A O 1
ATOM 5549 N N . ASP A 1 701 ? -52.508 1.163 50.786 1.00 74.88 701 ASP A N 1
ATOM 5550 C CA . ASP A 1 701 ? -51.602 0.224 51.465 1.00 74.88 701 ASP A CA 1
ATOM 5551 C C . ASP A 1 701 ? -50.616 -0.438 50.485 1.00 74.88 701 ASP A C 1
ATOM 5553 O O . ASP A 1 701 ? -49.430 -0.591 50.781 1.00 74.88 701 ASP A O 1
ATOM 5557 N N . LEU A 1 702 ? -51.083 -0.745 49.269 1.00 77.06 702 LEU A N 1
ATOM 5558 C CA . LEU A 1 702 ? -50.253 -1.255 48.173 1.00 77.06 702 LEU A CA 1
ATOM 5559 C C . LEU A 1 702 ? -49.264 -0.183 47.679 1.00 77.06 702 LEU A C 1
ATOM 5561 O O . LEU A 1 702 ? -48.132 -0.502 47.322 1.00 77.06 702 LEU A O 1
ATOM 5565 N N . LYS A 1 703 ? -49.669 1.094 47.698 1.00 76.69 703 LYS A N 1
ATOM 5566 C CA . LYS A 1 703 ? -48.821 2.254 47.378 1.00 76.69 703 LYS A CA 1
ATOM 5567 C C . LYS A 1 703 ? -47.821 2.602 48.488 1.00 76.69 703 LYS A C 1
ATOM 5569 O O . LYS A 1 703 ? -46.741 3.097 48.185 1.00 76.69 703 LYS A O 1
ATOM 5574 N N . ALA A 1 704 ? -48.167 2.354 49.750 1.00 75.31 704 ALA A N 1
ATOM 5575 C CA . ALA A 1 704 ? -47.287 2.556 50.901 1.00 75.31 704 ALA A CA 1
ATOM 5576 C C . ALA A 1 704 ? -46.236 1.440 51.058 1.00 75.31 704 ALA A C 1
ATOM 5578 O O . ALA A 1 704 ? -45.246 1.625 51.764 1.00 75.31 704 ALA A O 1
ATOM 5579 N N . SER A 1 705 ? -46.428 0.291 50.400 1.00 80.19 705 SER A N 1
ATOM 5580 C CA . SER A 1 705 ? -45.465 -0.809 50.412 1.00 80.19 705 SER A CA 1
ATOM 5581 C C . SER A 1 705 ? -44.176 -0.432 49.668 1.00 80.19 705 SER A C 1
ATOM 5583 O O . SER A 1 705 ? -44.159 -0.219 48.450 1.00 80.19 705 SER A O 1
ATOM 5585 N N . GLU A 1 706 ? -43.068 -0.380 50.409 1.00 80.12 706 GLU A N 1
ATOM 5586 C CA . GLU A 1 706 ? -41.723 -0.103 49.889 1.00 80.12 706 GLU A CA 1
ATOM 5587 C C . GLU A 1 706 ? -41.323 -1.108 48.797 1.00 80.12 706 GLU A C 1
ATOM 5589 O O . GLU A 1 706 ? -40.858 -0.717 47.728 1.00 80.12 706 GLU A O 1
ATOM 5594 N N . LEU A 1 707 ? -41.625 -2.392 49.012 1.00 79.56 707 LEU A N 1
ATOM 5595 C CA . LEU A 1 707 ? -41.340 -3.484 48.079 1.00 79.56 707 LEU A CA 1
ATOM 5596 C C . LEU A 1 707 ? -42.107 -3.340 46.750 1.00 79.56 707 LEU A C 1
ATOM 5598 O O . LEU A 1 707 ? -41.545 -3.549 45.673 1.00 79.56 707 LEU A O 1
ATOM 5602 N N . VAL A 1 708 ? -43.379 -2.925 46.802 1.00 79.94 708 VAL A N 1
ATOM 5603 C CA . VAL A 1 708 ? -44.172 -2.616 45.597 1.00 79.94 708 VAL A CA 1
ATOM 5604 C C . VAL A 1 708 ? -43.628 -1.378 44.892 1.00 79.94 708 VAL A C 1
ATOM 5606 O O . VAL A 1 708 ? -43.587 -1.339 43.662 1.00 79.94 708 VAL A O 1
ATOM 5609 N N . THR A 1 709 ? -43.191 -0.372 45.647 1.00 82.81 709 THR A N 1
ATOM 5610 C CA . THR A 1 709 ? -42.635 0.870 45.101 1.00 82.81 709 THR A CA 1
ATOM 5611 C C . THR A 1 709 ? -41.303 0.619 44.388 1.00 82.81 709 THR A C 1
ATOM 5613 O O . THR A 1 709 ? -41.133 1.053 43.247 1.00 82.81 709 THR A O 1
ATOM 5616 N N . GLN A 1 710 ? -40.401 -0.152 45.001 1.00 80.56 710 GLN A N 1
ATOM 5617 C CA . GLN A 1 710 ? -39.127 -0.578 44.418 1.00 80.56 710 GLN A CA 1
ATOM 5618 C C . GLN A 1 710 ? -39.345 -1.394 43.136 1.00 80.56 710 GLN A C 1
ATOM 5620 O O . GLN A 1 710 ? -38.761 -1.092 42.099 1.00 80.56 710 GLN A O 1
ATOM 5625 N N . MET A 1 711 ? -40.244 -2.378 43.165 1.00 81.19 711 MET A N 1
ATOM 5626 C CA . MET A 1 711 ? -40.558 -3.198 41.992 1.00 81.19 711 MET A CA 1
ATOM 5627 C C . MET A 1 711 ? -41.274 -2.406 40.884 1.00 81.19 711 MET A C 1
ATOM 5629 O O . MET A 1 711 ? -40.989 -2.611 39.708 1.00 81.19 711 MET A O 1
ATOM 5633 N N . SER A 1 712 ? -42.150 -1.454 41.237 1.00 81.06 712 SER A N 1
ATOM 5634 C CA . SER A 1 712 ? -42.757 -0.521 40.272 1.00 81.06 712 SER A CA 1
ATOM 5635 C C . SER A 1 712 ? -41.693 0.313 39.557 1.00 81.06 712 SER A C 1
ATOM 5637 O O . SER A 1 712 ? -41.805 0.548 38.358 1.00 81.06 712 SER A O 1
ATOM 5639 N N . ARG A 1 713 ? -40.667 0.766 40.293 1.00 81.38 713 ARG A N 1
ATOM 5640 C CA . ARG A 1 713 ? -39.527 1.505 39.740 1.00 81.38 713 ARG A CA 1
ATOM 5641 C C . ARG A 1 713 ? -38.730 0.630 38.767 1.00 81.38 713 ARG A C 1
ATOM 5643 O O . ARG A 1 713 ? -38.590 1.035 37.621 1.00 81.38 713 ARG A O 1
ATOM 5650 N N . VAL A 1 714 ? -38.330 -0.579 39.169 1.00 79.69 714 VAL A N 1
ATOM 5651 C CA . VAL A 1 714 ? -37.572 -1.509 38.306 1.00 79.69 714 VAL A CA 1
ATOM 5652 C C . VAL A 1 714 ? -38.339 -1.860 37.022 1.00 79.69 714 VAL A C 1
ATOM 5654 O O . VAL A 1 714 ? -37.750 -1.910 35.946 1.00 79.69 714 VAL A O 1
ATOM 5657 N N . LEU A 1 715 ? -39.663 -2.043 37.090 1.00 78.69 715 LEU A N 1
ATOM 5658 C CA . LEU A 1 715 ? -40.493 -2.280 35.899 1.00 78.69 715 LEU A CA 1
ATOM 5659 C C . LEU A 1 715 ? -40.555 -1.059 34.961 1.00 78.69 715 LEU A C 1
ATOM 5661 O O . LEU A 1 715 ? -40.524 -1.227 33.744 1.00 78.69 715 LEU A O 1
ATOM 5665 N N . ILE A 1 716 ? -40.608 0.162 35.505 1.00 79.69 716 ILE A N 1
ATOM 5666 C CA . ILE A 1 716 ? -40.548 1.409 34.721 1.00 79.69 716 ILE A CA 1
ATOM 5667 C C . ILE A 1 716 ? -39.159 1.599 34.091 1.00 79.69 716 ILE A C 1
ATOM 5669 O O . ILE A 1 716 ? -39.059 1.988 32.929 1.00 79.69 716 ILE A O 1
ATOM 5673 N N . GLU A 1 717 ? -38.092 1.296 34.828 1.00 76.56 717 GLU A N 1
ATOM 5674 C CA . GLU A 1 717 ? -36.708 1.363 34.347 1.00 76.56 717 GLU A CA 1
ATOM 5675 C C . GLU A 1 717 ? -36.480 0.378 33.188 1.00 76.56 717 GLU A C 1
ATOM 5677 O O . GLU A 1 717 ? -35.995 0.792 32.138 1.00 76.56 717 GLU A O 1
ATOM 5682 N N . LEU A 1 718 ? -36.939 -0.874 33.309 1.00 77.38 718 LEU A N 1
ATOM 5683 C CA . LEU A 1 718 ? -36.861 -1.887 32.245 1.00 77.38 718 LEU A CA 1
ATOM 5684 C C . LEU A 1 718 ? -37.771 -1.589 31.033 1.00 77.38 718 LEU A C 1
ATOM 5686 O O . LEU A 1 718 ? -37.435 -1.960 29.908 1.00 77.38 718 LEU A O 1
ATOM 5690 N N . GLU A 1 719 ? -38.920 -0.927 31.217 1.00 79.38 719 GLU A N 1
ATOM 5691 C CA . GLU A 1 719 ? -39.748 -0.436 30.100 1.00 79.38 719 GLU A CA 1
ATOM 5692 C C . GLU A 1 719 ? -39.039 0.684 29.335 1.00 79.38 719 GLU A C 1
ATOM 5694 O O . GLU A 1 719 ? -38.977 0.639 28.106 1.00 79.38 719 GLU A O 1
ATOM 5699 N N . ASN A 1 720 ? -38.447 1.643 30.049 1.00 77.69 720 ASN A N 1
ATOM 5700 C CA . ASN A 1 720 ? -37.697 2.742 29.446 1.00 77.69 720 ASN A CA 1
ATOM 5701 C C . ASN A 1 720 ? -36.397 2.245 28.766 1.00 77.69 720 ASN A C 1
ATOM 5703 O O . ASN A 1 720 ? -36.095 2.684 27.657 1.00 77.69 720 ASN A O 1
ATOM 5707 N N . GLU A 1 721 ? -35.677 1.283 29.364 1.00 77.31 721 GLU A N 1
ATOM 5708 C CA . GLU A 1 721 ? -34.509 0.605 28.765 1.00 77.31 721 GLU A CA 1
ATOM 5709 C C . GLU A 1 721 ? -34.894 -0.051 27.426 1.00 77.31 721 GLU A C 1
ATOM 5711 O O . GLU A 1 721 ? -34.274 0.212 26.395 1.00 77.31 721 GLU A O 1
ATOM 5716 N N . ILE A 1 722 ? -35.965 -0.855 27.405 1.00 81.12 722 ILE A N 1
ATOM 5717 C CA . ILE A 1 722 ? -36.431 -1.538 26.188 1.00 81.12 722 ILE A CA 1
ATOM 5718 C C . ILE A 1 722 ? -36.961 -0.556 25.136 1.00 81.12 722 ILE A C 1
ATOM 5720 O O . ILE A 1 722 ? -36.732 -0.772 23.944 1.00 81.12 722 ILE A O 1
ATOM 5724 N N . ALA A 1 723 ? -37.623 0.534 25.535 1.00 78.94 723 ALA A N 1
ATOM 5725 C CA . ALA A 1 723 ? -38.071 1.565 24.601 1.00 78.94 723 ALA A CA 1
ATOM 5726 C C . ALA A 1 723 ? -36.893 2.209 23.841 1.00 78.94 723 ALA A C 1
ATOM 5728 O O . ALA A 1 723 ? -37.015 2.454 22.638 1.00 78.94 723 ALA A O 1
ATOM 5729 N N . LEU A 1 724 ? -35.752 2.409 24.514 1.00 75.62 724 LEU A N 1
ATOM 5730 C CA . LEU A 1 724 ? -34.505 2.906 23.920 1.00 75.62 724 LEU A CA 1
ATOM 5731 C C . LEU A 1 724 ? -33.792 1.827 23.083 1.00 75.62 724 LEU A C 1
ATOM 5733 O O . LEU A 1 724 ? -33.339 2.114 21.974 1.00 75.62 724 LEU A O 1
ATOM 5737 N N . MET A 1 725 ? -33.755 0.566 23.537 1.00 80.56 725 MET A N 1
ATOM 5738 C CA . MET A 1 725 ? -33.214 -0.535 22.722 1.00 80.56 725 MET A CA 1
ATOM 5739 C C . MET A 1 725 ? -33.986 -0.731 21.411 1.00 80.56 725 MET A C 1
ATOM 5741 O O . MET A 1 725 ? -33.384 -1.013 20.377 1.00 80.56 725 MET A O 1
ATOM 5745 N N . ARG A 1 726 ? -35.316 -0.578 21.442 1.00 84.12 726 ARG A N 1
ATOM 5746 C CA . ARG A 1 726 ? -36.199 -0.678 20.270 1.00 84.12 726 ARG A CA 1
ATOM 5747 C C . ARG A 1 726 ? -35.877 0.380 19.215 1.00 84.12 726 ARG A C 1
ATOM 5749 O O . ARG A 1 726 ? -35.899 0.051 18.032 1.00 84.12 726 ARG A O 1
ATOM 5756 N N . GLU A 1 727 ? -35.567 1.609 19.632 1.00 80.75 727 GLU A N 1
ATOM 5757 C CA . GLU A 1 727 ? -35.094 2.682 18.744 1.00 80.75 727 GLU A CA 1
ATOM 5758 C C . GLU A 1 727 ? -33.805 2.226 18.033 1.00 80.75 727 GLU A C 1
ATOM 5760 O O . GLU A 1 727 ? -33.806 2.022 16.821 1.00 80.75 727 GLU A O 1
ATOM 5765 N N . GLY A 1 728 ? -32.762 1.870 18.795 1.00 80.06 728 GLY A N 1
ATOM 5766 C CA . GLY A 1 728 ? -31.481 1.405 18.241 1.00 80.06 728 GLY A CA 1
ATOM 5767 C C . GLY A 1 728 ? -31.516 0.063 17.485 1.00 80.06 728 GLY A C 1
ATOM 5768 O O . GLY A 1 728 ? -30.599 -0.237 16.715 1.00 80.06 728 GLY A O 1
ATOM 5769 N N . TYR A 1 729 ? -32.544 -0.770 17.674 1.00 86.81 729 TYR A N 1
ATOM 5770 C CA . TYR A 1 729 ? -32.796 -1.948 16.836 1.00 86.81 729 TYR A CA 1
ATOM 5771 C C . TYR A 1 729 ? -33.426 -1.553 15.499 1.00 86.81 729 TYR A C 1
ATOM 5773 O O . TYR A 1 729 ? -32.931 -1.965 14.450 1.00 86.81 729 TYR A O 1
ATOM 5781 N N . ASN A 1 730 ? -34.476 -0.727 15.524 1.00 88.12 730 ASN A N 1
ATOM 5782 C CA . ASN A 1 730 ? -35.163 -0.281 14.316 1.00 88.12 730 ASN A CA 1
ATOM 5783 C C . ASN A 1 730 ? -34.238 0.564 13.421 1.00 88.12 730 ASN A C 1
ATOM 5785 O O . ASN A 1 730 ? -34.191 0.309 12.221 1.00 88.12 730 ASN A O 1
ATOM 5789 N N . ASP A 1 731 ? -33.413 1.448 13.989 1.00 86.25 731 ASP A N 1
ATOM 5790 C CA . ASP A 1 731 ? -32.392 2.213 13.251 1.00 86.25 731 ASP A CA 1
ATOM 5791 C C . ASP A 1 731 ? -31.382 1.294 12.536 1.00 86.25 731 ASP A C 1
ATOM 5793 O O . ASP A 1 731 ? -30.992 1.522 11.383 1.00 86.25 731 ASP A O 1
ATOM 5797 N N . ALA A 1 732 ? -30.959 0.214 13.206 1.00 87.88 732 ALA A N 1
ATOM 5798 C CA . ALA A 1 732 ? -30.044 -0.771 12.637 1.00 87.88 732 ALA A CA 1
ATOM 5799 C C . ALA A 1 732 ? -30.716 -1.593 11.522 1.00 87.88 732 ALA A C 1
ATOM 5801 O O . ALA A 1 732 ? -30.079 -1.870 10.502 1.00 87.88 732 ALA A O 1
ATOM 5802 N N . VAL A 1 733 ? -31.997 -1.945 11.685 1.00 91.56 733 VAL A N 1
ATOM 5803 C CA . VAL A 1 733 ? -32.811 -2.628 10.667 1.00 91.56 733 VAL A CA 1
ATOM 5804 C C . VAL A 1 733 ? -33.039 -1.733 9.446 1.00 91.56 733 VAL A C 1
ATOM 5806 O O . VAL A 1 733 ? -32.828 -2.200 8.327 1.00 91.56 733 VAL A O 1
ATOM 5809 N N . GLU A 1 734 ? -33.376 -0.451 9.624 1.00 91.44 734 GLU A N 1
ATOM 5810 C CA . GLU A 1 734 ? -33.501 0.511 8.520 1.00 91.44 734 GLU A CA 1
ATOM 5811 C C . GLU A 1 734 ? -32.176 0.652 7.769 1.00 91.44 734 GLU A C 1
ATOM 5813 O O . GLU A 1 734 ? -32.139 0.507 6.545 1.00 91.44 734 GLU A O 1
ATOM 5818 N N . THR A 1 735 ? -31.073 0.859 8.493 1.00 91.06 735 THR A N 1
ATOM 5819 C CA . THR A 1 735 ? -29.734 0.995 7.904 1.00 91.06 735 THR A CA 1
ATOM 5820 C C . THR A 1 735 ? -29.345 -0.258 7.114 1.00 91.06 735 THR A C 1
ATOM 5822 O O . THR A 1 735 ? -28.859 -0.156 5.986 1.00 91.06 735 THR A O 1
ATOM 5825 N N . TYR A 1 736 ? -29.588 -1.449 7.668 1.00 93.94 736 TYR A N 1
ATOM 5826 C CA . TYR A 1 736 ? -29.294 -2.727 7.020 1.00 93.94 736 TYR A CA 1
ATOM 5827 C C . TYR A 1 736 ? -30.170 -2.980 5.779 1.00 93.94 736 TYR A C 1
ATOM 5829 O O . TYR A 1 736 ? -29.627 -3.251 4.704 1.00 93.94 736 TYR A O 1
ATOM 5837 N N . ASN A 1 737 ? -31.496 -2.832 5.890 1.00 94.81 737 ASN A N 1
ATOM 5838 C CA . ASN A 1 737 ? -32.439 -3.028 4.783 1.00 94.81 737 ASN A CA 1
ATOM 5839 C C . ASN A 1 737 ? -32.165 -2.028 3.642 1.00 94.81 737 ASN A C 1
ATOM 5841 O O . ASN A 1 737 ? -32.021 -2.426 2.485 1.00 94.81 737 ASN A O 1
ATOM 5845 N N . THR A 1 738 ? -31.966 -0.746 3.970 1.00 93.62 738 THR A N 1
ATOM 5846 C CA . THR A 1 738 ? -31.586 0.302 3.005 1.00 93.62 738 THR A CA 1
ATOM 5847 C C . THR A 1 738 ? -30.262 -0.030 2.316 1.00 93.62 738 THR A C 1
ATOM 5849 O O . THR A 1 738 ? -30.131 0.165 1.104 1.00 93.62 738 THR A O 1
ATOM 5852 N N . ARG A 1 739 ? -29.272 -0.579 3.041 1.00 92.38 739 ARG A N 1
ATOM 5853 C CA . ARG A 1 739 ? -27.988 -0.991 2.453 1.00 92.38 739 ARG A CA 1
ATOM 5854 C C . ARG A 1 739 ? -28.181 -2.093 1.413 1.00 92.38 739 ARG A C 1
ATOM 5856 O O . ARG A 1 739 ? -27.699 -1.936 0.298 1.00 92.38 739 ARG A O 1
ATOM 5863 N N . ILE A 1 740 ? -28.909 -3.167 1.725 1.00 95.12 740 ILE A N 1
ATOM 5864 C CA . ILE A 1 740 ? -29.098 -4.287 0.781 1.00 95.12 740 ILE A CA 1
ATOM 5865 C C . ILE A 1 740 ? -30.043 -3.949 -0.389 1.00 95.12 740 ILE A C 1
ATOM 5867 O O . ILE A 1 740 ? -29.916 -4.536 -1.466 1.00 95.12 740 ILE A O 1
ATOM 5871 N N . GLN A 1 741 ? -30.929 -2.961 -0.233 1.00 94.69 741 GLN A N 1
ATOM 5872 C CA . GLN A 1 741 ? -31.778 -2.420 -1.308 1.00 94.69 741 GLN A CA 1
ATOM 5873 C C . GLN A 1 741 ? -31.104 -1.313 -2.152 1.00 94.69 741 GLN A C 1
ATOM 5875 O O . GLN A 1 741 ? -31.655 -0.893 -3.171 1.00 94.69 741 GLN A O 1
ATOM 5880 N N . SER A 1 742 ? -29.907 -0.848 -1.775 1.00 92.31 742 SER A N 1
ATOM 5881 C CA . SER A 1 742 ? -29.173 0.191 -2.512 1.00 92.31 742 SER A CA 1
ATOM 5882 C C . SER A 1 742 ? -28.356 -0.367 -3.681 1.00 92.31 742 SER A C 1
ATOM 5884 O O . SER A 1 742 ? -27.731 -1.418 -3.588 1.00 92.31 742 SER A O 1
ATOM 5886 N N . VAL A 1 743 ? -28.256 0.386 -4.779 1.00 89.81 743 VAL A N 1
ATOM 5887 C CA . VAL A 1 743 ? -27.301 0.107 -5.871 1.00 89.81 743 VAL A CA 1
ATOM 5888 C C . VAL A 1 743 ? -25.911 0.640 -5.476 1.00 89.81 743 VAL A C 1
ATOM 5890 O O . VAL A 1 743 ? -25.821 1.793 -5.050 1.00 89.81 743 VAL A O 1
ATOM 5893 N N . PRO A 1 744 ? -24.808 -0.127 -5.633 1.00 87.00 744 PRO A N 1
ATOM 5894 C CA . PRO A 1 744 ? -24.689 -1.428 -6.309 1.00 87.00 744 PRO A CA 1
ATOM 5895 C C . PRO A 1 744 ? -24.933 -2.657 -5.414 1.00 87.00 744 PRO A C 1
ATOM 5897 O O . PRO A 1 744 ? -24.927 -3.781 -5.914 1.00 87.00 744 PRO A O 1
ATOM 5900 N N . ASP A 1 745 ? -25.125 -2.465 -4.113 1.00 90.88 745 ASP A N 1
ATOM 5901 C CA . ASP A 1 745 ? -25.121 -3.528 -3.105 1.00 90.88 745 ASP A CA 1
ATOM 5902 C C . ASP A 1 745 ? -26.186 -4.597 -3.342 1.00 90.88 745 ASP A C 1
ATOM 5904 O O . ASP A 1 745 ? -25.898 -5.769 -3.140 1.00 90.88 745 ASP A O 1
ATOM 5908 N N . THR A 1 746 ? -27.361 -4.252 -3.875 1.00 93.00 746 THR A N 1
ATOM 5909 C CA . THR A 1 746 ? -28.426 -5.211 -4.223 1.00 93.00 746 THR A CA 1
ATOM 5910 C C . THR A 1 746 ? -27.964 -6.348 -5.133 1.00 93.00 746 THR A C 1
ATOM 5912 O O . THR A 1 746 ? -28.467 -7.467 -5.013 1.00 93.00 746 THR A O 1
ATOM 5915 N N . PHE A 1 747 ? -26.994 -6.117 -6.024 1.00 92.62 747 PHE A N 1
ATOM 5916 C CA . PHE A 1 747 ? -26.437 -7.193 -6.849 1.00 92.62 747 PHE A CA 1
ATOM 5917 C C . PHE A 1 747 ? -25.624 -8.189 -6.005 1.00 92.62 747 PHE A C 1
ATOM 5919 O O . PHE A 1 747 ? -25.717 -9.400 -6.216 1.00 92.62 747 PHE A O 1
ATOM 5926 N N . LEU A 1 748 ? -24.875 -7.690 -5.019 1.00 92.50 748 LEU A N 1
ATOM 5927 C CA . LEU A 1 748 ? -24.052 -8.478 -4.098 1.00 92.50 748 LEU A CA 1
ATOM 5928 C C . LEU A 1 748 ? -24.904 -9.146 -3.004 1.00 92.50 748 LEU A C 1
ATOM 5930 O O . LEU A 1 748 ? -24.737 -10.326 -2.722 1.00 92.50 748 LEU A O 1
ATOM 5934 N N . ALA A 1 749 ? -25.883 -8.429 -2.452 1.00 93.06 749 ALA A N 1
ATOM 5935 C CA . ALA A 1 749 ? -26.850 -8.933 -1.484 1.00 93.06 749 ALA A CA 1
ATOM 5936 C C . ALA A 1 749 ? -27.626 -10.140 -2.037 1.00 93.06 749 ALA A C 1
ATOM 5938 O O . ALA A 1 749 ? -27.642 -11.199 -1.413 1.00 93.06 749 ALA A O 1
ATOM 5939 N N . ARG A 1 750 ? -28.190 -10.017 -3.250 1.00 93.06 750 ARG A N 1
ATOM 5940 C CA . ARG A 1 750 ? -28.949 -11.098 -3.907 1.00 93.06 750 ARG A CA 1
ATOM 5941 C C . ARG A 1 750 ? -28.091 -12.307 -4.283 1.00 93.06 750 ARG A C 1
ATOM 5943 O O . ARG A 1 750 ? -28.586 -13.425 -4.219 1.00 93.06 750 ARG A O 1
ATOM 5950 N N . SER A 1 751 ? -26.831 -12.102 -4.672 1.00 92.69 751 SER A N 1
ATOM 5951 C CA . SER A 1 751 ? -25.921 -13.199 -5.050 1.00 92.69 751 SER A CA 1
ATOM 5952 C C . SER A 1 751 ? -25.263 -13.890 -3.851 1.00 92.69 751 SER A C 1
ATOM 5954 O O . SER A 1 751 ? -24.939 -15.071 -3.943 1.00 92.69 751 SER A O 1
ATOM 5956 N N . CYS A 1 752 ? -25.119 -13.198 -2.717 1.00 92.44 752 CYS A N 1
ATOM 5957 C CA . CYS A 1 752 ? -24.595 -13.760 -1.469 1.00 92.44 752 CYS A CA 1
ATOM 5958 C C . CYS A 1 752 ? -25.680 -14.164 -0.448 1.00 92.44 752 CYS A C 1
ATOM 5960 O O . CYS A 1 752 ? -25.338 -14.602 0.647 1.00 92.44 752 CYS A O 1
ATOM 5962 N N . GLY A 1 753 ? -26.970 -14.033 -0.779 1.00 92.31 753 GLY A N 1
ATOM 5963 C CA . GLY A 1 753 ? -28.075 -14.501 0.068 1.00 92.31 753 GLY A CA 1
ATOM 5964 C C . GLY A 1 753 ? -28.395 -13.625 1.287 1.00 92.31 753 GLY A C 1
ATOM 5965 O O . GLY A 1 753 ? -28.923 -14.133 2.274 1.00 92.31 753 GLY A O 1
ATOM 5966 N N . PHE A 1 754 ? -28.098 -12.323 1.241 1.00 94.25 754 PHE A N 1
ATOM 5967 C CA . PHE A 1 754 ? -28.558 -11.383 2.267 1.00 94.25 754 PHE A CA 1
ATOM 5968 C C . PHE A 1 754 ? -30.063 -11.122 2.104 1.00 94.25 754 PHE A C 1
ATOM 5970 O O . PHE A 1 754 ? -30.541 -10.855 1.001 1.00 94.25 754 PHE A O 1
ATOM 5977 N N . GLN A 1 755 ? -30.797 -11.208 3.212 1.00 93.62 755 GLN A N 1
ATOM 5978 C CA . GLN A 1 755 ? -32.253 -11.049 3.291 1.00 93.62 755 GLN A CA 1
ATOM 5979 C C . GLN A 1 755 ? -32.606 -9.908 4.246 1.00 93.62 755 GLN A C 1
ATOM 5981 O O . GLN A 1 755 ? -31.824 -9.615 5.151 1.00 93.62 755 GLN A O 1
ATOM 5986 N N . GLU A 1 756 ? -33.764 -9.286 4.040 1.00 93.88 756 GLU A N 1
ATOM 5987 C CA . GLU A 1 756 ? -34.292 -8.193 4.867 1.00 93.88 756 GLU A CA 1
ATOM 5988 C C . GLU A 1 756 ? -34.645 -8.654 6.292 1.00 93.88 756 GLU A C 1
ATOM 5990 O O . GLU A 1 756 ? -34.800 -9.847 6.566 1.00 93.88 756 GLU A O 1
ATOM 5995 N N . LYS A 1 757 ? -34.723 -7.695 7.218 1.00 91.56 757 LYS A N 1
ATOM 5996 C CA . LYS A 1 757 ? -35.048 -7.899 8.637 1.00 91.56 757 LYS A CA 1
ATOM 5997 C C . LYS A 1 757 ? -36.331 -7.148 8.999 1.00 91.56 757 LYS A C 1
ATOM 5999 O O . LYS A 1 757 ? -36.542 -6.033 8.523 1.00 91.56 757 LYS A O 1
ATOM 6004 N N . ASN A 1 758 ? -37.164 -7.752 9.845 1.00 90.25 758 ASN A N 1
ATOM 6005 C CA . ASN A 1 758 ? -38.427 -7.166 10.300 1.00 90.25 758 ASN A CA 1
ATOM 6006 C C . ASN A 1 758 ? -38.179 -6.057 11.337 1.00 90.25 758 ASN A C 1
ATOM 6008 O O . ASN A 1 758 ? -37.297 -6.181 12.185 1.00 90.25 758 ASN A O 1
ATOM 6012 N N . PHE A 1 759 ? -38.986 -4.996 11.299 1.00 87.75 759 PHE A N 1
ATOM 6013 C CA . PHE A 1 759 ? -38.989 -3.952 12.328 1.00 87.75 759 PHE A CA 1
ATOM 6014 C C . PHE A 1 759 ? -39.765 -4.398 13.575 1.00 87.75 759 PHE A C 1
ATOM 6016 O O . PHE A 1 759 ? -40.785 -5.081 13.478 1.00 87.75 759 PHE A O 1
ATOM 6023 N N . LEU A 1 760 ? -39.339 -3.942 14.755 1.00 84.94 760 LEU A N 1
ATOM 6024 C CA . LEU A 1 760 ? -40.041 -4.179 16.016 1.00 84.94 760 LEU A CA 1
ATOM 6025 C C . LEU A 1 760 ? -41.185 -3.161 16.172 1.00 84.94 760 LEU A C 1
ATOM 6027 O O . LEU A 1 760 ? -41.031 -2.096 16.776 1.00 84.94 760 LEU A O 1
ATOM 6031 N N . ALA A 1 761 ? -42.335 -3.483 15.572 1.00 73.56 761 ALA A N 1
ATOM 6032 C CA . ALA A 1 761 ? -43.488 -2.594 15.409 1.00 73.56 761 ALA A CA 1
ATOM 6033 C C . ALA A 1 761 ? -44.341 -2.433 16.690 1.00 73.56 761 ALA A C 1
ATOM 6035 O O . ALA A 1 761 ? -45.492 -2.881 16.770 1.00 73.56 761 ALA A O 1
ATOM 6036 N N . PHE A 1 762 ? -43.782 -1.771 17.703 1.00 68.88 762 PHE A N 1
ATOM 6037 C CA . PHE A 1 762 ? -44.469 -1.360 18.931 1.00 68.88 762 PHE A CA 1
ATOM 6038 C C . PHE A 1 762 ? -44.088 0.081 19.299 1.00 68.88 762 PHE A C 1
ATOM 6040 O O . PHE A 1 762 ? -42.942 0.478 19.131 1.00 68.88 762 PHE A O 1
ATOM 6047 N N . GLU A 1 763 ? -45.034 0.851 19.830 1.00 58.78 763 GLU A N 1
ATOM 6048 C CA . GLU A 1 763 ? -44.817 2.214 20.310 1.00 58.78 763 GLU A CA 1
ATOM 6049 C C . GLU A 1 763 ? -45.341 2.314 21.747 1.00 58.78 763 GLU A C 1
ATOM 6051 O O . GLU A 1 763 ? -46.473 1.919 22.033 1.00 58.78 763 GLU A O 1
ATOM 6056 N N . SER A 1 764 ? -44.492 2.800 22.652 1.00 57.81 764 SER A N 1
ATOM 6057 C CA . SER A 1 764 ? -44.804 3.038 24.064 1.00 57.81 764 SER A CA 1
ATOM 6058 C C . SER A 1 764 ? -44.156 4.339 24.523 1.00 57.81 764 SER A C 1
ATOM 6060 O O . SER A 1 764 ? -43.037 4.652 24.111 1.00 57.81 764 SER A O 1
ATOM 6062 N N . ALA A 1 765 ? -44.871 5.098 25.355 1.00 57.75 765 ALA A N 1
ATOM 6063 C CA . ALA A 1 765 ? -44.382 6.351 25.918 1.00 57.75 765 ALA A CA 1
ATOM 6064 C C . ALA A 1 765 ? -43.452 6.095 27.114 1.00 57.75 765 ALA A C 1
ATOM 6066 O O . ALA A 1 765 ? -43.695 5.184 27.905 1.00 57.75 765 ALA A O 1
ATOM 6067 N N . ILE A 1 766 ? -42.425 6.937 27.263 1.00 58.72 766 ILE A N 1
ATOM 6068 C CA . ILE A 1 766 ? -41.505 6.913 28.410 1.00 58.72 766 ILE A CA 1
ATOM 6069 C C . ILE A 1 766 ? -42.300 7.186 29.693 1.00 58.72 766 ILE A C 1
ATOM 6071 O O . ILE A 1 766 ? -42.998 8.198 29.794 1.00 58.72 766 ILE A O 1
ATOM 6075 N N . LEU A 1 767 ? -42.183 6.294 30.675 1.00 56.94 767 LEU A N 1
ATOM 6076 C CA . LEU A 1 767 ? -42.902 6.385 31.945 1.00 56.94 767 LEU A CA 1
ATOM 6077 C C . LEU A 1 767 ? -42.042 7.085 33.006 1.00 56.94 767 LEU A C 1
ATOM 6079 O O . LEU A 1 767 ? -40.874 6.746 33.204 1.00 56.94 767 LEU A O 1
ATOM 6083 N N . SER A 1 768 ? -42.621 8.052 33.721 1.00 52.97 768 SER A N 1
ATOM 6084 C CA . SER A 1 768 ? -41.946 8.735 34.831 1.00 52.97 768 SER A CA 1
ATOM 6085 C C . SER A 1 768 ? -41.891 7.843 36.074 1.00 52.97 768 SER A C 1
ATOM 6087 O O . SER A 1 768 ? -42.926 7.489 36.639 1.00 52.97 768 SER A O 1
ATOM 6089 N N . ALA A 1 769 ? -40.682 7.506 36.527 1.00 50.91 769 ALA A N 1
ATOM 6090 C CA . ALA A 1 769 ? -40.475 6.788 37.782 1.00 50.91 769 ALA A CA 1
ATOM 6091 C C . ALA A 1 769 ? -40.864 7.655 39.004 1.00 50.91 769 ALA A C 1
ATOM 6093 O O . ALA A 1 769 ? -40.735 8.881 38.951 1.00 50.91 769 ALA A O 1
ATOM 6094 N N . PRO A 1 770 ? -41.322 7.053 40.120 1.00 51.44 770 PRO A N 1
ATOM 6095 C CA . PRO A 1 770 ? -41.648 7.803 41.330 1.00 51.44 770 PRO A CA 1
ATOM 6096 C C . PRO A 1 770 ? -40.387 8.370 42.008 1.00 51.44 770 PRO A C 1
ATOM 6098 O O . PRO A 1 770 ? -39.466 7.621 42.359 1.00 51.44 770 PRO A O 1
ATOM 6101 N N . ASP A 1 771 ? -40.377 9.690 42.227 1.00 41.16 771 ASP A N 1
ATOM 6102 C CA . ASP A 1 771 ? -39.391 10.386 43.064 1.00 41.16 771 ASP A CA 1
ATOM 6103 C C . ASP A 1 771 ? -39.552 9.945 44.527 1.00 41.16 771 ASP A C 1
ATOM 6105 O O . ASP A 1 771 ? -40.649 9.999 45.087 1.00 41.16 771 ASP A O 1
ATOM 6109 N N . ILE A 1 772 ? -38.455 9.502 45.144 1.00 43.72 772 ILE A N 1
ATOM 6110 C CA . ILE A 1 772 ? -38.411 9.125 46.559 1.00 43.72 772 ILE A CA 1
ATOM 6111 C C . ILE A 1 772 ? -37.313 9.948 47.212 1.00 43.72 772 ILE A C 1
ATOM 6113 O O . ILE A 1 772 ? -36.130 9.611 47.140 1.00 43.72 772 ILE A O 1
ATOM 6117 N N . LYS A 1 773 ? -37.727 10.997 47.921 1.00 39.06 773 LYS A N 1
ATOM 6118 C CA . LYS A 1 773 ? -36.858 11.733 48.837 1.00 39.06 773 LYS A CA 1
ATOM 6119 C C . LYS A 1 773 ? -36.656 10.924 50.109 1.00 39.06 773 LYS A C 1
ATOM 6121 O O . LYS A 1 773 ? -37.272 11.195 51.138 1.00 39.06 773 LYS A O 1
ATOM 6126 N N . LEU A 1 774 ? -35.772 9.932 50.020 1.00 39.34 774 LEU A N 1
ATOM 6127 C CA . LEU A 1 774 ? -35.099 9.401 51.197 1.00 39.34 774 LEU A CA 1
ATOM 6128 C C . LEU A 1 774 ? -34.458 10.577 51.948 1.00 39.34 774 LEU A C 1
ATOM 6130 O O . LEU A 1 774 ? -33.878 11.479 51.336 1.00 39.34 774 LEU A O 1
ATOM 6134 N N . GLY A 1 775 ? -34.569 10.574 53.277 1.00 37.66 775 GLY A N 1
ATOM 6135 C CA . GLY A 1 775 ? -33.730 11.440 54.103 1.00 37.66 775 GLY A CA 1
ATOM 6136 C C . GLY A 1 775 ? -32.254 11.134 53.834 1.00 37.66 775 GLY A C 1
ATOM 6137 O O . GLY A 1 775 ? -31.928 10.026 53.408 1.00 37.66 775 GLY A O 1
ATOM 6138 N N . GLN A 1 776 ? -31.370 12.110 54.060 1.00 34.19 776 GLN A N 1
ATOM 6139 C CA . GLN A 1 776 ? -29.930 11.921 53.851 1.00 34.19 776 GLN A CA 1
ATOM 6140 C C . GLN A 1 776 ? -29.458 10.617 54.519 1.00 34.19 776 GLN A C 1
ATOM 6142 O O . GLN A 1 776 ? -29.732 10.436 55.711 1.00 34.19 776 GLN A O 1
ATOM 6147 N N . PRO A 1 777 ? -28.743 9.730 53.800 1.00 35.66 777 PRO A N 1
ATOM 6148 C CA . PRO A 1 777 ? -28.085 8.602 54.437 1.00 35.66 777 PRO A CA 1
ATOM 6149 C C . PRO A 1 777 ? -27.169 9.111 55.560 1.00 35.66 777 PRO A C 1
ATOM 6151 O O . PRO A 1 777 ? -26.513 10.145 55.378 1.00 35.66 777 PRO A O 1
ATOM 6154 N N . PRO A 1 778 ? -27.086 8.420 56.711 1.00 32.47 778 PRO A N 1
ATOM 6155 C CA . PRO A 1 778 ? -26.038 8.715 57.678 1.00 32.47 778 PRO A CA 1
ATOM 6156 C C . PRO A 1 778 ? -24.665 8.552 56.996 1.00 32.47 778 PRO A C 1
ATOM 6158 O O . PRO A 1 778 ? -24.524 7.705 56.110 1.00 32.47 778 PRO A O 1
ATOM 6161 N N . PRO A 1 779 ? -23.651 9.352 57.369 1.00 32.56 779 PRO A N 1
ATOM 6162 C CA . PRO A 1 779 ? -22.362 9.336 56.688 1.00 32.56 779 PRO A CA 1
ATOM 6163 C C . PRO A 1 779 ? -21.701 7.959 56.817 1.00 32.56 779 PRO A C 1
ATOM 6165 O O . PRO A 1 779 ? -21.357 7.524 57.917 1.00 32.56 779 PRO A O 1
ATOM 6168 N N . VAL A 1 780 ? -21.516 7.283 55.682 1.00 32.28 780 VAL A N 1
ATOM 6169 C CA . VAL A 1 780 ? -20.826 5.991 55.615 1.00 32.28 780 VAL A CA 1
ATOM 6170 C C . VAL A 1 780 ? -19.344 6.218 55.909 1.00 32.28 780 VAL A C 1
ATOM 6172 O O . VAL A 1 780 ? -18.644 6.891 55.154 1.00 32.28 780 VAL A O 1
ATOM 6175 N N . VAL A 1 781 ? -18.868 5.672 57.027 1.00 32.53 781 VAL A N 1
ATOM 6176 C CA . VAL A 1 781 ? -17.455 5.729 57.418 1.00 32.53 781 VAL A CA 1
ATOM 6177 C C . VAL A 1 781 ? -16.690 4.647 56.658 1.00 32.53 781 VAL A C 1
ATOM 6179 O O . VAL A 1 781 ? -17.026 3.469 56.756 1.00 32.53 781 VAL A O 1
ATOM 6182 N N . ALA A 1 782 ? -15.663 5.042 55.906 1.00 31.81 782 ALA A N 1
ATOM 6183 C CA . ALA A 1 782 ? -14.832 4.116 55.142 1.00 31.81 782 ALA A CA 1
ATOM 6184 C C . ALA A 1 782 ? -13.760 3.429 56.026 1.00 31.81 782 ALA A C 1
ATOM 6186 O O . ALA A 1 782 ? -13.133 4.110 56.845 1.00 31.81 782 ALA A O 1
ATOM 6187 N N . PRO A 1 783 ? -13.510 2.117 55.850 1.00 30.45 783 PRO A N 1
ATOM 6188 C CA . PRO A 1 783 ? -12.408 1.401 56.497 1.00 30.45 783 PRO A CA 1
ATOM 6189 C C . PRO A 1 783 ? -11.051 1.611 55.787 1.00 30.45 783 PRO A C 1
ATOM 6191 O O . PRO A 1 783 ? -10.966 2.269 54.749 1.00 30.45 783 PRO A O 1
ATOM 6194 N N . ALA A 1 784 ? -9.970 1.093 56.384 1.00 30.28 784 ALA A N 1
ATOM 6195 C CA . ALA A 1 784 ? -8.577 1.420 56.047 1.00 30.28 784 ALA A CA 1
ATOM 6196 C C . ALA A 1 784 ? -7.872 0.374 55.139 1.00 30.28 784 ALA A C 1
ATOM 6198 O O . ALA A 1 784 ? -8.529 -0.411 54.456 1.00 30.28 784 ALA A O 1
ATOM 6199 N N . LYS A 1 785 ? -6.526 0.427 55.066 1.00 30.36 785 LYS A N 1
ATOM 6200 C CA . LYS A 1 785 ? -5.672 -0.398 54.182 1.00 30.36 785 LYS A CA 1
ATOM 6201 C C . LYS A 1 785 ? -4.468 -1.049 54.902 1.00 30.36 785 LYS A C 1
ATOM 6203 O O . LYS A 1 785 ? -3.830 -0.367 55.708 1.00 30.36 785 LYS A O 1
ATOM 6208 N N . PRO A 1 786 ? -4.058 -2.278 54.516 1.00 28.98 786 PRO A N 1
ATOM 6209 C CA . PRO A 1 786 ? -2.820 -2.943 54.957 1.00 28.98 786 PRO A CA 1
ATOM 6210 C C . PRO A 1 786 ? -1.609 -2.764 53.995 1.00 28.98 786 PRO A C 1
ATOM 6212 O O . PRO A 1 786 ? -1.724 -2.164 52.929 1.00 28.98 786 PRO A O 1
ATOM 6215 N N . ALA A 1 787 ? -0.427 -3.288 54.380 1.00 28.92 787 ALA A N 1
ATOM 6216 C CA . ALA A 1 787 ? 0.903 -2.973 53.796 1.00 28.92 787 ALA A CA 1
ATOM 6217 C C . ALA A 1 787 ? 1.777 -4.217 53.395 1.00 28.92 787 ALA A C 1
ATOM 6219 O O . ALA A 1 787 ? 1.424 -5.343 53.777 1.00 28.92 787 ALA A O 1
ATOM 6220 N N . PRO A 1 788 ? 2.899 -4.071 52.639 1.00 30.48 788 PRO A N 1
ATOM 6221 C CA . PRO A 1 788 ? 3.601 -5.179 51.948 1.00 30.48 788 PRO A CA 1
ATOM 6222 C C . PRO A 1 788 ? 4.752 -5.885 52.742 1.00 30.48 788 PRO A C 1
ATOM 6224 O O . PRO A 1 788 ? 5.460 -5.217 53.488 1.00 30.48 788 PRO A O 1
ATOM 6227 N N . PRO A 1 789 ? 4.928 -7.223 52.595 1.00 31.28 789 PRO A N 1
ATOM 6228 C CA . PRO A 1 789 ? 6.076 -8.034 53.117 1.00 31.28 789 PRO A CA 1
ATOM 6229 C C . PRO A 1 789 ? 7.258 -8.428 52.160 1.00 31.28 789 PRO A C 1
ATOM 6231 O O . PRO A 1 789 ? 7.473 -7.784 51.132 1.00 31.28 789 PRO A O 1
ATOM 6234 N N . LYS A 1 790 ? 8.057 -9.457 52.557 1.00 29.69 790 LYS A N 1
ATOM 6235 C CA . LYS A 1 790 ? 9.412 -9.876 52.090 1.00 29.69 790 LYS A CA 1
ATOM 6236 C C . LYS A 1 790 ? 9.565 -11.345 51.601 1.00 29.69 790 LYS A C 1
ATOM 6238 O O . LYS A 1 790 ? 8.911 -12.248 52.114 1.00 29.69 790 LYS A O 1
ATOM 6243 N N . GLN A 1 791 ? 10.559 -11.551 50.722 1.00 32.53 791 GLN A N 1
ATOM 6244 C CA . GLN A 1 791 ? 11.022 -12.792 50.049 1.00 32.53 791 GLN A CA 1
ATOM 6245 C C . GLN A 1 791 ? 11.243 -14.053 50.922 1.00 32.53 791 GLN A C 1
ATOM 6247 O O . GLN A 1 791 ? 11.666 -13.934 52.071 1.00 32.53 791 GLN A O 1
ATOM 6252 N N . SER A 1 792 ? 11.157 -15.257 50.317 1.00 40.38 792 SER A N 1
ATOM 6253 C CA . SER A 1 792 ? 11.965 -16.460 50.671 1.00 40.38 792 SER A CA 1
ATOM 6254 C C . SER A 1 792 ? 11.761 -17.670 49.706 1.00 40.38 792 SER A C 1
ATOM 6256 O O . SER A 1 792 ? 10.945 -17.599 48.793 1.00 40.38 792 SER A O 1
ATOM 6258 N N . TYR A 1 793 ? 12.503 -18.775 49.948 1.00 32.44 793 TYR A N 1
ATOM 6259 C CA . TYR A 1 793 ? 12.198 -20.211 49.672 1.00 32.44 793 TYR A CA 1
ATOM 6260 C C . TYR A 1 793 ? 12.819 -21.051 48.521 1.00 32.44 793 TYR A C 1
ATOM 6262 O O . TYR A 1 793 ? 12.911 -22.261 48.710 1.00 32.44 793 TYR A O 1
ATOM 6270 N N . GLN A 1 794 ? 13.357 -20.499 47.421 1.00 32.91 794 GLN A N 1
ATOM 6271 C CA . GLN A 1 794 ? 13.726 -21.253 46.182 1.00 32.91 794 GLN A CA 1
ATOM 6272 C C . GLN A 1 794 ? 14.750 -22.435 46.255 1.00 32.91 794 GLN A C 1
ATOM 6274 O O . GLN A 1 794 ? 15.236 -22.868 45.213 1.00 32.91 794 GLN A O 1
ATOM 6279 N N . GLN A 1 795 ? 15.168 -22.953 47.417 1.00 38.47 795 GLN A N 1
ATOM 6280 C CA . GLN A 1 795 ? 16.278 -23.926 47.521 1.00 38.47 795 GLN A CA 1
ATOM 6281 C C . GLN A 1 795 ? 16.029 -25.181 48.382 1.00 38.47 795 GLN A C 1
ATOM 6283 O O . GLN A 1 795 ? 16.981 -25.914 48.643 1.00 38.47 795 GLN A O 1
ATOM 6288 N N . GLN A 1 796 ? 14.793 -25.481 48.812 1.00 37.16 796 GLN A N 1
ATOM 6289 C CA . GLN A 1 796 ? 14.526 -26.691 49.627 1.00 37.16 796 GLN A CA 1
ATOM 6290 C C . GLN A 1 796 ? 13.404 -27.629 49.140 1.00 37.16 796 GLN A C 1
ATOM 6292 O O . GLN A 1 796 ? 13.285 -28.729 49.676 1.00 37.16 796 GLN A O 1
ATOM 6297 N N . MET A 1 797 ? 12.640 -27.285 48.095 1.00 34.94 797 MET A N 1
ATOM 6298 C CA . MET A 1 797 ? 11.564 -28.155 47.572 1.00 34.94 797 MET A CA 1
ATOM 6299 C C . MET A 1 797 ? 11.992 -29.146 46.468 1.00 34.94 797 MET A C 1
ATOM 6301 O O . MET A 1 797 ? 11.203 -30.000 46.056 1.00 34.94 797 MET A O 1
ATOM 6305 N N . GLN A 1 798 ? 13.248 -29.111 46.012 1.00 36.31 798 GLN A N 1
ATOM 6306 C CA . GLN A 1 798 ? 13.775 -30.055 45.017 1.00 36.31 798 GLN A CA 1
ATOM 6307 C C . GLN A 1 798 ? 14.117 -31.423 45.656 1.00 36.31 798 GLN A C 1
ATOM 6309 O O . GLN A 1 798 ? 15.280 -31.712 45.933 1.00 36.31 798 GLN A O 1
ATOM 6314 N N . GLY A 1 799 ? 13.118 -32.291 45.899 1.00 36.41 799 GLY A N 1
ATOM 6315 C CA . GLY A 1 799 ? 13.413 -33.676 46.319 1.00 36.41 799 GLY A CA 1
ATOM 6316 C C . GLY A 1 799 ? 12.286 -34.619 46.771 1.00 36.41 799 GLY A C 1
ATOM 6317 O O . GLY A 1 799 ? 12.547 -35.817 46.884 1.00 36.41 799 GLY A O 1
ATOM 6318 N N . LYS A 1 800 ? 11.051 -34.160 47.032 1.00 33.22 800 LYS A N 1
ATOM 6319 C CA . LYS A 1 800 ? 9.933 -35.040 47.449 1.00 33.22 800 LYS A CA 1
ATOM 6320 C C . LYS A 1 800 ? 8.650 -34.751 46.667 1.00 33.22 800 LYS A C 1
ATOM 6322 O O . LYS A 1 800 ? 8.258 -33.603 46.508 1.00 33.22 800 LYS A O 1
ATOM 6327 N N . SER A 1 801 ? 7.981 -35.809 46.203 1.00 34.50 801 SER A N 1
ATOM 6328 C CA . SER A 1 801 ? 6.713 -35.711 45.471 1.00 34.50 801 SER A CA 1
ATOM 6329 C C . SER A 1 801 ? 5.535 -35.567 46.441 1.00 34.50 801 SER A C 1
ATOM 6331 O O . SER A 1 801 ? 5.253 -36.480 47.216 1.00 34.50 801 SER A O 1
ATOM 6333 N N . ILE A 1 802 ? 4.853 -34.421 46.386 1.00 38.50 802 ILE A N 1
ATOM 6334 C CA . ILE A 1 802 ? 3.610 -34.138 47.118 1.00 38.50 802 ILE A CA 1
ATOM 6335 C C . ILE A 1 802 ? 2.442 -34.349 46.146 1.00 38.50 802 ILE A C 1
ATOM 6337 O O . ILE A 1 802 ? 2.480 -33.872 45.013 1.00 38.50 802 ILE A O 1
ATOM 6341 N N . ARG A 1 803 ? 1.421 -35.109 46.559 1.00 32.19 803 ARG A N 1
ATOM 6342 C CA . ARG A 1 803 ? 0.423 -35.690 45.647 1.00 32.19 803 ARG A CA 1
ATOM 6343 C C . ARG A 1 803 ? -0.962 -35.071 45.845 1.00 32.19 803 ARG A C 1
ATOM 6345 O O . ARG A 1 803 ? -1.673 -35.445 46.773 1.00 32.19 803 ARG A O 1
ATOM 6352 N N . ALA A 1 804 ? -1.374 -34.180 44.945 1.00 31.36 804 ALA A N 1
ATOM 6353 C CA . ALA A 1 804 ? -2.738 -33.653 44.925 1.00 31.36 804 ALA A CA 1
ATOM 6354 C C . ALA A 1 804 ? -3.736 -34.755 44.514 1.00 31.36 804 ALA A C 1
ATOM 6356 O O . ALA A 1 804 ? -3.737 -35.216 43.372 1.00 31.36 804 ALA A O 1
ATOM 6357 N N . SER A 1 805 ? -4.593 -35.201 45.436 1.00 35.59 805 SER A N 1
ATOM 6358 C CA . SER A 1 805 ? -5.625 -36.210 45.161 1.00 35.59 805 SER A CA 1
ATOM 6359 C C . SER A 1 805 ? -6.891 -35.575 44.573 1.00 35.59 805 SER A C 1
ATOM 6361 O O . SER A 1 805 ? -7.907 -35.459 45.257 1.00 35.59 805 SER A O 1
ATOM 6363 N N . VAL A 1 806 ? -6.819 -35.162 43.305 1.00 34.81 806 VAL A N 1
ATOM 6364 C CA . VAL A 1 806 ? -7.961 -34.678 42.507 1.00 34.81 806 VAL A CA 1
ATOM 6365 C C . VAL A 1 806 ? -8.303 -35.715 41.433 1.00 34.81 806 VAL A C 1
ATOM 6367 O O . VAL A 1 806 ? -7.438 -36.136 40.668 1.00 34.81 806 VAL A O 1
ATOM 6370 N N . SER A 1 807 ? -9.560 -36.159 41.381 1.00 29.34 807 SER A N 1
ATOM 6371 C CA . SER A 1 807 ? -10.031 -37.188 40.444 1.00 29.34 807 SER A CA 1
ATOM 6372 C C . SER A 1 807 ? -10.792 -36.577 39.260 1.00 29.34 807 SER A C 1
ATOM 6374 O O . SER A 1 807 ? -11.991 -36.319 39.364 1.00 29.34 807 SER A O 1
ATOM 6376 N N . SER A 1 808 ? -10.107 -36.391 38.128 1.00 27.58 808 SER A N 1
ATOM 6377 C CA . SER A 1 808 ? -10.712 -36.001 36.840 1.00 27.58 808 SER A CA 1
ATOM 6378 C C . SER A 1 808 ? -11.071 -37.260 36.010 1.00 27.58 808 SER A C 1
ATOM 6380 O O . SER A 1 808 ? -10.380 -38.277 36.141 1.00 27.58 808 SER A O 1
ATOM 6382 N N . PRO A 1 809 ? -12.151 -37.269 35.201 1.00 29.78 809 PRO A N 1
ATOM 6383 C CA . PRO A 1 809 ? -12.593 -38.463 34.470 1.00 29.78 809 PRO A CA 1
ATOM 6384 C C . PRO A 1 809 ? -11.731 -38.802 33.236 1.00 29.78 809 PRO A C 1
ATOM 6386 O O . PRO A 1 809 ? -11.011 -37.972 32.692 1.00 29.78 809 PRO A O 1
ATOM 6389 N N . ALA A 1 810 ? -11.838 -40.056 32.786 1.00 26.38 810 ALA A N 1
ATOM 6390 C CA . ALA A 1 810 ? -11.111 -40.646 31.653 1.00 26.38 810 ALA A CA 1
ATOM 6391 C C . ALA A 1 810 ? -11.384 -39.915 30.303 1.00 26.38 810 ALA A C 1
ATOM 6393 O O . ALA A 1 810 ? -12.433 -39.300 30.132 1.00 26.38 810 ALA A O 1
ATOM 6394 N N . THR A 1 811 ? -10.573 -40.046 29.239 1.00 26.03 811 THR A N 1
ATOM 6395 C CA . THR A 1 811 ? -10.322 -41.332 28.548 1.00 26.03 811 THR A CA 1
ATOM 6396 C C . THR A 1 811 ? -9.222 -41.252 27.470 1.00 26.03 811 THR A C 1
ATOM 6398 O O . THR A 1 811 ? -9.316 -40.399 26.599 1.00 26.03 811 THR A O 1
ATOM 6401 N N . ALA A 1 812 ? -8.319 -42.254 27.447 1.00 24.88 812 ALA A N 1
ATOM 6402 C CA . ALA A 1 812 ? -7.504 -42.723 26.298 1.00 24.88 812 ALA A CA 1
ATOM 6403 C C . ALA A 1 812 ? -6.443 -41.762 25.677 1.00 24.88 812 ALA A C 1
ATOM 6405 O O . ALA A 1 812 ? -6.619 -40.556 25.655 1.00 24.88 812 ALA A O 1
ATOM 6406 N N . VAL A 1 813 ? -5.313 -42.228 25.114 1.00 26.39 813 VAL A N 1
ATOM 6407 C CA . VAL A 1 813 ? -4.686 -43.571 25.109 1.00 26.39 813 VAL A CA 1
ATOM 6408 C C . VAL A 1 813 ? -3.154 -43.449 24.944 1.00 26.39 813 VAL A C 1
ATOM 6410 O O . VAL A 1 813 ? -2.665 -42.448 24.438 1.00 26.39 813 VAL A O 1
ATOM 6413 N N . ALA A 1 814 ? -2.440 -44.494 25.383 1.00 26.28 814 ALA A N 1
ATOM 6414 C CA . ALA A 1 814 ? -1.066 -44.928 25.057 1.00 26.28 814 ALA A CA 1
ATOM 6415 C C . ALA A 1 814 ? -0.347 -44.306 23.817 1.00 26.28 814 ALA A C 1
ATOM 6417 O O . ALA A 1 814 ? -0.977 -44.040 22.801 1.00 26.28 814 ALA A O 1
ATOM 6418 N N . SER A 1 815 ? 0.992 -44.189 23.771 1.00 26.16 815 SER A N 1
ATOM 6419 C CA . SER A 1 815 ? 2.053 -44.685 24.683 1.00 26.16 815 SER A CA 1
ATOM 6420 C C . SER A 1 815 ? 3.456 -44.198 24.272 1.00 26.16 815 SER A C 1
ATOM 6422 O O . SER A 1 815 ? 3.676 -43.982 23.089 1.00 26.16 815 SER A O 1
ATOM 6424 N N . THR A 1 816 ? 4.419 -44.249 25.213 1.00 26.59 816 THR A N 1
ATOM 6425 C CA . THR A 1 816 ? 5.870 -44.562 25.023 1.00 26.59 816 THR A CA 1
ATOM 6426 C C . THR A 1 816 ? 6.724 -43.733 24.034 1.00 26.59 816 THR A C 1
ATOM 6428 O O . THR A 1 816 ? 6.382 -43.616 22.868 1.00 26.59 816 THR A O 1
ATOM 6431 N N . ALA A 1 817 ? 7.953 -43.309 24.358 1.00 26.84 817 ALA A N 1
ATOM 6432 C CA . ALA A 1 817 ? 8.713 -43.390 25.615 1.00 26.84 817 ALA A CA 1
ATOM 6433 C C . ALA A 1 817 ? 10.033 -42.582 25.534 1.00 26.84 817 ALA A C 1
ATOM 6435 O O . ALA A 1 817 ? 10.494 -42.269 24.443 1.00 26.84 817 ALA A O 1
ATOM 6436 N N . VAL A 1 818 ? 10.696 -42.457 26.694 1.00 26.78 818 VAL A N 1
ATOM 6437 C CA . VAL A 1 818 ? 12.166 -42.410 26.874 1.00 26.78 818 VAL A CA 1
ATOM 6438 C C . VAL A 1 818 ? 12.907 -41.074 26.616 1.00 26.78 818 VAL A C 1
ATOM 6440 O O . VAL A 1 818 ? 13.165 -40.660 25.493 1.00 26.78 818 VAL A O 1
ATOM 6443 N N . THR A 1 819 ? 13.363 -40.530 27.757 1.00 26.36 819 THR A N 1
ATOM 6444 C CA . THR A 1 819 ? 14.586 -39.740 28.046 1.00 26.36 819 THR A CA 1
ATOM 6445 C C . THR A 1 819 ? 14.723 -38.252 27.685 1.00 26.36 819 THR A C 1
ATOM 6447 O O . THR A 1 819 ? 14.611 -37.836 26.539 1.00 26.36 819 THR A O 1
ATOM 6450 N N . ASP A 1 820 ? 15.146 -37.537 28.736 1.00 23.86 820 ASP A N 1
ATOM 6451 C CA . ASP A 1 820 ? 16.094 -36.417 28.796 1.00 23.86 820 ASP A CA 1
ATOM 6452 C C . ASP A 1 820 ? 15.629 -34.999 28.409 1.00 23.86 820 ASP A C 1
ATOM 6454 O O . ASP A 1 820 ? 15.846 -34.477 27.317 1.00 23.86 820 ASP A O 1
ATOM 6458 N N . ALA A 1 821 ? 15.088 -34.333 29.436 1.00 25.25 821 ALA A N 1
ATOM 6459 C CA . ALA A 1 821 ? 15.220 -32.895 29.693 1.00 25.25 821 ALA A CA 1
ATOM 6460 C C . ALA A 1 821 ? 16.703 -32.506 29.967 1.00 25.25 821 ALA A C 1
ATOM 6462 O O . ALA A 1 821 ? 17.531 -33.406 30.133 1.00 25.25 821 ALA A O 1
ATOM 6463 N N . PRO A 1 822 ? 17.075 -31.213 30.124 1.00 30.70 822 PRO A N 1
ATOM 6464 C CA . PRO A 1 822 ? 16.274 -29.980 30.079 1.00 30.70 822 PRO A CA 1
ATOM 6465 C C . PRO A 1 822 ? 16.705 -29.076 28.878 1.00 30.70 822 PRO A C 1
ATOM 6467 O O . PRO A 1 822 ? 17.462 -29.520 28.022 1.00 30.70 822 PRO A O 1
ATOM 6470 N N . ALA A 1 823 ? 16.270 -27.824 28.687 1.00 24.56 823 ALA A N 1
ATOM 6471 C CA . ALA A 1 823 ? 15.624 -26.899 29.615 1.00 24.56 823 ALA A CA 1
ATOM 6472 C C . ALA A 1 823 ? 14.772 -25.815 28.915 1.00 24.56 823 ALA A C 1
ATOM 6474 O O . ALA A 1 823 ? 15.142 -25.298 27.863 1.00 24.56 823 ALA A O 1
ATOM 6475 N N . SER A 1 824 ? 13.690 -25.412 29.584 1.00 41.44 824 SER A N 1
ATOM 6476 C CA . SER A 1 824 ? 13.167 -24.032 29.624 1.00 41.44 824 SER A CA 1
ATOM 6477 C C . SER A 1 824 ? 14.141 -23.089 30.375 1.00 41.44 824 SER A C 1
ATOM 6479 O O . SER A 1 824 ? 15.051 -23.624 31.013 1.00 41.44 824 SER A O 1
ATOM 6481 N N . PRO A 1 825 ? 13.948 -21.747 30.466 1.00 36.22 825 PRO A N 1
ATOM 6482 C CA . PRO A 1 825 ? 12.786 -20.912 30.102 1.00 36.22 825 PRO A CA 1
ATOM 6483 C C . PRO A 1 825 ? 13.205 -19.818 29.073 1.00 36.22 825 PRO A C 1
ATOM 6485 O O . PRO A 1 825 ? 13.789 -20.226 28.075 1.00 36.22 825 PRO A O 1
ATOM 6488 N N . ASP A 1 826 ? 12.989 -18.490 29.096 1.00 28.22 826 ASP A N 1
ATOM 6489 C CA . ASP A 1 826 ? 12.470 -17.432 30.008 1.00 28.22 826 ASP A CA 1
ATOM 6490 C C . ASP A 1 826 ? 12.219 -16.202 29.062 1.00 28.22 826 ASP A C 1
ATOM 6492 O O . ASP A 1 826 ? 13.198 -15.746 28.469 1.00 28.22 826 ASP A O 1
ATOM 6496 N N . ALA A 1 827 ? 11.049 -15.616 28.713 1.00 36.50 827 ALA A N 1
ATOM 6497 C CA . ALA A 1 827 ? 9.595 -15.681 29.008 1.00 36.50 827 ALA A CA 1
ATOM 6498 C C . ALA A 1 827 ? 8.842 -14.261 28.878 1.00 36.50 827 ALA A C 1
ATOM 6500 O O . ALA A 1 827 ? 9.140 -13.738 27.812 1.00 36.50 827 ALA A O 1
ATOM 6501 N N . THR A 1 828 ? 8.034 -13.381 29.580 1.00 31.00 828 THR A N 1
ATOM 6502 C CA . THR A 1 828 ? 7.098 -12.890 30.714 1.00 31.00 828 THR A CA 1
ATOM 6503 C C . THR A 1 828 ? 6.234 -11.815 29.966 1.00 31.00 828 THR A C 1
ATOM 6505 O O . THR A 1 828 ? 6.517 -11.492 28.823 1.00 31.00 828 THR A O 1
ATOM 6508 N N . ALA A 1 829 ? 5.350 -10.968 30.504 1.00 29.00 829 ALA A N 1
ATOM 6509 C CA . ALA A 1 829 ? 4.263 -10.961 31.490 1.00 29.00 829 ALA A CA 1
ATOM 6510 C C . ALA A 1 829 ? 3.451 -9.674 31.153 1.00 29.00 829 ALA A C 1
ATOM 6512 O O . ALA A 1 829 ? 3.663 -9.005 30.144 1.00 29.00 829 ALA A O 1
ATOM 6513 N N . GLY A 1 830 ? 2.513 -9.235 31.957 1.00 28.95 830 GLY A N 1
ATOM 6514 C CA . GLY A 1 830 ? 3.023 -8.523 33.107 1.00 28.95 830 GLY A CA 1
ATOM 6515 C C . GLY A 1 830 ? 2.474 -7.118 33.268 1.00 28.95 830 GLY A C 1
ATOM 6516 O O . GLY A 1 830 ? 3.225 -6.147 33.361 1.00 28.95 830 GLY A O 1
ATOM 6517 N N . GLU A 1 831 ? 1.147 -7.091 33.341 1.00 32.72 831 GLU A N 1
ATOM 6518 C CA . GLU A 1 831 ? 0.423 -6.555 34.493 1.00 32.72 831 GLU A CA 1
ATOM 6519 C C . GLU A 1 831 ? 0.050 -5.055 34.566 1.00 32.72 831 GLU A C 1
ATOM 6521 O O . GLU A 1 831 ? 0.901 -4.163 34.492 1.00 32.72 831 GLU A O 1
ATOM 6526 N N . ASN A 1 832 ? -1.249 -4.810 34.839 1.00 32.19 832 ASN A N 1
ATOM 6527 C CA . ASN A 1 832 ? -1.849 -4.000 35.940 1.00 32.19 832 ASN A CA 1
ATOM 6528 C C . ASN A 1 832 ? -3.094 -3.193 35.489 1.00 32.19 832 ASN A C 1
ATOM 6530 O O . ASN A 1 832 ? -3.109 -2.739 34.347 1.00 32.19 832 ASN A O 1
ATOM 6534 N N . ALA A 1 833 ? -4.206 -3.029 36.239 1.00 40.97 833 ALA A N 1
ATOM 6535 C CA . ALA A 1 833 ? -4.480 -2.925 37.702 1.00 40.97 833 ALA A CA 1
ATOM 6536 C C . ALA A 1 833 ? -3.994 -1.602 38.349 1.00 40.97 833 ALA A C 1
ATOM 6538 O O . ALA A 1 833 ? -3.083 -0.988 37.791 1.00 40.97 833 ALA A O 1
ATOM 6539 N N . PRO A 1 834 ? -4.545 -1.124 39.496 1.00 43.50 834 PRO A N 1
ATOM 6540 C CA . PRO A 1 834 ? -5.601 -1.652 40.390 1.00 43.50 834 PRO A CA 1
ATOM 6541 C C . PRO A 1 834 ? -6.937 -0.867 40.192 1.00 43.50 834 PRO A C 1
ATOM 6543 O O . PRO A 1 834 ? -7.172 -0.453 39.063 1.00 43.50 834 PRO A O 1
ATOM 6546 N N . ALA A 1 835 ? -7.906 -0.649 41.101 1.00 31.41 835 ALA A N 1
ATOM 6547 C CA . ALA A 1 835 ? -8.096 -0.812 42.563 1.00 31.41 835 ALA A CA 1
ATOM 6548 C C . ALA A 1 835 ? -9.637 -0.855 42.866 1.00 31.41 835 ALA A C 1
ATOM 6550 O O . ALA A 1 835 ? -10.378 -1.117 41.923 1.00 31.41 835 ALA A O 1
ATOM 6551 N N . ASP A 1 836 ? -10.257 -0.626 44.042 1.00 31.05 836 ASP A N 1
ATOM 6552 C CA . ASP A 1 836 ? -9.891 -0.426 45.471 1.00 31.05 836 ASP A CA 1
ATOM 6553 C C . ASP A 1 836 ? -11.199 -0.569 46.314 1.00 31.05 836 ASP A C 1
ATOM 6555 O O . ASP A 1 836 ? -12.140 0.146 45.985 1.00 31.05 836 ASP A O 1
ATOM 6559 N N . LEU A 1 837 ? -11.287 -1.426 47.356 1.00 26.91 837 LEU A N 1
ATOM 6560 C CA . LEU A 1 837 ? -12.218 -1.374 48.532 1.00 26.91 837 LEU A CA 1
ATOM 6561 C C . LEU A 1 837 ? -12.243 -2.728 49.301 1.00 26.91 837 LEU A C 1
ATOM 6563 O O . LEU A 1 837 ? -12.020 -3.766 48.692 1.00 26.91 837 LEU A O 1
ATOM 6567 N N . ALA A 1 838 ? -12.668 -2.799 50.572 1.00 26.48 838 ALA A N 1
ATOM 6568 C CA . ALA A 1 838 ? -11.888 -2.466 51.779 1.00 26.48 838 ALA A CA 1
ATOM 6569 C C . ALA A 1 838 ? -12.387 -3.294 53.004 1.00 26.48 838 ALA A C 1
ATOM 6571 O O . ALA A 1 838 ? -13.354 -4.045 52.898 1.00 26.48 838 ALA A O 1
ATOM 6572 N N . GLU A 1 839 ? -11.705 -3.203 54.152 1.00 26.64 839 GLU A N 1
ATOM 6573 C CA . GLU A 1 839 ? -11.810 -4.154 55.281 1.00 26.64 839 GLU A CA 1
ATOM 6574 C C . GLU A 1 839 ? -13.104 -4.065 56.136 1.00 26.64 839 GLU A C 1
ATOM 6576 O O . GLU A 1 839 ? -13.467 -2.993 56.609 1.00 26.64 839 GLU A O 1
ATOM 6581 N N . GLY A 1 840 ? -13.697 -5.213 56.501 1.00 39.19 840 GLY A N 1
ATOM 6582 C CA . GLY A 1 840 ? -14.365 -5.387 57.808 1.00 39.19 840 GLY A CA 1
ATOM 6583 C C . GLY A 1 840 ? -15.904 -5.401 57.885 1.00 39.19 840 GLY A C 1
ATOM 6584 O O . GLY A 1 840 ? -16.533 -4.389 58.182 1.00 39.19 840 GLY A O 1
ATOM 6585 N N . THR A 1 841 ? -16.491 -6.603 57.847 1.00 37.19 841 THR A N 1
ATOM 6586 C CA . THR A 1 841 ? -17.765 -6.944 58.521 1.00 37.19 841 THR A CA 1
ATOM 6587 C C . THR A 1 841 ? -17.668 -8.340 59.166 1.00 37.19 841 THR A C 1
ATOM 6589 O O . THR A 1 841 ? -16.831 -9.138 58.739 1.00 37.19 841 THR A O 1
ATOM 6592 N N . PRO A 1 842 ? -18.447 -8.652 60.226 1.00 38.53 842 PRO A N 1
ATOM 6593 C CA . PRO A 1 842 ? -18.251 -9.879 61.003 1.00 38.53 842 PRO A CA 1
ATOM 6594 C C . PRO A 1 842 ? -18.696 -11.150 60.274 1.00 38.53 842 PRO A C 1
ATOM 6596 O O . PRO A 1 842 ? -19.682 -11.156 59.538 1.00 38.53 842 PRO A O 1
ATOM 6599 N N . ILE A 1 843 ? -18.007 -12.254 60.559 1.00 39.12 843 ILE A N 1
ATOM 6600 C CA . ILE A 1 843 ? -18.460 -13.608 60.216 1.00 39.12 843 ILE A CA 1
ATOM 6601 C C . ILE A 1 843 ? -19.546 -14.012 61.242 1.00 39.12 843 ILE A C 1
ATOM 6603 O O . ILE A 1 843 ? -19.381 -13.659 62.412 1.00 39.12 843 ILE A O 1
ATOM 6607 N N . PRO A 1 844 ? -20.645 -14.696 60.845 1.00 51.47 844 PRO A N 1
ATOM 6608 C CA . PRO A 1 844 ? -21.762 -15.012 61.743 1.00 51.47 844 PRO A CA 1
ATOM 6609 C C . PRO A 1 844 ? -21.357 -15.744 63.026 1.00 51.47 844 PRO A C 1
ATOM 6611 O O . PRO A 1 844 ? -20.376 -16.489 63.030 1.00 51.47 844 PRO A O 1
ATOM 6614 N N . ASP A 1 845 ? -22.137 -15.535 64.091 1.00 50.94 845 ASP A N 1
ATOM 6615 C CA . ASP A 1 845 ? -21.780 -15.893 65.466 1.00 50.94 845 ASP A CA 1
ATOM 6616 C C . ASP A 1 845 ? -21.381 -17.367 65.649 1.00 50.94 845 ASP A C 1
ATOM 6618 O O . ASP A 1 845 ? -22.206 -18.272 65.799 1.00 50.94 845 ASP A O 1
ATOM 6622 N N . LEU A 1 846 ? -20.064 -17.571 65.732 1.00 53.25 846 LEU A N 1
ATOM 6623 C CA . LEU A 1 846 ? -19.451 -18.655 66.493 1.00 53.25 846 LEU A CA 1
ATOM 6624 C C . LEU A 1 846 ? -20.011 -18.643 67.935 1.00 53.25 846 LEU A C 1
ATOM 6626 O O . LEU A 1 846 ? -20.326 -17.562 68.443 1.00 53.25 846 LEU A O 1
ATOM 6630 N N . PRO A 1 847 ? -20.118 -19.798 68.624 1.00 57.75 847 PRO A N 1
ATOM 6631 C CA . PRO A 1 847 ? -20.718 -19.869 69.957 1.00 57.75 847 PRO A CA 1
ATOM 6632 C C . PRO A 1 847 ? -20.126 -18.827 70.913 1.00 57.75 847 PRO A C 1
ATOM 6634 O O . PRO A 1 847 ? -18.910 -18.765 71.083 1.00 57.75 847 PRO A O 1
ATOM 6637 N N . ALA A 1 848 ? -20.974 -18.003 71.536 1.00 54.94 848 ALA A N 1
ATOM 6638 C CA . ALA A 1 848 ? -20.524 -16.804 72.253 1.00 54.94 848 ALA A CA 1
ATOM 6639 C C . ALA A 1 848 ? -19.515 -17.097 73.384 1.00 54.94 848 ALA A C 1
ATOM 6641 O O . ALA A 1 848 ? -18.615 -16.295 73.622 1.00 54.94 848 ALA A O 1
ATOM 6642 N N . GLU A 1 849 ? -19.615 -18.265 74.027 1.00 56.50 849 GLU A N 1
ATOM 6643 C CA . GLU A 1 849 ? -18.647 -18.751 75.023 1.00 56.50 849 GLU A CA 1
ATOM 6644 C C . GLU A 1 849 ? -17.252 -18.997 74.414 1.00 56.50 849 GLU A C 1
ATOM 6646 O O . GLU A 1 849 ? -16.246 -18.636 75.020 1.00 56.50 849 GLU A O 1
ATOM 6651 N N . LEU A 1 850 ? -17.186 -19.533 73.188 1.00 60.97 850 LEU A N 1
ATOM 6652 C CA . LEU A 1 850 ? -15.946 -19.776 72.441 1.00 60.97 850 LEU A CA 1
ATOM 6653 C C . LEU A 1 850 ? -15.340 -18.478 71.876 1.00 60.97 850 LEU A C 1
ATOM 6655 O O . LEU A 1 850 ? -14.135 -18.400 71.672 1.00 60.97 850 LEU A O 1
ATOM 6659 N N . VAL A 1 851 ? -16.158 -17.453 71.609 1.00 58.19 851 VAL A N 1
ATOM 6660 C CA . VAL A 1 851 ? -15.688 -16.138 71.126 1.00 58.19 851 VAL A CA 1
ATOM 6661 C C . VAL A 1 851 ? -15.161 -15.268 72.272 1.00 58.19 851 VAL A C 1
ATOM 6663 O O . VAL A 1 851 ? -14.257 -14.457 72.060 1.00 58.19 851 VAL A O 1
ATOM 6666 N N . ALA A 1 852 ? -15.700 -15.433 73.484 1.00 56.19 852 ALA A N 1
ATOM 6667 C CA . ALA A 1 852 ? -15.338 -14.639 74.657 1.00 56.19 852 ALA A CA 1
ATOM 6668 C C . ALA A 1 852 ? -13.919 -14.914 75.199 1.00 56.19 852 ALA A C 1
ATOM 6670 O O . ALA A 1 852 ? -13.346 -14.034 75.835 1.00 56.19 852 ALA A O 1
ATOM 6671 N N . SER A 1 853 ? -13.341 -16.091 74.935 1.00 58.00 853 SER A N 1
ATOM 6672 C CA . SER A 1 853 ? -11.983 -16.473 75.365 1.00 58.00 853 SER A CA 1
ATOM 6673 C C . SER A 1 853 ? -10.862 -15.953 74.452 1.00 58.00 853 SER A C 1
ATOM 6675 O O . SER A 1 853 ? -9.720 -15.799 74.884 1.00 58.00 853 SER A O 1
ATOM 6677 N N . ILE A 1 854 ? -11.158 -15.596 73.194 1.00 60.56 854 ILE A N 1
ATOM 6678 C CA . ILE A 1 854 ? -10.147 -15.243 72.169 1.00 60.56 854 ILE A CA 1
ATOM 6679 C C . ILE A 1 854 ? -9.575 -13.812 72.351 1.00 60.56 854 ILE A C 1
ATOM 6681 O O . ILE A 1 854 ? -9.234 -13.125 71.387 1.00 60.56 854 ILE A O 1
ATOM 6685 N N . THR A 1 855 ? -9.486 -13.326 73.592 1.00 55.44 855 THR A N 1
ATOM 6686 C CA . THR A 1 855 ? -8.862 -12.041 73.955 1.00 55.44 855 THR A CA 1
ATOM 6687 C C . THR A 1 855 ? -7.553 -12.176 74.732 1.00 55.44 855 THR A C 1
ATOM 6689 O O . THR A 1 855 ? -6.799 -11.205 74.772 1.00 55.44 855 THR A O 1
ATOM 6692 N N . GLU A 1 856 ? -7.236 -13.340 75.312 1.00 68.50 856 GLU A N 1
ATOM 6693 C CA . GLU A 1 856 ? -5.923 -13.580 75.933 1.00 68.50 856 GLU A CA 1
ATOM 6694 C C . GLU A 1 856 ? -4.937 -14.247 74.952 1.00 68.50 856 GLU A C 1
ATOM 6696 O O . GLU A 1 856 ? -5.321 -15.152 74.206 1.00 68.50 856 GLU A O 1
ATOM 6701 N N . PRO A 1 857 ? -3.645 -13.852 74.943 1.00 68.88 857 PRO A N 1
ATOM 6702 C CA . PRO A 1 857 ? -2.681 -14.328 73.947 1.00 68.88 857 PRO A CA 1
ATOM 6703 C C . PRO A 1 857 ? -2.428 -15.841 74.023 1.00 68.88 857 PRO A C 1
ATOM 6705 O O . PRO A 1 857 ? -2.272 -16.476 72.985 1.00 68.88 857 PRO A O 1
ATOM 6708 N N . ALA A 1 858 ? -2.449 -16.433 75.222 1.00 70.00 858 ALA A N 1
ATOM 6709 C CA . ALA A 1 858 ? -2.252 -17.873 75.407 1.00 70.00 858 ALA A CA 1
ATOM 6710 C C . ALA A 1 858 ? -3.451 -18.717 74.930 1.00 70.00 858 ALA A C 1
ATOM 6712 O O . ALA A 1 858 ? -3.269 -19.862 74.524 1.00 70.00 858 ALA A O 1
ATOM 6713 N N . GLU A 1 859 ? -4.671 -18.166 74.946 1.00 70.62 859 GLU A N 1
ATOM 6714 C CA . GLU A 1 859 ? -5.858 -18.854 74.418 1.00 70.62 859 GLU A CA 1
ATOM 6715 C C . GLU A 1 859 ? -5.980 -18.676 72.901 1.00 70.62 859 GLU A C 1
ATOM 6717 O O . GLU A 1 859 ? -6.360 -19.618 72.208 1.00 70.62 859 GLU A O 1
ATOM 6722 N N . ALA A 1 860 ?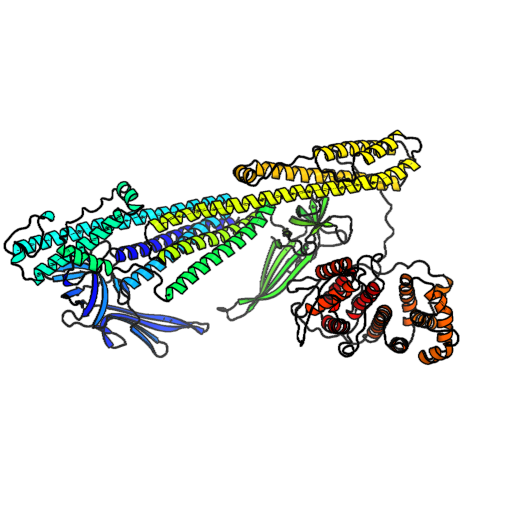 -5.541 -17.533 72.363 1.00 73.31 860 ALA A N 1
ATOM 6723 C CA . ALA A 1 860 ? -5.332 -17.368 70.926 1.00 73.31 860 ALA A CA 1
ATOM 6724 C C . ALA A 1 860 ? -4.253 -18.328 70.381 1.00 73.31 860 ALA A C 1
ATOM 6726 O O . ALA A 1 860 ? -4.452 -18.924 69.326 1.00 73.31 860 ALA A O 1
ATOM 6727 N N . GLU A 1 861 ? -3.143 -18.535 71.100 1.00 76.81 861 GLU A N 1
ATOM 6728 C CA . GLU A 1 861 ? -2.115 -19.516 70.720 1.00 76.81 861 GLU A CA 1
ATOM 6729 C C . GLU A 1 861 ? -2.641 -20.964 70.808 1.00 76.81 861 GLU A C 1
ATOM 6731 O O . GLU A 1 861 ? -2.479 -21.736 69.861 1.00 76.81 861 GLU A O 1
ATOM 6736 N N . ALA A 1 862 ? -3.355 -21.321 71.884 1.00 74.38 862 ALA A N 1
ATOM 6737 C CA . ALA A 1 862 ? -3.995 -22.634 72.016 1.00 74.38 862 ALA A CA 1
ATOM 6738 C C . ALA A 1 862 ? -4.997 -22.919 70.878 1.00 74.38 862 ALA A C 1
ATOM 6740 O O . ALA A 1 862 ? -4.978 -24.004 70.298 1.00 74.38 862 ALA A O 1
ATOM 6741 N N . MET A 1 863 ? -5.829 -21.938 70.511 1.00 75.19 863 MET A N 1
ATOM 6742 C CA . MET A 1 863 ? -6.784 -22.030 69.397 1.00 75.19 863 MET A CA 1
ATOM 6743 C C . MET A 1 863 ? -6.095 -22.351 68.058 1.00 75.19 863 MET A C 1
ATOM 6745 O O . MET A 1 863 ? -6.649 -23.078 67.238 1.00 75.19 863 MET A O 1
ATOM 6749 N N . LEU A 1 864 ? -4.878 -21.847 67.831 1.00 74.50 864 LEU A N 1
ATOM 6750 C CA . LEU A 1 864 ? -4.147 -22.036 66.573 1.00 74.50 864 LEU A CA 1
ATOM 6751 C C . LEU A 1 864 ? -3.510 -23.422 66.456 1.00 74.50 864 LEU A C 1
ATOM 6753 O O . LEU A 1 864 ? -3.624 -24.046 65.403 1.00 74.50 864 LEU A O 1
ATOM 6757 N N . TYR A 1 865 ? -2.911 -23.950 67.528 1.00 77.19 865 TYR A N 1
ATOM 6758 C CA . TYR A 1 865 ? -2.471 -25.350 67.530 1.00 77.19 865 TYR A CA 1
ATOM 6759 C C . TYR A 1 865 ? -3.679 -26.306 67.433 1.00 77.19 865 TYR A C 1
ATOM 6761 O O . TYR A 1 865 ? -3.624 -27.299 66.708 1.00 77.19 865 TYR A O 1
ATOM 6769 N N . ALA A 1 866 ? -4.811 -25.965 68.063 1.00 71.31 866 ALA A N 1
ATOM 6770 C CA . ALA A 1 866 ? -6.062 -26.729 67.986 1.00 71.31 866 ALA A CA 1
ATOM 6771 C C . ALA A 1 866 ? -6.779 -26.674 66.616 1.00 71.31 866 ALA A C 1
ATOM 6773 O O . ALA A 1 866 ? -7.726 -27.426 66.404 1.00 71.31 866 ALA A O 1
ATOM 6774 N N . LEU A 1 867 ? -6.339 -25.827 65.676 1.00 70.00 867 LEU A N 1
ATOM 6775 C CA . LEU A 1 867 ? -6.810 -25.835 64.281 1.00 70.00 867 LEU A CA 1
ATOM 6776 C C . LEU A 1 867 ? -6.057 -26.844 63.390 1.00 70.00 867 LEU A C 1
ATOM 6778 O O . LEU A 1 867 ? -6.536 -27.142 62.295 1.00 70.00 867 LEU A O 1
ATOM 6782 N N . VAL A 1 868 ? -4.910 -27.362 63.851 1.00 71.88 868 VAL A N 1
ATOM 6783 C CA . VAL A 1 868 ? -4.077 -28.369 63.158 1.00 71.88 868 VAL A CA 1
ATOM 6784 C C . VAL A 1 868 ? -4.145 -29.741 63.850 1.00 71.88 868 VAL A C 1
ATOM 6786 O O . VAL A 1 868 ? -4.045 -30.774 63.190 1.00 71.88 868 VAL A O 1
ATOM 6789 N N . VAL A 1 869 ? -4.371 -29.768 65.167 1.00 68.25 869 VAL A N 1
ATOM 6790 C CA . VAL A 1 869 ? -4.695 -30.985 65.933 1.00 68.25 869 VAL A CA 1
ATOM 6791 C C . VAL A 1 869 ? -6.141 -31.428 65.649 1.00 68.25 869 VAL A C 1
ATOM 6793 O O . VAL A 1 869 ? -7.030 -30.597 65.498 1.00 68.25 869 VAL A O 1
ATOM 6796 N N . ASP A 1 870 ? -6.352 -32.743 65.576 1.00 60.81 870 ASP A N 1
ATOM 6797 C CA . ASP A 1 870 ? -7.568 -33.431 65.112 1.00 60.81 870 ASP A CA 1
ATOM 6798 C C . ASP A 1 870 ? -7.851 -34.596 66.082 1.00 60.81 870 ASP A C 1
ATOM 6800 O O . ASP A 1 870 ? -6.937 -35.387 66.357 1.00 60.81 870 ASP A O 1
ATOM 6804 N N . GLU A 1 871 ? -9.071 -34.707 66.629 1.00 54.31 871 GLU A N 1
ATOM 6805 C CA . GLU A 1 871 ? -9.411 -35.730 67.647 1.00 54.31 871 GLU A CA 1
ATOM 6806 C C . GLU A 1 871 ? -9.199 -37.176 67.164 1.00 54.31 871 GLU A C 1
ATOM 6808 O O . GLU A 1 871 ? -9.015 -38.087 67.974 1.00 54.31 871 GLU A O 1
ATOM 6813 N N . THR A 1 872 ? -9.180 -37.423 65.850 1.00 54.81 872 THR A N 1
ATOM 6814 C CA . THR A 1 872 ? -8.900 -38.764 65.307 1.00 54.81 872 THR A CA 1
ATOM 6815 C 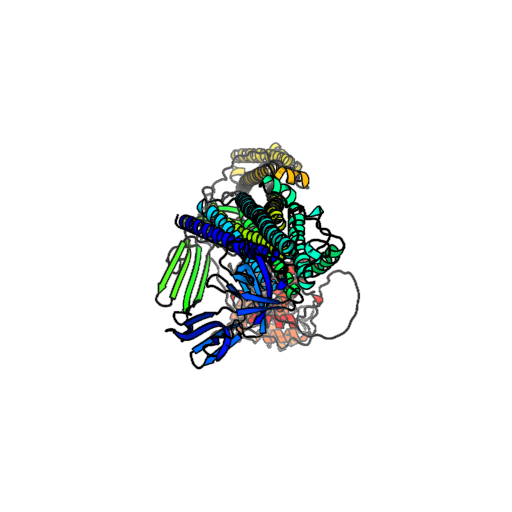C . THR A 1 872 ? -7.419 -39.150 65.373 1.00 54.81 872 THR A C 1
ATOM 6817 O O . THR A 1 872 ? -7.083 -40.316 65.149 1.00 54.81 872 THR A O 1
ATOM 6820 N N . ARG A 1 873 ? -6.531 -38.192 65.678 1.00 57.72 873 ARG A N 1
ATOM 6821 C CA . ARG A 1 873 ? -5.064 -38.349 65.652 1.00 57.72 873 ARG A CA 1
ATOM 6822 C C . ARG A 1 873 ? -4.400 -38.154 67.014 1.00 57.72 873 ARG A C 1
ATOM 6824 O O . ARG A 1 873 ? -3.317 -38.692 67.227 1.00 57.72 873 ARG A O 1
ATOM 6831 N N . PHE A 1 874 ? -5.037 -37.418 67.925 1.00 60.91 874 PHE A N 1
ATOM 6832 C CA . PHE A 1 874 ? -4.550 -37.177 69.285 1.00 60.91 874 PHE A CA 1
ATOM 6833 C C . PHE A 1 874 ? -5.658 -37.409 70.308 1.00 60.91 874 PHE A C 1
ATOM 6835 O O . PHE A 1 874 ? -6.750 -36.860 70.185 1.00 60.91 874 PHE A O 1
ATOM 6842 N N . THR A 1 875 ? -5.358 -38.196 71.341 1.00 56.09 875 THR A N 1
ATOM 6843 C CA . THR A 1 875 ? -6.303 -38.516 72.417 1.00 56.09 875 THR A CA 1
ATOM 6844 C C . THR A 1 875 ? -5.967 -37.765 73.706 1.00 56.09 875 THR A C 1
ATOM 6846 O O . THR A 1 875 ? -4.882 -37.202 73.863 1.00 56.09 875 THR A O 1
ATOM 6849 N N . THR A 1 876 ? -6.861 -37.812 74.695 1.00 58.81 876 THR A N 1
ATOM 6850 C CA . THR A 1 876 ? -6.616 -37.230 76.026 1.00 58.81 876 THR A CA 1
ATOM 6851 C C . THR A 1 876 ? -5.448 -37.875 76.790 1.00 58.81 876 THR A C 1
ATOM 6853 O O . THR A 1 876 ? -4.961 -37.279 77.749 1.00 58.81 876 THR A O 1
ATOM 6856 N N . GLU A 1 877 ? -4.935 -39.035 76.357 1.00 59.50 877 GLU A N 1
ATOM 6857 C CA . GLU A 1 877 ? -3.697 -39.630 76.888 1.00 59.50 877 GLU A CA 1
ATOM 6858 C C . GLU A 1 877 ? -2.418 -39.007 76.281 1.00 59.50 877 GLU A C 1
ATOM 6860 O O . GLU A 1 877 ? -1.338 -39.105 76.866 1.00 59.50 877 GLU A O 1
ATOM 6865 N N . ASP A 1 878 ? -2.516 -38.318 75.136 1.00 60.78 878 ASP A N 1
ATOM 6866 C CA . ASP A 1 878 ? -1.376 -37.738 74.407 1.00 60.78 878 ASP A CA 1
ATOM 6867 C C . ASP A 1 878 ? -0.992 -36.317 74.860 1.00 60.78 878 ASP A C 1
ATOM 6869 O O . ASP A 1 878 ? 0.057 -35.801 74.458 1.00 60.78 878 ASP A O 1
ATOM 6873 N N . ILE A 1 879 ? -1.791 -35.704 75.742 1.00 59.75 879 ILE A N 1
ATOM 6874 C CA . ILE A 1 879 ? -1.590 -34.351 76.295 1.00 59.75 879 ILE A CA 1
ATOM 6875 C C . ILE A 1 879 ? -0.134 -34.080 76.742 1.00 59.75 879 ILE A C 1
ATOM 6877 O O . ILE A 1 879 ? 0.408 -33.040 76.351 1.00 59.75 879 ILE A O 1
ATOM 6881 N N . PRO A 1 880 ? 0.562 -34.978 77.480 1.00 58.72 880 PRO A N 1
ATOM 6882 C CA . PRO A 1 880 ? 1.935 -34.717 77.926 1.00 58.72 880 PRO A CA 1
ATOM 6883 C C . PRO A 1 880 ? 2.955 -34.631 76.780 1.00 58.72 880 PRO A C 1
ATOM 6885 O O . PRO A 1 880 ? 3.982 -33.971 76.921 1.00 58.72 880 PRO A O 1
ATOM 6888 N N . LYS A 1 881 ? 2.684 -35.275 75.633 1.00 65.31 881 LYS A N 1
ATOM 6889 C CA . LYS A 1 881 ? 3.566 -35.246 74.453 1.00 65.31 881 LYS A CA 1
ATOM 6890 C C . LYS A 1 881 ? 3.445 -33.909 73.726 1.00 65.31 881 LYS A C 1
ATOM 6892 O O . LYS A 1 881 ? 4.460 -33.280 73.447 1.00 65.31 881 LYS A O 1
ATOM 6897 N N . MET A 1 882 ? 2.217 -33.441 73.479 1.00 66.12 882 MET A N 1
ATOM 6898 C CA . MET A 1 882 ? 1.986 -32.115 72.886 1.00 66.12 882 MET A CA 1
ATOM 6899 C C . MET A 1 882 ? 2.515 -30.994 73.785 1.00 66.12 882 MET A C 1
ATOM 6901 O O . MET A 1 882 ? 3.167 -30.075 73.289 1.00 66.12 882 MET A O 1
ATOM 6905 N N . GLY A 1 883 ? 2.339 -31.114 75.107 1.00 61.75 883 GLY A N 1
ATOM 6906 C CA . GLY A 1 883 ? 2.923 -30.186 76.079 1.00 61.75 883 GLY A CA 1
ATOM 6907 C C . GLY A 1 883 ? 4.445 -30.040 75.956 1.00 61.75 883 GLY A C 1
ATOM 6908 O O . GLY A 1 883 ? 4.959 -28.937 76.118 1.00 61.75 883 GLY A O 1
ATOM 6909 N N . ALA A 1 884 ? 5.157 -31.113 75.593 1.00 68.44 884 ALA A N 1
ATOM 6910 C CA . ALA A 1 884 ? 6.607 -31.108 75.383 1.00 68.44 884 ALA A CA 1
ATOM 6911 C C . ALA A 1 884 ? 7.060 -30.603 73.994 1.00 68.44 884 ALA A C 1
ATOM 6913 O O . ALA A 1 884 ? 8.233 -30.286 73.831 1.00 68.44 884 ALA A O 1
ATOM 6914 N N . ILE A 1 885 ? 6.167 -30.517 72.998 1.00 67.69 885 ILE A N 1
ATOM 6915 C CA . ILE A 1 885 ? 6.469 -29.926 71.674 1.00 67.69 885 ILE A CA 1
ATOM 6916 C C . ILE A 1 885 ? 6.164 -28.418 71.672 1.00 67.69 885 ILE A C 1
ATOM 6918 O O . ILE A 1 885 ? 6.868 -27.630 71.042 1.00 67.69 885 ILE A O 1
ATOM 6922 N N . ILE A 1 886 ? 5.127 -28.012 72.410 1.00 67.62 886 ILE A N 1
ATOM 6923 C CA . ILE A 1 886 ? 4.693 -26.615 72.568 1.00 67.62 886 ILE A CA 1
ATOM 6924 C C . ILE A 1 886 ? 5.489 -25.891 73.682 1.00 67.62 886 ILE A C 1
ATOM 6926 O O . ILE A 1 886 ? 5.468 -24.664 73.757 1.00 67.62 886 ILE A O 1
ATOM 6930 N N . ASP A 1 887 ? 6.239 -26.619 74.519 1.00 68.56 887 ASP A N 1
ATOM 6931 C CA . ASP A 1 887 ? 6.845 -26.173 75.794 1.00 68.56 887 ASP A CA 1
ATOM 6932 C C . ASP A 1 887 ? 5.823 -25.667 76.841 1.00 68.56 887 ASP A C 1
ATOM 6934 O O . ASP A 1 887 ? 6.154 -24.869 77.719 1.00 68.56 887 ASP A O 1
ATOM 6938 N N . SER A 1 888 ? 4.564 -26.111 76.767 1.00 71.25 888 SER A N 1
ATOM 6939 C CA . SER A 1 888 ? 3.523 -25.754 77.739 1.00 71.25 888 SER A CA 1
ATOM 6940 C C . SER A 1 888 ? 2.427 -26.817 77.825 1.00 71.25 888 SER A C 1
ATOM 6942 O O . SER A 1 888 ? 1.573 -26.950 76.947 1.00 71.25 888 SER A O 1
ATOM 6944 N N . GLU A 1 889 ? 2.425 -27.568 78.928 1.00 66.44 889 GLU A N 1
ATOM 6945 C CA . GLU A 1 889 ? 1.414 -28.595 79.210 1.00 66.44 889 GLU A CA 1
ATOM 6946 C C . GLU A 1 889 ? 0.021 -27.989 79.461 1.00 66.44 889 GLU A C 1
ATOM 6948 O O . GLU A 1 889 ? -0.990 -28.606 79.132 1.00 66.44 889 GLU A O 1
ATOM 6953 N N . ASP A 1 890 ? -0.053 -26.762 79.986 1.00 67.50 890 ASP A N 1
ATOM 6954 C CA . ASP A 1 890 ? -1.328 -26.075 80.225 1.00 67.50 890 ASP A CA 1
ATOM 6955 C C . ASP A 1 890 ? -1.936 -25.502 78.938 1.00 67.50 890 ASP A C 1
ATOM 6957 O O . ASP A 1 890 ? -3.158 -25.530 78.787 1.00 67.50 890 ASP A O 1
ATOM 6961 N N . ILE A 1 891 ? -1.115 -25.074 77.967 1.00 72.56 891 ILE A N 1
ATOM 6962 C CA . ILE A 1 891 ? -1.603 -24.801 76.604 1.00 72.56 891 ILE A CA 1
ATOM 6963 C C . ILE A 1 891 ? -2.064 -26.113 75.958 1.00 72.56 891 ILE A C 1
ATOM 6965 O O . ILE A 1 891 ? -3.172 -26.156 75.436 1.00 72.56 891 ILE A O 1
ATOM 6969 N N . GLY A 1 892 ? -1.302 -27.209 76.080 1.00 68.75 892 GLY A N 1
ATOM 6970 C CA . GLY A 1 892 ? -1.703 -28.533 75.574 1.00 68.75 892 GLY A CA 1
ATOM 6971 C C . GLY A 1 892 ? -3.046 -29.042 76.129 1.00 68.75 892 GLY A C 1
ATOM 6972 O O . GLY A 1 892 ? -3.843 -29.621 75.390 1.00 68.75 892 GLY A O 1
ATOM 6973 N N . LYS A 1 893 ? -3.350 -28.769 77.404 1.00 70.56 893 LYS A N 1
ATOM 6974 C CA . LYS A 1 893 ? -4.662 -29.064 78.012 1.00 70.56 893 LYS A CA 1
ATOM 6975 C C . LYS A 1 893 ? -5.782 -28.183 77.453 1.00 70.56 893 LYS A C 1
ATOM 6977 O O . LYS A 1 893 ? -6.870 -28.695 77.207 1.00 70.56 893 LYS A O 1
ATOM 6982 N N . ARG A 1 894 ? -5.534 -26.884 77.228 1.00 70.88 894 ARG A N 1
ATOM 6983 C CA . ARG A 1 894 ? -6.524 -25.976 76.610 1.00 70.88 894 ARG A CA 1
ATOM 6984 C C . ARG A 1 894 ? -6.779 -26.319 75.141 1.00 70.88 894 ARG A C 1
ATOM 6986 O O . ARG A 1 894 ? -7.937 -26.328 74.742 1.00 70.88 894 ARG A O 1
ATOM 6993 N N . VAL A 1 895 ? -5.739 -26.681 74.381 1.00 74.19 895 VAL A N 1
ATOM 6994 C CA . VAL A 1 895 ? -5.842 -27.219 73.009 1.00 74.19 895 VAL A CA 1
ATOM 6995 C C . VAL A 1 895 ? -6.858 -28.358 72.982 1.00 74.19 895 VAL A C 1
ATOM 6997 O O . VAL A 1 895 ? -7.895 -28.229 72.342 1.00 74.19 895 VAL A O 1
ATOM 7000 N N . MET A 1 896 ? -6.627 -29.419 73.761 1.00 73.44 896 MET A N 1
ATOM 7001 C CA . MET A 1 896 ? -7.482 -30.615 73.753 1.00 73.44 896 MET A CA 1
ATOM 7002 C C . MET A 1 896 ? -8.888 -30.399 74.337 1.00 73.44 896 MET A C 1
ATOM 7004 O O . MET A 1 896 ? -9.799 -31.151 74.009 1.00 73.44 896 MET A O 1
ATOM 7008 N N . ALA A 1 897 ? -9.106 -29.366 75.158 1.00 66.75 897 ALA A N 1
ATOM 7009 C CA . ALA A 1 897 ? -10.449 -28.968 75.595 1.00 66.75 897 ALA A CA 1
ATOM 7010 C C . ALA A 1 897 ? -11.246 -28.215 74.505 1.00 66.75 897 ALA A C 1
ATOM 7012 O O . ALA A 1 897 ? -12.479 -28.177 74.552 1.00 66.75 897 ALA A O 1
ATOM 7013 N N . LEU A 1 898 ? -10.550 -27.614 73.532 1.00 68.38 898 LEU A N 1
ATOM 7014 C CA . LEU A 1 898 ? -11.130 -26.860 72.420 1.00 68.38 898 LEU A CA 1
ATOM 7015 C C . LEU A 1 898 ? -11.253 -27.695 71.134 1.00 68.38 898 LEU A C 1
ATOM 7017 O O . LEU A 1 898 ? -12.220 -27.498 70.401 1.00 68.38 898 LEU A O 1
ATOM 7021 N N . THR A 1 899 ? -10.340 -28.643 70.873 1.00 71.31 899 THR A N 1
ATOM 7022 C CA . THR A 1 899 ? -10.335 -29.505 69.670 1.00 71.31 899 THR A CA 1
ATOM 7023 C C . THR A 1 899 ? -11.715 -30.084 69.306 1.00 71.31 899 THR A C 1
ATOM 7025 O O . THR A 1 899 ? -12.153 -29.800 68.192 1.00 71.31 899 THR A O 1
ATOM 7028 N N . PRO A 1 900 ? -12.478 -30.767 70.191 1.00 66.12 900 PRO A N 1
ATOM 7029 C CA . PRO A 1 900 ? -13.816 -31.283 69.849 1.00 66.12 900 PRO A CA 1
ATOM 7030 C C . PRO A 1 900 ? -14.807 -30.204 69.383 1.00 66.12 900 PRO A C 1
ATOM 7032 O O . PRO A 1 900 ? -15.665 -30.458 68.539 1.00 66.12 900 PRO A O 1
ATOM 7035 N N . GLN A 1 901 ? -14.697 -28.982 69.910 1.00 64.38 901 GLN A N 1
ATOM 7036 C CA . GLN A 1 901 ? -15.563 -27.860 69.532 1.00 64.38 901 GLN A CA 1
ATOM 7037 C C . GLN A 1 901 ? -15.135 -27.230 68.199 1.00 64.38 901 GLN A C 1
ATOM 7039 O O . GLN A 1 901 ? -15.966 -26.665 67.492 1.00 64.38 901 GLN A O 1
ATOM 7044 N N . ILE A 1 902 ? -13.851 -27.343 67.844 1.00 68.94 902 ILE A N 1
ATOM 7045 C CA . ILE A 1 902 ? -13.272 -26.850 66.589 1.00 68.94 902 ILE A CA 1
ATOM 7046 C C . ILE A 1 902 ? -13.480 -27.864 65.455 1.00 68.94 902 ILE A C 1
ATOM 7048 O O . ILE A 1 902 ? -13.817 -27.465 64.343 1.00 68.94 902 ILE A O 1
ATOM 7052 N N . ASP A 1 903 ? -13.328 -29.165 65.712 1.00 68.88 903 ASP A N 1
ATOM 7053 C CA . ASP A 1 903 ? -13.586 -30.240 64.741 1.00 68.88 903 ASP A CA 1
ATOM 7054 C C . ASP A 1 903 ? -15.075 -30.396 64.399 1.00 68.88 903 ASP A C 1
ATOM 7056 O O . ASP A 1 903 ? -15.410 -30.785 63.280 1.00 68.88 903 ASP A O 1
ATOM 7060 N N . ALA A 1 904 ? -15.975 -30.001 65.305 1.00 61.22 904 ALA A N 1
ATOM 7061 C CA . ALA A 1 904 ? -17.410 -29.904 65.033 1.00 61.22 904 ALA A CA 1
ATOM 7062 C C . ALA A 1 904 ? -17.801 -28.747 64.082 1.00 61.22 904 ALA A C 1
ATOM 7064 O O . ALA A 1 904 ? -18.957 -28.676 63.656 1.00 61.22 904 ALA A O 1
ATOM 7065 N N . LEU A 1 905 ? -16.879 -27.835 63.741 1.00 63.41 905 LEU A N 1
ATOM 7066 C CA . LEU A 1 905 ? -17.130 -26.730 62.810 1.00 63.41 905 LEU A CA 1
ATOM 7067 C C . LEU A 1 905 ? -16.798 -27.116 61.361 1.00 63.41 905 LEU A C 1
ATOM 7069 O O . LEU A 1 905 ? -15.796 -27.770 61.074 1.00 63.41 905 LEU A O 1
ATOM 7073 N N . ASP A 1 906 ? -17.610 -26.620 60.421 1.00 59.00 906 ASP A N 1
ATOM 7074 C CA . ASP A 1 906 ? -17.330 -26.696 58.981 1.00 59.00 906 ASP A CA 1
ATOM 7075 C C . ASP A 1 906 ? -15.911 -26.161 58.683 1.00 59.00 906 ASP A C 1
ATOM 7077 O O . ASP A 1 906 ? -15.484 -25.146 59.242 1.00 59.00 906 ASP A O 1
ATOM 7081 N N . LYS A 1 907 ? -15.174 -26.789 57.756 1.00 60.28 907 LYS A N 1
ATOM 7082 C CA . LYS A 1 907 ? -13.860 -26.291 57.302 1.00 60.28 907 LYS A CA 1
ATOM 7083 C C . LYS A 1 907 ? -13.911 -24.830 56.829 1.00 60.28 907 LYS A C 1
ATOM 7085 O O . LYS A 1 907 ? -12.944 -24.094 57.012 1.00 60.28 907 LYS A O 1
ATOM 7090 N N . ARG A 1 908 ? -15.049 -24.377 56.291 1.00 54.59 908 ARG A N 1
ATOM 7091 C CA . ARG A 1 908 ? -15.315 -22.978 55.912 1.00 54.59 908 ARG A CA 1
ATOM 7092 C C . ARG A 1 908 ? -15.358 -22.020 57.116 1.00 54.59 908 ARG A C 1
ATOM 7094 O O . ARG A 1 908 ? -15.095 -20.833 56.933 1.00 54.59 908 ARG A O 1
ATOM 7101 N N . LEU A 1 909 ? -15.648 -22.524 58.321 1.00 57.88 909 LEU A N 1
ATOM 7102 C CA . LEU A 1 909 ? -15.645 -21.796 59.599 1.00 57.88 909 LEU A CA 1
ATOM 7103 C C . LEU A 1 909 ? -14.310 -21.916 60.356 1.00 57.88 909 LEU A C 1
ATOM 7105 O O . LEU A 1 909 ? -13.946 -20.982 61.066 1.00 57.88 909 LEU A O 1
ATOM 7109 N N . LYS A 1 910 ? -13.520 -22.984 60.162 1.00 67.50 910 LYS A N 1
ATOM 7110 C CA . LYS A 1 910 ? -12.149 -23.069 60.719 1.00 67.50 910 LYS A CA 1
ATOM 7111 C C . LYS A 1 910 ? -11.262 -21.893 60.273 1.00 67.50 910 LYS A C 1
ATOM 7113 O O . LYS A 1 910 ? -10.539 -21.320 61.084 1.00 67.50 910 LYS A O 1
ATOM 7118 N N . LEU A 1 911 ? -11.402 -21.453 59.019 1.00 57.62 911 LEU A N 1
ATOM 7119 C CA . LEU A 1 911 ? -10.764 -20.233 58.494 1.00 57.62 911 LEU A CA 1
ATOM 7120 C C . LEU A 1 911 ? -11.205 -18.938 59.210 1.00 57.62 911 LEU A C 1
ATOM 7122 O O . LEU A 1 911 ? -10.427 -17.992 59.261 1.00 57.62 911 LEU A O 1
ATOM 7126 N N . ALA A 1 912 ? -12.414 -18.885 59.782 1.00 57.69 912 ALA A N 1
ATOM 7127 C CA . ALA A 1 912 ? -12.928 -17.712 60.498 1.00 57.69 912 ALA A CA 1
ATOM 7128 C C . ALA A 1 912 ? -12.319 -17.548 61.901 1.00 57.69 912 ALA A C 1
ATOM 7130 O O . ALA A 1 912 ? -12.118 -16.425 62.366 1.00 57.69 912 ALA A O 1
ATOM 7131 N N . LEU A 1 913 ? -12.009 -18.663 62.574 1.00 67.00 913 LEU A N 1
ATOM 7132 C CA . LEU A 1 913 ? -11.365 -18.659 63.892 1.00 67.00 913 LEU A CA 1
ATOM 7133 C C . LEU A 1 913 ? -9.945 -18.081 63.833 1.00 67.00 913 LEU A C 1
ATOM 7135 O O . LEU A 1 913 ? -9.570 -17.302 64.708 1.00 67.00 913 LEU A O 1
ATOM 7139 N N . LEU A 1 914 ? -9.193 -18.395 62.772 1.00 68.06 914 LEU A N 1
ATOM 7140 C CA . LEU A 1 914 ? -7.866 -17.829 62.505 1.00 68.06 914 LEU A CA 1
ATOM 7141 C C . LEU A 1 914 ? -7.899 -16.291 62.511 1.00 68.06 914 LEU A C 1
ATOM 7143 O O . LEU A 1 914 ? -7.152 -15.650 63.250 1.00 68.06 914 LEU A O 1
ATOM 7147 N N . ASP A 1 915 ? -8.827 -15.705 61.751 1.00 63.38 915 ASP A N 1
ATOM 7148 C CA . ASP A 1 915 ? -8.992 -14.252 61.644 1.00 63.38 915 ASP A CA 1
ATOM 7149 C C . ASP A 1 915 ? -9.409 -13.596 62.977 1.00 63.38 915 ASP A C 1
ATOM 7151 O O . ASP A 1 915 ? -9.105 -12.425 63.221 1.00 63.38 915 ASP A O 1
ATOM 7155 N N . ARG A 1 916 ? -10.030 -14.359 63.890 1.00 66.06 916 ARG A N 1
ATOM 7156 C CA . ARG A 1 916 ? -10.377 -13.902 65.245 1.00 66.06 916 ARG A CA 1
ATOM 7157 C C . ARG A 1 916 ? -9.230 -14.033 66.257 1.00 66.06 916 ARG A C 1
ATOM 7159 O O . ARG A 1 916 ? -9.203 -13.245 67.200 1.00 66.06 916 ARG A O 1
ATOM 7166 N N . ALA A 1 917 ? -8.298 -14.970 66.055 1.00 68.25 917 ALA A N 1
ATOM 7167 C CA . ALA A 1 917 ? -7.152 -15.233 66.935 1.00 68.25 917 ALA A CA 1
ATOM 7168 C C . ALA A 1 917 ? -5.914 -14.361 66.636 1.00 68.25 917 ALA A C 1
ATOM 7170 O O . ALA A 1 917 ? -5.167 -14.014 67.556 1.00 68.25 917 ALA A O 1
ATOM 7171 N N . LEU A 1 918 ? -5.712 -13.941 65.379 1.00 69.12 918 LEU A N 1
ATOM 7172 C CA . LEU A 1 918 ? -4.580 -13.093 64.961 1.00 69.12 918 LEU A CA 1
ATOM 7173 C C . LEU A 1 918 ? -4.346 -11.827 65.828 1.00 69.12 918 LEU A C 1
ATOM 7175 O O . LEU A 1 918 ? -3.182 -11.513 66.097 1.00 69.12 918 LEU A O 1
ATOM 7179 N N . PRO A 1 919 ? -5.371 -11.098 66.326 1.00 66.31 919 PRO A N 1
ATOM 7180 C CA . PRO A 1 919 ? -5.161 -9.973 67.242 1.00 66.31 919 PRO A CA 1
ATOM 7181 C C . PRO A 1 919 ? -4.501 -10.367 68.571 1.00 66.31 919 PRO A C 1
ATOM 7183 O O . PRO A 1 919 ? -3.653 -9.623 69.060 1.00 66.31 919 PRO A O 1
ATOM 7186 N N . GLY A 1 920 ? -4.826 -11.541 69.128 1.00 64.94 920 GLY A N 1
ATOM 7187 C CA . GLY A 1 920 ? -4.208 -12.051 70.358 1.00 64.94 920 GLY A CA 1
ATOM 7188 C C . GLY A 1 920 ? -2.718 -12.350 70.172 1.00 64.94 920 GLY A C 1
ATOM 7189 O O . GLY A 1 920 ? -1.895 -11.944 70.992 1.00 64.94 920 GLY A O 1
ATOM 7190 N N . MET A 1 921 ? -2.341 -12.936 69.028 1.00 66.88 921 MET A N 1
ATOM 7191 C CA . MET A 1 921 ? -0.930 -13.169 68.672 1.00 66.88 921 MET A CA 1
ATOM 7192 C C . MET A 1 921 ? -0.095 -11.887 68.577 1.00 66.88 921 MET A C 1
ATOM 7194 O O . MET A 1 921 ? 1.129 -11.932 68.721 1.00 66.88 921 MET A O 1
ATOM 7198 N N . ARG A 1 922 ? -0.709 -10.732 68.289 1.00 66.31 922 ARG A N 1
ATOM 7199 C CA . ARG A 1 922 ? 0.008 -9.447 68.202 1.00 66.31 922 ARG A CA 1
ATOM 7200 C C . ARG A 1 922 ? 0.428 -8.904 69.574 1.00 66.31 922 ARG A C 1
ATOM 7202 O O . ARG A 1 922 ? 1.281 -8.025 69.618 1.00 66.31 922 ARG A O 1
ATOM 7209 N N . ALA A 1 923 ? -0.101 -9.463 70.666 1.00 60.69 923 ALA A N 1
ATOM 7210 C CA . ALA A 1 923 ? 0.351 -9.208 72.034 1.00 60.69 923 ALA A CA 1
ATOM 7211 C C . ALA A 1 923 ? 1.374 -10.244 72.558 1.00 60.69 923 ALA A C 1
ATOM 7213 O O . ALA A 1 923 ? 1.925 -10.053 73.641 1.00 60.69 923 ALA A O 1
ATOM 7214 N N . ALA A 1 924 ? 1.639 -11.329 71.817 1.00 58.50 924 ALA A N 1
ATOM 7215 C CA . ALA A 1 924 ? 2.641 -12.333 72.176 1.00 58.50 924 ALA A CA 1
ATOM 7216 C C . ALA A 1 924 ? 4.060 -11.900 71.751 1.00 58.50 924 ALA A C 1
ATOM 7218 O O . ALA A 1 924 ? 4.255 -11.331 70.669 1.00 58.50 924 ALA A O 1
ATOM 7219 N N . ASN A 1 925 ? 5.043 -12.172 72.616 1.00 53.00 925 ASN A N 1
ATOM 7220 C CA . ASN A 1 925 ? 6.441 -11.770 72.440 1.00 53.00 925 ASN A CA 1
ATOM 7221 C C . ASN A 1 925 ? 7.243 -12.745 71.560 1.00 53.00 925 ASN A C 1
ATOM 7223 O O . ASN A 1 925 ? 7.008 -13.946 71.587 1.00 53.00 925 ASN A O 1
ATOM 7227 N N . GLU A 1 926 ? 8.246 -12.178 70.881 1.00 60.25 926 GLU A N 1
ATOM 7228 C CA . GLU A 1 926 ? 9.193 -12.805 69.938 1.00 60.25 926 GLU A CA 1
ATOM 7229 C C . GLU A 1 926 ? 8.584 -13.299 68.598 1.00 60.25 926 GLU A C 1
ATOM 7231 O O . GLU A 1 926 ? 7.689 -14.142 68.588 1.00 60.25 926 GLU A O 1
ATOM 7236 N N . PRO A 1 927 ? 9.046 -12.779 67.438 1.00 57.59 927 PRO A N 1
ATOM 7237 C CA . PRO A 1 927 ? 8.655 -13.291 66.122 1.00 57.59 927 PRO A CA 1
ATOM 7238 C C . PRO A 1 927 ? 9.380 -14.606 65.786 1.00 57.59 927 PRO A C 1
ATOM 7240 O O . PRO A 1 927 ? 10.517 -14.818 66.203 1.00 57.59 927 PRO A O 1
ATOM 7243 N N . GLY A 1 928 ? 8.746 -15.469 64.992 1.00 59.94 928 GLY A N 1
ATOM 7244 C CA . GLY A 1 928 ? 9.291 -16.749 64.513 1.00 59.94 928 GLY A CA 1
ATOM 7245 C C . GLY A 1 928 ? 9.061 -17.947 65.445 1.00 59.94 928 GLY A C 1
ATOM 7246 O O . GLY A 1 928 ? 8.892 -19.074 64.984 1.00 59.94 928 GLY A O 1
ATOM 7247 N N . THR A 1 929 ? 8.987 -17.733 66.761 1.00 65.69 929 THR A N 1
ATOM 7248 C CA . THR A 1 929 ? 8.935 -18.833 67.745 1.00 65.69 929 THR A CA 1
ATOM 7249 C C . THR A 1 929 ? 7.684 -19.716 67.612 1.00 65.69 929 THR A C 1
ATOM 7251 O O . THR A 1 929 ? 7.766 -20.931 67.799 1.00 65.69 929 THR A O 1
ATOM 7254 N N . ILE A 1 930 ? 6.534 -19.135 67.250 1.00 69.88 930 ILE A N 1
ATOM 7255 C CA . ILE A 1 930 ? 5.262 -19.863 67.071 1.00 69.88 930 ILE A CA 1
ATOM 7256 C C . ILE A 1 930 ? 5.213 -20.575 65.709 1.00 69.88 930 ILE A C 1
ATOM 7258 O O . ILE A 1 930 ? 4.783 -21.726 65.631 1.00 69.88 930 ILE A O 1
ATOM 7262 N N . SER A 1 931 ? 5.691 -19.934 64.638 1.00 70.69 931 SER A N 1
ATOM 7263 C CA . SER A 1 931 ? 5.734 -20.519 63.291 1.00 70.69 931 SER A CA 1
ATOM 7264 C C . SER A 1 931 ? 6.699 -21.714 63.217 1.00 70.69 931 SER A C 1
ATOM 7266 O O . SER A 1 931 ? 6.350 -22.740 62.632 1.00 70.69 931 SER A O 1
ATOM 7268 N N . ASP A 1 932 ? 7.842 -21.662 63.909 1.00 70.12 932 ASP A N 1
ATOM 7269 C CA . ASP A 1 932 ? 8.762 -22.803 64.043 1.00 70.12 932 ASP A CA 1
ATOM 7270 C C . ASP A 1 932 ? 8.220 -23.943 64.925 1.00 70.12 932 ASP A C 1
ATOM 7272 O O . ASP A 1 932 ? 8.528 -25.113 64.676 1.00 70.12 932 ASP A O 1
ATOM 7276 N N . LYS A 1 933 ? 7.411 -23.647 65.952 1.00 74.19 933 LYS A N 1
ATOM 7277 C CA . LYS A 1 933 ? 6.731 -24.681 66.758 1.00 74.19 933 LYS A CA 1
ATOM 7278 C C . LYS A 1 933 ? 5.623 -25.372 65.970 1.00 74.19 933 LYS A C 1
ATOM 7280 O O . LYS A 1 933 ? 5.556 -26.601 65.967 1.00 74.19 933 LYS A O 1
ATOM 7285 N N . LEU A 1 934 ? 4.822 -24.603 65.233 1.00 72.75 934 LEU A N 1
ATOM 7286 C CA . LEU A 1 934 ? 3.802 -25.136 64.332 1.00 72.75 934 LEU A CA 1
ATOM 7287 C C . LEU A 1 934 ? 4.426 -26.029 63.246 1.00 72.75 934 LEU A C 1
ATOM 7289 O O . LEU A 1 934 ? 3.936 -27.128 62.999 1.00 72.75 934 LEU A O 1
ATOM 7293 N N . ARG A 1 935 ? 5.559 -25.613 62.659 1.00 72.12 935 ARG A N 1
ATOM 7294 C CA . ARG A 1 935 ? 6.310 -26.419 61.682 1.00 72.12 935 ARG A CA 1
ATOM 7295 C C . ARG A 1 935 ? 6.723 -27.782 62.254 1.00 72.12 935 ARG A C 1
ATOM 7297 O O . ARG A 1 935 ? 6.491 -28.797 61.606 1.00 72.12 935 ARG A O 1
ATOM 7304 N N . LYS A 1 936 ? 7.247 -27.827 63.486 1.00 71.06 936 LYS A N 1
ATOM 7305 C CA . LYS A 1 936 ? 7.643 -29.080 64.169 1.00 71.06 936 LYS A CA 1
ATOM 7306 C C . LYS A 1 936 ? 6.465 -30.004 64.497 1.00 71.06 936 LYS A C 1
ATOM 7308 O O . LYS A 1 936 ? 6.651 -31.217 64.515 1.00 71.06 936 LYS A O 1
ATOM 7313 N N . LEU A 1 937 ? 5.273 -29.453 64.745 1.00 67.12 937 LEU A N 1
ATOM 7314 C CA . LEU A 1 937 ? 4.042 -30.241 64.895 1.00 67.12 937 LEU A CA 1
ATOM 7315 C C . LEU A 1 937 ? 3.626 -30.888 63.561 1.00 67.12 937 LEU A C 1
ATOM 7317 O O . LEU A 1 937 ? 3.280 -32.066 63.543 1.00 67.12 937 LEU A O 1
ATOM 7321 N N . ILE A 1 938 ? 3.718 -30.150 62.449 1.00 65.62 938 ILE A N 1
ATOM 7322 C CA . ILE A 1 938 ? 3.346 -30.620 61.100 1.00 65.62 938 ILE A CA 1
ATOM 7323 C C . ILE A 1 938 ? 4.359 -31.643 60.545 1.00 65.62 938 ILE A C 1
ATOM 7325 O O . ILE A 1 938 ? 3.974 -32.664 59.978 1.00 65.62 938 ILE A O 1
ATOM 7329 N N . GLU A 1 939 ? 5.665 -31.418 60.728 1.00 62.44 939 GLU A N 1
ATOM 7330 C CA . GLU A 1 939 ? 6.732 -32.276 60.176 1.00 62.44 939 GLU A CA 1
ATOM 7331 C C . GLU A 1 939 ? 6.694 -33.735 60.677 1.00 62.44 939 GLU A C 1
ATOM 7333 O O . GLU A 1 939 ? 7.256 -34.625 60.031 1.00 62.44 939 GLU A O 1
ATOM 7338 N N . HIS A 1 940 ? 5.996 -34.003 61.786 1.00 58.47 940 HIS A N 1
ATOM 7339 C CA . HIS A 1 940 ? 5.868 -35.331 62.389 1.00 58.47 940 HIS A CA 1
ATOM 7340 C C . HIS A 1 940 ? 5.132 -36.357 61.496 1.00 58.47 940 HIS A C 1
ATOM 7342 O O . HIS A 1 940 ? 5.408 -37.551 61.606 1.00 58.47 940 HIS A O 1
ATOM 7348 N N . ASP A 1 941 ? 4.243 -35.927 60.586 1.00 50.47 941 ASP A N 1
ATOM 7349 C CA . ASP A 1 941 ? 3.408 -36.820 59.748 1.00 50.47 941 ASP A CA 1
ATOM 7350 C C . ASP A 1 941 ? 3.885 -36.939 58.279 1.00 50.47 941 ASP A C 1
ATOM 7352 O O . ASP A 1 941 ? 3.188 -37.445 57.400 1.00 50.47 941 ASP A O 1
ATOM 7356 N N . SER A 1 942 ? 5.112 -36.485 57.980 1.00 52.72 942 SER A N 1
ATOM 7357 C CA . SER A 1 942 ? 5.811 -36.668 56.685 1.00 52.72 942 SER A CA 1
ATOM 7358 C C . SER A 1 942 ? 5.107 -36.162 55.407 1.00 52.72 942 SER A C 1
ATOM 7360 O O . SER A 1 942 ? 5.636 -36.351 54.306 1.00 52.72 942 SER A O 1
ATOM 7362 N N . SER A 1 943 ? 3.961 -35.495 55.526 1.00 51.91 943 SER A N 1
ATOM 7363 C CA . SER A 1 943 ? 3.186 -34.884 54.444 1.00 51.91 943 SER A CA 1
ATOM 7364 C C . SER A 1 943 ? 2.536 -33.588 54.940 1.00 51.91 943 SER A C 1
ATOM 7366 O O . SER A 1 943 ? 2.414 -33.390 56.143 1.00 51.91 943 SER A O 1
ATOM 7368 N N . ILE A 1 944 ? 2.178 -32.679 54.028 1.00 64.19 944 ILE A N 1
ATOM 7369 C CA . ILE A 1 944 ? 1.617 -31.363 54.371 1.00 64.19 944 ILE A CA 1
ATOM 7370 C C . ILE A 1 944 ? 0.405 -31.052 53.492 1.00 64.19 944 ILE A C 1
ATOM 7372 O O . ILE A 1 944 ? 0.418 -31.314 52.286 1.00 64.19 944 ILE A O 1
ATOM 7376 N N . SER A 1 945 ? -0.650 -30.504 54.092 1.00 65.81 945 SER A N 1
ATOM 7377 C CA . SER A 1 945 ? -1.849 -30.046 53.390 1.00 65.81 945 SER A CA 1
ATOM 7378 C C . SER A 1 945 ? -1.732 -28.592 52.922 1.00 65.81 945 SER A C 1
ATOM 7380 O O . SER A 1 945 ? -0.919 -27.807 53.413 1.00 65.81 945 SER A O 1
ATOM 7382 N N . LEU A 1 946 ? -2.592 -28.203 51.975 1.00 66.38 946 LEU A N 1
ATOM 7383 C CA . LEU A 1 946 ? -2.654 -26.823 51.481 1.00 66.38 946 LEU A CA 1
ATOM 7384 C C . LEU A 1 946 ? -3.100 -25.830 52.569 1.00 66.38 946 LEU A C 1
ATOM 7386 O O . LEU A 1 946 ? -2.616 -24.702 52.577 1.00 66.38 946 LEU A O 1
ATOM 7390 N N . PHE A 1 947 ? -3.936 -26.263 53.520 1.00 67.19 947 PHE A N 1
ATOM 7391 C CA . PHE A 1 947 ? -4.342 -25.470 54.685 1.00 67.19 947 PHE A CA 1
ATOM 7392 C C . PHE A 1 947 ? -3.160 -25.178 55.625 1.00 67.19 947 PHE A C 1
ATOM 7394 O O . PHE A 1 947 ? -2.936 -24.030 55.999 1.00 67.19 947 PHE A O 1
ATOM 7401 N N . GLU A 1 948 ? -2.355 -26.192 55.957 1.00 71.88 948 GLU A N 1
ATOM 7402 C CA . GLU A 1 948 ? -1.159 -26.039 56.805 1.00 71.88 948 GLU A CA 1
ATOM 7403 C C . GLU A 1 948 ? -0.080 -25.184 56.125 1.00 71.88 948 GLU A C 1
ATOM 7405 O O . GLU A 1 948 ? 0.526 -24.325 56.767 1.00 71.88 948 GLU A O 1
ATOM 7410 N N . TYR A 1 949 ? 0.122 -25.358 54.813 1.00 71.81 949 TYR A N 1
ATOM 7411 C CA . TYR A 1 949 ? 1.011 -24.502 54.023 1.00 71.81 949 TYR A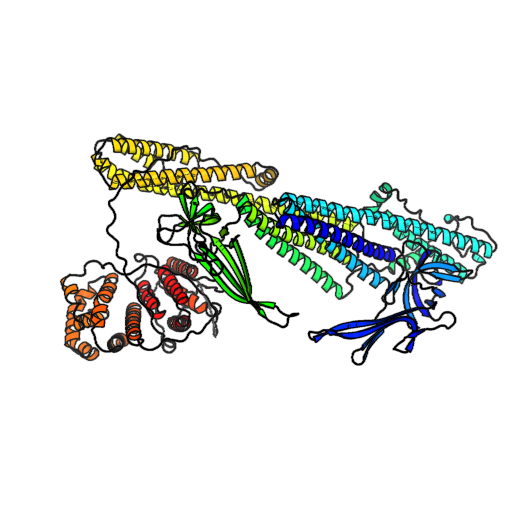 CA 1
ATOM 7412 C C . TYR A 1 949 ? 0.530 -23.041 54.018 1.00 71.81 949 TYR A C 1
ATOM 7414 O O . TYR A 1 949 ? 1.320 -22.136 54.284 1.00 71.81 949 TYR A O 1
ATOM 7422 N N . ALA A 1 950 ? -0.766 -22.796 53.790 1.00 65.31 950 ALA A N 1
ATOM 7423 C CA . ALA A 1 950 ? -1.344 -21.454 53.832 1.00 65.31 950 ALA A CA 1
ATOM 7424 C C . ALA A 1 950 ? -1.225 -20.807 55.222 1.00 65.31 950 ALA A C 1
ATOM 7426 O O . ALA A 1 950 ? -0.856 -19.637 55.323 1.00 65.31 950 ALA A O 1
ATOM 7427 N N . LEU A 1 951 ? -1.465 -21.569 56.293 1.00 72.38 951 LEU A N 1
ATOM 7428 C CA . LEU A 1 951 ? -1.314 -21.111 57.674 1.00 72.38 951 LEU A CA 1
ATOM 7429 C C . LEU A 1 951 ? 0.139 -20.716 57.990 1.00 72.38 951 LEU A C 1
ATOM 7431 O O . LEU A 1 951 ? 0.372 -19.637 58.534 1.00 72.38 951 LEU A O 1
ATOM 7435 N N . LEU A 1 952 ? 1.123 -21.526 57.580 1.00 71.06 952 LEU A N 1
ATOM 7436 C CA . LEU A 1 952 ? 2.543 -21.178 57.708 1.00 71.06 952 LEU A CA 1
ATOM 7437 C C . LEU A 1 952 ? 2.902 -19.911 56.913 1.00 71.06 952 LEU A C 1
ATOM 7439 O O . LEU A 1 952 ? 3.624 -19.064 57.431 1.00 71.06 952 LEU A O 1
ATOM 7443 N N . GLN A 1 953 ? 2.364 -19.730 55.701 1.00 70.19 953 GLN A N 1
ATOM 7444 C CA . GLN A 1 953 ? 2.602 -18.520 54.901 1.00 70.19 953 GLN A CA 1
ATOM 7445 C C . GLN A 1 953 ? 2.015 -17.246 55.531 1.00 70.19 953 GLN A C 1
ATOM 7447 O O . GLN A 1 953 ? 2.658 -16.196 55.488 1.00 70.19 953 GLN A O 1
ATOM 7452 N N . ILE A 1 954 ? 0.846 -17.330 56.174 1.00 71.94 954 ILE A N 1
ATOM 7453 C CA . ILE A 1 954 ? 0.247 -16.217 56.934 1.00 71.94 954 ILE A CA 1
ATOM 7454 C C . ILE A 1 954 ? 1.122 -15.836 58.141 1.00 71.94 954 ILE A C 1
ATOM 7456 O O . ILE A 1 954 ? 1.306 -14.650 58.422 1.00 71.94 954 ILE A O 1
ATOM 7460 N N . LEU A 1 955 ? 1.703 -16.818 58.836 1.00 70.38 955 LEU A N 1
ATOM 7461 C CA . LEU A 1 955 ? 2.572 -16.564 59.989 1.00 70.38 955 LEU A CA 1
ATOM 7462 C C . LEU A 1 955 ? 3.945 -16.007 59.575 1.00 70.38 955 LEU A C 1
ATOM 7464 O O . LEU A 1 955 ? 4.347 -14.965 60.093 1.00 70.38 955 LEU A O 1
ATOM 7468 N N . GLU A 1 956 ? 4.607 -16.610 58.576 1.00 70.56 956 GLU A N 1
ATOM 7469 C CA . GLU A 1 956 ? 5.860 -16.092 57.990 1.00 70.56 956 GLU A CA 1
ATOM 7470 C C . GLU A 1 956 ? 5.703 -14.627 57.532 1.00 70.56 956 GLU A C 1
ATOM 7472 O O . GLU A 1 956 ? 6.622 -13.817 57.679 1.00 70.56 956 GLU A O 1
ATOM 7477 N N . ARG A 1 957 ? 4.514 -14.250 57.035 1.00 68.81 957 ARG A N 1
ATOM 7478 C CA . ARG A 1 957 ? 4.178 -12.876 56.640 1.00 68.81 957 ARG A CA 1
ATOM 7479 C C . ARG A 1 957 ? 4.165 -11.891 57.812 1.00 68.81 957 ARG A C 1
ATOM 7481 O O . ARG A 1 957 ? 4.716 -10.793 57.691 1.00 68.81 957 ARG A O 1
ATOM 7488 N N . GLU A 1 958 ? 3.498 -12.234 58.911 1.00 67.94 958 GLU A N 1
ATOM 7489 C CA . GLU A 1 958 ? 3.404 -11.362 60.089 1.00 67.94 958 GLU A CA 1
ATOM 7490 C C . GLU A 1 958 ? 4.752 -11.269 60.823 1.00 67.94 958 GLU A C 1
ATOM 7492 O O . GLU A 1 958 ? 5.122 -10.180 61.264 1.00 67.94 958 GLU A O 1
ATOM 7497 N N . ASP A 1 959 ? 5.529 -12.355 60.872 1.00 63.91 959 ASP A N 1
ATOM 7498 C CA . ASP A 1 959 ? 6.909 -12.347 61.371 1.00 63.91 959 ASP A CA 1
ATOM 7499 C C . ASP A 1 959 ? 7.806 -11.428 60.518 1.00 63.91 959 ASP A C 1
ATOM 7501 O O . ASP A 1 959 ? 8.503 -10.557 61.049 1.00 63.91 959 ASP A O 1
ATOM 7505 N N . ALA A 1 960 ? 7.723 -11.528 59.185 1.00 61.88 960 ALA A N 1
ATOM 7506 C CA . ALA A 1 960 ? 8.460 -10.657 58.268 1.00 61.88 960 ALA A CA 1
ATOM 7507 C C . ALA A 1 960 ? 8.069 -9.172 58.400 1.00 61.88 960 ALA A C 1
ATOM 7509 O O . ALA A 1 960 ? 8.946 -8.308 58.341 1.00 61.88 960 ALA A O 1
ATOM 7510 N N . ARG A 1 961 ? 6.779 -8.866 58.625 1.00 62.66 961 ARG A N 1
ATOM 7511 C CA . ARG A 1 961 ? 6.289 -7.504 58.920 1.00 62.66 961 ARG A CA 1
ATOM 7512 C C . ARG A 1 961 ? 6.853 -6.963 60.238 1.00 62.66 961 ARG A C 1
ATOM 7514 O O . ARG A 1 961 ? 7.280 -5.811 60.275 1.00 62.66 961 ARG A O 1
ATOM 7521 N N . ARG A 1 962 ? 6.908 -7.776 61.303 1.00 62.78 962 ARG A N 1
ATOM 7522 C CA . ARG A 1 962 ? 7.544 -7.393 62.584 1.00 62.78 962 ARG A CA 1
ATOM 7523 C C . ARG A 1 962 ? 9.049 -7.118 62.414 1.00 62.78 962 ARG A C 1
ATOM 7525 O O . ARG A 1 962 ? 9.593 -6.271 63.118 1.00 62.78 962 ARG A O 1
ATOM 7532 N N . ALA A 1 963 ? 9.705 -7.787 61.464 1.00 57.12 963 ALA A N 1
ATOM 7533 C CA . ALA A 1 963 ? 11.147 -7.711 61.219 1.00 57.12 963 ALA A CA 1
ATOM 7534 C C . ALA A 1 963 ? 11.611 -6.652 60.185 1.00 57.12 963 ALA A C 1
ATOM 7536 O O . ALA A 1 963 ? 12.800 -6.626 59.858 1.00 57.12 963 ALA A O 1
ATOM 7537 N N . ASP A 1 964 ? 10.734 -5.800 59.627 1.00 50.75 964 ASP A N 1
ATOM 7538 C CA . ASP A 1 964 ? 11.101 -4.846 58.551 1.00 50.75 964 ASP A CA 1
ATOM 7539 C C . ASP A 1 964 ? 11.045 -3.353 58.911 1.00 50.75 964 ASP A C 1
ATOM 7541 O O . ASP A 1 964 ? 11.055 -2.483 58.045 1.00 50.75 964 ASP A O 1
ATOM 7545 N N . ASN A 1 965 ? 11.017 -3.022 60.199 1.00 50.06 965 ASN A N 1
ATOM 7546 C CA . ASN A 1 965 ? 10.786 -1.646 60.650 1.00 50.06 965 ASN A CA 1
ATOM 7547 C C . ASN A 1 965 ? 12.004 -0.691 60.519 1.00 50.06 965 ASN A C 1
ATOM 7549 O O . ASN A 1 965 ? 11.981 0.378 61.123 1.00 50.06 965 ASN A O 1
ATOM 7553 N N . ASP A 1 966 ? 13.075 -1.059 59.791 1.00 43.44 966 ASP A N 1
ATOM 7554 C CA . ASP A 1 966 ? 14.350 -0.301 59.791 1.00 43.44 966 ASP A CA 1
ATOM 7555 C C . ASP A 1 966 ? 15.219 -0.387 58.499 1.00 43.44 966 ASP A C 1
ATOM 7557 O O . ASP A 1 966 ? 16.431 -0.135 58.540 1.00 43.44 966 ASP A O 1
ATOM 7561 N N . ARG A 1 967 ? 14.665 -0.758 57.322 1.00 37.78 967 ARG A N 1
ATOM 7562 C CA . ARG A 1 967 ? 15.384 -0.609 56.025 1.00 37.78 967 ARG A CA 1
ATOM 7563 C C . ARG A 1 967 ? 14.515 -0.792 54.760 1.00 37.78 967 ARG A C 1
ATOM 7565 O O . ARG A 1 967 ? 13.823 -1.794 54.662 1.00 37.78 967 ARG A O 1
ATOM 7572 N N . PRO A 1 968 ? 14.613 0.076 53.730 1.00 40.84 968 PRO A N 1
ATOM 7573 C CA . PRO A 1 968 ? 13.937 -0.141 52.446 1.00 40.84 968 PRO A CA 1
ATOM 7574 C C . PRO A 1 968 ? 14.727 -1.089 51.508 1.00 40.84 968 PRO A C 1
ATOM 7576 O O . PRO A 1 968 ? 15.954 -0.969 51.424 1.00 40.84 968 PRO A O 1
ATOM 7579 N N . PRO A 1 969 ? 14.062 -1.992 50.757 1.00 37.81 969 PRO A N 1
ATOM 7580 C CA . PRO A 1 969 ? 14.705 -2.856 49.763 1.00 37.81 969 PRO A CA 1
ATOM 7581 C C . PRO A 1 969 ? 14.966 -2.152 48.416 1.00 37.81 969 PRO A C 1
ATOM 7583 O O . PRO A 1 969 ? 14.354 -1.140 48.076 1.00 37.81 969 PRO A O 1
ATOM 7586 N N . ILE A 1 970 ? 15.892 -2.712 47.631 1.00 36.59 970 ILE A N 1
ATOM 7587 C CA . ILE A 1 970 ? 16.373 -2.164 46.350 1.00 36.59 970 ILE A CA 1
ATOM 7588 C C . ILE A 1 970 ? 15.577 -2.758 45.179 1.00 36.59 970 ILE A C 1
ATOM 7590 O O . ILE A 1 970 ? 15.450 -3.976 45.075 1.00 36.59 970 ILE A O 1
ATOM 7594 N N . THR A 1 971 ? 15.108 -1.918 44.254 1.00 43.72 971 THR A N 1
ATOM 7595 C CA . THR A 1 971 ? 14.494 -2.367 42.995 1.00 43.72 971 THR A CA 1
ATOM 7596 C C . THR A 1 971 ? 15.527 -2.903 42.001 1.00 43.72 971 THR A C 1
ATOM 7598 O O . THR A 1 971 ? 16.559 -2.280 41.747 1.00 43.72 971 THR A O 1
ATOM 7601 N N . GLN A 1 972 ? 15.200 -4.022 41.355 1.00 40.88 972 GLN A N 1
ATOM 7602 C CA . GLN A 1 972 ? 15.796 -4.440 40.085 1.00 40.88 972 GLN A CA 1
ATOM 7603 C C . GLN A 1 972 ? 14.684 -4.566 39.042 1.00 40.88 972 GLN A C 1
ATOM 7605 O O . GLN A 1 972 ? 13.567 -4.955 39.369 1.00 40.88 972 GLN A O 1
ATOM 7610 N N . TYR A 1 973 ? 14.979 -4.213 37.791 1.00 47.78 973 TYR A N 1
ATOM 7611 C CA . TYR A 1 973 ? 14.035 -4.363 36.687 1.00 47.78 973 TYR A CA 1
ATOM 7612 C C . TYR A 1 973 ? 14.314 -5.655 35.928 1.00 47.78 973 TYR A C 1
ATOM 7614 O O . TYR A 1 973 ? 15.404 -5.820 35.382 1.00 47.78 973 TYR A O 1
ATOM 7622 N N . TYR A 1 974 ? 13.281 -6.476 35.771 1.00 46.91 974 TYR A N 1
ATOM 7623 C CA . TYR A 1 974 ? 13.083 -7.224 34.535 1.00 46.91 974 TYR A CA 1
ATOM 7624 C C . TYR A 1 974 ? 11.956 -6.554 33.753 1.00 46.91 974 TYR A C 1
ATOM 7626 O O . TYR A 1 974 ? 10.975 -6.083 34.331 1.00 46.91 974 TYR A O 1
ATOM 7634 N N . SER A 1 975 ? 12.091 -6.493 32.430 1.00 47.97 975 SER A N 1
ATOM 7635 C CA . SER A 1 975 ? 10.922 -6.296 31.580 1.00 47.97 975 SER A CA 1
ATOM 7636 C C . SER A 1 975 ? 10.017 -7.511 31.718 1.00 47.97 975 SER A C 1
ATOM 7638 O O . SER A 1 975 ? 10.504 -8.640 31.777 1.00 47.97 975 SER A O 1
ATOM 7640 N N . ALA A 1 976 ? 8.711 -7.279 31.686 1.00 48.34 976 ALA A N 1
ATOM 7641 C CA . ALA A 1 976 ? 7.725 -8.324 31.494 1.00 48.34 976 ALA A CA 1
ATOM 7642 C C . ALA A 1 976 ? 7.783 -8.846 30.036 1.00 48.34 976 ALA A C 1
ATOM 7644 O O . ALA A 1 976 ? 6.964 -8.465 29.207 1.00 48.34 976 ALA A O 1
ATOM 7645 N N . ALA A 1 977 ? 8.851 -9.596 29.739 1.00 51.28 977 ALA A N 1
ATOM 7646 C CA . ALA A 1 977 ? 9.268 -10.153 28.441 1.00 51.28 977 ALA A CA 1
ATOM 7647 C C . ALA A 1 977 ? 10.330 -11.286 28.591 1.00 51.28 977 ALA A C 1
ATOM 7649 O O . ALA A 1 977 ? 11.090 -11.535 27.657 1.00 51.28 977 ALA A O 1
ATOM 7650 N N . LEU A 1 978 ? 10.456 -11.871 29.800 1.00 49.94 978 LEU A N 1
ATOM 7651 C CA . LEU A 1 978 ? 11.433 -12.865 30.295 1.00 49.94 978 LEU A CA 1
ATOM 7652 C C . LEU A 1 978 ? 11.006 -13.984 31.351 1.00 49.94 978 LEU A C 1
ATOM 7654 O O . LEU A 1 978 ? 11.903 -14.714 31.721 1.00 49.94 978 LEU A O 1
ATOM 7658 N N . LEU A 1 979 ? 9.752 -14.202 31.835 1.00 68.31 979 LEU A N 1
ATOM 7659 C CA . LEU A 1 979 ? 9.257 -15.319 32.738 1.00 68.31 979 LEU A CA 1
ATOM 7660 C C . LEU A 1 979 ? 7.751 -15.804 32.534 1.00 68.31 979 LEU A C 1
ATOM 7662 O O . LEU A 1 979 ? 7.016 -16.026 33.497 1.00 68.31 979 LEU A O 1
ATOM 7666 N N . ASP A 1 980 ? 7.194 -15.909 31.312 1.00 72.19 980 ASP A N 1
ATOM 7667 C CA . ASP A 1 980 ? 5.813 -16.399 31.020 1.00 72.19 980 ASP A CA 1
ATOM 7668 C C . ASP A 1 980 ? 5.527 -17.788 31.591 1.00 72.19 980 ASP A C 1
ATOM 7670 O O . ASP A 1 980 ? 4.392 -18.086 31.972 1.00 72.19 980 ASP A O 1
ATOM 7674 N N . ARG A 1 981 ? 6.544 -18.661 31.607 1.00 79.12 981 ARG A N 1
ATOM 7675 C CA . ARG A 1 981 ? 6.415 -20.052 32.050 1.00 79.12 981 ARG A CA 1
ATOM 7676 C C . ARG A 1 981 ? 5.997 -20.095 33.513 1.00 79.12 981 ARG A C 1
ATOM 7678 O O . ARG A 1 981 ? 5.109 -20.856 33.863 1.00 79.12 981 ARG A O 1
ATOM 7685 N N . GLU A 1 982 ? 6.584 -19.249 34.345 1.00 84.06 982 GLU A N 1
ATOM 7686 C CA . GLU A 1 982 ? 6.293 -19.104 35.767 1.00 84.06 982 GLU A CA 1
ATOM 7687 C C . GLU A 1 982 ? 4.844 -18.655 35.992 1.00 84.06 982 GLU A C 1
ATOM 7689 O O . GLU A 1 982 ? 4.138 -19.239 36.816 1.00 84.06 982 GLU A O 1
ATOM 7694 N N . VAL A 1 983 ? 4.366 -17.680 35.208 1.00 80.56 983 VAL A N 1
ATOM 7695 C CA . VAL A 1 983 ? 2.960 -17.236 35.244 1.00 80.56 983 VAL A CA 1
ATOM 7696 C C . VAL A 1 983 ? 2.026 -18.362 34.782 1.00 80.56 983 VAL A C 1
ATOM 7698 O O . VAL A 1 983 ? 1.030 -18.643 35.445 1.00 80.56 983 VAL A O 1
ATOM 7701 N N . SER A 1 984 ? 2.382 -19.060 33.700 1.00 83.44 984 SER A N 1
ATOM 7702 C CA . SER A 1 984 ? 1.646 -20.208 33.149 1.00 83.44 984 SER A CA 1
ATOM 7703 C C . SER A 1 984 ? 1.560 -21.386 34.122 1.00 83.44 984 SER A C 1
ATOM 7705 O O . SER A 1 984 ? 0.534 -22.061 34.197 1.00 83.44 984 SER A O 1
ATOM 7707 N N . LEU A 1 985 ? 2.618 -21.636 34.894 1.00 80.25 985 LEU A N 1
ATOM 7708 C CA . LEU A 1 985 ? 2.722 -22.761 35.821 1.00 80.25 985 LEU A CA 1
ATOM 7709 C C . LEU A 1 985 ? 1.877 -22.516 37.078 1.00 80.25 985 LEU A C 1
ATOM 7711 O O . LEU A 1 985 ? 1.113 -23.394 37.474 1.00 80.25 985 LEU A O 1
ATOM 7715 N N . ILE A 1 986 ? 1.898 -21.299 37.633 1.00 81.94 986 ILE A N 1
ATOM 7716 C CA . ILE A 1 986 ? 0.988 -20.911 38.725 1.00 81.94 986 ILE A CA 1
ATOM 7717 C C . ILE A 1 986 ? -0.467 -20.896 38.238 1.00 81.94 986 ILE A C 1
ATOM 7719 O O . ILE A 1 986 ? -1.335 -21.450 38.913 1.00 81.94 986 ILE A O 1
ATOM 7723 N N . ALA A 1 987 ? -0.729 -20.351 37.045 1.00 82.06 987 ALA A N 1
ATOM 7724 C CA . ALA A 1 987 ? -2.052 -20.372 36.424 1.00 82.06 987 ALA A CA 1
ATOM 7725 C C . ALA A 1 987 ? -2.598 -21.798 36.263 1.00 82.06 987 ALA A C 1
ATOM 7727 O O . ALA A 1 987 ? -3.760 -22.051 36.570 1.00 82.06 987 ALA A O 1
ATOM 7728 N N . SER A 1 988 ? -1.757 -22.740 35.828 1.00 81.50 988 SER A N 1
ATOM 7729 C CA . SER A 1 988 ? -2.117 -24.156 35.659 1.00 81.50 988 SER A CA 1
ATOM 7730 C C . SER A 1 988 ? -2.357 -24.853 37.000 1.00 81.50 988 SER A C 1
ATOM 7732 O O . SER A 1 988 ? -3.255 -25.690 37.110 1.00 81.50 988 SER A O 1
ATOM 7734 N N . PHE A 1 989 ? -1.600 -24.489 38.039 1.00 79.12 989 PHE A N 1
ATOM 7735 C CA . PHE A 1 989 ? -1.694 -25.128 39.349 1.00 79.12 989 PHE A CA 1
ATOM 7736 C C . PHE A 1 989 ? -2.917 -24.678 40.162 1.00 79.12 989 PHE A C 1
ATOM 7738 O O . PHE A 1 989 ? -3.626 -25.528 40.696 1.00 79.12 989 PHE A O 1
ATOM 7745 N N . VAL A 1 990 ? -3.225 -23.372 40.224 1.00 77.06 990 VAL A N 1
ATOM 7746 C CA . VAL A 1 990 ? -4.412 -22.855 40.953 1.00 77.06 990 VAL A CA 1
ATOM 7747 C C . VAL A 1 990 ? -5.714 -23.484 40.434 1.00 77.06 990 VAL A C 1
ATOM 7749 O O . VAL A 1 990 ? -6.673 -23.683 41.185 1.00 77.06 990 VAL A O 1
ATOM 7752 N N . THR A 1 991 ? -5.751 -23.807 39.142 1.00 77.75 991 THR A N 1
ATOM 7753 C CA . THR A 1 991 ? -6.982 -24.150 38.425 1.00 77.75 991 THR A CA 1
ATOM 7754 C C . THR A 1 991 ? -7.122 -25.646 38.201 1.00 77.75 991 THR A C 1
ATOM 7756 O O . THR A 1 991 ? -8.224 -26.167 38.326 1.00 77.75 991 THR A O 1
ATOM 7759 N N . GLY A 1 992 ? -6.020 -26.378 38.010 1.00 68.94 992 GLY A N 1
ATOM 7760 C CA . GLY A 1 992 ? -6.004 -27.843 38.068 1.00 68.94 992 GLY A CA 1
ATOM 7761 C C . GLY A 1 992 ? -6.431 -28.427 39.424 1.00 68.94 992 GLY A C 1
ATOM 7762 O O . GLY A 1 992 ? -6.865 -29.574 39.490 1.00 68.94 992 GLY A O 1
ATOM 7763 N N . LEU A 1 993 ? -6.412 -27.619 40.491 1.00 70.12 993 LEU A N 1
ATOM 7764 C CA . LEU A 1 993 ? -7.021 -27.937 41.789 1.00 70.12 993 LEU A CA 1
ATOM 7765 C C . LEU A 1 993 ? -8.571 -27.917 41.791 1.00 70.12 993 LEU A C 1
ATOM 7767 O O . LEU A 1 993 ? -9.174 -28.220 42.821 1.00 70.12 993 LEU A O 1
ATOM 7771 N N . ALA A 1 994 ? -9.235 -27.558 40.685 1.00 63.69 994 ALA A N 1
ATOM 7772 C CA . ALA A 1 994 ? -10.695 -27.553 40.580 1.00 63.69 994 ALA A CA 1
ATOM 7773 C C . ALA A 1 994 ? -11.298 -28.966 40.451 1.00 63.69 994 ALA A C 1
ATOM 7775 O O . ALA A 1 994 ? -10.674 -29.899 39.953 1.00 63.69 994 ALA A O 1
ATOM 7776 N N . ALA A 1 995 ? -12.564 -29.123 40.853 1.00 59.25 995 ALA A N 1
ATOM 7777 C CA . ALA A 1 995 ? -13.211 -30.436 40.975 1.00 59.25 995 ALA A CA 1
ATOM 7778 C C . ALA A 1 995 ? -13.437 -31.202 39.650 1.00 59.25 995 ALA A C 1
ATOM 7780 O O . ALA A 1 995 ? -13.656 -32.414 39.678 1.00 59.25 995 ALA A O 1
ATOM 7781 N N . HIS A 1 996 ? -13.410 -30.522 38.498 1.00 68.12 996 HIS A N 1
ATOM 7782 C CA . HIS A 1 996 ? -13.644 -31.098 37.167 1.00 68.12 996 HIS A CA 1
ATOM 7783 C C . HIS A 1 996 ? -12.743 -30.430 36.125 1.00 68.12 996 HIS A C 1
ATOM 7785 O O . HIS A 1 996 ? -12.498 -29.230 36.222 1.00 68.12 996 HIS A O 1
ATOM 7791 N N . GLU A 1 997 ? -12.356 -31.146 35.064 1.00 68.50 997 GLU A N 1
ATOM 7792 C CA . GLU A 1 997 ? -11.537 -30.576 33.979 1.00 68.50 997 GLU A CA 1
ATOM 7793 C C . GLU A 1 997 ? -12.183 -29.355 33.303 1.00 68.50 997 GLU A C 1
ATOM 7795 O O . GLU A 1 997 ? -11.492 -28.429 32.893 1.00 68.50 997 GLU A O 1
ATOM 7800 N N . SER A 1 998 ? -13.516 -29.307 33.239 1.00 54.81 998 SER A N 1
ATOM 7801 C CA . SER A 1 998 ? -14.261 -28.140 32.754 1.00 54.81 998 SER A CA 1
ATOM 7802 C C . SER A 1 998 ? -14.108 -26.919 33.665 1.00 54.81 998 SER A C 1
ATOM 7804 O O . SER A 1 998 ? -13.963 -25.807 33.166 1.00 54.81 998 SER A O 1
ATOM 7806 N N . LEU A 1 999 ? -14.082 -27.117 34.988 1.00 69.50 999 LEU A N 1
ATOM 7807 C CA . LEU A 1 999 ? -13.798 -26.062 35.965 1.00 69.50 999 LEU A CA 1
ATOM 7808 C C . LEU A 1 999 ? -12.309 -25.683 35.955 1.00 69.50 999 LEU A C 1
ATOM 7810 O O . LEU A 1 999 ? -11.989 -24.512 36.119 1.00 69.50 999 LEU A O 1
ATOM 7814 N N . ALA A 1 1000 ? -11.409 -26.635 35.699 1.00 62.16 1000 ALA A N 1
ATOM 7815 C CA . ALA A 1 1000 ? -9.969 -26.397 35.627 1.00 62.16 1000 ALA A CA 1
ATOM 7816 C C . ALA A 1 1000 ? -9.547 -25.654 34.350 1.00 62.16 1000 ALA A C 1
ATOM 7818 O O . ALA A 1 1000 ? -8.720 -24.746 34.410 1.00 62.16 1000 ALA A O 1
ATOM 7819 N N . GLN A 1 1001 ? -10.146 -25.977 33.199 1.00 69.06 1001 GLN A N 1
ATOM 7820 C CA . GLN A 1 1001 ? -9.984 -25.197 31.971 1.00 69.06 1001 GLN A CA 1
ATOM 7821 C C . GLN A 1 1001 ? -10.638 -23.817 32.134 1.00 69.06 1001 GLN A C 1
ATOM 7823 O O . GLN A 1 1001 ? -9.981 -22.816 31.876 1.00 69.06 1001 GLN A O 1
ATOM 7828 N N . SER A 1 1002 ? -11.883 -23.739 32.629 1.00 52.84 1002 SER A N 1
ATOM 7829 C CA . SER A 1 1002 ? -12.571 -22.459 32.879 1.00 52.84 1002 SER A CA 1
ATOM 7830 C C . SER A 1 1002 ? -11.759 -21.552 33.808 1.00 52.84 1002 SER A C 1
ATOM 7832 O O . SER A 1 1002 ? -11.593 -20.363 33.534 1.00 52.84 1002 SER A O 1
ATOM 7834 N N . GLY A 1 1003 ? -11.216 -22.118 34.886 1.00 72.12 1003 GLY A N 1
ATOM 7835 C CA . GLY A 1 1003 ? -10.301 -21.437 35.789 1.00 72.12 1003 GLY A CA 1
ATOM 7836 C C . GLY A 1 1003 ? -9.030 -20.983 35.082 1.00 72.12 1003 GLY A C 1
ATOM 7837 O O . GLY A 1 1003 ? -8.654 -19.822 35.208 1.00 72.12 1003 GLY A O 1
ATOM 7838 N N . PHE A 1 1004 ? -8.380 -21.853 34.300 1.00 70.81 1004 PHE A N 1
ATOM 7839 C CA . PHE A 1 1004 ? -7.146 -21.493 33.597 1.00 70.81 1004 PHE A CA 1
ATOM 7840 C C . PHE A 1 1004 ? -7.345 -20.326 32.627 1.00 70.81 1004 PHE A C 1
ATOM 7842 O O . PHE A 1 1004 ? -6.596 -19.351 32.687 1.00 70.81 1004 PHE A O 1
ATOM 7849 N N . GLU A 1 1005 ? -8.378 -20.389 31.782 1.00 68.62 1005 GLU A N 1
ATOM 7850 C CA . GLU A 1 1005 ? -8.700 -19.285 30.873 1.00 68.62 1005 GLU A CA 1
ATOM 7851 C C . GLU A 1 1005 ? -9.024 -18.005 31.657 1.00 68.62 1005 GLU A C 1
ATOM 7853 O O . GLU A 1 1005 ? -8.623 -16.918 31.244 1.00 68.62 1005 GLU A O 1
ATOM 7858 N N . THR A 1 1006 ? -9.661 -18.119 32.830 1.00 73.56 1006 THR A N 1
ATOM 7859 C CA . THR A 1 1006 ? -9.890 -16.979 33.731 1.00 73.56 1006 THR A CA 1
ATOM 7860 C C . THR A 1 1006 ? -8.565 -16.387 34.229 1.00 73.56 1006 THR A C 1
ATOM 7862 O O . THR A 1 1006 ? -8.353 -15.189 34.053 1.00 73.56 1006 THR A O 1
ATOM 7865 N N . PHE A 1 1007 ? -7.630 -17.193 34.753 1.00 71.19 1007 PHE A N 1
ATOM 7866 C CA . PHE A 1 1007 ? -6.308 -16.716 35.197 1.00 71.19 1007 PHE A CA 1
ATOM 7867 C C . PHE A 1 1007 ? -5.559 -16.008 34.057 1.00 71.19 1007 PHE A C 1
ATOM 7869 O O . PHE A 1 1007 ? -5.093 -14.875 34.224 1.00 71.19 1007 PHE A O 1
ATOM 7876 N N . LYS A 1 1008 ? -5.476 -16.657 32.885 1.00 76.12 1008 LYS A N 1
ATOM 7877 C CA . LYS A 1 1008 ? -4.830 -16.112 31.681 1.00 76.12 1008 LYS A CA 1
ATOM 7878 C C . LYS A 1 1008 ? -5.472 -14.786 31.263 1.00 76.12 1008 LYS A C 1
ATOM 7880 O O . LYS A 1 1008 ? -4.759 -13.815 31.023 1.00 76.12 1008 LYS A O 1
ATOM 7885 N N . SER A 1 1009 ? -6.805 -14.713 31.242 1.00 54.19 1009 SER A N 1
ATOM 7886 C CA . SER A 1 1009 ? -7.539 -13.494 30.872 1.00 54.19 1009 SER A CA 1
ATOM 7887 C C . SER A 1 1009 ? -7.295 -12.318 31.825 1.00 54.19 1009 SER A C 1
ATOM 7889 O O . SER A 1 1009 ? -7.332 -11.165 31.397 1.00 54.19 1009 SER A O 1
ATOM 7891 N N . THR A 1 1010 ? -6.986 -12.594 33.095 1.00 66.19 1010 THR A N 1
ATOM 7892 C CA . THR A 1 1010 ? -6.717 -11.567 34.108 1.00 66.19 1010 THR A CA 1
ATOM 7893 C C . THR A 1 1010 ? -5.248 -11.106 34.116 1.00 66.19 1010 THR A C 1
ATOM 7895 O O . THR A 1 1010 ? -4.935 -10.195 34.868 1.00 66.19 1010 THR A O 1
ATOM 7898 N N . THR A 1 1011 ? -4.328 -11.652 33.300 1.00 62.94 1011 THR A N 1
ATOM 7899 C CA . THR A 1 1011 ? -2.876 -11.331 33.387 1.00 62.94 1011 THR A CA 1
ATOM 7900 C C . THR A 1 1011 ? -2.220 -10.644 32.178 1.00 62.94 1011 THR A C 1
ATOM 7902 O O . THR A 1 1011 ? -1.091 -10.158 32.315 1.00 62.94 1011 THR A O 1
ATOM 7905 N N . THR A 1 1012 ? -2.865 -10.555 31.010 1.00 57.69 1012 THR A N 1
ATOM 7906 C CA . THR A 1 1012 ? -2.169 -10.197 29.756 1.00 57.69 1012 THR A CA 1
ATOM 7907 C C . THR A 1 1012 ? -1.676 -8.744 29.635 1.00 57.69 1012 THR A C 1
ATOM 7909 O O . THR A 1 1012 ? -2.326 -7.773 30.024 1.00 57.69 1012 THR A O 1
ATOM 7912 N N . GLN A 1 1013 ? -0.485 -8.591 29.039 1.00 54.91 1013 GLN A N 1
ATOM 7913 C CA . GLN A 1 1013 ? 0.098 -7.321 28.585 1.00 54.91 1013 GLN A CA 1
ATOM 7914 C C . GLN A 1 1013 ? 0.941 -7.525 27.307 1.00 54.91 1013 GLN A C 1
ATOM 7916 O O . GLN A 1 1013 ? 1.206 -8.668 26.933 1.00 54.91 1013 GLN A O 1
ATOM 7921 N N . PRO A 1 1014 ? 1.358 -6.447 26.603 1.00 48.41 1014 PRO A N 1
ATOM 7922 C CA . PRO A 1 1014 ? 2.057 -6.540 25.316 1.00 48.41 1014 PRO A CA 1
ATOM 7923 C C . PRO A 1 1014 ? 3.486 -7.114 25.422 1.00 48.41 1014 PRO A C 1
ATOM 7925 O O . PRO A 1 1014 ? 4.464 -6.368 25.437 1.00 48.41 1014 PRO A O 1
ATOM 7928 N N . GLY A 1 1015 ? 3.597 -8.442 25.454 1.00 48.56 1015 GLY A N 1
ATOM 7929 C CA . GLY A 1 1015 ? 4.864 -9.180 25.548 1.00 48.56 1015 GLY A CA 1
ATOM 7930 C C . GLY A 1 1015 ? 4.718 -10.621 26.054 1.00 48.56 1015 GLY A C 1
ATOM 7931 O O . GLY A 1 1015 ? 5.570 -11.438 25.738 1.00 48.56 1015 GLY A O 1
ATOM 7932 N N . LEU A 1 1016 ? 3.619 -10.904 26.762 1.00 61.47 1016 LEU A N 1
ATOM 7933 C CA . LEU A 1 1016 ? 3.300 -12.163 27.445 1.00 61.47 1016 LEU A CA 1
ATOM 7934 C C . LEU A 1 1016 ? 2.550 -13.165 26.577 1.00 61.47 1016 LEU A C 1
ATOM 7936 O O . LEU A 1 1016 ? 1.510 -12.804 26.023 1.00 61.47 1016 LEU A O 1
ATOM 7940 N N . ASP A 1 1017 ? 2.976 -14.428 26.586 1.00 67.56 1017 ASP A N 1
ATOM 7941 C CA . ASP A 1 1017 ? 2.173 -15.544 26.069 1.00 67.56 1017 ASP A CA 1
ATOM 7942 C C . ASP A 1 1017 ? 2.071 -16.691 27.092 1.00 67.56 1017 ASP A C 1
ATOM 7944 O O . ASP A 1 1017 ? 3.045 -17.375 27.396 1.00 67.56 1017 ASP A O 1
ATOM 7948 N N . ILE A 1 1018 ? 0.880 -16.866 27.677 1.00 71.88 1018 ILE A N 1
ATOM 7949 C CA . ILE A 1 1018 ? 0.603 -17.869 28.723 1.00 71.88 1018 ILE A CA 1
ATOM 7950 C C . ILE A 1 1018 ? 0.006 -19.123 28.080 1.00 71.88 1018 ILE A C 1
ATOM 7952 O O . ILE A 1 1018 ? -1.050 -19.035 27.455 1.00 71.88 1018 ILE A O 1
ATOM 7956 N N . GLU A 1 1019 ? 0.578 -20.304 28.301 1.00 78.31 1019 GLU A N 1
ATOM 7957 C CA . GLU A 1 1019 ? 0.025 -21.575 27.803 1.00 78.31 1019 GLU A CA 1
ATOM 7958 C C . GLU A 1 1019 ? -0.496 -22.474 28.937 1.00 78.31 1019 GLU A C 1
ATOM 7960 O O . GLU A 1 1019 ? 0.052 -22.479 30.040 1.00 78.31 1019 GLU A O 1
ATOM 7965 N N . ARG A 1 1020 ? -1.567 -23.248 28.685 1.00 72.38 1020 ARG A N 1
ATOM 7966 C CA . ARG A 1 1020 ? -2.103 -24.190 29.683 1.00 72.38 1020 ARG A CA 1
ATOM 7967 C C . ARG A 1 1020 ? -1.210 -25.420 29.768 1.00 72.38 1020 ARG A C 1
ATOM 7969 O O . ARG A 1 1020 ? -1.236 -26.266 28.876 1.00 72.38 1020 ARG A O 1
ATOM 7976 N N . ILE A 1 1021 ? -0.477 -25.544 30.868 1.00 77.38 1021 ILE A N 1
ATOM 7977 C CA . ILE A 1 1021 ? 0.260 -26.763 31.198 1.00 77.38 1021 ILE A CA 1
ATOM 7978 C C . ILE A 1 1021 ? -0.762 -27.782 31.741 1.00 77.38 1021 ILE A C 1
ATOM 7980 O O . ILE A 1 1021 ? -1.604 -27.414 32.569 1.00 77.38 1021 ILE A O 1
ATOM 7984 N N . PRO A 1 1022 ? -0.753 -29.053 31.297 1.00 71.69 1022 PRO A N 1
ATOM 7985 C CA . PRO A 1 1022 ? -1.594 -30.081 31.900 1.00 71.69 1022 PRO A CA 1
ATOM 7986 C C . PRO A 1 1022 ? -1.255 -30.228 33.388 1.00 71.69 1022 PRO A C 1
ATOM 7988 O O . PRO A 1 1022 ? -0.088 -30.326 33.751 1.00 71.69 1022 PRO A O 1
ATOM 7991 N N . PHE A 1 1023 ? -2.259 -30.278 34.267 1.00 68.69 1023 PHE A N 1
ATOM 7992 C CA . PHE A 1 1023 ? -2.029 -30.252 35.723 1.00 68.69 1023 PHE A CA 1
ATOM 7993 C C . PHE A 1 1023 ? -1.165 -31.420 36.245 1.00 68.69 1023 PHE A C 1
ATOM 7995 O O . PHE A 1 1023 ? -0.492 -31.286 37.263 1.00 68.69 1023 PHE A O 1
ATOM 8002 N N . ALA A 1 1024 ? -1.133 -32.547 35.525 1.00 63.56 1024 ALA A N 1
ATOM 8003 C CA . ALA A 1 1024 ? -0.253 -33.679 35.824 1.00 63.56 1024 ALA A CA 1
ATOM 8004 C C . ALA A 1 1024 ? 1.250 -33.359 35.663 1.00 63.56 1024 ALA A C 1
ATOM 8006 O O . ALA A 1 1024 ? 2.075 -34.026 36.285 1.00 63.56 1024 ALA A O 1
ATOM 8007 N N . ASP A 1 1025 ? 1.586 -32.335 34.873 1.00 59.88 1025 ASP A N 1
ATOM 8008 C CA . ASP A 1 1025 ? 2.950 -31.906 34.548 1.00 59.88 1025 ASP A CA 1
ATOM 8009 C C . ASP A 1 1025 ? 3.398 -30.679 35.379 1.00 59.88 1025 ASP A C 1
ATOM 8011 O O . ASP A 1 1025 ? 4.470 -30.123 35.144 1.00 59.88 1025 ASP A O 1
ATOM 8015 N N . CYS A 1 1026 ? 2.601 -30.236 36.364 1.00 65.62 1026 CYS A N 1
ATOM 8016 C CA . CYS A 1 1026 ? 2.932 -29.120 37.259 1.00 65.62 1026 CYS A CA 1
ATOM 8017 C C . CYS A 1 1026 ? 3.419 -29.619 38.632 1.00 65.62 1026 CYS A C 1
ATOM 8019 O O . CYS A 1 1026 ? 2.621 -30.101 39.439 1.00 65.62 1026 CYS A O 1
ATOM 8021 N N . SER A 1 1027 ? 4.711 -29.467 38.948 1.00 65.62 1027 SER A N 1
ATOM 8022 C CA . SER A 1 1027 ? 5.249 -29.870 40.257 1.00 65.62 1027 SER A CA 1
ATOM 8023 C C . SER A 1 1027 ? 5.221 -28.740 41.301 1.00 65.62 1027 SER A C 1
ATOM 8025 O O . SER A 1 1027 ? 5.506 -27.582 41.001 1.00 65.62 1027 SER A O 1
ATOM 8027 N N . PHE A 1 1028 ? 4.930 -29.073 42.566 1.00 63.28 1028 PHE A N 1
ATOM 8028 C CA . PHE A 1 1028 ? 4.874 -28.086 43.662 1.00 63.28 1028 PHE A CA 1
ATOM 8029 C C . PHE A 1 1028 ? 6.230 -27.397 43.926 1.00 63.28 1028 PHE A C 1
ATOM 8031 O O . PHE A 1 1028 ? 6.268 -26.255 44.372 1.00 63.28 1028 PHE A O 1
ATOM 8038 N N . GLY A 1 1029 ? 7.347 -28.063 43.608 1.00 60.62 1029 GLY A N 1
ATOM 8039 C CA . GLY A 1 1029 ? 8.681 -27.463 43.695 1.00 60.62 1029 GLY A CA 1
ATOM 8040 C C . GLY A 1 1029 ? 8.919 -26.377 42.642 1.00 60.62 1029 GLY A C 1
ATOM 8041 O O . GLY A 1 1029 ? 9.479 -25.337 42.967 1.00 60.62 1029 GLY A O 1
ATOM 8042 N N . GLU A 1 1030 ? 8.436 -26.568 41.411 1.00 62.84 1030 GLU A N 1
ATOM 8043 C CA . GLU A 1 1030 ? 8.504 -25.533 40.368 1.00 62.84 1030 GLU A CA 1
ATOM 8044 C C . GLU A 1 1030 ? 7.531 -24.375 40.628 1.00 62.84 1030 GLU A C 1
ATOM 8046 O O . GLU A 1 1030 ? 7.834 -23.239 40.275 1.00 62.84 1030 GLU A O 1
ATOM 8051 N N . VAL A 1 1031 ? 6.389 -24.639 41.273 1.00 67.75 1031 VAL A N 1
ATOM 8052 C CA . VAL A 1 1031 ? 5.453 -23.604 41.752 1.00 67.75 1031 VAL A CA 1
ATOM 8053 C C . VAL A 1 1031 ? 6.124 -22.692 42.789 1.00 67.75 1031 VAL A C 1
ATOM 8055 O O . VAL A 1 1031 ? 6.074 -21.469 42.664 1.00 67.75 1031 VAL A O 1
ATOM 8058 N N . ASP A 1 1032 ? 6.785 -23.274 43.792 1.00 68.12 1032 ASP A N 1
ATOM 8059 C CA . ASP A 1 1032 ? 7.511 -22.533 44.833 1.00 68.12 1032 ASP A CA 1
ATOM 8060 C C . ASP A 1 1032 ? 8.729 -21.776 44.259 1.00 68.12 1032 ASP A C 1
ATOM 8062 O O . ASP A 1 1032 ? 8.938 -20.594 44.555 1.00 68.12 1032 ASP A O 1
ATOM 8066 N N . GLU A 1 1033 ? 9.472 -22.398 43.334 1.00 64.12 1033 GLU A N 1
ATOM 8067 C CA . GLU A 1 1033 ? 10.568 -21.738 42.619 1.00 64.12 1033 GLU A CA 1
ATOM 8068 C C . GLU A 1 1033 ? 10.065 -20.565 41.748 1.00 64.12 1033 GLU A C 1
ATOM 8070 O O . GLU A 1 1033 ? 10.698 -19.502 41.726 1.00 64.12 1033 GLU A O 1
ATOM 8075 N N . ALA A 1 1034 ? 8.897 -20.695 41.105 1.00 73.19 1034 ALA A N 1
ATOM 8076 C CA . ALA A 1 1034 ? 8.257 -19.629 40.333 1.00 73.19 1034 ALA A CA 1
ATOM 8077 C C . ALA A 1 1034 ? 7.855 -18.425 41.204 1.00 73.19 1034 ALA A C 1
ATOM 8079 O O . ALA A 1 1034 ? 8.140 -17.283 40.827 1.00 73.19 1034 ALA A O 1
ATOM 8080 N N . PHE A 1 1035 ? 7.267 -18.640 42.391 1.00 74.88 1035 PHE A N 1
ATOM 8081 C CA . PHE A 1 1035 ? 6.959 -17.538 43.317 1.00 74.88 1035 PHE A CA 1
ATOM 8082 C C . PHE A 1 1035 ? 8.210 -16.764 43.734 1.00 74.88 1035 PHE A C 1
ATOM 8084 O O . PHE A 1 1035 ? 8.170 -15.535 43.814 1.00 74.88 1035 PHE A O 1
ATOM 8091 N N . GLY A 1 1036 ? 9.338 -17.451 43.928 1.00 66.81 1036 GLY A N 1
ATOM 8092 C CA . GLY A 1 1036 ? 10.611 -16.801 44.217 1.00 66.81 1036 GLY A CA 1
ATOM 8093 C C . GLY A 1 1036 ? 11.055 -15.829 43.121 1.00 66.81 1036 GLY A C 1
ATOM 8094 O O . GLY A 1 1036 ? 11.345 -14.671 43.432 1.00 66.81 1036 GLY A O 1
ATOM 8095 N N . LYS A 1 1037 ? 11.022 -16.240 41.841 1.00 67.31 1037 LYS A N 1
ATOM 8096 C CA . LYS A 1 1037 ? 11.319 -15.336 40.711 1.00 67.31 1037 LYS A CA 1
ATOM 8097 C C . LYS A 1 1037 ? 10.326 -14.167 40.647 1.00 67.31 1037 LYS A C 1
ATOM 8099 O O . LYS A 1 1037 ? 10.736 -13.013 40.526 1.00 67.31 1037 LYS A O 1
ATOM 8104 N N . LEU A 1 1038 ? 9.025 -14.448 40.754 1.00 70.75 1038 LEU A N 1
ATOM 8105 C CA . LEU A 1 1038 ? 7.964 -13.441 40.619 1.00 70.75 1038 LEU A CA 1
ATOM 8106 C C . LEU A 1 1038 ? 7.918 -12.450 41.794 1.00 70.75 1038 LEU A C 1
ATOM 8108 O O . LEU A 1 1038 ? 7.493 -11.311 41.604 1.00 70.75 1038 LEU A O 1
ATOM 8112 N N . SER A 1 1039 ? 8.433 -12.816 42.976 1.00 71.19 1039 SER A N 1
ATOM 8113 C CA . SER A 1 1039 ? 8.590 -11.905 44.126 1.00 71.19 1039 SER A CA 1
ATOM 8114 C C . SER A 1 1039 ? 9.464 -10.674 43.820 1.00 71.19 1039 SER A C 1
ATOM 8116 O O . SER A 1 1039 ? 9.339 -9.646 44.488 1.00 71.19 1039 SER A O 1
ATOM 8118 N N . LEU A 1 1040 ? 10.314 -10.757 42.785 1.00 65.88 1040 LEU A N 1
ATOM 8119 C CA . LEU A 1 1040 ? 11.223 -9.697 42.336 1.00 65.88 1040 LEU A CA 1
ATOM 8120 C C . LEU A 1 1040 ? 10.570 -8.674 41.389 1.00 65.88 1040 LEU A C 1
ATOM 8122 O O . LEU A 1 1040 ? 11.193 -7.661 41.071 1.00 65.88 1040 LEU A O 1
ATOM 8126 N N . LEU A 1 1041 ? 9.335 -8.913 40.932 1.00 68.19 1041 LEU A N 1
ATOM 8127 C CA . LEU A 1 1041 ? 8.581 -7.951 40.126 1.00 68.19 1041 LEU A CA 1
ATOM 8128 C C . LEU A 1 1041 ? 8.171 -6.723 40.965 1.00 68.19 1041 LEU A C 1
ATOM 8130 O O . LEU A 1 1041 ? 8.165 -6.749 42.203 1.00 68.19 1041 LEU A O 1
ATOM 8134 N N . ASP A 1 1042 ? 7.808 -5.619 40.305 1.00 61.00 1042 ASP A N 1
ATOM 8135 C CA . ASP A 1 1042 ? 7.359 -4.417 41.018 1.00 61.00 1042 ASP A CA 1
ATOM 8136 C C . ASP A 1 1042 ? 6.030 -4.631 41.780 1.00 61.00 1042 ASP A C 1
ATOM 8138 O O . ASP A 1 1042 ? 5.355 -5.655 41.651 1.00 61.00 1042 ASP A O 1
ATOM 8142 N N . GLN A 1 1043 ? 5.683 -3.693 42.666 1.00 69.38 1043 GLN A N 1
ATOM 8143 C CA . GLN A 1 1043 ? 4.538 -3.860 43.569 1.00 69.38 1043 GLN A CA 1
ATOM 8144 C C . GLN A 1 1043 ? 3.202 -3.891 42.823 1.00 69.38 1043 GLN A C 1
ATOM 8146 O O . GLN A 1 1043 ? 2.300 -4.629 43.222 1.00 69.38 1043 GLN A O 1
ATOM 8151 N N . SER A 1 1044 ? 3.073 -3.094 41.758 1.00 62.44 1044 SER A N 1
ATOM 8152 C CA . SER A 1 1044 ? 1.863 -3.105 40.946 1.00 62.44 1044 SER A CA 1
ATOM 8153 C C . SER A 1 1044 ? 1.726 -4.505 40.358 1.00 62.44 1044 SER A C 1
ATOM 8155 O O . SER A 1 1044 ? 0.770 -5.204 40.677 1.00 62.44 1044 SER A O 1
ATOM 8157 N N . ARG A 1 1045 ? 2.776 -4.972 39.663 1.00 75.31 1045 ARG A N 1
ATOM 8158 C CA . ARG A 1 1045 ? 2.849 -6.277 38.986 1.00 75.31 1045 ARG A CA 1
ATOM 8159 C C . ARG A 1 1045 ? 2.290 -7.443 39.793 1.00 75.31 1045 ARG A C 1
ATOM 8161 O O . ARG A 1 1045 ? 1.256 -8.011 39.436 1.00 75.31 1045 ARG A O 1
ATOM 8168 N N . ARG A 1 1046 ? 2.889 -7.703 40.955 1.00 77.00 1046 ARG A N 1
ATOM 8169 C CA . ARG A 1 1046 ? 2.477 -8.801 41.844 1.00 77.00 1046 ARG A CA 1
ATOM 8170 C C . ARG A 1 1046 ? 1.001 -8.739 42.243 1.00 77.00 1046 ARG A C 1
ATOM 8172 O O . ARG A 1 1046 ? 0.395 -9.786 42.453 1.00 77.00 1046 ARG A O 1
ATOM 8179 N N . THR A 1 1047 ? 0.399 -7.548 42.279 1.00 73.81 1047 THR A N 1
ATOM 8180 C CA . THR A 1 1047 ? -1.021 -7.361 42.608 1.00 73.81 1047 THR A CA 1
ATOM 8181 C C . THR A 1 1047 ? -1.960 -7.989 41.572 1.00 73.81 1047 THR A C 1
ATOM 8183 O O . THR A 1 1047 ? -2.990 -8.547 41.950 1.00 73.81 1047 THR A O 1
ATOM 8186 N N . LEU A 1 1048 ? -1.618 -7.969 40.277 1.00 78.19 1048 LEU A N 1
ATOM 8187 C CA . LEU A 1 1048 ? -2.468 -8.595 39.260 1.00 78.19 1048 LEU A CA 1
ATOM 8188 C C . LEU A 1 1048 ? -2.382 -10.128 39.295 1.00 78.19 1048 LEU A C 1
ATOM 8190 O O . LEU A 1 1048 ? -3.414 -10.783 39.167 1.00 78.19 1048 LEU A O 1
ATOM 8194 N N . LEU A 1 1049 ? -1.193 -10.701 39.522 1.00 76.75 1049 LEU A N 1
ATOM 8195 C CA . LEU A 1 1049 ? -1.000 -12.158 39.619 1.00 76.75 1049 LEU A CA 1
ATOM 8196 C C . LEU A 1 1049 ? -1.873 -12.789 40.717 1.00 76.75 1049 LEU A C 1
ATOM 8198 O O . LEU A 1 1049 ? -2.502 -13.822 40.493 1.00 76.75 1049 LEU A O 1
ATOM 8202 N N . VAL A 1 1050 ? -1.972 -12.139 41.882 1.00 79.06 1050 VAL A N 1
ATOM 8203 C CA . VAL A 1 1050 ? -2.840 -12.597 42.982 1.00 79.06 1050 VAL A CA 1
ATOM 8204 C C . VAL A 1 1050 ? -4.324 -12.466 42.624 1.00 79.06 1050 VAL A C 1
ATOM 8206 O O . VAL A 1 1050 ? -5.094 -13.389 42.883 1.00 79.06 1050 VAL A O 1
ATOM 8209 N N . LYS A 1 1051 ? -4.738 -11.376 41.963 1.00 68.19 1051 LYS A N 1
ATOM 8210 C CA . LYS A 1 1051 ? -6.135 -11.201 41.525 1.00 68.19 1051 LYS A CA 1
ATOM 8211 C C . LYS A 1 1051 ? -6.544 -12.206 40.437 1.00 68.19 1051 LYS A C 1
ATOM 8213 O O . LYS A 1 1051 ? -7.673 -12.696 40.451 1.00 68.19 1051 LYS A O 1
ATOM 8218 N N . ALA A 1 1052 ? -5.625 -12.547 39.533 1.00 76.50 1052 ALA A N 1
ATOM 8219 C CA . ALA A 1 1052 ? -5.817 -13.581 38.519 1.00 76.50 1052 ALA A CA 1
ATOM 8220 C C . ALA A 1 1052 ? -5.992 -14.966 39.144 1.00 76.50 1052 ALA A C 1
ATOM 8222 O O . ALA A 1 1052 ? -6.926 -15.683 38.782 1.00 76.50 1052 ALA A O 1
ATOM 8223 N N . ALA A 1 1053 ? -5.173 -15.294 40.149 1.00 73.94 1053 ALA A N 1
ATOM 8224 C CA . ALA A 1 1053 ? -5.380 -16.478 40.971 1.00 73.94 1053 ALA A CA 1
ATOM 8225 C C . ALA A 1 1053 ? -6.786 -16.458 41.594 1.00 73.94 1053 ALA A C 1
ATOM 8227 O O . ALA A 1 1053 ? -7.570 -17.372 41.341 1.00 73.94 1053 ALA A O 1
ATOM 8228 N N . ALA A 1 1054 ? -7.139 -15.395 42.323 1.00 69.69 1054 ALA A N 1
ATOM 8229 C CA . ALA A 1 1054 ? -8.393 -15.300 43.072 1.00 69.69 1054 ALA A CA 1
ATOM 8230 C C . ALA A 1 1054 ? -9.644 -15.575 42.218 1.00 69.69 1054 ALA A C 1
ATOM 8232 O O . ALA A 1 1054 ? -10.508 -16.355 42.613 1.00 69.69 1054 ALA A O 1
ATOM 8233 N N . GLN A 1 1055 ? -9.721 -14.988 41.019 1.00 71.38 1055 GLN A N 1
ATOM 8234 C CA . GLN A 1 1055 ? -10.854 -15.192 40.109 1.00 71.38 1055 GLN A CA 1
ATOM 8235 C C . GLN A 1 1055 ? -10.879 -16.591 39.478 1.00 71.38 1055 GLN A C 1
ATOM 8237 O O . GLN A 1 1055 ? -11.955 -17.141 39.251 1.00 71.38 1055 GLN A O 1
ATOM 8242 N N . SER A 1 1056 ? -9.712 -17.189 39.226 1.00 68.38 1056 SER A N 1
ATOM 8243 C CA . SER A 1 1056 ? -9.577 -18.487 38.549 1.00 68.38 1056 SER A CA 1
ATOM 8244 C C . SER A 1 1056 ? -10.143 -19.690 39.321 1.00 68.38 1056 SER A C 1
ATOM 8246 O O . SER A 1 1056 ? -10.275 -20.784 38.773 1.00 68.38 1056 SER A O 1
ATOM 8248 N N . VAL A 1 1057 ? -10.512 -19.483 40.585 1.00 67.31 1057 VAL A N 1
ATOM 8249 C CA . VAL A 1 1057 ? -11.143 -20.474 41.468 1.00 67.31 1057 VAL A CA 1
ATOM 8250 C C . VAL A 1 1057 ? -12.677 -20.404 41.440 1.00 67.31 1057 VAL A C 1
ATOM 8252 O O . VAL A 1 1057 ? -13.342 -21.361 41.835 1.00 67.31 1057 VAL A O 1
ATOM 8255 N N . GLY A 1 1058 ? -13.254 -19.315 40.922 1.00 48.50 1058 GLY A N 1
ATOM 8256 C CA . GLY A 1 1058 ? -14.702 -19.111 40.866 1.00 48.50 1058 GLY A CA 1
ATOM 8257 C C . GLY A 1 1058 ? -15.324 -18.703 42.206 1.00 48.50 1058 GLY A C 1
ATOM 8258 O O . GLY A 1 1058 ? -14.651 -18.211 43.113 1.00 48.50 1058 GLY A O 1
ATOM 8259 N N . THR A 1 1059 ? -16.647 -18.851 42.325 1.00 57.91 1059 THR A N 1
ATOM 8260 C CA . THR A 1 1059 ? -17.391 -18.373 43.503 1.00 57.91 1059 THR A CA 1
ATOM 8261 C C . THR A 1 1059 ? -17.084 -19.200 44.753 1.00 57.91 1059 THR A C 1
ATOM 8263 O O . THR A 1 1059 ? -16.805 -20.392 44.672 1.00 57.91 1059 THR A O 1
ATOM 8266 N N . ARG A 1 1060 ? -17.221 -18.606 45.948 1.00 48.00 1060 ARG A N 1
ATOM 8267 C CA . ARG A 1 1060 ? -16.986 -19.290 47.242 1.00 48.00 1060 ARG A CA 1
ATOM 8268 C C . ARG A 1 1060 ? -17.897 -20.511 47.481 1.00 48.00 1060 ARG A C 1
ATOM 8270 O O . ARG A 1 1060 ? -17.595 -21.345 48.333 1.00 48.00 1060 ARG A O 1
ATOM 8277 N N . GLU A 1 1061 ? -18.991 -20.630 46.727 1.00 48.66 1061 GLU A N 1
ATOM 8278 C CA . GLU A 1 1061 ? -19.872 -21.803 46.720 1.00 48.66 1061 GLU A CA 1
ATOM 8279 C C . GLU A 1 1061 ? -19.332 -22.950 45.849 1.00 48.66 1061 GLU A C 1
ATOM 8281 O O . GLU A 1 1061 ? -19.471 -24.110 46.235 1.00 48.66 1061 GLU A O 1
ATOM 8286 N N . GLN A 1 1062 ? -18.693 -22.624 44.717 1.00 46.53 1062 GLN A N 1
ATOM 8287 C CA . GLN A 1 1062 ? -18.127 -23.563 43.733 1.00 46.53 1062 GLN A CA 1
ATOM 8288 C C . GLN A 1 1062 ? -16.668 -23.951 44.031 1.00 46.53 1062 GLN A C 1
ATOM 8290 O O . GLN A 1 1062 ? -16.223 -25.035 43.654 1.00 46.53 1062 GLN A O 1
ATOM 8295 N N . ALA A 1 1063 ? -15.930 -23.071 44.707 1.00 58.06 1063 ALA A N 1
ATOM 8296 C CA . ALA A 1 1063 ? -14.531 -23.238 45.065 1.00 58.06 1063 ALA A CA 1
ATOM 8297 C C . ALA A 1 1063 ? -14.308 -24.430 46.009 1.00 58.06 1063 ALA A C 1
ATOM 8299 O O . ALA A 1 1063 ? -14.968 -24.554 47.049 1.00 58.06 1063 ALA A O 1
ATOM 8300 N N . THR A 1 1064 ? -13.323 -25.277 45.698 1.00 65.56 1064 THR A N 1
ATOM 8301 C CA . THR A 1 1064 ? -12.869 -26.305 46.646 1.00 65.56 1064 THR A CA 1
ATOM 8302 C C . THR A 1 1064 ? -12.057 -25.670 47.782 1.00 65.56 1064 THR A C 1
ATOM 8304 O O . THR A 1 1064 ? -11.411 -24.639 47.594 1.00 65.56 1064 THR A O 1
ATOM 8307 N N . ALA A 1 1065 ? -12.050 -26.292 48.969 1.00 61.44 1065 ALA A N 1
ATOM 8308 C CA . ALA A 1 1065 ? -11.268 -25.796 50.110 1.00 61.44 1065 ALA A CA 1
ATOM 8309 C C . ALA A 1 1065 ? -9.776 -25.642 49.755 1.00 61.44 1065 ALA A C 1
ATOM 8311 O O . ALA A 1 1065 ? -9.212 -24.569 49.931 1.00 61.44 1065 ALA A O 1
ATOM 8312 N N . ASN A 1 1066 ? -9.198 -26.665 49.115 1.00 65.06 1066 ASN A N 1
ATOM 8313 C CA . ASN A 1 1066 ? -7.819 -26.676 48.621 1.00 65.06 1066 ASN A CA 1
ATOM 8314 C C . ASN A 1 1066 ? -7.472 -25.464 47.740 1.00 65.06 1066 ASN A C 1
ATOM 8316 O O . ASN A 1 1066 ? -6.365 -24.937 47.830 1.00 65.06 1066 ASN A O 1
ATOM 8320 N N . GLN A 1 1067 ? -8.400 -25.027 46.883 1.00 65.12 1067 GLN A N 1
ATOM 8321 C CA . GLN A 1 1067 ? -8.205 -23.832 46.067 1.00 65.12 1067 GLN A CA 1
ATOM 8322 C C . GLN A 1 1067 ? -8.226 -22.562 46.923 1.00 65.12 1067 GLN A C 1
ATOM 8324 O O . GLN A 1 1067 ? -7.325 -21.743 46.792 1.00 65.12 1067 GLN A O 1
ATOM 8329 N N . LEU A 1 1068 ? -9.204 -22.408 47.824 1.00 66.12 1068 LEU A N 1
ATOM 8330 C CA . LEU A 1 1068 ? -9.291 -21.249 48.725 1.00 66.12 1068 LEU A CA 1
ATOM 8331 C C . LEU A 1 1068 ? -8.048 -21.120 49.625 1.00 66.12 1068 LEU A C 1
ATOM 8333 O O . LEU A 1 1068 ? -7.533 -20.015 49.800 1.00 66.12 1068 LEU A O 1
ATOM 8337 N N . ASP A 1 1069 ? -7.530 -22.239 50.133 1.00 69.31 1069 ASP A N 1
ATOM 8338 C CA . ASP A 1 1069 ? -6.304 -22.286 50.935 1.00 69.31 1069 ASP A CA 1
ATOM 8339 C C . ASP A 1 1069 ? -5.078 -21.872 50.100 1.00 69.31 1069 ASP A C 1
ATOM 8341 O O . ASP A 1 1069 ? -4.298 -21.006 50.504 1.00 69.31 1069 ASP A O 1
ATOM 8345 N N . PHE A 1 1070 ? -4.929 -22.431 48.892 1.00 72.56 1070 PHE A N 1
ATOM 8346 C CA . PHE A 1 1070 ? -3.801 -22.118 48.010 1.00 72.56 1070 PHE A CA 1
ATOM 8347 C C . PHE A 1 1070 ? -3.819 -20.661 47.517 1.00 72.56 1070 PHE A C 1
ATOM 8349 O O . PHE A 1 1070 ? -2.771 -20.016 47.466 1.00 72.56 1070 PHE A O 1
ATOM 8356 N N . LEU A 1 1071 ? -5.001 -20.094 47.245 1.00 73.62 1071 LEU A N 1
ATOM 8357 C CA . LEU A 1 1071 ? -5.151 -18.659 46.992 1.00 73.62 1071 LEU A CA 1
ATOM 8358 C C . LEU A 1 1071 ? -4.661 -17.815 48.166 1.00 73.62 1071 LEU A C 1
ATOM 8360 O O . LEU A 1 1071 ? -3.956 -16.824 47.956 1.00 73.62 1071 LEU A O 1
ATOM 8364 N N . ARG A 1 1072 ? -5.015 -18.208 49.397 1.00 71.25 1072 ARG A N 1
ATOM 8365 C CA . ARG A 1 1072 ? -4.599 -17.480 50.597 1.00 71.25 1072 ARG A CA 1
ATOM 8366 C C . ARG A 1 1072 ? -3.072 -17.452 50.697 1.00 71.25 1072 ARG A C 1
ATOM 8368 O O . ARG A 1 1072 ? -2.513 -16.373 50.854 1.00 71.25 1072 ARG A O 1
ATOM 8375 N N . ALA A 1 1073 ? -2.394 -18.577 50.455 1.00 68.38 1073 ALA A N 1
ATOM 8376 C CA . ALA A 1 1073 ? -0.928 -18.635 50.390 1.00 68.38 1073 ALA A CA 1
ATOM 8377 C C . ALA A 1 1073 ? -0.312 -17.706 49.313 1.00 68.38 1073 ALA A C 1
ATOM 8379 O O . ALA A 1 1073 ? 0.686 -17.031 49.579 1.00 68.38 1073 ALA A O 1
ATOM 8380 N N . ILE A 1 1074 ? -0.919 -17.628 48.120 1.00 73.75 1074 ILE A N 1
ATOM 8381 C CA . ILE A 1 1074 ? -0.453 -16.784 47.001 1.00 73.75 1074 ILE A CA 1
ATOM 8382 C C . ILE A 1 1074 ? -0.429 -15.291 47.363 1.00 73.75 1074 ILE A C 1
ATOM 8384 O O . ILE A 1 1074 ? 0.556 -14.604 47.077 1.00 73.75 1074 ILE A O 1
ATOM 8388 N N . SER A 1 1075 ? -1.483 -14.793 48.020 1.00 74.44 1075 SER A N 1
ATOM 8389 C CA . SER A 1 1075 ? -1.563 -13.405 48.509 1.00 74.44 1075 SER A CA 1
ATOM 8390 C C . SER A 1 1075 ? -0.393 -13.060 49.431 1.00 74.44 1075 SER A C 1
ATOM 8392 O O . SER A 1 1075 ? 0.326 -12.075 49.210 1.00 74.44 1075 SER A O 1
ATOM 8394 N N . GLU A 1 1076 ? -0.164 -13.902 50.441 1.00 72.81 1076 GLU A N 1
ATOM 8395 C CA . GLU A 1 1076 ? 0.827 -13.625 51.475 1.00 72.81 1076 GLU A CA 1
ATOM 8396 C C . GLU A 1 1076 ? 2.251 -13.635 50.898 1.00 72.81 1076 GLU A C 1
ATOM 8398 O O . GLU A 1 1076 ? 3.057 -12.746 51.211 1.00 72.81 1076 GLU A O 1
ATOM 8403 N N . ARG A 1 1077 ? 2.536 -14.591 49.998 1.00 71.56 1077 ARG A N 1
ATOM 8404 C CA . ARG A 1 1077 ? 3.876 -14.848 49.449 1.00 71.56 1077 ARG A CA 1
ATOM 8405 C C . ARG A 1 1077 ? 4.290 -13.930 48.299 1.00 71.56 1077 ARG A C 1
ATOM 8407 O O . ARG A 1 1077 ? 5.481 -13.678 48.155 1.00 71.56 1077 ARG A O 1
ATOM 8414 N N . LEU A 1 1078 ? 3.349 -13.368 47.533 1.00 71.12 1078 LEU A N 1
ATOM 8415 C CA . LEU A 1 1078 ? 3.638 -12.287 46.570 1.00 71.12 1078 LEU A CA 1
ATOM 8416 C C . LEU A 1 1078 ? 3.553 -10.876 47.187 1.00 71.12 1078 LEU A C 1
ATOM 8418 O O . LEU A 1 1078 ? 3.902 -9.888 46.532 1.00 71.12 1078 LEU A O 1
ATOM 8422 N N . HIS A 1 1079 ? 3.192 -10.791 48.472 1.00 70.31 1079 HIS A N 1
ATOM 8423 C CA . HIS A 1 1079 ? 3.214 -9.584 49.311 1.00 70.31 1079 HIS A CA 1
ATOM 8424 C C . HIS A 1 1079 ? 2.098 -8.575 49.013 1.00 70.31 1079 HIS A C 1
ATOM 8426 O O . HIS A 1 1079 ? 2.270 -7.360 49.135 1.00 70.31 1079 HIS A O 1
ATOM 8432 N N . VAL A 1 1080 ? 0.931 -9.118 48.677 1.00 63.72 1080 VAL A N 1
ATOM 8433 C CA . VAL A 1 1080 ? -0.290 -8.434 48.227 1.00 63.72 1080 VAL A CA 1
ATOM 8434 C C . VAL A 1 1080 ? -1.410 -8.681 49.257 1.00 63.72 1080 VAL A C 1
ATOM 8436 O O . VAL A 1 1080 ? -1.182 -9.358 50.257 1.00 63.72 1080 VAL A O 1
ATOM 8439 N N . ALA A 1 1081 ? -2.589 -8.086 49.103 1.00 61.84 1081 ALA A N 1
ATOM 8440 C CA . ALA A 1 1081 ? -3.795 -8.495 49.828 1.00 61.84 1081 ALA A CA 1
ATOM 8441 C C . ALA A 1 1081 ? -4.812 -9.064 48.826 1.00 61.84 1081 ALA A C 1
ATOM 8443 O O . ALA A 1 1081 ? -4.922 -8.535 47.718 1.00 61.84 1081 ALA A O 1
ATOM 8444 N N . LEU A 1 1082 ? -5.479 -10.151 49.217 1.00 52.62 1082 LEU A N 1
ATOM 8445 C CA . LEU A 1 1082 ? -6.401 -10.947 48.398 1.00 52.62 1082 LEU A CA 1
ATOM 8446 C C . LEU A 1 1082 ? -7.777 -10.279 48.252 1.00 52.62 1082 LEU A C 1
ATOM 8448 O O . LEU A 1 1082 ? -8.320 -9.875 49.304 1.00 52.62 1082 LEU A O 1
#

Radius of gyration: 45.73 Å; chains: 1; bounding box: 109×71×149 Å

Foldseek 3Di:
DVQLVVLLVLLVVLQVVLVVLLVVLLVLLLQLLLLQLAAEADPLQDFFWWHKYKAFWAADVPDFDADPPPGATFQKKWKWKWFWDQDPVGDTDTHTPDTDIDGDWTWGDDPLGIAIEDEDPQAAEAFDQPDWDDDPRMIMTMGGGHGRQMKMFTFGWDDDPPGIYGYHPDDASHHGYIHSVGSLQSSLVSLVSSLVSNLSSLLSNLVSLLSVCSNVLPLPQLVSLVVNLVSLLVSLLVSLLVQLVSSLQRLQVRLVSRLVRLLVVVQVQLVVLVHGDDSDLVPCQACCDPSNVSDPPSSRVSSLSNVLSSQLSLVVSQVSCVDPPNVVSCVVVVHDRDDHGDDHPVSVVVNVVSVVVDDFRFSADDPRLVVLVVLLVVLLVLLVVLLVQLVVLVVVLVCLVQADAADQLLDFFFKHKYKAFWAADVVGWAAAWPVRRARFQKKWKWKWFQDDDPVPTDTDTPDTDIHHHWTWGDDPVGIAIERCPPAPEAAPDKDWDDDVRMIMIMGGDHGGQIKIWIAGWDQDPVPSPGTHGYHAFPDPDHTHIYSDDSSVSSSVSSSSSSSSNSSSLSSVLSSQSSVCSNVSHSHSVSSNVSSVSSVVSSVVCVLVVLVVSLVVLVVQLVVLVVRLQVLVVVLLVCLVVVLVLCCVQCVPPPVLNVLSVVLNVLDDPPTPPALVSVLVSLVSVQVSLVVVVVVCVVRVVCVVDPVSLVSNQVNLSSNQNSQSSLVSSQVSLCSSQCSCVDPPNVVVCVVVVPDHGDRNPHDDDRDDRDDDPDDDDDDDDAADDDFFFDDDDQPPPPDDFADQPADADDDDDDDDDDDDDDDDDWFFFWDDDDDDGDDDDADPDDPPVLLVQLQALLLLLLLVLLLVDACVVDDPVCLVVLCVLLVHSVSSVSSVVCNVVLNPDDPVCSVNSNVSNVVSNVPDDDAPPSLVSLVVVQVVVVHDALQSLLVSLVRVLVSRVVVPPPDDDDADDDPRQIHLVLLQLLLQQLLLSFNYVVLSVQLSVQLVSLIDDVRHDHDHDHNVPRGPSSNSNSLNVLLNDDPRTLQSSLVSLVPSQPDPVRGDPSSVSNSSSSCSSSGHHD

pLDDT: mean 79.0, std 17.58, range [23.86, 97.81]

Sequence (1082 aa):
MLGRVFAGLFFAIFLALGLWLESLSFGWLREMRQMSRIPQTQVHAILPGEVNVVGKASAFGGNVLSAPHSQKSCFYYRYLEEKEKRDSEGKTSWVTVRDETEFINFSLTDETGQVRLQPNPLVDFSLPKVFRTKKGNRRYTEWRIDPDDTITIVGFAQTEGNSMVIDFSAPGDYTPIISSYGALSERGDKAMFSILGSWGGLLIISMSLVCLCRMVGIHRLLLYLILLSILQFGMLAYYGLRLVYEDLNGAGDRIARQKKSLEGIITAKAKQAGGAWEGNWKQLSSFESKPFANLPSAGRHRLTRMRVDLVRSQERTIRQFEAFPEFILAPLMGLKKPDALPLPEADRAMLGALEEEYVETEIFRGRSKMFGWGLIGFGLLAGFGTTWLGVRQIKFKRCIENLPTSKASGVVYGLAEVKGKAVDMEGSEAARGPLSFSPCYYYRYVVKEKVGSDKNAKWVVREDITLNQTFLCEDHTGTIRIDPMGADLMAKHTLSRREGRWSYSETSIRRGDEIYAIGQAAVDPLTETTLYLGKPGESQFPFIVSNFSEFEIMMKKALAGMTSLNFAFSSVVLGILFLAGMFGSFAPTDYLFATLVGPIFLALLTVILHYNDMIFLRQLVDRNWSNIDVSLKKRFDLLPNLQRIVSSYLEHEENVQTEIAKLRSSLSETTVTDPESAASYMKQEHAFATRFLAIRENYPDLKASELVTQMSRVLIELENEIALMREGYNDAVETYNTRIQSVPDTFLARSCGFQEKNFLAFESAILSAPDIKLGQPPPVVAPAKPAPPKQSYQQQMQGKSIRASVSSPATAVASTAVTDAPASPDATAGENAPADLAEGTPIPDLPAELVASITEPAEAEAMLYALVVDETRFTTEDIPKMGAIIDSEDIGKRVMALTPQIDALDKRLKLALLDRALPGMRAANEPGTISDKLRKLIEHDSSISLFEYALLQILEREDARRADNDRPPITQYYSAALLDREVSLIASFVTGLAAHESLAQSGFETFKSTTTQPGLDIERIPFADCSFGEVDEAFGKLSLLDQSRRTLLVKAAAQSVGTREQATANQLDFLRAISERLHVAL

Secondary structure (DSSP, 8-state):
-HHHHHHHHHHHHHHHHHHHHHHHHHHHHHHHHHHHHS-B--GGGPPSEEEEEEEEEE-STT--EE-TTT--EESEEEEEEEEEEE-TTS-EEEEEEEEEEEE--EEEE-SS-EEEE---TTSEEE----EEEEETTEEEEEEEE-TT-EEEEEEEEEEETTEEEEES-S-SSS--EEESS-HHHHHHHHHHHHHHHHHHHHHHHHHHHHHHHHHHT---HHHHHHHHHHHHHHHHHHHHHHHHHHHHHHHHHHHHHHHHHHHHHHHHHHHHTTS---S-GGG---TTSTTGGGS-HHHHHHHHHHHHHHHHHHHHHHHHHHSTTHHHHHHHTTPPPP-PPP--HHHHHHHHHHHHTPPP--SS-GGGHHHHHHHHHHHHHHHHHHHHHHHHHHHHHHHHHTSPEEPGGG--SEEEEEEEEEEPBTTBPPPBPTTT--BEEEEEEEEEEEESSGGG-EEEEEEEEEEE--EEEE-SS-EEEE--TT---B--EEEEEEETTEEEEEEEEETT-EEEEEEEEEE-TTTSSSEEEE--TT--S--EEESS-HHHHHHHHHHHHHHHHHHHHHHHHHHHHHHHHHTT--SHHHHHHHTTHHHHHHHHHHHHHHHHHHHHHHHHHHHHHHHHHHHHHHHHHHHHHHHHHHHTT-TT-HHHHHHHHHHHHHS-SS----HHHHHHHHHHHHHHHHHHHHHHHH-HHHHH-HHHHHHHHHHHHHHHHHHHHHHHHHHHHHHHHHHHHSTTHHHHHHHHT-----------PPPPPPP--PPPPPP-PPP----------TTS-TT--------PPP-------------------------------PPP---HHHHHTTTSHHHHHHHHHTTT--TTT--TTSHHHHHHHHT-HHHHHHHHHHHHHHHTS-HHHHHHHHHHHHHHHTTSSSSSHHHHHHHHHHGGGS---HHHHHHHHHHHHHHHHHT-TT-PPPP----SSS-HHHHHHHHHHHHHTSSSHHHHHHHHHHHHHTT--TT-------GGG--HHHHHHHHHHHTTS-HHHHHHHHHHHHHHT--TTTS-HHHHHHHHHHHHHHT---